Protein 4KYT (pdb70)

CATH classification: 2.70.150.10 (+3 more: 1.20.1110.10, 3.40.50.1000, 3.40.1110.10)

Solvent-accessible surface area: 47771 Å² total; per-residue (Å²): 22,166,33,1,10,21,80,32,21,120,84,1,20,74,126,17,47,12,54,63,132,57,2,0,51,83,78,27,21,149,132,15,57,158,154,73,31,63,19,76,83,98,107,173,228,75,122,185,117,55,17,94,94,86,30,123,46,129,66,17,131,52,2,40,115,6,1,66,75,23,35,76,107,42,165,165,121,109,53,105,30,16,20,98,3,4,83,18,1,13,54,2,44,6,50,4,30,20,45,7,44,65,73,4,98,96,32,24,104,32,11,140,138,83,64,53,102,62,5,50,0,50,25,42,86,153,202,70,57,31,163,26,99,4,102,47,0,0,3,0,0,0,2,22,4,20,76,0,33,47,1,11,0,5,1,0,0,10,32,47,125,36,137,63,1,90,0,41,5,34,110,24,29,65,56,94,119,30,32,114,12,68,41,122,52,22,106,74,99,220,13,95,33,109,70,26,98,0,14,4,2,15,14,0,24,0,32,36,18,87,1,16,2,1,0,2,18,10,9,64,50,6,40,10,3,110,92,106,92,162,116,100,139,200,49,25,67,36,96,105,61,36,93,110,35,23,99,116,16,15,121,86,5,42,135,50,8,84,28,3,92,97,97,21,131,55,39,41,136,79,166,178,196,19,12,52,72,37,81,23,14,7,12,0,0,9,30,6,0,18,39,130,52,80,31,15,9,16,21,18,0,31,7,31,0,1,54,53,1,6,119,95,52,1,9,8,115,36,65,79,2,8,30,33,1,1,4,0,22,0,0,0,0,35,18,53,28,1,1,2,45,47,98,22,3,5,27,70,0,0,6,3,62,98,38,87,59,126,104,13,28,23,14,72,5,33,8,51,37,65,95,18,15,10,103,35,89,5,25,51,132,124,148,89,62,147,2,18,134,40,75,3,0,28,30,0,0,16,0,0,4,4,0,12,104,16,34,5,67,33,36,135,143,156,47,77,18,62,92,89,24,122,6,26,19,0,1,0,2,4,2,2,1,26,9,23,8,90,80,43,124,30,201,140,58,64,106,79,109,30,1,36,15,5,3,27,48,2,105,124,86,30,127,78,39,26,45,2,95,114,16,139,101,7,69,0,15,1,2,8,2,20,44,24,196,74,70,240,75,86,92,47,57,62,1,14,0,15,5,2,4,65,28,0,2,97,27,6,78,63,0,27,32,27,104,88,102,44,88,31,56,42,40,0,67,122,77,0,67,59,11,9,150,108,10,3,72,32,217,65,14,4,86,11,4,0,0,0,2,36,16,105,19,21,153,120,166,88,18,62,78,131,60,44,86,129,0,75,118,14,0,38,54,0,0,1,2,0,0,0,0,4,36,22,48,31,42,189,75,0,126,48,10,6,94,64,1,122,67,0,42,10,46,10,0,0,9,8,60,9,41,65,41,4,0,26,10,5,0,64,76,2,30,6,3,35,122,148,61,134,9,86,68,60,1,26,21,1,153,66,1,51,108,43,79,132,62,82,11,87,78,0,0,152,75,0,6,2,1,0,53,37,69,64,58,2,17,24,81,1,0,90,35,0,58,52,47,112,39,22,0,1,1,1,0,63,20,39,102,26,7,72,3,0,143,67,6,47,0,0,0,0,9,19,99,25,37,28,15,0,25,62,10,4,37,0,0,0,53,58,18,9,0,18,8,1,2,30,2,1,66,13,2,2,9,2,15,15,8,31,23,2,5,10,9,4,19,8,2,6,5,13,0,3,10,41,1,13,76,49,10,11,43,97,16,21,10,46,3,3,37,4,10,0,1,4,2,1,11,0,4,4,43,0,0,0,3,3,0,0,2,34,7,45,83,13,72,74,9,13,93,82,95,33,12,49,59,148,71,78,9,23,48,59,92,12,92,114,1,0,67,34,4,0,24,73,5,0,44,9,0,12,29,0,6,17,52,4,11,26,152,7,179,68,44,69,28,54,87,201,113,39,6,20,104,50,55,103,8,109,174,57,84,125,122,151,35,74,62,84,31,115,62,35,122,9,45,63,4,10,2,1,0,2,0,0,0,4,11,1,6,10,15,10,0,26,1,1,3,1,15,52,30,2,29,169,152,12,28,39,168,51,2,104,52,0,54,31,0,26,88,54,1,46,60,1,4,91,55,1,8,98,62,123,57,2,8,133,28,5,34,92,92,3,85,109,125,92,15,32,103,36,0,75,131,24,0,94,59,1,28,36,59,1,31,106,18,1,101,90,3,75,110,155,168,141,135,63,54,135,101,0,101,88,10,6,90,12,0,32,0,8,0,32,31,4,2,32,61,4,17,69,63,115,92,77,116,49,33,124,108,30,97,140,24,42,148,109,124

Nearest PDB structures (foldseek):
  4kyt-assembly2_C  TM=1.071E+00  e=8.313E-01  Canis lupus familiaris
  4kyt-assembly3_C  TM=1.071E+00  e=8.313E-01  Canis lupus familiaris
  4kyt-assembly3_A  TM=1.001E+00  e=0.000E+00  Oryctolagus cuniculus
  5zmw-assembly1_A  TM=8.829E-01  e=0.000E+00  Oryctolagus cuniculus
  5ncq-assembly1_A  TM=8.204E-01  e=0.000E+00  Oryctolagus cuniculus

Foldseek 3Di:
DQQLLFDALVVLCVVLVADQQAWAEPVSLVVQCVVAPWQAADDDDDLVVQLCVQVVDPLLVLLLVLLVVQCVCVVVVLSPCVSVLSVVLSSLLSNLQSVLQVVLVVLLVCLCVLPAAWFWFRHNVDNDIDIGGLRSDGAFTKGKDFFQAFDSAKWQFADFPFPWWWKQPCVQVVDRGTDTADHDHPNDSVDDPVSSRRIDFGGIGTNGGMTMTGHHHGHCSTSVNVVVVVDDDDDALVRVLVVVVLVVQLVVLLVLLVVLLPLCPPVCDVCVRNSSVSNSQSSLLSVQQRDDDDGSLLSLLLSVLQVVLVVLQKRFPASSVLQLLLQFFAEEDECQVAQFVQQKAFFKKWWWADDDPLDTDIFIWGWDDRHLQLDTAIDGPNHGDAQLVFLLSVVVLLLLLLVAPWFWAQDVVVRDIDIDDHSVSSNSQSVQLRNLNVPDDQVPDDSRCSRRVRSVVSVQQWDFPAWLDDDLVQFKIKTKIAGPPADDPRAGIKMKMKGALVRLLVQEQWADHRNDIGGDDPSNSVVQVVVCLCLCQDPQNWGKMWMWMQRDFDDDVVDDRVDSVCRSVRSHHIYTRMMTTMGTGGDPCQLVLVVLSVLQNHQAAYEYQGDQSSQVNVCCVSVNDPPPDDCVLQEEEQVRLVPDDPVSNLVSLVRHRYYYHHDLCVLLSSLVSCVVVVRQYEYEDAGLSCLNNQQSHNAYEYELPGRVSSVVSGRIYRVSSYNSSSSVSSQSSLQSLQLSLLLVLLSLLLSLLSSLQQSVCSVLQAQGLARSSLSSVLSSLLSNFLSSLSSVFDGADPSSNYYRDRSPDNSADPLSVVSSNVLSNLSSCLLNVQLQCCQAVNDPPHHHVVDDSSVLVADPVNPPPPHVDDNCCSVAQASNVSSSLLSLVLSLLSSLLSSGPQDACVVVPSCSSVSSVVSSVVSVVVVCCLAPVPPRCVSHGHDDDPPPSVVSSCVSRNCSSVVSNVSSCCVVVVD/DPPVVVVCVVVVVVVCVVVVVVVVVVVVD/DVVVVVCVVVCVVVD

GO terms:
  GO:0033017 sarcoplasmic reticulum membrane (C, IDA)
  GO:0005388 P-type calcium transporter activity (F, IDA)
  GO:0016020 membrane (C, IDA)
  GO:0033017 sarcoplasmic reticulum membrane (C, EXP)
  GO:0005388 P-type calcium transporter activity (F, EXP)
  GO:0005789 endoplasmic reticulum membrane (C, EXP)
  GO:1990036 calcium ion import into sarcoplasmic reticulum (P, IMP)
  GO:0016529 sarcoplasmic reticulum (C, IDA)
  GO:1990036 calcium ion import into sarcoplasmic reticulum (P, IDA)
  GO:0033017 sarcoplasmic reticulum membrane (C, TAS)
  GO:0005515 protein binding (F, IPI)
  GO:0005509 calcium ion binding (F, IDA)
  GO:0005524 ATP binding (F, IDA)
  GO:0006816 calcium ion transport (P, IDA)
  GO:0048471 perinuclear region of cytoplasm (C, IDA)
  GO:0005783 endoplasmic reticulum (C, IDA)
  GO:0005793 endoplasmic reticulum-Golgi intermediate compartment (C, IDA)
  GO:0016020 membrane (C, TAS)

Sequence (1019 aa):
MEAAHSKSTEECLAYFGVSETTGLTPDQVKRHLEKYGHNELPAEESLWELVIEQFEDLLVRILLLAACISFVLAWFETAFVEPFVILLILIANAIVGVWQERNAENAIEALKEYEPEMGKVYRADRKSVQRIKARDIVPGDIVEVAVGDKVPADIRILSIKSTTLRVDQSILTGESVSVIKHTEPVPDPRAVNQDKKNMLFSGTNIAAGKALGIVATTGVSTEIGKIRDQMAADKTPLQQKLDEFGEQLSKVISLICVAVWLINIGHFNDPIRGAIYYFKIAVALAVAAIPEGLPAVITTCLALGTRRMAKKNAIVRSLPSVETLGCTSVICSDKTGTLTTNQMSVCKMFIIDKVDGDFCSLNEFSITGSTYAPEGEVLKNDKPIRSGQFDGLVELATICALCNDSSLDFNETKGVYEKVGEATETALTTLVEKMNVFNTEVRNLSKVERANACNSVIRQLMKKEFTLEFSRDRKSMSVYCSPAKSSRAAVGNKMFVKGAPEGVIDRCNYVRVGTTRVPMTGPVKEKILSVIKEWGTGRDTLRCLALATRDTPPKREEMVLDDSSRFMEYETDLTFVGVVGMLDPPRKEVMGSIQLCRDAGIRVIMITGDNKGTAIAICRRIGIFGENEEVADRAYTGREFDDLPLAEQREACRRACCFARVEPSHKSKIVEYLQSYDEITAMTGDGVNDAPALKKAEIGIAMGSGTAVAKTASEMVLADDNFSTIVAAVEEGRAIYNNMKQFIRYLISSNVGEVVCIFLTAALGLPEALIPVQLLWVNLVTDGLPATALGFNPPDLDIMDRPPRSPKEPLISGWLFFRYMAIGGYVGAATVGAAAWWFMYAEDGPGVTYHQLTHFMQCTEDHPHFEGLDCEIFEAPEPMTMALSVLVTIEMCNALNSLSENQSLMRMPPWVNIWLLGSICLSMSLHFLILYVDPLPMIFKLKALDLTQWLMVLKISLPVIGLDEILKFIARNYLPQQARQALQCLFINFCAILICLLLICIIGQALQCLFINFCAILI

Organism: Oryctolagus cuniculus (NCBI:txid9986)

InterPro domains:
  IPR001757 P-type ATPase [PR00120] (673-689)
  IPR001757 P-type ATPase [PR00120] (701-717)
  IPR001757 P-type ATPase [PR00120] (732-757)
  IPR001757 P-type ATPase [TIGR01494] (93-371)
  IPR001757 P-type ATPase [TIGR01494] (670-786)
  IPR004014 Cation-transporting P-type ATPase, N-terminal [PF00690] (5-72)
  IPR004014 Cation-transporting P-type ATPase, N-terminal [SM00831] (3-77)
  IPR005782 P-type ATPase, subfamily IIA, SERCA-type [TIGR01116] (53-857)
  IPR006068 Cation-transporting P-type ATPase, C-terminal [PF00689] (784-987)
  IPR008250 P-type ATPase, A domain superfamily [SSF81653] (132-237)
  IPR018303 P-type ATPase, phosphorylation site [PS00154] (351-357)
  IPR023214 HAD superfamily [G3DSA:3.40.50.1000] (346-745)
  IPR023298 P-type ATPase, transmembrane domain superfamily [SSF81665] (2-992)
  IPR023299 P-type ATPase, cytoplasmic domain N [G3DSA:3.40.1110.10] (359-602)
  IPR023299 P-type ATPase, cytoplasmic domain N [SSF81660] (356-599)
  IPR036412 HAD-like superfamily [SSF56784] (587-749)
  IPR044492 P-type ATPase, haloacid dehalogenase domain [SFLDF00027] (330-753)
  IPR059000 P-type ATPase, A domain [PF00122] (123-239)

Radius of gyration: 38.11 Å; Cα contacts (8 Å, |Δi|>4): 1838; chains: 3; bounding box: 64×79×130 Å

B-factor: mean 92.34, std 36.58, range [41.21, 215.79]

Secondary structure (DSSP, 8-state):
-TTGGGS-HHHHHHHHT--TTT---HHHHHHHHHHH--SSPPPP--TTHHHHGGGG-HHHHHHHHHHHHHHHHHHT--TTTHHHHHHHHHHHHHHHHHHHHHHHHHHHHGGGGSS--EEEEE-TT-SS-EEEEGGG--TT-EEEEETTPBP-SEEEEEEE-SS--EEE-HHHHS--S-EE---S----TT--GGG-TTEE-TT-EEEE-EEEEEEEE-GGGSHHHHHHHH------HHHHHHHHHHHHHHHHHHHHHHHHHHHS-GGGS----THHHHHHHHHHHHHHHS--S--HHHHHHHHHHHHHHHHTTEEES-THHHHHHTT--EEEEESTTTTB----EEEEEEEEEEEETTEEEEEEEEE---SSSS---EEETTEEE-GGGSHHHHHHHHHHHHS-S--EEEETTTTEEEESS-HHHHHHHHHHHHH-TT----TTS-HHHHTTHHHHHHHTSEEEEEEEEEETTTTEEEEEEEESS--SS-PPPEEEEEE-HHHHHHTEEEEEETTEEEE--HHHHHHHHHHHHHHHHSTT-PEEEEEEEESSPPPGGG--SS-GGGHHHHT-SEEEEEEEEEE-PBPTTHHHHHHHHHHTT-EEEEEESS-HHHHHHHHHHHTSS-SS---TTTEEEHHHHHHS-HHHHHHHHHH--EEES--TTHHHHHHHHHHTTT--EEEEE-STTSHHHHHHSSEEEEETTS-HHHHHT-SEEETT--HHHHHHHHHHHHHHHHHHHHHHHHHHHHHHHHHHHHHHHHHHT---SS-HHHHHHHHHHHHHTHHHHGGGPPPPTTTTTS-PPPTTS-SS-HHHHHHHHHHHHHHHHHHHHHHHHHHHS-SSS---SSS-GGGTTS-SS--TTTT-S-SSTTS-SSHHHHHHHHHHHHHHHHHHTTS-SS--TTTS-TTSSHHHHHHHHHHHHHHTTTTTSTTHHHHS-PPPPTTHHHHHHHHHHTHHHHHHHHHHHHHHTT-/--STHHHHHHHHHHHHHHHHHHHHHHH--/-TTHHHHHHHTTTT-

Structure (mmCIF, N/CA/C/O backbone):
data_4KYT
#
_entry.id   4KYT
#
_cell.length_a   61.591
_cell.length_b   93.094
_cell.length_c   316.375
_cell.angle_alpha   90.00
_cell.angle_beta   90.00
_cell.angle_gamma   90.00
#
_symmetry.space_group_name_H-M   'P 21 21 21'
#
loop_
_entity.id
_entity.type
_entity.pdbx_description
1 polymer SERCA1a
2 polymer 'Cardiac phospholamban'
3 branched alpha-D-glucopyranose-(1-4)-alpha-D-glucopyranose
4 non-polymer 'POTASSIUM ION'
#
loop_
_atom_site.group_PDB
_atom_site.id
_atom_site.type_symbol
_atom_site.label_atom_id
_atom_site.label_alt_id
_atom_site.label_comp_id
_atom_site.label_asym_id
_atom_site.label_entity_id
_atom_site.label_seq_id
_atom_site.pdbx_PDB_ins_code
_atom_site.Cartn_x
_atom_site.Cartn_y
_atom_site.Cartn_z
_atom_site.occupancy
_atom_site.B_iso_or_equiv
_atom_site.auth_seq_id
_atom_site.auth_comp_id
_atom_site.auth_asym_id
_atom_site.auth_atom_id
_atom_site.pdbx_PDB_model_num
ATOM 1 N N . MET A 1 1 ? -30.799 -50.196 -109.689 1.00 74.05 1 MET A N 1
ATOM 2 C CA . MET A 1 1 ? -30.929 -51.525 -109.005 1.00 74.24 1 MET A CA 1
ATOM 3 C C . MET A 1 1 ? -32.296 -52.160 -109.225 1.00 74.44 1 MET A C 1
ATOM 4 O O . MET A 1 1 ? -33.269 -51.793 -108.566 1.00 73.50 1 MET A O 1
ATOM 9 N N . GLU A 1 2 ? -32.348 -53.140 -110.123 1.00 76.10 2 GLU A N 1
ATOM 10 C CA . GLU A 1 2 ? -33.619 -53.635 -110.661 1.00 77.06 2 GLU A CA 1
ATOM 11 C C . GLU A 1 2 ? -34.622 -54.258 -109.659 1.00 75.20 2 GLU A C 1
ATOM 12 O O . GLU A 1 2 ? -35.804 -53.904 -109.690 1.00 75.21 2 GLU A O 1
ATOM 18 N N . ALA A 1 3 ? -34.180 -55.169 -108.789 1.00 73.36 3 ALA A N 1
ATOM 19 C CA . ALA A 1 3 ? -35.141 -55.860 -107.902 1.00 71.28 3 ALA A CA 1
ATOM 20 C C . ALA A 1 3 ? -34.990 -55.551 -106.404 1.00 68.83 3 ALA A C 1
ATOM 21 O O . ALA A 1 3 ? -34.907 -56.448 -105.569 1.00 68.66 3 ALA A O 1
ATOM 23 N N . ALA A 1 4 ? -34.990 -54.269 -106.067 1.00 66.72 4 ALA A N 1
ATOM 24 C CA . ALA A 1 4 ? -34.750 -53.840 -104.697 1.00 64.29 4 ALA A CA 1
ATOM 25 C C . ALA A 1 4 ? -35.828 -54.276 -103.703 1.00 62.98 4 ALA A C 1
ATOM 26 O O . ALA A 1 4 ? -35.543 -54.414 -102.515 1.00 62.52 4 ALA A O 1
ATOM 28 N N . HIS A 1 5 ? -37.048 -54.511 -104.180 1.00 62.28 5 HIS A N 1
ATOM 29 C CA . HIS A 1 5 ? -38.143 -54.925 -103.301 1.00 61.21 5 HIS A CA 1
ATOM 30 C C . HIS A 1 5 ? -37.926 -56.316 -102.696 1.00 61.21 5 HIS A C 1
ATOM 31 O O . HIS A 1 5 ? -38.545 -56.671 -101.686 1.00 60.32 5 HIS A O 1
ATOM 38 N N . SER A 1 6 ? -37.049 -57.093 -103.326 1.00 61.78 6 SER A N 1
ATOM 39 C CA . SER A 1 6 ? -36.849 -58.483 -102.960 1.00 62.45 6 SER A CA 1
ATOM 40 C C . SER A 1 6 ? -35.613 -58.671 -102.105 1.00 61.93 6 SER A C 1
ATOM 41 O O . SER A 1 6 ? -35.333 -59.775 -101.646 1.00 62.54 6 SER A O 1
ATOM 44 N N . LYS A 1 7 ? -34.880 -57.591 -101.880 1.00 61.12 7 LYS A N 1
ATOM 45 C CA . LYS A 1 7 ? -33.629 -57.676 -101.124 1.00 61.02 7 LYS A CA 1
ATOM 46 C C . LYS A 1 7 ? -33.732 -56.941 -99.797 1.00 59.44 7 LYS A C 1
ATOM 47 O O . LYS A 1 7 ? -34.682 -56.182 -99.565 1.00 59.04 7 LYS A O 1
ATOM 53 N N . SER A 1 8 ? -32.778 -57.208 -98.914 1.00 58.53 8 SER A N 1
ATOM 54 C CA . SER A 1 8 ? -32.729 -56.550 -97.629 1.00 57.52 8 SER A CA 1
ATOM 55 C C . SER A 1 8 ? -32.323 -55.087 -97.803 1.00 57.09 8 SER A C 1
ATOM 56 O O . SER A 1 8 ? -31.709 -54.709 -98.809 1.00 57.03 8 SER A O 1
ATOM 59 N N . THR A 1 9 ? -32.677 -54.270 -96.818 1.00 56.44 9 THR A N 1
ATOM 60 C CA . THR A 1 9 ? -32.190 -52.901 -96.748 1.00 56.04 9 THR A CA 1
ATOM 61 C C . THR A 1 9 ? -30.659 -52.927 -96.865 1.00 56.09 9 THR A C 1
ATOM 62 O O . THR A 1 9 ? -30.049 -52.172 -97.642 1.00 55.96 9 THR A O 1
ATOM 66 N N . GLU A 1 10 ? -30.069 -53.834 -96.095 1.00 56.11 10 GLU A N 1
ATOM 67 C CA . GLU A 1 10 ? -28.633 -54.079 -96.056 1.00 56.43 10 GLU A CA 1
ATOM 68 C C . GLU A 1 10 ? -28.029 -54.474 -97.415 1.00 56.73 10 GLU A C 1
ATOM 69 O O . GLU A 1 10 ? -26.872 -54.160 -97.677 1.00 56.24 10 GLU A O 1
ATOM 75 N N . GLU A 1 11 ? -28.809 -55.151 -98.272 1.00 56.95 11 GLU A N 1
ATOM 76 C CA . GLU A 1 11 ? -28.355 -55.465 -99.640 1.00 57.75 11 GLU A CA 1
ATOM 77 C C . GLU A 1 11 ? -28.408 -54.248 -100.556 1.00 57.44 11 GLU A C 1
ATOM 78 O O . GLU A 1 11 ? -27.534 -54.069 -101.396 1.00 58.13 11 GLU A O 1
ATOM 84 N N . CYS A 1 12 ? -29.415 -53.401 -100.368 1.00 56.51 12 CYS A N 1
ATOM 85 C CA . CYS A 1 12 ? -29.545 -52.172 -101.151 1.00 56.60 12 CYS A CA 1
ATOM 86 C C . CYS A 1 12 ? -28.469 -51.134 -100.808 1.00 55.80 12 CYS A C 1
ATOM 87 O O . CYS A 1 12 ? -27.895 -50.519 -101.716 1.00 56.31 12 CYS A O 1
ATOM 90 N N . LEU A 1 13 ? -28.201 -50.942 -99.510 1.00 54.15 13 LEU A N 1
ATOM 91 C CA . LEU A 1 13 ? -27.093 -50.077 -99.062 1.00 52.98 13 LEU A CA 1
ATOM 92 C C . LEU A 1 13 ? -25.759 -50.621 -99.575 1.00 53.96 13 LEU A C 1
ATOM 93 O O . LEU A 1 13 ? -24.903 -49.843 -100.049 1.00 54.07 13 LEU A O 1
ATOM 98 N N . ALA A 1 14 ? -25.610 -51.952 -99.511 1.00 54.28 14 ALA A N 1
ATOM 99 C CA . ALA A 1 14 ? -24.404 -52.656 -100.004 1.00 55.71 14 ALA A CA 1
ATOM 100 C C . ALA A 1 14 ? -24.188 -52.424 -101.485 1.00 57.08 14 ALA A C 1
ATOM 101 O O . ALA A 1 14 ? -23.080 -52.093 -101.907 1.00 57.80 14 ALA A O 1
ATOM 103 N N . TYR A 1 15 ? -25.267 -52.582 -102.252 1.00 57.64 15 TYR A N 1
ATOM 104 C CA . TYR A 1 15 ? -25.235 -52.502 -103.708 1.00 59.41 15 TYR A CA 1
ATOM 105 C C . TYR A 1 15 ? -24.672 -51.175 -104.228 1.00 60.13 15 TYR A C 1
ATOM 106 O O . TYR A 1 15 ? -23.860 -51.160 -105.146 1.00 61.57 15 TYR A O 1
ATOM 115 N N . PHE A 1 16 ? -25.099 -50.063 -103.639 1.00 59.73 16 PHE A N 1
ATOM 116 C CA . PHE A 1 16 ? -24.619 -48.752 -104.066 1.00 60.20 16 PHE A CA 1
ATOM 117 C C . PHE A 1 16 ? -23.402 -48.291 -103.278 1.00 60.78 16 PHE A C 1
ATOM 118 O O . PHE A 1 16 ? -22.722 -47.337 -103.677 1.00 62.04 16 PHE A O 1
ATOM 126 N N . GLY A 1 17 ? -23.118 -48.975 -102.170 1.00 60.28 17 GLY A N 1
ATOM 127 C CA . GLY A 1 17 ? -21.958 -48.654 -101.345 1.00 60.07 17 GLY A CA 1
ATOM 128 C C . GLY A 1 17 ? -22.182 -47.325 -100.671 1.00 59.53 17 GLY A C 1
ATOM 129 O O . GLY A 1 17 ? -21.381 -46.414 -100.817 1.00 60.00 17 GLY A O 1
ATOM 130 N N . VAL A 1 18 ? -23.289 -47.221 -99.938 1.00 58.77 18 VAL A N 1
ATOM 131 C CA . VAL A 1 18 ? -23.683 -45.972 -99.300 1.00 58.64 18 VAL A CA 1
ATOM 132 C C . VAL A 1 18 ? -24.002 -46.165 -97.824 1.00 58.28 18 VAL A C 1
ATOM 133 O O . VAL A 1 18 ? -24.659 -47.130 -97.436 1.00 57.87 18 VAL A O 1
ATOM 137 N N . SER A 1 19 ? -23.502 -45.241 -97.009 1.00 59.09 19 SER A N 1
ATOM 138 C CA . SER A 1 19 ? -23.830 -45.185 -95.604 1.00 59.26 19 SER A CA 1
ATOM 139 C C . SER A 1 19 ? -25.232 -44.617 -95.435 1.00 59.23 19 SER A C 1
ATOM 140 O O . SER A 1 19 ? -25.609 -43.642 -96.099 1.00 59.93 19 SER A O 1
ATOM 143 N N . GLU A 1 20 ? -25.999 -45.223 -94.540 1.00 59.25 20 GLU A N 1
ATOM 144 C CA . GLU A 1 20 ? -27.395 -44.852 -94.354 1.00 59.46 20 GLU A CA 1
ATOM 145 C C . GLU A 1 20 ? -27.523 -43.602 -93.493 1.00 59.66 20 GLU A C 1
ATOM 146 O O . GLU A 1 20 ? -28.523 -42.878 -93.575 1.00 60.08 20 GLU A O 1
ATOM 152 N N . THR A 1 21 ? -26.517 -43.354 -92.658 1.00 59.88 21 THR A N 1
ATOM 153 C CA . THR A 1 21 ? -26.551 -42.191 -91.765 1.00 59.77 21 THR A CA 1
ATOM 154 C C . THR A 1 21 ? -25.942 -40.993 -92.471 1.00 59.83 21 THR A C 1
ATOM 155 O O . THR A 1 21 ? -26.266 -39.857 -92.158 1.00 60.27 21 THR A O 1
ATOM 159 N N . THR A 1 22 ? -25.095 -41.270 -93.454 1.00 59.57 22 THR A N 1
ATOM 160 C CA . THR A 1 22 ? -24.340 -40.239 -94.156 1.00 59.62 22 THR A CA 1
ATOM 161 C C . THR A 1 22 ? -24.959 -39.805 -95.497 1.00 59.58 22 THR A C 1
ATOM 162 O O . THR A 1 22 ? -25.108 -38.597 -95.753 1.00 59.78 22 THR A O 1
ATOM 166 N N . GLY A 1 23 ? -25.307 -40.796 -96.328 1.00 58.59 23 GLY A N 1
ATOM 167 C CA . GLY A 1 23 ? -25.743 -40.580 -97.701 1.00 58.04 23 GLY A CA 1
ATOM 168 C C . GLY A 1 23 ? -24.568 -40.463 -98.647 1.00 58.75 23 GLY A C 1
ATOM 169 O O . GLY A 1 23 ? -23.423 -40.436 -98.219 1.00 59.97 23 GLY A O 1
ATOM 170 N N . LEU A 1 24 ? -24.840 -40.381 -99.939 1.00 58.66 24 LEU A N 1
ATOM 171 C CA . LEU A 1 24 ? -23.779 -40.338 -100.935 1.00 59.22 24 LEU A CA 1
ATOM 172 C C . LEU A 1 24 ? -22.839 -39.167 -100.743 1.00 60.11 24 LEU A C 1
ATOM 173 O O . LEU A 1 24 ? -23.239 -38.119 -100.253 1.00 60.06 24 LEU A O 1
ATOM 178 N N . THR A 1 25 ? -21.585 -39.370 -101.134 1.00 61.33 25 THR A N 1
ATOM 179 C CA . THR A 1 25 ? -20.553 -38.333 -101.135 1.00 62.70 25 THR A CA 1
ATOM 180 C C . THR A 1 25 ? -20.665 -37.520 -102.432 1.00 64.42 25 THR A C 1
ATOM 181 O O . THR A 1 25 ? -21.270 -37.993 -103.403 1.00 64.31 25 THR A O 1
ATOM 185 N N . PRO A 1 26 ? -20.079 -36.298 -102.469 1.00 65.96 26 PRO A N 1
ATOM 186 C CA . PRO A 1 26 ? -20.096 -35.511 -103.704 1.00 67.47 26 PRO A CA 1
ATOM 187 C C . PRO A 1 26 ? -19.458 -36.263 -104.874 1.00 69.02 26 PRO A C 1
ATOM 188 O O . PRO A 1 26 ? -19.888 -36.113 -106.024 1.00 69.76 26 PRO A O 1
ATOM 192 N N . ASP A 1 27 ? -18.462 -37.088 -104.568 1.00 69.52 27 ASP A N 1
ATOM 193 C CA . ASP A 1 27 ? -17.820 -37.923 -105.574 1.00 71.14 27 ASP A CA 1
ATOM 194 C C . ASP A 1 27 ? -18.773 -38.997 -106.095 1.00 69.74 27 ASP A C 1
ATOM 195 O O . ASP A 1 27 ? -18.871 -39.209 -107.300 1.00 70.90 27 ASP A O 1
ATOM 200 N N . GLN A 1 28 ? -19.480 -39.665 -105.189 1.00 67.55 28 GLN A N 1
ATOM 201 C CA . GLN A 1 28 ? -20.448 -40.687 -105.584 1.00 66.32 28 GLN A CA 1
ATOM 202 C C . GLN A 1 28 ? -21.593 -40.095 -106.417 1.00 67.09 28 GLN A C 1
ATOM 203 O O . GLN A 1 28 ? -21.855 -40.558 -107.530 1.00 68.24 28 GLN A O 1
ATOM 209 N N . VAL A 1 29 ? -22.246 -39.058 -105.891 1.00 66.71 29 VAL A N 1
ATOM 210 C CA . VAL A 1 29 ? -23.243 -38.294 -106.641 1.00 67.19 29 VAL A CA 1
ATOM 211 C C . VAL A 1 29 ? -22.738 -38.030 -108.067 1.00 69.81 29 VAL A C 1
ATOM 212 O O . VAL A 1 29 ? -23.419 -38.332 -109.043 1.00 70.30 29 VAL A O 1
ATOM 216 N N . LYS A 1 30 ? -21.524 -37.503 -108.176 1.00 71.82 30 LYS A N 1
ATOM 217 C CA . LYS A 1 30 ? -20.928 -37.211 -109.473 1.00 74.69 30 LYS A CA 1
ATOM 218 C C . LYS A 1 30 ? -20.852 -38.438 -110.391 1.00 75.46 30 LYS A C 1
ATOM 219 O O . LYS A 1 30 ? -21.211 -38.352 -111.567 1.00 76.84 30 LYS A O 1
ATOM 225 N N . ARG A 1 31 ? -20.403 -39.573 -109.859 1.00 74.98 31 ARG A N 1
ATOM 226 C CA . ARG A 1 31 ? -20.231 -40.780 -110.682 1.00 76.23 31 ARG A CA 1
ATOM 227 C C . ARG A 1 31 ? -21.574 -41.402 -111.038 1.00 74.89 31 ARG A C 1
ATOM 228 O O . ARG A 1 31 ? -21.779 -41.853 -112.162 1.00 75.83 31 ARG A O 1
ATOM 236 N N . HIS A 1 32 ? -22.486 -41.400 -110.073 1.00 73.03 32 HIS A N 1
ATOM 237 C CA . HIS A 1 32 ? -23.846 -41.909 -110.262 1.00 72.16 32 HIS A CA 1
ATOM 238 C C . HIS A 1 32 ? -24.635 -41.059 -111.268 1.00 73.40 32 HIS A C 1
ATOM 239 O O . HIS A 1 32 ? -25.378 -41.590 -112.106 1.00 73.64 32 HIS A O 1
ATOM 246 N N . LEU A 1 33 ? -24.443 -39.744 -111.195 1.00 74.39 33 LEU A N 1
ATOM 247 C CA . LEU A 1 33 ? -25.053 -38.804 -112.134 1.00 76.00 33 LEU A CA 1
ATOM 248 C C . LEU A 1 33 ? -24.651 -39.106 -113.570 1.00 78.33 33 LEU A C 1
ATOM 249 O O . LEU A 1 33 ? -25.453 -38.956 -114.485 1.00 79.19 33 LEU A O 1
ATOM 254 N N . GLU A 1 34 ? -23.405 -39.526 -113.760 1.00 79.96 34 GLU A N 1
ATOM 255 C CA . GLU A 1 34 ? -22.907 -39.913 -115.078 1.00 82.61 34 GLU A CA 1
ATOM 256 C C . GLU A 1 34 ? -23.496 -41.264 -115.521 1.00 81.82 34 GLU A C 1
ATOM 257 O O . GLU A 1 34 ? -23.987 -41.384 -116.638 1.00 83.16 34 GLU A O 1
ATOM 263 N N . LYS A 1 35 ? -23.460 -42.257 -114.629 1.00 79.75 35 LYS A N 1
ATOM 264 C CA . LYS A 1 35 ? -23.899 -43.635 -114.910 1.00 78.84 35 LYS A CA 1
ATOM 265 C C . LYS A 1 35 ? -25.396 -43.759 -115.196 1.00 77.67 35 LYS A C 1
ATOM 266 O O . LYS A 1 35 ? -25.805 -44.506 -116.086 1.00 78.54 35 LYS A O 1
ATOM 272 N N . TYR A 1 36 ? -26.205 -43.030 -114.435 1.00 75.69 36 TYR A N 1
ATOM 273 C CA . TYR A 1 36 ? -27.652 -43.244 -114.433 1.00 74.16 36 TYR A CA 1
ATOM 274 C C . TYR A 1 36 ? -28.473 -42.102 -115.038 1.00 74.35 36 TYR A C 1
ATOM 275 O O . TYR A 1 36 ? -29.677 -42.245 -115.209 1.00 73.76 36 TYR A O 1
ATOM 284 N N . GLY A 1 37 ? -27.825 -40.983 -115.353 1.00 75.17 37 GLY A N 1
ATOM 285 C CA . GLY A 1 37 ? -28.506 -39.803 -115.890 1.00 75.48 37 GLY A CA 1
ATOM 286 C C . GLY A 1 37 ? -29.289 -39.035 -114.841 1.00 73.57 37 GLY A C 1
ATOM 287 O O . GLY A 1 37 ? -29.201 -39.341 -113.657 1.00 72.16 37 GLY A O 1
ATOM 288 N N . HIS A 1 38 ? -30.054 -38.035 -115.278 1.00 73.94 38 HIS A N 1
ATOM 289 C CA . HIS A 1 38 ? -30.915 -37.241 -114.386 1.00 72.25 38 HIS A CA 1
ATOM 290 C C . HIS A 1 38 ? -32.244 -37.928 -114.069 1.00 70.72 38 HIS A C 1
ATOM 291 O O . HIS A 1 38 ? -32.718 -38.777 -114.822 1.00 70.76 38 HIS A O 1
ATOM 298 N N . ASN A 1 39 ? -32.835 -37.557 -112.939 1.00 69.27 39 ASN A N 1
ATOM 299 C CA . ASN A 1 39 ? -34.087 -38.142 -112.496 1.00 68.31 39 ASN A CA 1
ATOM 300 C C . ASN A 1 39 ? -35.256 -37.540 -113.264 1.00 70.26 39 ASN A C 1
ATOM 301 O O . ASN A 1 39 ? -36.070 -36.794 -112.711 1.00 70.04 39 ASN A O 1
ATOM 306 N N . GLU A 1 40 ? -35.338 -37.870 -114.547 1.00 72.84 40 GLU A N 1
ATOM 307 C CA . GLU A 1 40 ? -36.312 -37.244 -115.430 1.00 74.97 40 GLU A CA 1
ATOM 308 C C . GLU A 1 40 ? -36.505 -38.031 -116.723 1.00 77.32 40 GLU A C 1
ATOM 309 O O . GLU A 1 40 ? -35.625 -38.799 -117.135 1.00 77.40 40 GLU A O 1
ATOM 315 N N . LEU A 1 41 ? -37.670 -37.823 -117.345 1.00 79.42 41 LEU A N 1
ATOM 316 C CA . LEU A 1 41 ? -37.920 -38.241 -118.723 1.00 82.66 41 LEU A CA 1
ATOM 317 C C . LEU A 1 41 ? -37.003 -37.448 -119.650 1.00 85.29 41 LEU A C 1
ATOM 318 O O . LEU A 1 41 ? -36.800 -36.250 -119.431 1.00 85.57 41 LEU A O 1
ATOM 323 N N . PRO A 1 42 ? -36.426 -38.115 -120.671 1.00 87.76 42 PRO A N 1
ATOM 324 C CA . PRO A 1 42 ? -35.540 -37.437 -121.625 1.00 90.71 42 PRO A CA 1
ATOM 325 C C . PRO A 1 42 ? -36.266 -36.331 -122.389 1.00 93.09 42 PRO A C 1
ATOM 326 O O . PRO A 1 42 ? -37.405 -36.527 -122.839 1.00 93.27 42 PRO A O 1
ATOM 330 N N . ALA A 1 43 ? -35.609 -35.178 -122.513 1.00 95.28 43 ALA A N 1
ATOM 331 C CA . ALA A 1 43 ? -36.137 -34.044 -123.272 1.00 97.79 43 ALA A CA 1
ATOM 332 C C . ALA A 1 43 ? -36.295 -34.413 -124.742 1.00 100.65 43 ALA A C 1
ATOM 333 O O . ALA A 1 43 ? -35.345 -34.885 -125.373 1.00 102.15 43 ALA A O 1
ATOM 335 N N . GLU A 1 44 ? -37.499 -34.219 -125.276 1.00 101.88 44 GLU A N 1
ATOM 336 C CA . GLU A 1 44 ? -37.754 -34.462 -126.701 1.00 105.01 44 GLU A CA 1
ATOM 337 C C . GLU A 1 44 ? -37.407 -33.241 -127.558 1.00 107.55 44 GLU A C 1
ATOM 338 O O . GLU A 1 44 ? -37.965 -32.155 -127.370 1.00 107.56 44 GLU A O 1
ATOM 344 N N . GLU A 1 45 ? -36.480 -33.443 -128.494 1.00 110.00 45 GLU A N 1
ATOM 345 C CA . GLU A 1 45 ? -35.966 -32.382 -129.364 1.00 112.78 45 GLU A CA 1
ATOM 346 C C . GLU A 1 45 ? -37.027 -31.879 -130.341 1.00 114.26 45 GLU A C 1
ATOM 347 O O . GLU A 1 45 ? -37.363 -30.694 -130.341 1.00 114.95 45 GLU A O 1
ATOM 353 N N . SER A 1 48 ? -38.801 -27.204 -135.109 1.00 125.95 48 SER A N 1
ATOM 354 C CA . SER A 1 48 ? -37.579 -26.410 -135.259 1.00 128.07 48 SER A CA 1
ATOM 355 C C . SER A 1 48 ? -37.623 -25.339 -136.384 1.00 131.52 48 SER A C 1
ATOM 356 O O . SER A 1 48 ? -38.424 -25.421 -137.323 1.00 132.66 48 SER A O 1
ATOM 359 N N . LEU A 1 49 ? -36.721 -24.362 -136.263 1.00 132.95 49 LEU A N 1
ATOM 360 C CA . LEU A 1 49 ? -36.706 -23.098 -137.023 1.00 136.29 49 LEU A CA 1
ATOM 361 C C . LEU A 1 49 ? -37.110 -23.186 -138.506 1.00 139.51 49 LEU A C 1
ATOM 362 O O . LEU A 1 49 ? -37.909 -22.380 -138.991 1.00 140.84 49 LEU A O 1
ATOM 367 N N . TRP A 1 50 ? -36.548 -24.169 -139.207 1.00 140.72 50 TRP A N 1
ATOM 368 C CA . TRP A 1 50 ? -36.824 -24.417 -140.621 1.00 143.68 50 TRP A CA 1
ATOM 369 C C . TRP A 1 50 ? -37.978 -25.405 -140.793 1.00 142.15 50 TRP A C 1
ATOM 370 O O . TRP A 1 50 ? -38.843 -25.211 -141.644 1.00 143.74 50 TRP A O 1
ATOM 381 N N . GLU A 1 51 ? -37.986 -26.453 -139.970 1.00 139.21 51 GLU A N 1
ATOM 382 C CA . GLU A 1 51 ? -38.996 -27.515 -140.043 1.00 137.78 51 GLU A CA 1
ATOM 383 C C . GLU A 1 51 ? -40.426 -26.994 -139.927 1.00 136.90 51 GLU A C 1
ATOM 384 O O . GLU A 1 51 ? -41.335 -27.512 -140.575 1.00 137.43 51 GLU A O 1
ATOM 390 N N . LEU A 1 52 ? -40.615 -25.964 -139.108 1.00 135.74 52 LEU A N 1
ATOM 391 C CA . LEU A 1 52 ? -41.946 -25.424 -138.846 1.00 134.87 52 LEU A CA 1
ATOM 392 C C . LEU A 1 52 ? -42.479 -24.485 -139.925 1.00 138.15 52 LEU A C 1
ATOM 393 O O . LEU A 1 52 ? -43.669 -24.160 -139.922 1.00 137.91 52 LEU A O 1
ATOM 398 N N . VAL A 1 53 ? -41.607 -24.053 -140.838 1.00 141.43 53 VAL A N 1
ATOM 399 C CA . VAL A 1 53 ? -42.008 -23.187 -141.955 1.00 144.79 53 VAL A CA 1
ATOM 400 C C . VAL A 1 53 ? -42.722 -23.993 -143.045 1.00 146.36 53 VAL A C 1
ATOM 401 O O . VAL A 1 53 ? -43.714 -23.532 -143.611 1.00 147.67 53 VAL A O 1
ATOM 405 N N . ILE A 1 54 ? -42.217 -25.197 -143.316 1.00 146.36 54 ILE A N 1
ATOM 406 C CA . ILE A 1 54 ? -42.796 -26.111 -144.312 1.00 147.98 54 ILE A CA 1
ATOM 407 C C . ILE A 1 54 ? -44.231 -26.527 -143.959 1.00 145.99 54 ILE A C 1
ATOM 408 O O . ILE A 1 54 ? -45.024 -26.861 -144.845 1.00 147.54 54 ILE A O 1
ATOM 413 N N . GLU A 1 55 ? -44.551 -26.490 -142.666 1.00 142.79 55 GLU A N 1
ATOM 414 C CA . GLU A 1 55 ? -45.883 -26.825 -142.152 1.00 140.85 55 GLU A CA 1
ATOM 415 C C . GLU A 1 55 ? -47.019 -26.078 -142.861 1.00 142.88 55 GLU A C 1
ATOM 416 O O . GLU A 1 55 ? -48.044 -26.675 -143.202 1.00 142.79 55 GLU A O 1
ATOM 422 N N . GLN A 1 56 ? -46.828 -24.777 -143.079 1.00 144.85 56 GLN A N 1
ATOM 423 C CA . GLN A 1 56 ? -47.844 -23.925 -143.706 1.00 146.94 56 GLN A CA 1
ATOM 424 C C . GLN A 1 56 ? -48.044 -24.264 -145.177 1.00 150.52 56 GLN A C 1
ATOM 425 O O . GLN A 1 56 ? -49.137 -24.078 -145.718 1.00 151.71 56 GLN A O 1
ATOM 431 N N . PHE A 1 57 ? -46.986 -24.765 -145.813 1.00 152.46 57 PHE A N 1
ATOM 432 C CA . PHE A 1 57 ? -47.025 -25.125 -147.231 1.00 156.23 57 PHE A CA 1
ATOM 433 C C . PHE A 1 57 ? -47.663 -26.491 -147.495 1.00 155.75 57 PHE A C 1
ATOM 434 O O . PHE A 1 57 ? -47.779 -26.913 -148.650 1.00 158.68 57 PHE A O 1
ATOM 442 N N . GLU A 1 58 ? -48.077 -27.176 -146.431 1.00 152.41 58 GLU A N 1
ATOM 443 C CA . GLU A 1 58 ? -48.786 -28.447 -146.560 1.00 151.83 58 GLU A CA 1
ATOM 444 C C . GLU A 1 58 ? -50.256 -28.216 -146.929 1.00 152.70 58 GLU A C 1
ATOM 445 O O . GLU A 1 58 ? -50.903 -29.104 -147.488 1.00 153.46 58 GLU A O 1
ATOM 451 N N . ASP A 1 59 ? -50.765 -27.017 -146.636 1.00 152.93 59 ASP A N 1
ATOM 452 C CA . ASP A 1 59 ? -52.166 -26.661 -146.899 1.00 153.91 59 ASP A CA 1
ATOM 453 C C . ASP A 1 59 ? -52.536 -26.756 -148.385 1.00 157.81 59 ASP A C 1
ATOM 454 O O . ASP A 1 59 ? -51.850 -26.209 -149.255 1.00 160.75 59 ASP A O 1
ATOM 459 N N . LEU A 1 60 ? -53.633 -27.465 -148.644 1.00 157.92 60 LEU A N 1
ATOM 460 C CA . LEU A 1 60 ? -54.179 -27.664 -149.983 1.00 161.51 60 LEU A CA 1
ATOM 461 C C . LEU A 1 60 ? -54.441 -26.341 -150.714 1.00 164.54 60 LEU A C 1
ATOM 462 O O . LEU A 1 60 ? -54.037 -26.171 -151.866 1.00 168.00 60 LEU A O 1
ATOM 467 N N . LEU A 1 61 ? -55.100 -25.410 -150.029 1.00 163.43 61 LEU A N 1
ATOM 468 C CA . LEU A 1 61 ? -55.496 -24.124 -150.607 1.00 166.13 61 LEU A CA 1
ATOM 469 C C . LEU A 1 61 ? -54.314 -23.185 -150.824 1.00 167.88 61 LEU A C 1
ATOM 470 O O . LEU A 1 61 ? -54.387 -22.282 -151.654 1.00 171.09 61 LEU A O 1
ATOM 475 N N . VAL A 1 62 ? -53.233 -23.391 -150.074 1.00 124.09 62 VAL A N 1
ATOM 476 C CA . VAL A 1 62 ? -52.003 -22.623 -150.275 1.00 123.77 62 VAL A CA 1
ATOM 477 C C . VAL A 1 62 ? -51.292 -23.090 -151.545 1.00 125.36 62 VAL A C 1
ATOM 478 O O . VAL A 1 62 ? -50.896 -22.269 -152.378 1.00 126.56 62 VAL A O 1
ATOM 482 N N . ARG A 1 63 ? -51.151 -24.405 -151.699 1.00 125.63 63 ARG A N 1
ATOM 483 C CA . ARG A 1 63 ? -50.512 -24.973 -152.887 1.00 127.25 63 ARG A CA 1
ATOM 484 C C . ARG A 1 63 ? -51.335 -24.790 -154.173 1.00 129.54 63 ARG A C 1
ATOM 485 O O . ARG A 1 63 ? -50.762 -24.630 -155.254 1.00 130.91 63 ARG A O 1
ATOM 493 N N . ILE A 1 64 ? -52.665 -24.799 -154.051 1.00 129.98 64 ILE A N 1
ATOM 494 C CA . ILE A 1 64 ? -53.554 -24.508 -155.185 1.00 132.19 64 ILE A CA 1
ATOM 495 C C . ILE A 1 64 ? -53.195 -23.160 -155.820 1.00 132.82 64 ILE A C 1
ATOM 496 O O . ILE A 1 64 ? -53.236 -23.017 -157.042 1.00 134.80 64 ILE A O 1
ATOM 501 N N . LEU A 1 65 ? -52.829 -22.187 -154.983 1.00 131.23 65 LEU A N 1
ATOM 502 C CA . LEU A 1 65 ? -52.354 -20.882 -155.453 1.00 131.54 65 LEU A CA 1
ATOM 503 C C . LEU A 1 65 ? -51.027 -20.995 -156.207 1.00 132.00 65 LEU A C 1
ATOM 504 O O . LEU A 1 65 ? -50.898 -20.465 -157.313 1.00 133.71 65 LEU A O 1
ATOM 509 N N . LEU A 1 66 ? -50.056 -21.689 -155.608 1.00 130.54 66 LEU A N 1
ATOM 510 C CA . LEU A 1 66 ? -48.730 -21.872 -156.212 1.00 130.89 66 LEU A CA 1
ATOM 511 C C . LEU A 1 66 ? -48.800 -22.529 -157.599 1.00 133.34 66 LEU A C 1
ATOM 512 O O . LEU A 1 66 ? -48.266 -21.978 -158.575 1.00 134.86 66 LEU A O 1
ATOM 517 N N . LEU A 1 67 ? -49.468 -23.686 -157.681 1.00 133.71 67 LEU A N 1
ATOM 518 C CA . LEU A 1 67 ? -49.694 -24.399 -158.956 1.00 135.80 67 LEU A CA 1
ATOM 519 C C . LEU A 1 67 ? -50.370 -23.521 -160.031 1.00 137.52 67 LEU A C 1
ATOM 520 O O . LEU A 1 67 ? -50.037 -23.619 -161.212 1.00 139.49 67 LEU A O 1
ATOM 525 N N . ALA A 1 68 ? -51.303 -22.666 -159.610 1.00 136.76 68 ALA A N 1
ATOM 526 C CA . ALA A 1 68 ? -51.956 -21.708 -160.503 1.00 138.26 68 ALA A CA 1
ATOM 527 C C . ALA A 1 68 ? -51.001 -20.610 -160.983 1.00 138.39 68 ALA A C 1
ATOM 528 O O . ALA A 1 68 ? -51.154 -20.097 -162.091 1.00 140.38 68 ALA A O 1
ATOM 530 N N . ALA A 1 69 ? -50.026 -20.254 -160.148 1.00 136.27 69 ALA A N 1
ATOM 531 C CA . ALA A 1 69 ? -48.995 -19.286 -160.528 1.00 136.36 69 ALA A CA 1
ATOM 532 C C . ALA A 1 69 ? -47.845 -19.940 -161.304 1.00 137.28 69 ALA A C 1
ATOM 533 O O . ALA A 1 69 ? -47.051 -19.246 -161.944 1.00 138.26 69 ALA A O 1
ATOM 535 N N . CYS A 1 70 ? -47.759 -21.269 -161.237 1.00 136.97 70 CYS A N 1
ATOM 536 C CA . CYS A 1 70 ? -46.821 -22.038 -162.061 1.00 138.08 70 CYS A CA 1
ATOM 537 C C . CYS A 1 70 ? -47.365 -22.267 -163.465 1.00 140.50 70 CYS A C 1
ATOM 538 O O . CYS A 1 70 ? -46.643 -22.102 -164.446 1.00 142.23 70 CYS A O 1
ATOM 541 N N . ILE A 1 71 ? -48.637 -22.654 -163.549 1.00 140.65 71 ILE A N 1
ATOM 542 C CA . ILE A 1 71 ? -49.330 -22.802 -164.826 1.00 143.00 71 ILE A CA 1
ATOM 543 C C . ILE A 1 71 ? -49.382 -21.456 -165.558 1.00 143.97 71 ILE A C 1
ATOM 544 O O . ILE A 1 71 ? -49.258 -21.397 -166.785 1.00 146.24 71 ILE A O 1
ATOM 549 N N . SER A 1 72 ? -49.542 -20.382 -164.791 1.00 142.09 72 SER A N 1
ATOM 550 C CA . SER A 1 72 ? -49.547 -19.033 -165.341 1.00 142.74 72 SER A CA 1
ATOM 551 C C . SER A 1 72 ? -48.151 -18.583 -165.789 1.00 142.95 72 SER A C 1
ATOM 552 O O . SER A 1 72 ? -48.030 -17.742 -166.679 1.00 144.62 72 SER A O 1
ATOM 555 N N . PHE A 1 73 ? -47.110 -19.139 -165.170 1.00 141.27 73 PHE A N 1
ATOM 556 C CA . PHE A 1 73 ? -45.721 -18.826 -165.529 1.00 141.44 73 PHE A CA 1
ATOM 557 C C . PHE A 1 73 ? -45.263 -19.614 -166.747 1.00 143.32 73 PHE A C 1
ATOM 558 O O . PHE A 1 73 ? -44.554 -19.077 -167.598 1.00 145.05 73 PHE A O 1
ATOM 566 N N . VAL A 1 74 ? -45.650 -20.887 -166.814 1.00 143.00 74 VAL A N 1
ATOM 567 C CA . VAL A 1 74 ? -45.279 -21.760 -167.935 1.00 144.79 74 VAL A CA 1
ATOM 568 C C . VAL A 1 74 ? -45.944 -21.296 -169.243 1.00 146.98 74 VAL A C 1
ATOM 569 O O . VAL A 1 74 ? -45.313 -21.313 -170.301 1.00 149.05 74 VAL A O 1
ATOM 573 N N . LEU A 1 75 ? -47.200 -20.855 -169.155 1.00 146.33 75 LEU A N 1
ATOM 574 C CA . LEU A 1 75 ? -47.921 -20.311 -170.311 1.00 148.21 75 LEU A CA 1
ATOM 575 C C . LEU A 1 75 ? -47.329 -18.993 -170.827 1.00 148.66 75 LEU A C 1
ATOM 576 O O . LEU A 1 75 ? -47.491 -18.650 -172.005 1.00 150.99 75 LEU A O 1
ATOM 581 N N . ALA A 1 76 ? -46.649 -18.263 -169.944 1.00 146.18 76 ALA A N 1
ATOM 582 C CA . ALA A 1 76 ? -45.948 -17.038 -170.327 1.00 146.43 76 ALA A CA 1
ATOM 583 C C . ALA A 1 76 ? -44.648 -17.352 -171.069 1.00 147.62 76 ALA A C 1
ATOM 584 O O . ALA A 1 76 ? -44.343 -16.733 -172.092 1.00 149.69 76 ALA A O 1
ATOM 586 N N . TRP A 1 77 ? -43.905 -18.333 -170.557 1.00 146.08 77 TRP A N 1
ATOM 587 C CA . TRP A 1 77 ? -42.579 -18.680 -171.075 1.00 146.81 77 TRP A CA 1
ATOM 588 C C . TRP A 1 77 ? -42.604 -19.358 -172.455 1.00 149.55 77 TRP A C 1
ATOM 589 O O . TRP A 1 77 ? -41.570 -19.463 -173.119 1.00 151.12 77 TRP A O 1
ATOM 600 N N . PHE A 1 78 ? -43.782 -19.812 -172.876 1.00 150.04 78 PHE A N 1
ATOM 601 C CA . PHE A 1 78 ? -43.949 -20.430 -174.189 1.00 152.76 78 PHE A CA 1
ATOM 602 C C . PHE A 1 78 ? -44.964 -19.672 -175.060 1.00 154.48 78 PHE A C 1
ATOM 603 O O . PHE A 1 78 ? -45.484 -20.216 -176.034 1.00 156.68 78 PHE A O 1
ATOM 611 N N . GLU A 1 79 ? -45.231 -18.415 -174.710 1.00 153.59 79 GLU A N 1
ATOM 612 C CA . GLU A 1 79 ? -46.218 -17.601 -175.422 1.00 155.01 79 GLU A CA 1
ATOM 613 C C . GLU A 1 79 ? -45.661 -17.060 -176.731 1.00 157.89 79 GLU A C 1
ATOM 614 O O . GLU A 1 79 ? -44.562 -16.510 -176.767 1.00 158.13 79 GLU A O 1
ATOM 616 N N . THR A 1 86 ? -44.174 -8.406 -164.653 1.00 153.94 86 THR A N 1
ATOM 617 C CA . THR A 1 86 ? -45.413 -8.571 -163.896 1.00 152.46 86 THR A CA 1
ATOM 618 C C . THR A 1 86 ? -45.834 -10.039 -163.798 1.00 151.52 86 THR A C 1
ATOM 619 O O . THR A 1 86 ? -45.826 -10.617 -162.708 1.00 149.56 86 THR A O 1
ATOM 623 N N . ALA A 1 87 ? -46.182 -10.643 -164.934 1.00 153.03 87 ALA A N 1
ATOM 624 C CA . ALA A 1 87 ? -46.619 -12.042 -164.967 1.00 152.43 87 ALA A CA 1
ATOM 625 C C . ALA A 1 87 ? -45.457 -13.032 -164.831 1.00 151.72 87 ALA A C 1
ATOM 626 O O . ALA A 1 87 ? -45.668 -14.215 -164.547 1.00 150.85 87 ALA A O 1
ATOM 628 N N . PHE A 1 88 ? -44.238 -12.536 -165.029 1.00 152.13 88 PHE A N 1
ATOM 629 C CA . PHE A 1 88 ? -43.040 -13.371 -164.996 1.00 151.78 88 PHE A CA 1
ATOM 630 C C . PHE A 1 88 ? -42.592 -13.674 -163.566 1.00 148.79 88 PHE A C 1
ATOM 631 O O . PHE A 1 88 ? -42.286 -14.823 -163.240 1.00 147.90 88 PHE A O 1
ATOM 639 N N . VAL A 1 89 ? -42.549 -12.643 -162.725 1.00 147.27 89 VAL A N 1
ATOM 640 C CA . VAL A 1 89 ? -42.086 -12.793 -161.340 1.00 144.52 89 VAL A CA 1
ATOM 641 C C . VAL A 1 89 ? -43.184 -13.204 -160.360 1.00 142.28 89 VAL A C 1
ATOM 642 O O . VAL A 1 89 ? -42.887 -13.554 -159.224 1.00 140.32 89 VAL A O 1
ATOM 646 N N . GLU A 1 90 ? -44.440 -13.173 -160.802 1.00 142.61 90 GLU A N 1
ATOM 647 C CA . GLU A 1 90 ? -45.588 -13.489 -159.939 1.00 140.73 90 GLU A CA 1
ATOM 648 C C . GLU A 1 90 ? -45.427 -14.764 -159.088 1.00 138.64 90 GLU A C 1
ATOM 649 O O . GLU A 1 90 ? -45.657 -14.719 -157.879 1.00 136.65 90 GLU A O 1
ATOM 655 N N . PRO A 1 91 ? -45.029 -15.900 -159.705 1.00 139.08 91 PRO A N 1
ATOM 656 C CA . PRO A 1 91 ? -44.791 -17.086 -158.873 1.00 137.14 91 PRO A CA 1
ATOM 657 C C . PRO A 1 91 ? -43.623 -16.924 -157.899 1.00 135.31 91 PRO A C 1
ATOM 658 O O . PRO A 1 91 ? -43.668 -17.479 -156.806 1.00 133.53 91 PRO A O 1
ATOM 662 N N . PHE A 1 92 ? -42.593 -16.177 -158.296 1.00 136.00 92 PHE A N 1
ATOM 663 C CA . PHE A 1 92 ? -41.436 -15.907 -157.433 1.00 134.58 92 PHE A CA 1
ATOM 664 C C . PHE A 1 92 ? -41.799 -14.996 -156.260 1.00 132.66 92 PHE A C 1
ATOM 665 O O . PHE A 1 92 ? -41.283 -15.172 -155.156 1.00 130.93 92 PHE A O 1
ATOM 673 N N . VAL A 1 93 ? -42.680 -14.026 -156.507 1.00 132.96 93 VAL A N 1
ATOM 674 C CA . VAL A 1 93 ? -43.063 -13.041 -155.493 1.00 131.46 93 VAL A CA 1
ATOM 675 C C . VAL A 1 93 ? -43.966 -13.671 -154.440 1.00 129.34 93 VAL A C 1
ATOM 676 O O . VAL A 1 93 ? -43.679 -13.589 -153.244 1.00 127.71 93 VAL A O 1
ATOM 680 N N . ILE A 1 94 ? -45.047 -14.304 -154.891 1.00 129.42 94 ILE A N 1
ATOM 681 C CA . ILE A 1 94 ? -45.967 -15.000 -153.996 1.00 127.64 94 ILE A CA 1
ATOM 682 C C . ILE A 1 94 ? -45.216 -15.939 -153.045 1.00 125.73 94 ILE A C 1
ATOM 683 O O . ILE A 1 94 ? -45.416 -15.873 -151.828 1.00 123.99 94 ILE A O 1
ATOM 688 N N . LEU A 1 95 ? -44.339 -16.781 -153.594 1.00 126.01 95 LEU A N 1
ATOM 689 C CA . LEU A 1 95 ? -43.533 -17.691 -152.777 1.00 124.35 95 LEU A CA 1
ATOM 690 C C . LEU A 1 95 ? -42.774 -16.945 -151.687 1.00 122.88 95 LEU A C 1
ATOM 691 O O . LEU A 1 95 ? -42.765 -17.377 -150.537 1.00 121.16 95 LEU A O 1
ATOM 696 N N . LEU A 1 96 ? -42.157 -15.821 -152.047 1.00 123.78 96 LEU A N 1
ATOM 697 C CA . LEU A 1 96 ? -41.404 -15.015 -151.082 1.00 122.86 96 LEU A CA 1
ATOM 698 C C . LEU A 1 96 ? -42.289 -14.406 -149.991 1.00 121.53 96 LEU A C 1
ATOM 699 O O . LEU A 1 96 ? -41.895 -14.360 -148.823 1.00 120.01 96 LEU A O 1
ATOM 704 N N . ILE A 1 97 ? -43.480 -13.954 -150.372 1.00 122.22 97 ILE A N 1
ATOM 705 C CA . ILE A 1 97 ? -44.438 -13.392 -149.419 1.00 121.30 97 ILE A CA 1
ATOM 706 C C . ILE A 1 97 ? -44.981 -14.469 -148.476 1.00 119.59 97 ILE A C 1
ATOM 707 O O . ILE A 1 97 ? -45.096 -14.246 -147.275 1.00 118.10 97 ILE A O 1
ATOM 712 N N . LEU A 1 98 ? -45.292 -15.639 -149.025 1.00 120.02 98 LEU A N 1
ATOM 713 C CA . LEU A 1 98 ? -45.866 -16.725 -148.235 1.00 118.80 98 LEU A CA 1
ATOM 714 C C . LEU A 1 98 ? -44.872 -17.402 -147.293 1.00 117.47 98 LEU A C 1
ATOM 715 O O . LEU A 1 98 ? -45.277 -17.914 -146.249 1.00 116.02 98 LEU A O 1
ATOM 720 N N . ILE A 1 99 ? -43.585 -17.413 -147.647 1.00 118.22 99 ILE A N 1
ATOM 721 C CA . ILE A 1 99 ? -42.567 -17.844 -146.683 1.00 117.22 99 ILE A CA 1
ATOM 722 C C . ILE A 1 99 ? -42.445 -16.806 -145.570 1.00 116.32 99 ILE A C 1
ATOM 723 O O . ILE A 1 99 ? -42.174 -17.155 -144.432 1.00 114.99 99 ILE A O 1
ATOM 728 N N . ALA A 1 100 ? -42.660 -15.536 -145.904 1.00 117.58 100 ALA A N 1
ATOM 729 C CA . ALA A 1 100 ? -42.546 -14.454 -144.929 1.00 117.21 100 ALA A CA 1
ATOM 730 C C . ALA A 1 100 ? -43.746 -14.411 -143.988 1.00 116.37 100 ALA A C 1
ATOM 731 O O . ALA A 1 100 ? -43.596 -14.114 -142.804 1.00 115.09 100 ALA A O 1
ATOM 733 N N . ASN A 1 101 ? -44.929 -14.708 -144.525 1.00 117.34 101 ASN A N 1
ATOM 734 C CA . ASN A 1 101 ? -46.159 -14.796 -143.735 1.00 117.03 101 ASN A CA 1
ATOM 735 C C . ASN A 1 101 ? -46.117 -16.012 -142.811 1.00 115.72 101 ASN A C 1
ATOM 736 O O . ASN A 1 101 ? -46.651 -15.981 -141.695 1.00 114.77 101 ASN A O 1
ATOM 741 N N . ALA A 1 102 ? -45.472 -17.076 -143.286 1.00 115.91 102 ALA A N 1
ATOM 742 C CA . ALA A 1 102 ? -45.243 -18.270 -142.484 1.00 114.64 102 ALA A CA 1
ATOM 743 C C . ALA A 1 102 ? -44.248 -17.993 -141.356 1.00 113.44 102 ALA A C 1
ATOM 744 O O . ALA A 1 102 ? -44.546 -18.264 -140.199 1.00 112.21 102 ALA A O 1
ATOM 746 N N . ILE A 1 103 ? -43.082 -17.443 -141.696 1.00 114.21 103 ILE A N 1
ATOM 747 C CA . ILE A 1 103 ? -42.035 -17.130 -140.713 1.00 113.45 103 ILE A CA 1
ATOM 748 C C . ILE A 1 103 ? -42.559 -16.257 -139.568 1.00 112.85 103 ILE A C 1
ATOM 749 O O . ILE A 1 103 ? -42.330 -16.565 -138.404 1.00 111.42 103 ILE A O 1
ATOM 754 N N . VAL A 1 104 ? -43.276 -15.189 -139.912 1.00 114.24 104 VAL A N 1
ATOM 755 C CA . VAL A 1 104 ? -43.828 -14.252 -138.932 1.00 114.18 104 VAL A CA 1
ATOM 756 C C . VAL A 1 104 ? -44.827 -14.901 -137.971 1.00 113.25 104 VAL A C 1
ATOM 757 O O . VAL A 1 104 ? -44.803 -14.618 -136.775 1.00 112.44 104 VAL A O 1
ATOM 761 N N . GLY A 1 105 ? -45.688 -15.772 -138.494 1.00 113.69 105 GLY A N 1
ATOM 762 C CA . GLY A 1 105 ? -46.727 -16.427 -137.694 1.00 113.21 105 GLY A CA 1
ATOM 763 C C . GLY A 1 105 ? -46.271 -17.668 -136.944 1.00 112.00 105 GLY A C 1
ATOM 764 O O . GLY A 1 105 ? -46.805 -17.992 -135.881 1.00 111.03 105 GLY A O 1
ATOM 765 N N . VAL A 1 106 ? -45.288 -18.368 -137.505 1.00 112.26 106 VAL A N 1
ATOM 766 C CA . VAL A 1 106 ? -44.725 -19.571 -136.892 1.00 111.24 106 VAL A CA 1
ATOM 767 C C . VAL A 1 106 ? -43.703 -19.239 -135.796 1.00 110.45 106 VAL A C 1
ATOM 768 O O . VAL A 1 106 ? -43.538 -20.000 -134.837 1.00 109.18 106 VAL A O 1
ATOM 772 N N . TRP A 1 107 ? -43.037 -18.095 -135.936 1.00 111.49 107 TRP A N 1
ATOM 773 C CA . TRP A 1 107 ? -42.066 -17.638 -134.948 1.00 111.14 107 TRP A CA 1
ATOM 774 C C . TRP A 1 107 ? -42.726 -17.173 -133.639 1.00 109.99 107 TRP A C 1
ATOM 775 O O . TRP A 1 107 ? -42.146 -17.336 -132.564 1.00 108.90 107 TRP A O 1
ATOM 786 N N . GLN A 1 108 ? -43.921 -16.587 -133.739 1.00 110.34 108 GLN A N 1
ATOM 787 C CA . GLN A 1 108 ? -44.691 -16.155 -132.566 1.00 109.42 108 GLN A CA 1
ATOM 788 C C . GLN A 1 108 ? -45.192 -17.371 -131.795 1.00 107.82 108 GLN A C 1
ATOM 789 O O . GLN A 1 108 ? -45.082 -17.422 -130.572 1.00 106.82 108 GLN A O 1
ATOM 795 N N . GLU A 1 109 ? -45.745 -18.338 -132.525 1.00 107.66 109 GLU A N 1
ATOM 796 C CA . GLU A 1 109 ? -46.345 -19.536 -131.941 1.00 106.38 109 GLU A CA 1
ATOM 797 C C . GLU A 1 109 ? -45.348 -20.290 -131.076 1.00 104.61 109 GLU A C 1
ATOM 798 O O . GLU A 1 109 ? -45.683 -20.704 -129.970 1.00 103.68 109 GLU A O 1
ATOM 804 N N . ARG A 1 110 ? -44.126 -20.449 -131.577 1.00 104.21 110 ARG A N 1
ATOM 805 C CA . ARG A 1 110 ? -43.095 -21.202 -130.872 1.00 102.63 110 ARG A CA 1
ATOM 806 C C . ARG A 1 110 ? -42.614 -20.503 -129.605 1.00 101.44 110 ARG A C 1
ATOM 807 O O . ARG A 1 110 ? -42.388 -21.157 -128.592 1.00 100.27 110 ARG A O 1
ATOM 815 N N . ASN A 1 111 ? -42.456 -19.183 -129.662 1.00 101.90 111 ASN A N 1
ATOM 816 C CA . ASN A 1 111 ? -42.042 -18.410 -128.484 1.00 101.24 111 ASN A CA 1
ATOM 817 C C . ASN A 1 111 ? -43.088 -18.356 -127.364 1.00 100.23 111 ASN A C 1
ATOM 818 O O . ASN A 1 111 ? -42.742 -18.363 -126.181 1.00 99.20 111 ASN A O 1
ATOM 823 N N . ALA A 1 112 ? -44.358 -18.299 -127.753 1.00 100.29 112 ALA A N 1
ATOM 824 C CA . ALA A 1 112 ? -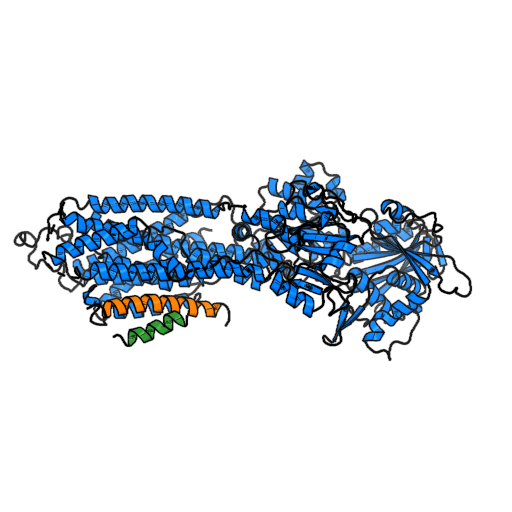45.461 -18.379 -126.817 1.00 99.44 112 ALA A CA 1
ATOM 825 C C . ALA A 1 112 ? -45.440 -19.741 -126.131 1.00 97.98 112 ALA A C 1
ATOM 826 O O . ALA A 1 112 ? -45.508 -19.828 -124.903 1.00 97.31 112 ALA A O 1
ATOM 828 N N . GLU A 1 113 ? -45.321 -20.798 -126.933 1.00 97.56 113 GLU A N 1
ATOM 829 C CA . GLU A 1 113 ? -45.278 -22.165 -126.428 1.00 96.04 113 GLU A CA 1
ATOM 830 C C . GLU A 1 113 ? -44.077 -22.415 -125.520 1.00 94.57 113 GLU A C 1
ATOM 831 O O . GLU A 1 113 ? -44.169 -23.202 -124.582 1.00 93.6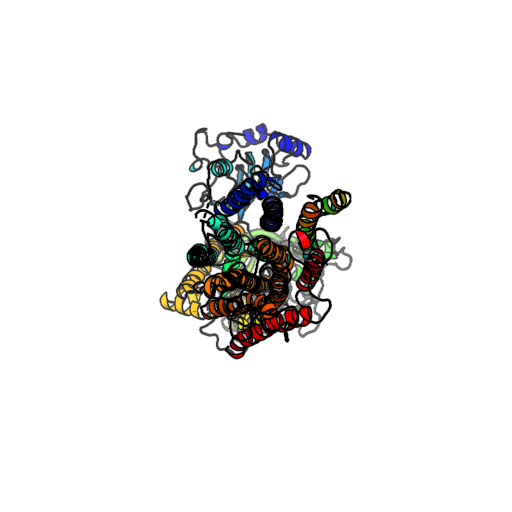6 113 GLU A O 1
ATOM 837 N N . ASN A 1 114 ? -42.961 -21.743 -125.796 1.00 94.44 114 ASN A N 1
ATOM 838 C CA . ASN A 1 114 ? -41.758 -21.878 -124.977 1.00 93.36 114 ASN A CA 1
ATOM 839 C C . ASN A 1 114 ? -41.880 -21.148 -123.648 1.00 92.65 114 ASN A C 1
ATOM 840 O O . ASN A 1 114 ? -41.515 -21.684 -122.602 1.00 91.51 114 ASN A O 1
ATOM 845 N N . ALA A 1 115 ? -42.393 -19.920 -123.704 1.00 93.24 115 ALA A N 1
ATOM 846 C CA . ALA A 1 115 ? -42.634 -19.112 -122.513 1.00 92.62 115 ALA A CA 1
ATOM 847 C C . ALA A 1 115 ? -43.625 -19.786 -121.561 1.00 91.56 115 ALA A C 1
ATOM 848 O O . ALA A 1 115 ? -43.426 -19.769 -120.343 1.00 90.92 115 ALA A O 1
ATOM 850 N N . ILE A 1 116 ? -44.680 -20.380 -122.123 1.00 91.36 116 ILE A N 1
ATOM 851 C CA . ILE A 1 116 ? -45.707 -21.067 -121.335 1.00 90.45 116 ILE A CA 1
ATOM 852 C C . ILE A 1 116 ? -45.165 -22.345 -120.698 1.00 89.02 116 ILE A C 1
ATOM 853 O O . ILE A 1 116 ? -45.459 -22.636 -119.540 1.00 88.23 116 ILE A O 1
ATOM 858 N N . GLU A 1 117 ? -44.376 -23.094 -121.462 1.00 88.76 117 GLU A N 1
ATOM 859 C CA . GLU A 1 117 ? -43.640 -24.249 -120.947 1.00 87.81 117 GLU A CA 1
ATOM 860 C C . GLU A 1 117 ? -42.697 -23.845 -119.798 1.00 86.61 117 GLU A C 1
ATOM 861 O O . GLU A 1 117 ? -42.530 -24.588 -118.829 1.00 85.54 117 GLU A O 1
ATOM 867 N N . ALA A 1 118 ? -42.105 -22.658 -119.908 1.00 86.82 118 ALA A N 1
ATOM 868 C CA . ALA A 1 118 ? -41.127 -22.171 -118.933 1.00 85.93 118 ALA A CA 1
ATOM 869 C C . ALA A 1 118 ? -41.763 -21.713 -117.618 1.00 85.31 118 ALA A C 1
ATOM 870 O O . ALA A 1 118 ? -41.062 -21.269 -116.704 1.00 84.79 118 ALA A O 1
ATOM 872 N N . LEU A 1 119 ? -43.087 -21.823 -117.526 1.00 85.24 119 LEU A N 1
ATOM 873 C CA . LEU A 1 119 ? -43.788 -21.563 -116.268 1.00 84.98 119 LEU A CA 1
ATOM 874 C C . LEU A 1 119 ? -43.450 -22.625 -115.235 1.00 83.69 119 LEU A C 1
ATOM 875 O O . LEU A 1 119 ? -43.482 -22.361 -114.035 1.00 83.48 119 LEU A O 1
ATOM 880 N N . LYS A 1 120 ? -43.104 -23.817 -115.717 1.00 83.17 120 LYS A N 1
ATOM 881 C CA . LYS A 1 120 ? -42.729 -24.948 -114.867 1.00 82.09 120 LYS A CA 1
ATOM 882 C C . LYS A 1 120 ? -41.486 -24.716 -114.003 1.00 81.42 120 LYS A C 1
ATOM 883 O O . LYS A 1 120 ? -41.242 -25.461 -113.056 1.00 80.76 120 LYS A O 1
ATOM 889 N N . GLU A 1 121 ? -40.717 -23.679 -114.318 1.00 81.94 121 GLU A N 1
ATOM 890 C CA . GLU A 1 121 ? -39.532 -23.339 -113.533 1.00 81.58 121 GLU A CA 1
ATOM 891 C C . GLU A 1 121 ? -39.862 -22.627 -112.222 1.00 81.11 121 GLU A C 1
ATOM 892 O O . GLU A 1 121 ? -39.033 -22.604 -111.311 1.00 81.03 121 GLU A O 1
ATOM 898 N N . TYR A 1 122 ? -41.067 -22.063 -112.120 1.00 80.86 122 TYR A N 1
ATOM 899 C CA . TYR A 1 122 ? -41.498 -21.393 -110.894 1.00 80.08 122 TYR A CA 1
ATOM 900 C C . TYR A 1 122 ? -41.780 -22.361 -109.751 1.00 78.68 122 TYR A C 1
ATOM 901 O O . TYR A 1 122 ? -41.589 -22.021 -108.585 1.00 78.84 122 TYR A O 1
ATOM 910 N N . GLU A 1 123 ? -42.242 -23.563 -110.075 1.00 77.27 123 GLU A N 1
ATOM 911 C CA . GLU A 1 123 ? -42.483 -24.564 -109.038 1.00 75.78 123 GLU A CA 1
ATOM 912 C C . GLU A 1 123 ? -41.939 -25.934 -109.482 1.00 74.05 123 GLU A C 1
ATOM 913 O O . GLU A 1 123 ? -42.709 -26.818 -109.855 1.00 73.73 123 GLU A O 1
ATOM 919 N N . PRO A 1 124 ? -40.601 -26.110 -109.429 1.00 72.87 124 PRO A N 1
ATOM 920 C CA . PRO A 1 124 ? -39.968 -27.331 -109.921 1.00 71.64 124 PRO A CA 1
ATOM 921 C C . PRO A 1 124 ? -40.062 -28.464 -108.921 1.00 70.33 124 PRO A C 1
ATOM 922 O O . PRO A 1 124 ? -40.042 -28.223 -107.712 1.00 70.20 124 PRO A O 1
ATOM 926 N N . GLU A 1 125 ? -40.174 -29.686 -109.434 1.00 69.41 125 GLU A N 1
ATOM 927 C CA . GLU A 1 125 ? -40.238 -30.893 -108.616 1.00 68.21 125 GLU A CA 1
ATOM 928 C C . GLU A 1 125 ? -39.046 -30.939 -107.660 1.00 66.76 125 GLU A C 1
ATOM 929 O O . GLU A 1 125 ? -37.901 -30.878 -108.102 1.00 66.78 125 GLU A O 1
ATOM 935 N N . MET A 1 126 ? -39.328 -31.040 -106.359 1.00 65.47 126 MET A N 1
ATOM 936 C CA . MET A 1 126 ? -38.302 -31.051 -105.309 1.00 63.88 126 MET A CA 1
ATOM 937 C C . MET A 1 126 ? -38.207 -32.398 -104.575 1.00 61.94 126 MET A C 1
ATOM 938 O O . MET A 1 126 ? -39.169 -33.164 -104.543 1.00 61.84 126 MET A O 1
ATOM 943 N N . GLY A 1 127 ? -37.034 -32.669 -103.995 1.00 60.17 127 GLY A N 1
ATOM 944 C CA . GLY A 1 127 ? -36.753 -33.898 -103.227 1.00 57.26 127 GLY A CA 1
ATOM 945 C C . GLY A 1 127 ? -35.969 -33.595 -101.961 1.00 55.65 127 GLY A C 1
ATOM 946 O O . GLY A 1 127 ? -35.376 -32.524 -101.846 1.00 55.84 127 GLY A O 1
ATOM 947 N N . LYS A 1 128 ? -35.979 -34.519 -101.001 1.00 53.93 128 LYS A N 1
ATOM 948 C CA . LYS A 1 128 ? -35.145 -34.375 -99.789 1.00 52.88 128 LYS A CA 1
ATOM 949 C C . LYS A 1 128 ? -34.077 -35.472 -99.620 1.00 51.76 128 LYS A C 1
ATOM 950 O O . LYS A 1 128 ? -34.385 -36.667 -99.567 1.00 50.77 128 LYS A O 1
ATOM 956 N N . VAL A 1 129 ? -32.817 -35.058 -99.559 1.00 51.50 129 VAL A N 1
ATOM 957 C CA . VAL A 1 129 ? -31.720 -36.023 -99.383 1.00 51.23 129 VAL A CA 1
ATOM 958 C C . VAL A 1 129 ? -30.819 -35.748 -98.166 1.00 51.04 129 VAL A C 1
ATOM 959 O O . VAL A 1 129 ? -30.649 -34.597 -97.748 1.00 51.11 129 VAL A O 1
ATOM 963 N N . TYR A 1 130 ? -30.272 -36.820 -97.596 1.00 50.80 130 TYR A N 1
ATOM 964 C CA . TYR A 1 130 ? -29.064 -36.730 -96.753 1.00 50.98 130 TYR A CA 1
ATOM 965 C C . TYR A 1 130 ? -27.900 -37.091 -97.628 1.00 51.52 130 TYR A C 1
ATOM 966 O O . TYR A 1 130 ? -27.885 -38.151 -98.251 1.00 51.67 130 TYR A O 1
ATOM 975 N N . ARG A 1 131 ? -26.939 -36.185 -97.705 1.00 52.63 131 ARG A N 1
ATOM 976 C CA . ARG A 1 131 ? -25.710 -36.457 -98.421 1.00 53.51 131 ARG A CA 1
ATOM 977 C C . ARG A 1 131 ? -24.510 -36.226 -97.506 1.00 54.29 131 ARG A C 1
ATOM 978 O O . ARG A 1 131 ? -24.649 -35.668 -96.418 1.00 54.41 131 ARG A O 1
ATOM 986 N N . ALA A 1 132 ? -23.335 -36.666 -97.925 1.00 55.36 132 ALA A N 1
ATOM 987 C CA . ALA A 1 132 ? -22.203 -36.670 -97.003 1.00 56.67 132 ALA A CA 1
ATOM 988 C C . ALA A 1 132 ? -21.732 -35.264 -96.656 1.00 57.81 132 ALA A C 1
ATOM 989 O O . ALA A 1 132 ? -21.144 -35.058 -95.599 1.00 58.57 132 ALA A O 1
ATOM 991 N N . ASP A 1 133 ? -22.023 -34.301 -97.528 1.00 58.46 133 ASP A N 1
ATOM 992 C CA . ASP A 1 133 ? -21.485 -32.942 -97.394 1.00 59.74 133 ASP A CA 1
ATOM 993 C C . ASP A 1 133 ? -22.156 -32.086 -96.311 1.00 59.18 133 ASP A C 1
ATOM 994 O O . ASP A 1 133 ? -21.619 -31.057 -95.918 1.00 60.02 133 ASP A O 1
ATOM 999 N N . ARG A 1 134 ? -23.317 -32.514 -95.825 1.00 57.84 134 ARG A N 1
ATOM 1000 C CA . ARG A 1 134 ? -23.999 -31.821 -94.735 1.00 57.93 134 ARG A CA 1
ATOM 1001 C C . ARG A 1 134 ? -24.618 -32.838 -93.784 1.00 57.95 134 ARG A C 1
ATOM 1002 O O . ARG A 1 134 ? -24.846 -33.993 -94.150 1.00 57.23 134 ARG A O 1
ATOM 1010 N N . LYS A 1 135 ? -24.877 -32.412 -92.555 1.00 59.43 135 LYS A N 1
ATOM 1011 C CA . LYS A 1 135 ? -25.505 -33.288 -91.577 1.00 60.01 135 LYS A CA 1
ATOM 1012 C C . LYS A 1 135 ? -27.021 -33.127 -91.675 1.00 59.16 135 LYS A C 1
ATOM 1013 O O . LYS A 1 135 ? -27.785 -34.086 -91.491 1.00 58.09 135 LYS A O 1
ATOM 1019 N N . SER A 1 136 ? -27.426 -31.897 -91.977 1.00 59.77 136 SER A N 1
ATOM 1020 C CA . SER A 1 136 ? -28.820 -31.510 -92.091 1.00 59.54 136 SER A CA 1
ATOM 1021 C C . SER A 1 136 ? -29.394 -32.059 -93.391 1.00 58.90 136 SER A C 1
ATOM 1022 O O . SER A 1 136 ? -28.640 -32.387 -94.310 1.00 59.39 136 SER A O 1
ATOM 1025 N N . VAL A 1 137 ? -30.719 -32.168 -93.462 1.00 58.14 137 VAL A N 1
ATOM 1026 C CA . VAL A 1 137 ? -31.394 -32.605 -94.677 1.00 57.35 137 VAL A CA 1
ATOM 1027 C C . VAL A 1 137 ? -31.251 -31.518 -95.730 1.00 58.41 137 VAL A C 1
ATOM 1028 O O . VAL A 1 137 ? -31.209 -30.325 -95.398 1.00 59.56 137 VAL A O 1
ATOM 1032 N N . GLN A 1 138 ? -31.146 -31.939 -96.986 1.00 58.27 138 GLN A N 1
ATOM 1033 C CA . GLN A 1 138 ? -30.985 -31.030 -98.100 1.00 59.11 138 GLN A CA 1
ATOM 1034 C C . GLN A 1 138 ? -32.167 -31.154 -99.051 1.00 59.85 138 GLN A C 1
ATOM 1035 O O . GLN A 1 138 ? -32.483 -32.257 -99.547 1.00 59.74 138 GLN A O 1
ATOM 1041 N N . ARG A 1 139 ? -32.815 -30.022 -99.311 1.00 60.89 139 ARG A N 1
ATOM 1042 C CA . ARG A 1 139 ? -33.892 -29.955 -100.279 1.00 61.12 139 ARG A CA 1
ATOM 1043 C C . ARG A 1 139 ? -33.268 -29.659 -101.637 1.00 61.55 139 ARG A C 1
ATOM 1044 O O . ARG A 1 139 ? -32.564 -28.671 -101.786 1.00 62.52 139 ARG A O 1
ATOM 1052 N N . ILE A 1 140 ? -33.473 -30.549 -102.608 1.00 61.39 140 ILE A N 1
ATOM 1053 C CA . ILE A 1 140 ? -32.877 -30.400 -103.949 1.00 61.79 140 ILE A CA 1
ATOM 1054 C C . ILE A 1 140 ? -33.911 -30.702 -105.037 1.00 62.15 140 ILE A C 1
ATOM 1055 O O . ILE A 1 140 ? -34.974 -31.262 -104.760 1.00 61.94 140 ILE A O 1
ATOM 1060 N N . LYS A 1 141 ? -33.609 -30.324 -106.272 1.00 62.77 141 LYS A N 1
ATOM 1061 C CA . LYS A 1 141 ? -34.504 -30.629 -107.381 1.00 62.89 141 LYS A CA 1
ATOM 1062 C C . LYS A 1 141 ? -34.522 -32.135 -107.578 1.00 62.05 141 LYS A C 1
ATOM 1063 O O . LYS A 1 141 ? -33.474 -32.753 -107.693 1.00 62.50 141 LYS A O 1
ATOM 1069 N N . ALA A 1 142 ? -35.711 -32.725 -107.611 1.00 61.56 142 ALA A N 1
ATOM 1070 C CA . ALA A 1 142 ? -35.872 -34.154 -107.873 1.00 60.59 142 ALA A CA 1
ATOM 1071 C C . ALA A 1 142 ? -35.015 -34.601 -109.055 1.00 60.91 142 ALA A C 1
ATOM 1072 O O . ALA A 1 142 ? -34.488 -35.695 -109.071 1.00 61.19 142 ALA A O 1
ATOM 1074 N N . ARG A 1 143 ? -34.875 -33.724 -110.031 1.00 61.63 143 ARG A N 1
ATOM 1075 C CA . ARG A 1 143 ? -34.051 -33.931 -111.210 1.00 62.54 143 ARG A CA 1
ATOM 1076 C C . ARG A 1 143 ? -32.629 -34.399 -110.852 1.00 62.85 143 ARG A C 1
ATOM 1077 O O . ARG A 1 143 ? -32.020 -35.218 -111.557 1.00 63.40 143 ARG A O 1
ATOM 1085 N N . ASP A 1 144 ? -32.104 -33.867 -109.755 1.00 62.35 144 ASP A N 1
ATOM 1086 C CA . ASP A 1 144 ? -30.735 -34.129 -109.354 1.00 62.41 144 ASP A CA 1
ATOM 1087 C C . ASP A 1 144 ? -30.608 -35.312 -108.400 1.00 61.06 144 ASP A C 1
ATOM 1088 O O . ASP A 1 144 ? -29.520 -35.613 -107.912 1.00 61.08 144 ASP A O 1
ATOM 1093 N N . ILE A 1 145 ? -31.721 -35.982 -108.135 1.00 59.81 145 ILE A N 1
ATOM 1094 C CA . ILE A 1 145 ? -31.689 -37.165 -107.295 1.00 58.61 145 ILE A CA 1
ATOM 1095 C C . ILE A 1 145 ? -31.103 -38.294 -108.128 1.00 58.95 145 ILE A C 1
ATOM 1096 O O . ILE A 1 145 ? -31.287 -38.326 -109.333 1.00 59.92 145 ILE A O 1
ATOM 1101 N N . VAL A 1 146 ? -30.379 -39.201 -107.481 1.00 58.41 146 VAL A N 1
ATOM 1102 C CA . VAL A 1 146 ? -29.667 -40.262 -108.187 1.00 58.44 146 VAL A CA 1
ATOM 1103 C C . VAL A 1 146 ? -29.918 -41.629 -107.539 1.00 57.45 146 VAL A C 1
ATOM 1104 O O . VAL A 1 146 ? -30.189 -41.694 -106.350 1.00 56.52 146 VAL A O 1
ATOM 1108 N N . PRO A 1 147 ? -29.851 -42.728 -108.315 1.00 57.77 147 PRO A N 1
ATOM 1109 C CA . PRO A 1 147 ? -29.976 -44.026 -107.659 1.00 57.43 147 PRO A CA 1
ATOM 1110 C C . PRO A 1 147 ? -28.891 -44.230 -106.613 1.00 57.13 147 PRO A C 1
ATOM 1111 O O . PRO A 1 147 ? -27.704 -44.033 -106.896 1.00 57.38 147 PRO A O 1
ATOM 1115 N N . GLY A 1 148 ? -29.318 -44.592 -105.404 1.00 56.38 148 GLY A N 1
ATOM 1116 C CA . GLY A 1 148 ? -28.415 -44.768 -104.277 1.00 55.92 148 GLY A CA 1
ATOM 1117 C C . GLY A 1 148 ? -28.473 -43.699 -103.197 1.00 55.35 148 GLY A C 1
ATOM 1118 O O . GLY A 1 148 ? -27.869 -43.881 -102.147 1.00 54.75 148 GLY A O 1
ATOM 1119 N N . ASP A 1 149 ? -29.171 -42.580 -103.397 1.00 55.10 149 ASP A N 1
ATOM 1120 C CA . ASP A 1 149 ? -29.174 -41.667 -102.262 1.00 55.41 149 ASP A CA 1
ATOM 1121 C C . ASP A 1 149 ? -30.305 -41.834 -101.289 1.00 54.23 149 ASP A C 1
ATOM 1122 O O . ASP A 1 149 ? -31.243 -42.585 -101.538 1.00 54.56 149 ASP A O 1
ATOM 1127 N N . ILE A 1 150 ? -30.121 -41.215 -100.129 1.00 53.27 150 ILE A N 1
ATOM 1128 C CA . ILE A 1 150 ? -30.921 -41.471 -98.961 1.00 51.85 150 ILE A CA 1
ATOM 1129 C C . ILE A 1 150 ? -31.952 -40.377 -98.962 1.00 51.33 150 ILE A C 1
ATOM 1130 O O . ILE A 1 150 ? -31.609 -39.199 -99.003 1.00 51.21 150 ILE A O 1
ATOM 1135 N N . VAL A 1 151 ? -33.214 -40.774 -98.928 1.00 51.09 151 VAL A N 1
ATOM 1136 C CA . VAL A 1 151 ? -34.317 -39.849 -99.170 1.00 51.50 151 VAL A CA 1
ATOM 1137 C C . VAL A 1 151 ? -35.247 -39.784 -97.961 1.00 51.92 151 VAL A C 1
ATOM 1138 O O . VAL A 1 151 ? -35.523 -40.809 -97.320 1.00 51.81 151 VAL A O 1
ATOM 1142 N N . GLU A 1 152 ? -35.704 -38.575 -97.648 1.00 52.49 152 GLU A N 1
ATOM 1143 C CA . GLU A 1 152 ? -36.662 -38.376 -96.577 1.00 53.53 152 GLU A CA 1
ATOM 1144 C C . GLU A 1 152 ? -37.980 -37.889 -97.178 1.00 54.11 152 GLU A C 1
ATOM 1145 O O . GLU A 1 152 ? -38.016 -36.881 -97.897 1.00 54.76 152 GLU A O 1
ATOM 1151 N N . VAL A 1 153 ? -39.056 -38.615 -96.898 1.00 54.20 153 VAL A N 1
ATOM 1152 C CA . VAL A 1 153 ? -40.407 -38.183 -97.289 1.00 54.78 153 VAL A CA 1
ATOM 1153 C C . VAL A 1 153 ? -41.311 -38.141 -96.065 1.00 55.30 153 VAL A C 1
ATOM 1154 O O . VAL A 1 153 ? -41.194 -38.990 -95.176 1.00 55.24 153 VAL A O 1
ATOM 1158 N N . ALA A 1 154 ? -42.220 -37.170 -96.035 1.00 55.93 154 ALA A N 1
ATOM 1159 C CA . ALA A 1 154 ? -43.188 -37.057 -94.951 1.00 56.47 154 ALA A CA 1
ATOM 1160 C C . ALA A 1 154 ? -44.532 -36.522 -95.453 1.00 57.46 154 ALA A C 1
ATOM 1161 O O . ALA A 1 154 ? -44.657 -36.163 -96.629 1.00 57.89 154 ALA A O 1
ATOM 1163 N N . VAL A 1 155 ? -45.531 -36.466 -94.569 1.00 57.81 155 VAL A N 1
ATOM 1164 C CA . VAL A 1 155 ? -46.901 -36.091 -94.964 1.00 58.82 155 VAL A CA 1
ATOM 1165 C C . VAL A 1 155 ? -46.975 -34.898 -95.931 1.00 58.82 155 VAL A C 1
ATOM 1166 O O . VAL A 1 155 ? -46.419 -33.836 -95.671 1.00 58.91 155 VAL A O 1
ATOM 1170 N N . GLY A 1 156 ? -47.651 -35.100 -97.054 1.00 59.04 156 GLY A N 1
ATOM 1171 C CA . GLY A 1 156 ? -47.833 -34.051 -98.055 1.00 59.11 156 GLY A CA 1
ATOM 1172 C C . GLY A 1 156 ? -46.856 -34.088 -99.218 1.00 58.27 156 GLY A C 1
ATOM 1173 O O . GLY A 1 156 ? -47.099 -33.451 -100.243 1.00 58.55 156 GLY A O 1
ATOM 1174 N N . ASP A 1 157 ? -45.762 -34.839 -99.064 1.00 56.97 157 ASP A N 1
ATOM 1175 C CA . ASP A 1 157 ? -44.705 -34.882 -100.066 1.00 56.39 157 ASP A CA 1
ATOM 1176 C C . ASP A 1 157 ? -45.061 -35.773 -101.225 1.00 55.95 157 ASP A C 1
ATOM 1177 O O . ASP A 1 157 ? -45.733 -36.781 -101.046 1.00 56.57 157 ASP A O 1
ATOM 1182 N N . LYS A 1 158 ? -44.585 -35.400 -102.409 1.00 55.45 158 LYS A N 1
ATOM 1183 C CA . LYS A 1 158 ? -44.620 -36.264 -103.580 1.00 55.01 158 LYS A CA 1
ATOM 1184 C C . LYS A 1 158 ? -43.358 -37.124 -103.598 1.00 53.41 158 LYS A C 1
ATOM 1185 O O . LYS A 1 158 ? -42.254 -36.606 -103.501 1.00 52.85 158 LYS A O 1
ATOM 1191 N N . VAL A 1 159 ? -43.523 -38.438 -103.724 1.00 52.52 159 VAL A N 1
ATOM 1192 C CA . VAL A 1 159 ? -42.371 -39.314 -103.829 1.00 51.10 159 VAL A CA 1
ATOM 1193 C C . VAL A 1 159 ? -41.563 -38.940 -105.073 1.00 50.61 159 VAL A C 1
ATOM 1194 O O . VAL A 1 159 ? -42.107 -38.881 -106.184 1.00 51.50 159 VAL A O 1
ATOM 1198 N N . PRO A 1 160 ? -40.262 -38.650 -104.885 1.00 49.13 160 PRO A N 1
ATOM 1199 C CA . PRO A 1 160 ? -39.472 -38.138 -106.003 1.00 48.56 160 PRO A CA 1
ATOM 1200 C C . PRO A 1 160 ? -38.891 -39.204 -106.920 1.00 48.44 160 PRO A C 1
ATOM 1201 O O . PRO A 1 160 ? -38.536 -38.880 -108.044 1.00 49.30 160 PRO A O 1
ATOM 1205 N N . ALA A 1 161 ? -38.780 -40.449 -106.451 1.00 47.88 161 ALA A N 1
ATOM 1206 C CA . ALA A 1 161 ? -38.177 -41.543 -107.236 1.00 48.19 161 ALA A CA 1
ATOM 1207 C C . ALA A 1 161 ? -38.622 -42.890 -106.705 1.00 48.47 161 ALA A C 1
ATOM 1208 O O . ALA A 1 161 ? -39.339 -42.955 -105.699 1.00 47.88 161 ALA A O 1
ATOM 1210 N N . ASP A 1 162 ? -38.213 -43.974 -107.362 1.00 49.44 162 ASP A N 1
ATOM 1211 C CA . ASP A 1 162 ? -38.544 -45.296 -106.817 1.00 50.19 162 ASP A CA 1
ATOM 1212 C C . ASP A 1 162 ? -37.576 -45.655 -105.682 1.00 49.64 162 ASP A C 1
ATOM 1213 O O . ASP A 1 162 ? -36.352 -45.737 -105.874 1.00 49.25 162 ASP A O 1
ATOM 1218 N N . ILE A 1 163 ? -38.141 -45.829 -104.490 1.00 49.05 163 ILE A N 1
ATOM 1219 C CA . ILE A 1 163 ? -37.346 -45.906 -103.276 1.00 48.14 163 ILE A CA 1
ATOM 1220 C C . ILE A 1 163 ? -37.614 -47.167 -102.469 1.00 48.22 163 ILE A C 1
ATOM 1221 O O . ILE A 1 163 ? -38.762 -47.514 -102.216 1.00 48.74 163 ILE A O 1
ATOM 1226 N N . ARG A 1 164 ? -36.550 -47.862 -102.083 1.00 48.27 164 ARG A N 1
ATOM 1227 C CA . ARG A 1 164 ? -36.663 -48.937 -101.102 1.00 48.45 164 ARG A CA 1
ATOM 1228 C C . ARG A 1 164 ? -36.653 -48.319 -99.692 1.00 48.08 164 ARG A C 1
ATOM 1229 O O . ARG A 1 164 ? -35.706 -47.616 -99.330 1.00 47.48 164 ARG A O 1
ATOM 1237 N N . ILE A 1 165 ? -37.718 -48.576 -98.928 1.00 48.52 165 ILE A N 1
ATOM 1238 C CA . ILE A 1 165 ? -37.876 -48.033 -97.586 1.00 48.83 165 ILE A CA 1
ATOM 1239 C C . ILE A 1 165 ? -36.838 -48.621 -96.616 1.00 49.84 165 ILE A C 1
ATOM 1240 O O . ILE A 1 165 ? -36.684 -49.846 -96.483 1.00 50.23 165 ILE A O 1
ATOM 1245 N N . LEU A 1 166 ? -36.111 -47.727 -95.960 1.00 50.66 166 LEU A N 1
ATOM 1246 C CA . LEU A 1 166 ? -35.098 -48.121 -95.010 1.00 51.58 166 LEU A CA 1
ATOM 1247 C C . LEU A 1 166 ? -35.694 -48.201 -93.605 1.00 52.63 166 LEU A C 1
ATOM 1248 O O . LEU A 1 166 ? -35.622 -49.254 -92.949 1.00 52.99 166 LEU A O 1
ATOM 1253 N N . SER A 1 167 ? -36.290 -47.100 -93.150 1.00 53.52 167 SER A N 1
ATOM 1254 C CA . SER A 1 167 ? -36.929 -47.092 -91.851 1.00 54.42 167 SER A CA 1
ATOM 1255 C C . SER A 1 167 ? -38.097 -46.112 -91.793 1.00 55.45 167 SER A C 1
ATOM 1256 O O . SER A 1 167 ? -38.012 -45.007 -92.323 1.00 55.46 167 SER A O 1
ATOM 1259 N N . ILE A 1 168 ? -39.186 -46.554 -91.165 1.00 56.93 168 ILE A N 1
ATOM 1260 C CA . ILE A 1 168 ? -40.389 -45.754 -90.975 1.00 58.58 168 ILE A CA 1
ATOM 1261 C C . ILE A 1 168 ? -40.316 -45.051 -89.622 1.00 59.87 168 ILE A C 1
ATOM 1262 O O . ILE A 1 168 ? -40.374 -45.697 -88.576 1.00 59.79 168 ILE A O 1
ATOM 1267 N N . LYS A 1 169 ? -40.186 -43.724 -89.656 1.00 61.80 169 LYS A N 1
ATOM 1268 C CA . LYS A 1 169 ? -39.949 -42.922 -88.443 1.00 63.46 169 LYS A CA 1
ATOM 1269 C C . LYS A 1 169 ? -41.231 -42.688 -87.659 1.00 65.22 169 LYS A C 1
ATOM 1270 O O . LYS A 1 169 ? -41.238 -42.701 -86.431 1.00 65.42 169 LYS A O 1
ATOM 1276 N N . SER A 1 170 ? -42.326 -42.480 -88.372 1.00 67.32 170 SER A N 1
ATOM 1277 C CA . SER A 1 170 ? -43.599 -42.359 -87.709 1.00 69.66 170 SER A CA 1
ATOM 1278 C C . SER A 1 170 ? -44.044 -43.746 -87.245 1.00 71.03 170 SER A C 1
ATOM 1279 O O . SER A 1 170 ? -43.438 -44.774 -87.580 1.00 70.86 170 SER A O 1
ATOM 1282 N N . THR A 1 171 ? -45.093 -43.764 -86.443 1.00 73.03 171 THR A N 1
ATOM 1283 C CA . THR A 1 171 ? -45.664 -45.006 -85.983 1.00 74.25 171 THR A CA 1
ATOM 1284 C C . THR A 1 171 ? -46.235 -45.793 -87.177 1.00 74.84 171 THR A C 1
ATOM 1285 O O . THR A 1 171 ? -46.123 -47.023 -87.224 1.00 75.24 171 THR A O 1
ATOM 1289 N N . THR A 1 172 ? -46.797 -45.077 -88.150 1.00 75.01 172 THR A N 1
ATOM 1290 C CA . THR A 1 172 ? -47.268 -45.703 -89.386 1.00 75.17 172 THR A CA 1
ATOM 1291 C C . THR A 1 172 ? -47.137 -44.809 -90.640 1.00 74.34 172 THR A C 1
ATOM 1292 O O . THR A 1 172 ? -47.398 -43.608 -90.594 1.00 74.91 172 THR A O 1
ATOM 1296 N N . LEU A 1 173 ? -46.732 -45.408 -91.754 1.00 72.94 173 LEU A N 1
ATOM 1297 C CA . LEU A 1 173 ? -46.608 -44.678 -93.001 1.00 71.72 173 LEU A CA 1
ATOM 1298 C C . LEU A 1 173 ? -47.780 -45.027 -93.922 1.00 72.51 173 LEU A C 1
ATOM 1299 O O . LEU A 1 173 ? -47.971 -46.197 -94.269 1.00 72.82 173 LEU A O 1
ATOM 1304 N N . ARG A 1 174 ? -48.560 -44.008 -94.292 1.00 72.51 174 ARG A N 1
ATOM 1305 C CA . ARG A 1 174 ? -49.710 -44.162 -95.193 1.00 73.19 174 ARG A CA 1
ATOM 1306 C C . ARG A 1 174 ? -49.437 -43.491 -96.537 1.00 71.87 174 ARG A C 1
ATOM 1307 O O . ARG A 1 174 ? -49.038 -42.328 -96.581 1.00 71.03 174 ARG A O 1
ATOM 1315 N N . VAL A 1 175 ? -49.678 -44.229 -97.621 1.00 71.26 175 VAL A N 1
ATOM 1316 C CA . VAL A 1 175 ? -49.292 -43.816 -98.965 1.00 70.30 175 VAL A CA 1
ATOM 1317 C C . VAL A 1 175 ? -50.469 -43.875 -99.941 1.00 71.66 175 VAL A C 1
ATOM 1318 O O . VAL A 1 175 ? -51.170 -44.883 -100.011 1.00 72.60 175 VAL A O 1
ATOM 1322 N N . ASP A 1 176 ? -50.666 -42.797 -100.700 1.00 71.57 176 ASP A N 1
ATOM 1323 C CA . ASP A 1 176 ? -51.657 -42.758 -101.773 1.00 72.65 176 ASP A CA 1
ATOM 1324 C C . ASP A 1 176 ? -50.979 -43.071 -103.109 1.00 72.47 176 ASP A C 1
ATOM 1325 O O . ASP A 1 176 ? -50.189 -42.267 -103.616 1.00 71.31 176 ASP A O 1
ATOM 1330 N N . GLN A 1 177 ? -51.305 -44.240 -103.669 1.00 73.46 177 GLN A N 1
ATOM 1331 C CA . GLN A 1 177 ? -50.649 -44.751 -104.883 1.00 73.69 177 GLN A CA 1
ATOM 1332 C C . GLN A 1 177 ? -51.593 -44.830 -106.072 1.00 75.66 177 GLN A C 1
ATOM 1333 O O . GLN A 1 177 ? -51.206 -45.274 -107.162 1.00 75.55 177 GLN A O 1
ATOM 1339 N N . SER A 1 178 ? -52.827 -44.383 -105.851 1.00 77.73 178 SER A N 1
ATOM 1340 C CA . SER A 1 178 ? -53.902 -44.411 -106.847 1.00 80.33 178 SER A CA 1
ATOM 1341 C C . SER A 1 178 ? -53.461 -44.105 -108.271 1.00 80.97 178 SER A C 1
ATOM 1342 O O . SER A 1 178 ? -53.878 -44.783 -109.209 1.00 82.57 178 SER A O 1
ATOM 1345 N N . ILE A 1 179 ? -52.615 -43.088 -108.418 1.00 80.63 179 ILE A N 1
ATOM 1346 C CA . ILE A 1 179 ? -52.127 -42.614 -109.714 1.00 81.46 179 ILE A CA 1
ATOM 1347 C C . ILE A 1 179 ? -51.414 -43.715 -110.509 1.00 82.02 179 ILE A C 1
ATOM 1348 O O . ILE A 1 179 ? -51.265 -43.628 -111.726 1.00 82.27 179 ILE A O 1
ATOM 1353 N N . LEU A 1 180 ? -50.980 -44.750 -109.798 1.00 82.60 180 LEU A N 1
ATOM 1354 C CA . LEU A 1 180 ? -50.261 -45.864 -110.398 1.00 83.51 180 LEU A CA 1
ATOM 1355 C C . LEU A 1 180 ? -51.084 -47.152 -110.354 1.00 85.65 180 LEU A C 1
ATOM 1356 O O . LEU A 1 180 ? -50.982 -47.976 -111.257 1.00 86.69 180 LEU A O 1
ATOM 1361 N N . THR A 1 181 ? -51.906 -47.310 -109.315 1.00 87.02 181 THR A N 1
ATOM 1362 C CA . THR A 1 181 ? -52.565 -48.590 -109.035 1.00 89.20 181 THR A CA 1
ATOM 1363 C C . THR A 1 181 ? -54.099 -48.572 -108.961 1.00 91.65 181 THR A C 1
ATOM 1364 O O . THR A 1 181 ? -54.718 -49.629 -108.808 1.00 93.21 181 THR A O 1
ATOM 1368 N N . GLY A 1 182 ? -54.710 -47.393 -109.052 1.00 92.54 182 GLY A N 1
ATOM 1369 C CA . GLY A 1 182 ? -56.183 -47.287 -109.061 1.00 95.31 182 GLY A CA 1
ATOM 1370 C C . GLY A 1 182 ? -56.870 -47.325 -107.695 1.00 96.07 182 GLY A C 1
ATOM 1371 O O . GLY A 1 182 ? -57.967 -46.779 -107.527 1.00 97.34 182 GLY A O 1
ATOM 1372 N N . GLU A 1 183 ? -56.223 -47.972 -106.727 1.00 95.36 183 GLU A N 1
ATOM 1373 C CA . GLU A 1 183 ? -56.685 -48.016 -105.334 1.00 95.74 183 GLU A CA 1
ATOM 1374 C C . GLU A 1 183 ? -56.568 -46.634 -104.674 1.00 94.55 183 GLU A C 1
ATOM 1375 O O . GLU A 1 183 ? -55.466 -46.097 -104.538 1.00 92.89 183 GLU A O 1
ATOM 1381 N N . SER A 1 184 ? -57.693 -46.058 -104.265 1.00 95.57 184 SER A N 1
ATOM 1382 C CA . SER A 1 184 ? -57.644 -44.744 -103.621 1.00 94.65 184 SER A CA 1
ATOM 1383 C C . SER A 1 184 ? -57.868 -44.803 -102.110 1.00 93.79 184 SER A C 1
ATOM 1384 O O . SER A 1 184 ? -58.301 -43.828 -101.491 1.00 94.29 184 SER A O 1
ATOM 1387 N N . VAL A 1 185 ? -57.580 -45.957 -101.523 1.00 92.37 185 VAL A N 1
ATOM 1388 C CA . VAL A 1 185 ? -57.499 -46.064 -100.077 1.00 90.84 185 VAL A CA 1
ATOM 1389 C C . VAL A 1 185 ? -56.004 -46.118 -99.764 1.00 87.92 185 VAL A C 1
ATOM 1390 O O . VAL A 1 185 ? -55.291 -46.988 -100.268 1.00 87.57 185 VAL A O 1
ATOM 1394 N N . SER A 1 186 ? -55.517 -45.169 -98.970 1.00 85.71 186 SER A N 1
ATOM 1395 C CA . SER A 1 186 ? -54.087 -45.100 -98.691 1.00 82.55 186 SER A CA 1
ATOM 1396 C C . SER A 1 186 ? -53.592 -46.410 -98.082 1.00 81.54 186 SER A C 1
ATOM 1397 O O . SER A 1 186 ? -54.331 -47.112 -97.386 1.00 82.47 186 SER A O 1
ATOM 1400 N N . VAL A 1 187 ? -52.334 -46.728 -98.364 1.00 79.40 187 VAL A N 1
ATOM 1401 C CA . VAL A 1 187 ? -51.793 -48.057 -98.123 1.00 78.34 187 VAL A CA 1
ATOM 1402 C C . VAL A 1 187 ? -50.672 -48.069 -97.071 1.00 76.05 187 VAL A C 1
ATOM 1403 O O . VAL A 1 187 ? -49.892 -47.120 -96.967 1.00 74.55 187 VAL A O 1
ATOM 1407 N N . ILE A 1 188 ? -50.643 -49.138 -96.273 1.00 75.42 188 ILE A N 1
ATOM 1408 C CA . ILE A 1 188 ? -49.631 -49.351 -95.233 1.00 73.53 188 ILE A CA 1
ATOM 1409 C C . ILE A 1 188 ? -48.332 -49.858 -95.856 1.00 71.77 188 ILE A C 1
ATOM 1410 O O . ILE A 1 188 ? -48.351 -50.536 -96.885 1.00 72.00 188 ILE A O 1
ATOM 1415 N N . LYS A 1 189 ? -47.207 -49.522 -95.230 1.00 69.83 189 LYS A N 1
ATOM 1416 C CA . LYS A 1 189 ? -45.897 -49.946 -95.718 1.00 68.36 189 LYS A CA 1
ATOM 1417 C C . LYS A 1 189 ? -45.070 -50.595 -94.624 1.00 67.54 189 LYS A C 1
ATOM 1418 O O . LYS A 1 189 ? -45.270 -50.323 -93.438 1.00 67.28 189 LYS A O 1
ATOM 1424 N N . HIS A 1 190 ? -44.135 -51.447 -95.032 1.00 67.20 190 HIS A N 1
ATOM 1425 C CA . HIS A 1 190 ? -43.163 -52.031 -94.104 1.00 66.50 190 HIS A CA 1
ATOM 1426 C C . HIS A 1 190 ? -41.752 -51.981 -94.686 1.00 65.79 190 HIS A C 1
ATOM 1427 O O . HIS A 1 190 ? -41.492 -51.249 -95.648 1.00 65.83 190 HIS A O 1
ATOM 1434 N N . THR A 1 191 ? -40.856 -52.777 -94.106 1.00 65.24 191 THR A N 1
ATOM 1435 C CA . THR A 1 191 ? -39.431 -52.667 -94.361 1.00 64.05 191 THR A CA 1
ATOM 1436 C C . THR A 1 191 ? -38.754 -53.985 -94.740 1.00 64.50 191 THR A C 1
ATOM 1437 O O . THR A 1 191 ? -37.664 -53.984 -95.306 1.00 64.28 191 THR A O 1
ATOM 1441 N N . GLU A 1 192 ? -39.403 -55.102 -94.435 1.00 65.40 192 GLU A N 1
ATOM 1442 C CA . GLU A 1 192 ? -38.847 -56.416 -94.739 1.00 66.37 192 GLU A CA 1
ATOM 1443 C C . GLU A 1 192 ? -38.822 -56.698 -96.252 1.00 67.12 192 GLU A C 1
ATOM 1444 O O . GLU A 1 192 ? -39.576 -56.086 -97.014 1.00 67.42 192 GLU A O 1
ATOM 1450 N N . PRO A 1 193 ? -37.920 -57.591 -96.701 1.00 67.50 193 PRO A N 1
ATOM 1451 C CA . PRO A 1 193 ? -37.951 -57.987 -98.109 1.00 68.36 193 PRO A CA 1
ATOM 1452 C C . PRO A 1 193 ? -39.266 -58.652 -98.521 1.00 69.68 193 PRO A C 1
ATOM 1453 O O . PRO A 1 193 ? -39.907 -59.319 -97.708 1.00 70.07 193 PRO A O 1
ATOM 1457 N N . VAL A 1 194 ? -39.651 -58.440 -99.779 1.00 70.70 194 VAL A N 1
ATOM 1458 C CA . VAL A 1 194 ? -40.781 -59.115 -100.421 1.00 72.07 194 VAL A CA 1
ATOM 1459 C C . VAL A 1 194 ? -40.161 -60.081 -101.433 1.00 73.70 194 VAL A C 1
ATOM 1460 O O . VAL A 1 194 ? -39.865 -59.694 -102.559 1.00 73.61 194 VAL A O 1
ATOM 1464 N N . PRO A 1 195 ? -39.936 -61.341 -101.012 1.00 75.32 195 PRO A N 1
ATOM 1465 C CA . PRO A 1 195 ? -39.150 -62.366 -101.715 1.00 77.04 195 PRO A CA 1
ATOM 1466 C C . PRO A 1 195 ? -39.425 -62.593 -103.201 1.00 78.99 195 PRO A C 1
ATOM 1467 O O . PRO A 1 195 ? -38.471 -62.762 -103.961 1.00 79.67 195 PRO A O 1
ATOM 1471 N N . ASP A 1 196 ? -40.692 -62.599 -103.610 1.00 80.58 196 ASP A N 1
ATOM 1472 C CA . ASP A 1 196 ? -41.070 -62.827 -105.021 1.00 82.73 196 ASP A CA 1
ATOM 1473 C C . ASP A 1 196 ? -40.511 -61.736 -105.964 1.00 82.31 196 ASP A C 1
ATOM 1474 O O . ASP A 1 196 ? -40.948 -60.588 -105.905 1.00 81.38 196 ASP A O 1
ATOM 1479 N N . PRO A 1 197 ? -39.540 -62.093 -106.839 1.00 83.27 197 PRO A N 1
ATOM 1480 C CA . PRO A 1 197 ? -38.937 -61.086 -107.735 1.00 82.63 197 PRO A CA 1
ATOM 1481 C C . PRO A 1 197 ? -39.854 -60.699 -108.894 1.00 83.38 197 PRO A C 1
ATOM 1482 O O . PRO A 1 197 ? -39.625 -59.679 -109.541 1.00 82.94 197 PRO A O 1
ATOM 1486 N N . ARG A 1 198 ? -40.873 -61.524 -109.139 1.00 84.74 198 ARG A N 1
ATOM 1487 C CA . ARG A 1 198 ? -41.890 -61.303 -110.174 1.00 85.67 198 ARG A CA 1
ATOM 1488 C C . ARG A 1 198 ? -43.061 -60.447 -109.675 1.00 84.29 198 ARG A C 1
ATOM 1489 O O . ARG A 1 198 ? -43.959 -60.114 -110.449 1.00 85.24 198 ARG A O 1
ATOM 1497 N N . ALA A 1 199 ? -43.040 -60.098 -108.388 1.00 81.96 199 ALA A N 1
ATOM 1498 C CA . ALA A 1 199 ? -44.174 -59.473 -107.695 1.00 80.51 199 ALA A CA 1
ATOM 1499 C C . ALA A 1 199 ? -44.734 -58.236 -108.389 1.00 79.57 199 ALA A C 1
ATOM 1500 O O . ALA A 1 199 ? -43.976 -57.441 -108.955 1.00 78.88 199 ALA A O 1
ATOM 1502 N N . VAL A 1 200 ? -46.060 -58.088 -108.325 1.00 79.37 200 VAL A N 1
ATOM 1503 C CA . VAL A 1 200 ? -46.766 -56.899 -108.830 1.00 78.17 200 VAL A CA 1
ATOM 1504 C C . VAL A 1 200 ? -46.629 -55.715 -107.872 1.00 75.75 200 VAL A C 1
ATOM 1505 O O . VAL A 1 200 ? -46.390 -55.902 -106.685 1.00 74.38 200 VAL A O 1
ATOM 1509 N N . ASN A 1 201 ? -46.803 -54.505 -108.401 1.00 75.01 201 ASN A N 1
ATOM 1510 C CA . ASN A 1 201 ? -46.675 -53.266 -107.624 1.00 73.18 201 ASN A CA 1
ATOM 1511 C C . ASN A 1 201 ? -47.469 -53.246 -106.317 1.00 73.01 201 ASN A C 1
ATOM 1512 O O . ASN A 1 201 ? -46.945 -52.839 -105.278 1.00 71.97 201 ASN A O 1
ATOM 1517 N N . GLN A 1 202 ? -48.719 -53.704 -106.375 1.00 74.50 202 GLN A N 1
ATOM 1518 C CA . GLN A 1 202 ? -49.601 -53.798 -105.203 1.00 74.61 202 GLN A CA 1
ATOM 1519 C C . GLN A 1 202 ? -48.958 -54.541 -104.012 1.00 73.19 202 GLN A C 1
ATOM 1520 O O . GLN A 1 202 ? -49.306 -54.264 -102.860 1.00 72.82 202 GLN A O 1
ATOM 1526 N N . ASP A 1 203 ? -48.027 -55.465 -104.301 1.00 72.20 203 ASP A N 1
ATOM 1527 C CA . ASP A 1 203 ? -47.433 -56.381 -103.304 1.00 70.75 203 ASP A CA 1
ATOM 1528 C C . ASP A 1 203 ? -46.097 -55.876 -102.753 1.00 68.13 203 ASP A C 1
ATOM 1529 O O . ASP A 1 203 ? -45.601 -56.361 -101.722 1.00 67.47 203 ASP A O 1
ATOM 1534 N N . LYS A 1 204 ? -45.527 -54.890 -103.443 1.00 66.42 204 LYS A N 1
ATOM 1535 C CA . LYS A 1 204 ? -44.230 -54.304 -103.098 1.00 63.46 204 LYS A CA 1
ATOM 1536 C C . LYS A 1 204 ? -44.377 -53.340 -101.920 1.00 62.20 204 LYS A C 1
ATOM 1537 O O . LYS A 1 204 ? -44.094 -52.143 -102.036 1.00 61.25 204 LYS A O 1
ATOM 1543 N N . LYS A 1 205 ? -44.813 -53.881 -100.785 1.00 61.78 205 LYS A N 1
ATOM 1544 C CA . LYS A 1 205 ? -45.222 -53.082 -99.635 1.00 61.00 205 LYS A CA 1
ATOM 1545 C C . LYS A 1 205 ? -44.083 -52.367 -98.903 1.00 59.14 205 LYS A C 1
ATOM 1546 O O . LYS A 1 205 ? -44.312 -51.689 -97.888 1.00 58.67 205 LYS A O 1
ATOM 1552 N N . ASN A 1 206 ? -42.864 -52.523 -99.418 1.00 58.02 206 ASN A N 1
ATOM 1553 C CA . ASN A 1 206 ? -41.672 -51.933 -98.823 1.00 55.88 206 ASN A CA 1
ATOM 1554 C C . ASN A 1 206 ? -41.060 -50.885 -99.748 1.00 54.92 206 ASN A C 1
ATOM 1555 O O . ASN A 1 206 ? -39.910 -50.493 -99.598 1.00 54.23 206 ASN A O 1
ATOM 1560 N N . MET A 1 207 ? -41.853 -50.433 -100.705 1.00 55.30 207 MET A N 1
ATOM 1561 C CA . MET A 1 207 ? -41.356 -49.670 -101.835 1.00 55.01 207 MET A CA 1
ATOM 1562 C C . MET A 1 207 ? -42.136 -48.360 -101.929 1.00 54.45 207 MET A C 1
ATOM 1563 O O . MET A 1 207 ? -43.289 -48.296 -101.527 1.00 54.89 207 MET A O 1
ATOM 1568 N N . LEU A 1 208 ? -41.501 -47.304 -102.413 1.00 53.50 208 LEU A N 1
ATOM 1569 C CA . LEU A 1 208 ? -42.201 -46.055 -102.634 1.00 53.61 208 LEU A CA 1
ATOM 1570 C C . LEU A 1 208 ? -41.979 -45.659 -104.076 1.00 54.61 208 LEU A C 1
ATOM 1571 O O . LEU A 1 208 ? -40.833 -45.501 -104.524 1.00 54.99 208 LEU A O 1
ATOM 1576 N N . PHE A 1 209 ? -43.079 -45.501 -104.802 1.00 55.61 209 PHE A N 1
ATOM 1577 C CA . PHE A 1 209 ? -43.025 -45.212 -106.207 1.00 56.45 209 PHE A CA 1
ATOM 1578 C C . PHE A 1 209 ? -43.108 -43.728 -106.466 1.00 56.41 209 PHE A C 1
ATOM 1579 O O . PHE A 1 209 ? -43.984 -43.047 -105.950 1.00 56.08 209 PHE A O 1
ATOM 1587 N N . SER A 1 210 ? -42.176 -43.253 -107.288 1.00 56.69 210 SER A N 1
ATOM 1588 C CA . SER A 1 210 ? -42.200 -41.926 -107.861 1.00 57.14 210 SER A CA 1
ATOM 1589 C C . SER A 1 210 ? -43.609 -41.515 -108.324 1.00 58.51 210 SER A C 1
ATOM 1590 O O . SER A 1 210 ? -44.356 -42.329 -108.867 1.00 59.47 210 SER A O 1
ATOM 1593 N N . GLY A 1 211 ? -43.966 -40.252 -108.105 1.00 58.93 211 GLY A N 1
ATOM 1594 C CA . GLY A 1 211 ? -45.280 -39.744 -108.487 1.00 60.41 211 GLY A CA 1
ATOM 1595 C C . GLY A 1 211 ? -46.385 -39.962 -107.461 1.00 61.35 211 GLY A C 1
ATOM 1596 O O . GLY A 1 211 ? -47.484 -39.403 -107.597 1.00 62.23 211 GLY A O 1
ATOM 1597 N N . THR A 1 212 ? -46.116 -40.761 -106.431 1.00 61.09 212 THR A N 1
ATOM 1598 C CA . THR A 1 212 ? -47.129 -41.003 -105.403 1.00 62.19 212 THR A CA 1
ATOM 1599 C C . THR A 1 212 ? -47.064 -40.015 -104.211 1.00 62.34 212 THR A C 1
ATOM 1600 O O . THR A 1 212 ? -46.312 -39.036 -104.246 1.00 62.10 212 THR A O 1
ATOM 1604 N N . ASN A 1 213 ? -47.859 -40.275 -103.172 1.00 63.09 213 ASN A N 1
ATOM 1605 C CA . ASN A 1 213 ? -48.066 -39.333 -102.068 1.00 63.41 213 ASN A CA 1
ATOM 1606 C C . ASN A 1 213 ? -47.905 -39.910 -100.685 1.00 62.76 213 ASN A C 1
ATOM 1607 O O . ASN A 1 213 ? -48.304 -41.040 -100.417 1.00 63.18 213 ASN A O 1
ATOM 1612 N N . ILE A 1 214 ? -47.387 -39.103 -99.777 1.00 62.02 214 ILE A N 1
ATOM 1613 C CA . ILE A 1 214 ? -47.429 -39.495 -98.386 1.00 61.57 214 ILE A CA 1
ATOM 1614 C C . ILE A 1 214 ? -48.685 -38.881 -97.789 1.00 62.74 214 ILE A C 1
ATOM 1615 O O . ILE A 1 214 ? -48.798 -37.660 -97.672 1.00 63.14 214 ILE A O 1
ATOM 1620 N N . ALA A 1 215 ? -49.642 -39.750 -97.470 1.00 63.53 215 ALA A N 1
ATOM 1621 C CA . ALA A 1 215 ? -50.930 -39.361 -96.882 1.00 64.41 215 ALA A CA 1
ATOM 1622 C C . ALA A 1 215 ? -50.837 -39.263 -95.362 1.00 64.32 215 ALA A C 1
ATOM 1623 O O . ALA A 1 215 ? -51.712 -38.684 -94.716 1.00 66.15 215 ALA A O 1
ATOM 1625 N N . ALA A 1 216 ? -49.776 -39.839 -94.800 1.00 62.91 216 ALA A N 1
ATOM 1626 C CA . ALA A 1 216 ? -49.420 -39.683 -93.388 1.00 62.16 216 ALA A CA 1
ATOM 1627 C C . ALA A 1 216 ? -48.051 -40.310 -93.100 1.00 60.74 216 ALA A C 1
ATOM 1628 O O . ALA A 1 216 ? -47.651 -41.300 -93.727 1.00 60.25 216 ALA A O 1
ATOM 1630 N N . GLY A 1 217 ? -47.343 -39.730 -92.142 1.00 59.95 217 GLY A N 1
ATOM 1631 C CA . GLY A 1 217 ? -46.138 -40.340 -91.620 1.00 58.58 217 GLY A CA 1
ATOM 1632 C C . GLY A 1 217 ? -44.861 -39.685 -92.102 1.00 58.01 217 GLY A C 1
ATOM 1633 O O . GLY A 1 217 ? -44.864 -38.528 -92.551 1.00 58.18 217 GLY A O 1
ATOM 1634 N N . LYS A 1 218 ? -43.775 -40.455 -92.014 1.00 56.72 218 LYS A N 1
ATOM 1635 C CA . LYS A 1 218 ? -42.434 -40.003 -92.302 1.00 55.86 218 LYS A CA 1
ATOM 1636 C C . LYS A 1 218 ? -41.589 -41.251 -92.470 1.00 55.13 218 LYS A C 1
ATOM 1637 O O . LYS A 1 218 ? -41.766 -42.234 -91.729 1.00 55.63 218 LYS A O 1
ATOM 1643 N N . ALA A 1 219 ? -40.673 -41.228 -93.436 1.00 53.64 219 ALA A N 1
ATOM 1644 C CA . ALA A 1 219 ? -39.862 -42.400 -93.705 1.00 52.27 219 ALA A CA 1
ATOM 1645 C C . ALA A 1 219 ? -38.560 -42.007 -94.359 1.00 51.51 219 ALA A C 1
ATOM 1646 O O . ALA A 1 219 ? -38.460 -40.959 -94.996 1.00 52.17 219 ALA A O 1
ATOM 1648 N N . LEU A 1 220 ? -37.564 -42.859 -94.169 1.00 50.21 220 LEU A N 1
ATOM 1649 C CA . LEU A 1 220 ? -36.295 -42.730 -94.805 1.00 49.57 220 LEU A CA 1
ATOM 1650 C C . LEU A 1 220 ? -36.148 -43.947 -95.701 1.00 49.40 220 LEU A C 1
ATOM 1651 O O . LEU A 1 220 ? -36.645 -45.035 -95.359 1.00 49.28 220 LEU A O 1
ATOM 1656 N N . GLY A 1 221 ? -35.483 -43.765 -96.844 1.00 48.85 221 GLY A N 1
ATOM 1657 C CA . GLY A 1 221 ? -35.338 -44.828 -97.833 1.00 48.62 221 GLY A CA 1
ATOM 1658 C C . GLY A 1 221 ? -34.136 -44.627 -98.729 1.00 49.05 221 GLY A C 1
ATOM 1659 O O . GLY A 1 221 ? -33.464 -43.589 -98.669 1.00 49.92 221 GLY A O 1
ATOM 1660 N N . ILE A 1 222 ? -33.835 -45.625 -99.550 1.00 49.01 222 ILE A N 1
ATOM 1661 C CA . ILE A 1 222 ? -32.738 -45.514 -100.520 1.00 48.78 222 ILE A CA 1
ATOM 1662 C C . ILE A 1 222 ? -33.311 -45.566 -101.942 1.00 49.30 222 ILE A C 1
ATOM 1663 O O . ILE A 1 222 ? -34.168 -46.411 -102.246 1.00 49.58 222 ILE A O 1
ATOM 1668 N N . VAL A 1 223 ? -32.827 -44.679 -102.808 1.00 48.81 223 VAL A N 1
ATOM 1669 C CA . VAL A 1 223 ? -33.295 -44.619 -104.192 1.00 48.75 223 VAL A CA 1
ATOM 1670 C C . VAL A 1 223 ? -32.781 -45.806 -105.011 1.00 49.87 223 VAL A C 1
ATOM 1671 O O . VAL A 1 223 ? -31.588 -46.006 -105.099 1.00 50.36 223 VAL A O 1
ATOM 1675 N N . ALA A 1 224 ? -33.696 -46.571 -105.608 1.00 51.07 224 ALA A N 1
ATOM 1676 C CA . ALA A 1 224 ? -33.371 -47.752 -106.419 1.00 52.84 224 ALA A CA 1
ATOM 1677 C C . ALA A 1 224 ? -33.320 -47.501 -107.933 1.00 54.64 224 ALA A C 1
ATOM 1678 O O . ALA A 1 224 ? -32.459 -48.041 -108.637 1.00 56.13 224 ALA A O 1
ATOM 1680 N N . THR A 1 225 ? -34.265 -46.722 -108.444 1.00 55.46 225 THR A N 1
ATOM 1681 C CA . THR A 1 225 ? -34.340 -46.430 -109.875 1.00 56.88 225 THR A CA 1
ATOM 1682 C C . THR A 1 225 ? -34.820 -45.002 -110.033 1.00 56.89 225 THR A C 1
ATOM 1683 O O . THR A 1 225 ? -35.523 -44.497 -109.166 1.00 56.59 225 THR A O 1
ATOM 1687 N N . THR A 1 226 ? -34.404 -44.344 -111.110 1.00 58.16 226 THR A N 1
ATOM 1688 C CA . THR A 1 226 ? -34.851 -42.983 -111.421 1.00 58.57 226 THR A CA 1
ATOM 1689 C C . THR A 1 226 ? -35.117 -42.833 -112.912 1.00 60.17 226 THR A C 1
ATOM 1690 O O . THR A 1 226 ? -34.900 -43.768 -113.697 1.00 61.09 226 THR A O 1
ATOM 1694 N N . GLY A 1 227 ? -35.575 -41.639 -113.285 1.00 60.59 227 GLY A N 1
ATOM 1695 C CA . GLY A 1 227 ? -35.951 -41.320 -114.642 1.00 61.91 227 GLY A CA 1
ATOM 1696 C C . GLY A 1 227 ? -36.880 -42.352 -115.228 1.00 63.20 227 GLY A C 1
ATOM 1697 O O . GLY A 1 227 ? -37.954 -42.619 -114.694 1.00 62.57 227 GLY A O 1
ATOM 1698 N N . VAL A 1 228 ? -36.435 -42.935 -116.332 1.00 65.34 228 VAL A N 1
ATOM 1699 C CA . VAL A 1 228 ? -37.232 -43.857 -117.134 1.00 67.26 228 VAL A CA 1
ATOM 1700 C C . VAL A 1 228 ? -37.434 -45.202 -116.456 1.00 67.73 228 VAL A C 1
ATOM 1701 O O . VAL A 1 228 ? -38.505 -45.778 -116.542 1.00 68.45 228 VAL A O 1
ATOM 1705 N N . SER A 1 229 ? -36.409 -45.695 -115.769 1.00 68.20 229 SER A N 1
ATOM 1706 C CA . SER A 1 229 ? -36.473 -47.019 -115.150 1.00 68.86 229 SER A CA 1
ATOM 1707 C C . SER A 1 229 ? -37.571 -47.149 -114.093 1.00 68.42 229 SER A C 1
ATOM 1708 O O . SER A 1 229 ? -37.856 -48.250 -113.624 1.00 68.89 229 SER A O 1
ATOM 1711 N N . THR A 1 230 ? -38.191 -46.029 -113.736 1.00 67.93 230 THR A N 1
ATOM 1712 C CA . THR A 1 230 ? -39.167 -46.011 -112.655 1.00 67.77 230 THR A CA 1
ATOM 1713 C C . THR A 1 230 ? -40.530 -46.525 -113.112 1.00 68.65 230 THR A C 1
ATOM 1714 O O . THR A 1 230 ? -40.822 -46.512 -114.302 1.00 69.80 230 THR A O 1
ATOM 1718 N N . GLU A 1 231 ? -41.348 -47.009 -112.181 1.00 68.63 231 GLU A N 1
ATOM 1719 C CA . GLU A 1 231 ? -42.640 -47.616 -112.546 1.00 70.11 231 GLU A CA 1
ATOM 1720 C C . GLU A 1 231 ? -43.541 -46.691 -113.370 1.00 70.89 231 GLU A C 1
ATOM 1721 O O . GLU A 1 231 ? -44.058 -47.089 -114.415 1.00 72.09 231 GLU A O 1
ATOM 1727 N N . ILE A 1 232 ? -43.709 -45.462 -112.890 1.00 70.30 232 ILE A N 1
ATOM 1728 C CA . ILE A 1 232 ? -44.463 -44.442 -113.595 1.00 70.90 232 ILE A CA 1
ATOM 1729 C C . ILE A 1 232 ? -43.721 -43.941 -114.828 1.00 71.44 232 ILE A C 1
ATOM 1730 O O . ILE A 1 232 ? -44.340 -43.386 -115.722 1.00 72.90 232 ILE A O 1
ATOM 1735 N N . GLY A 1 233 ? -42.409 -44.140 -114.880 1.00 102.53 233 GLY A N 1
ATOM 1736 C CA . GLY A 1 233 ? -41.605 -43.712 -116.024 1.00 103.15 233 GLY A CA 1
ATOM 1737 C C . GLY A 1 233 ? -41.722 -44.661 -117.196 1.00 105.38 233 GLY A C 1
ATOM 1738 O O . GLY A 1 233 ? -41.574 -44.251 -118.343 1.00 105.75 233 GLY A O 1
ATOM 1739 N N . LYS A 1 234 ? -41.974 -45.936 -116.899 1.00 107.08 234 LYS A N 1
ATOM 1740 C CA . LYS A 1 234 ? -42.242 -46.953 -117.918 1.00 109.74 234 LYS A CA 1
ATOM 1741 C C . LYS A 1 234 ? -43.626 -46.740 -118.532 1.00 110.25 234 LYS A C 1
ATOM 1742 O O . LYS A 1 234 ? -43.807 -46.846 -119.745 1.00 111.23 234 LYS A O 1
ATOM 1748 N N . ILE A 1 235 ? -44.592 -46.447 -117.666 1.00 109.86 235 ILE A N 1
ATOM 1749 C CA . ILE A 1 235 ? -45.960 -46.138 -118.062 1.00 110.50 235 ILE A CA 1
ATOM 1750 C C . ILE A 1 235 ? -46.034 -44.877 -118.928 1.00 110.36 235 ILE A C 1
ATOM 1751 O O . ILE A 1 235 ? -46.737 -44.868 -119.935 1.00 111.24 235 ILE A O 1
ATOM 1756 N N . ARG A 1 236 ? -45.290 -43.837 -118.554 1.00 109.82 236 ARG A N 1
ATOM 1757 C CA . ARG A 1 236 ? -45.291 -42.576 -119.304 1.00 110.09 236 ARG A CA 1
ATOM 1758 C C . ARG A 1 236 ? -44.672 -42.685 -120.698 1.00 112.21 236 ARG A C 1
ATOM 1759 O O . ARG A 1 236 ? -44.884 -41.805 -121.530 1.00 112.07 236 ARG A O 1
ATOM 1767 N N . ASP A 1 237 ? -43.905 -43.748 -120.940 1.00 114.93 237 ASP A N 1
ATOM 1768 C CA . ASP A 1 237 ? -43.393 -44.061 -122.285 1.00 117.72 237 ASP A CA 1
ATOM 1769 C C . ASP A 1 237 ? -44.506 -44.605 -123.188 1.00 119.82 237 ASP A C 1
ATOM 1770 O O . ASP A 1 237 ? -44.761 -44.054 -124.265 1.00 120.32 237 ASP A O 1
ATOM 1775 N N . GLN A 1 238 ? -45.162 -45.675 -122.727 1.00 121.64 238 GLN A N 1
ATOM 1776 C CA . GLN A 1 238 ? -46.278 -46.329 -123.434 1.00 123.98 238 GLN A CA 1
ATOM 1777 C C . GLN A 1 238 ? -47.540 -45.455 -123.531 1.00 123.23 238 GLN A C 1
ATOM 1778 O O . GLN A 1 238 ? -48.332 -45.599 -124.468 1.00 124.21 238 GLN A O 1
ATOM 1784 N N . MET A 1 239 ? -47.716 -44.571 -122.548 1.00 121.79 239 MET A N 1
ATOM 1785 C CA . MET A 1 239 ? -48.800 -43.586 -122.521 1.00 121.25 239 MET A CA 1
ATOM 1786 C C . MET A 1 239 ? -48.831 -42.752 -123.806 1.00 121.66 239 MET A C 1
ATOM 1787 O O . MET A 1 239 ? -47.791 -42.280 -124.281 1.00 121.60 239 MET A O 1
ATOM 1792 N N . ALA A 1 240 ? -50.030 -42.599 -124.365 1.00 122.31 240 ALA A N 1
ATOM 1793 C CA . ALA A 1 240 ? -50.255 -41.763 -125.535 1.00 122.51 240 ALA A CA 1
ATOM 1794 C C . ALA A 1 240 ? -51.327 -40.721 -125.221 1.00 121.33 240 ALA A C 1
ATOM 1795 O O . ALA A 1 240 ? -52.403 -41.058 -124.713 1.00 121.42 240 ALA A O 1
ATOM 1797 N N . ALA A 1 241 ? -51.019 -39.456 -125.509 1.00 120.31 241 ALA A N 1
ATOM 1798 C CA . ALA A 1 241 ? -51.929 -38.341 -125.241 1.00 119.11 241 ALA A CA 1
ATOM 1799 C C . ALA A 1 241 ? -51.846 -37.288 -126.340 1.00 118.96 241 ALA A C 1
ATOM 1800 O O . ALA A 1 241 ? -52.721 -37.210 -127.200 1.00 119.67 241 ALA A O 1
ATOM 1802 N N . ASP A 1 245 ? -58.094 -32.515 -124.577 1.00 103.86 245 ASP A N 1
ATOM 1803 C CA . ASP A 1 245 ? -59.499 -32.174 -124.359 1.00 104.17 245 ASP A CA 1
ATOM 1804 C C . ASP A 1 245 ? -59.728 -30.656 -124.443 1.00 103.12 245 ASP A C 1
ATOM 1805 O O . ASP A 1 245 ? -59.110 -29.885 -123.698 1.00 102.02 245 ASP A O 1
ATOM 1810 N N . LYS A 1 246 ? -60.629 -30.244 -125.341 1.00 103.37 246 LYS A N 1
ATOM 1811 C CA . LYS A 1 246 ? -60.851 -28.824 -125.662 1.00 102.33 246 LYS A CA 1
ATOM 1812 C C . LYS A 1 246 ? -61.704 -28.070 -124.637 1.00 101.54 246 LYS A C 1
ATOM 1813 O O . LYS A 1 246 ? -62.736 -28.566 -124.174 1.00 102.09 246 LYS A O 1
ATOM 1815 N N . THR A 1 247 ? -61.253 -26.866 -124.293 1.00 100.15 247 THR A N 1
ATOM 1816 C CA . THR A 1 247 ? -61.968 -25.986 -123.375 1.00 99.51 247 THR A CA 1
ATOM 1817 C C . THR A 1 247 ? -63.203 -25.378 -124.075 1.00 100.21 247 THR A C 1
ATOM 1818 O O . THR A 1 247 ? -63.230 -25.292 -125.307 1.00 100.69 247 THR A O 1
ATOM 1822 N N . PRO A 1 248 ? -64.242 -24.992 -123.301 1.00 100.21 248 PRO A N 1
ATOM 1823 C CA . PRO A 1 248 ? -65.442 -24.345 -123.854 1.00 100.90 248 PRO A CA 1
ATOM 1824 C C . PRO A 1 248 ? -65.182 -23.163 -124.803 1.00 100.61 248 PRO A C 1
ATOM 1825 O O . PRO A 1 248 ? -65.938 -22.957 -125.745 1.00 101.48 248 PRO A O 1
ATOM 1829 N N . LEU A 1 249 ? -64.134 -22.389 -124.548 1.00 99.60 249 LEU A N 1
ATOM 1830 C CA . LEU A 1 249 ? -63.802 -21.258 -125.400 1.00 99.26 249 LEU A CA 1
ATOM 1831 C C . LEU A 1 249 ? -63.014 -21.707 -126.621 1.00 99.02 249 LEU A C 1
ATOM 1832 O O . LEU A 1 249 ? -62.993 -21.012 -127.623 1.00 99.43 249 LEU A O 1
ATOM 1837 N N . GLN A 1 250 ? -62.359 -22.861 -126.532 1.00 98.64 250 GLN A N 1
ATOM 1838 C CA . GLN A 1 250 ? -61.707 -23.458 -127.694 1.00 98.90 250 GLN A CA 1
ATOM 1839 C C . GLN A 1 250 ? -62.725 -24.068 -128.651 1.00 100.14 250 GLN A C 1
ATOM 1840 O O . GLN A 1 250 ? -62.564 -23.973 -129.864 1.00 100.88 250 GLN A O 1
ATOM 1846 N N . GLN A 1 251 ? -63.767 -24.688 -128.099 1.00 100.69 251 GLN A N 1
ATOM 1847 C CA . GLN A 1 251 ? -64.875 -25.227 -128.890 1.00 101.96 251 GLN A CA 1
ATOM 1848 C C . GLN A 1 251 ? -65.626 -24.115 -129.612 1.00 102.26 251 GLN A C 1
ATOM 1849 O O . GLN A 1 251 ? -65.921 -24.234 -130.797 1.00 103.07 251 GLN A O 1
ATOM 1855 N N . LYS A 1 252 ? -65.912 -23.030 -128.899 1.00 101.77 252 LYS A N 1
ATOM 1856 C CA . LYS A 1 252 ? -66.652 -21.905 -129.468 1.00 102.47 252 LYS A CA 1
ATOM 1857 C C . LYS A 1 252 ? -65.844 -21.104 -130.495 1.00 102.58 252 LYS A C 1
ATOM 1858 O O . LYS A 1 252 ? -66.421 -20.413 -131.339 1.00 103.13 252 LYS A O 1
ATOM 1864 N N . LEU A 1 253 ? -64.516 -21.204 -130.415 1.00 102.16 253 LEU A N 1
ATOM 1865 C CA . LEU A 1 253 ? -63.629 -20.577 -131.394 1.00 102.34 253 LEU A CA 1
ATOM 1866 C C . LEU A 1 253 ? -63.408 -21.462 -132.622 1.00 103.51 253 LEU A C 1
ATOM 1867 O O . LEU A 1 253 ? -63.321 -20.953 -133.737 1.00 104.06 253 LEU A O 1
ATOM 1872 N N . ASP A 1 254 ? -63.305 -22.775 -132.416 1.00 104.22 254 ASP A N 1
ATOM 1873 C CA . ASP A 1 254 ? -63.188 -23.723 -133.530 1.00 105.81 254 ASP A CA 1
ATOM 1874 C C . ASP A 1 254 ? -64.469 -23.766 -134.364 1.00 107.35 254 ASP A C 1
ATOM 1875 O O . ASP A 1 254 ? -64.420 -23.719 -135.595 1.00 108.12 254 ASP A O 1
ATOM 1880 N N . GLU A 1 255 ? -65.603 -23.844 -133.671 1.00 107.96 255 GLU A N 1
ATOM 1881 C CA . GLU A 1 255 ? -66.929 -23.846 -134.278 1.00 109.62 255 GLU A CA 1
ATOM 1882 C C . GLU A 1 255 ? -67.177 -22.577 -135.091 1.00 110.03 255 GLU A C 1
ATOM 1883 O O . GLU A 1 255 ? -67.683 -22.643 -136.219 1.00 111.15 255 GLU A O 1
ATOM 1889 N N . PHE A 1 256 ? -66.819 -21.428 -134.518 1.00 109.31 256 PHE A N 1
ATOM 1890 C CA . PHE A 1 256 ? -66.923 -20.153 -135.229 1.00 109.68 256 PHE A CA 1
ATOM 1891 C C . PHE A 1 256 ? -65.916 -20.089 -136.374 1.00 110.09 256 PHE A C 1
ATOM 1892 O O . PHE A 1 256 ? -66.201 -19.511 -137.418 1.00 110.80 256 PHE A O 1
ATOM 1900 N N . GLY A 1 257 ? -64.745 -20.687 -136.169 1.00 109.98 257 GLY A N 1
ATOM 1901 C CA . GLY A 1 257 ? -63.730 -20.805 -137.217 1.00 110.91 257 GLY A CA 1
ATOM 1902 C C . GLY A 1 257 ? -64.246 -21.511 -138.460 1.00 112.80 257 GLY A C 1
ATOM 1903 O O . GLY A 1 257 ? -63.851 -21.180 -139.573 1.00 113.34 257 GLY A O 1
ATOM 1904 N N . GLU A 1 258 ? -65.138 -22.478 -138.262 1.00 114.01 258 GLU A N 1
ATOM 1905 C CA . GLU A 1 258 ? -65.745 -23.231 -139.356 1.00 116.09 258 GLU A CA 1
ATOM 1906 C C . GLU A 1 258 ? -66.945 -22.506 -139.965 1.00 116.97 258 GLU A C 1
ATOM 1907 O O . GLU A 1 258 ? -67.204 -22.642 -141.156 1.00 118.18 258 GLU A O 1
ATOM 1913 N N . GLN A 1 259 ? -67.674 -21.750 -139.147 1.00 116.69 259 GLN A N 1
ATOM 1914 C CA . GLN A 1 259 ? -68.788 -20.927 -139.627 1.00 117.67 259 GLN A CA 1
ATOM 1915 C C . GLN A 1 259 ? -68.273 -19.817 -140.548 1.00 117.69 259 GLN A C 1
ATOM 1916 O O . GLN A 1 259 ? -68.893 -19.503 -141.567 1.00 118.84 259 GLN A O 1
ATOM 1922 N N . LEU A 1 260 ? -67.133 -19.236 -140.179 1.00 116.59 260 LEU A N 1
ATOM 1923 C CA . LEU A 1 260 ? -66.482 -18.191 -140.966 1.00 116.47 260 LEU A CA 1
ATOM 1924 C C . LEU A 1 260 ? -65.788 -18.774 -142.191 1.00 117.19 260 LEU A C 1
ATOM 1925 O O . LEU A 1 260 ? -65.839 -18.189 -143.270 1.00 117.98 260 LEU A O 1
ATOM 1930 N N . SER A 1 261 ? -65.149 -19.928 -142.008 1.00 117.10 261 SER A N 1
ATOM 1931 C CA . SER A 1 261 ? -64.403 -20.615 -143.066 1.00 117.91 261 SER A CA 1
ATOM 1932 C C . SER A 1 261 ? -65.269 -20.994 -144.269 1.00 119.45 261 SER A C 1
ATOM 1933 O O . SER A 1 261 ? -64.853 -20.826 -145.414 1.00 120.23 261 SER A O 1
ATOM 1936 N N . LYS A 1 262 ? -66.471 -21.498 -144.004 1.00 119.96 262 LYS A N 1
ATOM 1937 C CA . LYS A 1 262 ? -67.320 -22.032 -145.067 1.00 121.60 262 LYS A CA 1
ATOM 1938 C C . LYS A 1 262 ? -68.095 -20.945 -145.813 1.00 121.99 262 LYS A C 1
ATOM 1939 O O . LYS A 1 262 ? -68.361 -21.084 -147.006 1.00 123.42 262 LYS A O 1
ATOM 1945 N N . VAL A 1 263 ? -68.451 -19.869 -145.114 1.00 120.90 263 VAL A N 1
ATOM 1946 C CA . VAL A 1 263 ? -69.090 -18.713 -145.748 1.00 121.06 263 VAL A CA 1
ATOM 1947 C C . VAL A 1 263 ? -68.121 -18.059 -146.737 1.00 121.10 263 VAL A C 1
ATOM 1948 O O . VAL A 1 263 ? -68.491 -17.771 -147.877 1.00 122.32 263 VAL A O 1
ATOM 1952 N N . ILE A 1 264 ? -66.878 -17.857 -146.305 1.00 119.83 264 ILE A N 1
ATOM 1953 C CA . ILE A 1 264 ? -65.851 -17.259 -147.158 1.00 119.89 264 ILE A CA 1
ATOM 1954 C C . ILE A 1 264 ? -65.464 -18.163 -148.334 1.00 121.18 264 ILE A C 1
ATOM 1955 O O . ILE A 1 264 ? -65.166 -17.672 -149.425 1.00 122.09 264 ILE A O 1
ATOM 1960 N N . SER A 1 265 ? -65.489 -19.476 -148.118 1.00 121.46 265 SER A N 1
ATOM 1961 C CA . SER A 1 265 ? -65.194 -20.428 -149.190 1.00 122.88 265 SER A CA 1
ATOM 1962 C C . SER A 1 265 ? -66.272 -20.428 -150.282 1.00 124.28 265 SER A C 1
ATOM 1963 O O . SER A 1 265 ? -65.954 -20.595 -151.458 1.00 125.41 265 SER A O 1
ATOM 1966 N N . LEU A 1 266 ? -67.532 -20.237 -149.886 1.00 124.20 266 LEU A N 1
ATOM 1967 C CA . LEU A 1 266 ? -68.643 -20.123 -150.836 1.00 125.62 266 LEU A CA 1
ATOM 1968 C C . LEU A 1 266 ? -68.578 -18.828 -151.631 1.00 125.76 266 LEU A C 1
ATOM 1969 O O . LEU A 1 266 ? -68.855 -18.816 -152.828 1.00 127.23 266 LEU A O 1
ATOM 1974 N N . ILE A 1 267 ? -68.220 -17.742 -150.954 1.00 124.42 267 ILE A N 1
ATOM 1975 C CA . ILE A 1 267 ? -68.118 -16.431 -151.587 1.00 124.49 267 ILE A CA 1
ATOM 1976 C C . ILE A 1 267 ? -66.919 -16.377 -152.542 1.00 125.06 267 ILE A C 1
ATOM 1977 O O . ILE A 1 267 ? -66.961 -15.678 -153.557 1.00 125.86 267 ILE A O 1
ATOM 1982 N N . CYS A 1 268 ? -65.869 -17.136 -152.227 1.00 124.69 268 CYS A N 1
ATOM 1983 C CA . CYS A 1 268 ? -64.697 -17.256 -153.108 1.00 125.42 268 CYS A CA 1
ATOM 1984 C C . CYS A 1 268 ? -65.015 -17.948 -154.435 1.00 127.23 268 CYS A C 1
ATOM 1985 O O . CYS A 1 268 ? -64.569 -17.504 -155.494 1.00 128.14 268 CYS A O 1
ATOM 1988 N N . VAL A 1 269 ? -65.777 -19.037 -154.366 1.00 127.85 269 VAL A N 1
ATOM 1989 C CA . VAL A 1 269 ? -66.226 -19.751 -155.557 1.00 129.78 269 VAL A CA 1
ATOM 1990 C C . VAL A 1 269 ? -67.269 -18.912 -156.304 1.00 130.59 269 VAL A C 1
ATOM 1991 O O . VAL A 1 269 ? -67.354 -18.975 -157.531 1.00 132.22 269 VAL A O 1
ATOM 1995 N N . ALA A 1 270 ? -68.031 -18.109 -155.562 1.00 129.54 270 ALA A N 1
ATOM 1996 C CA . ALA A 1 270 ? -68.991 -17.171 -156.152 1.00 130.26 270 ALA A CA 1
ATOM 1997 C C . ALA A 1 270 ? -68.316 -16.032 -156.932 1.00 130.50 270 ALA A C 1
ATOM 1998 O O . ALA A 1 270 ? -68.959 -15.362 -157.741 1.00 131.49 270 ALA A O 1
ATOM 2000 N N . VAL A 1 271 ? -67.026 -15.818 -156.683 1.00 129.77 271 VAL A N 1
ATOM 2001 C CA . VAL A 1 271 ? -66.222 -14.870 -157.457 1.00 130.15 271 VAL A CA 1
ATOM 2002 C C . VAL A 1 271 ? -65.771 -15.519 -158.778 1.00 132.00 271 VAL A C 1
ATOM 2003 O O . VAL A 1 271 ? -65.617 -14.837 -159.796 1.00 133.01 271 VAL A O 1
ATOM 2007 N N . TRP A 1 272 ? -65.587 -16.838 -158.756 1.00 132.57 272 TRP A N 1
ATOM 2008 C CA . TRP A 1 272 ? -65.212 -17.596 -159.951 1.00 134.57 272 TRP A CA 1
ATOM 2009 C C . TRP A 1 272 ? -66.407 -17.847 -160.879 1.00 136.23 272 TRP A C 1
ATOM 2010 O O . TRP A 1 272 ? -66.233 -18.244 -162.032 1.00 137.90 272 TRP A O 1
ATOM 2021 N N . LEU A 1 273 ? -67.614 -17.610 -160.369 1.00 135.80 273 LEU A N 1
ATOM 2022 C CA . LEU A 1 273 ? -68.832 -17.851 -161.133 1.00 137.40 273 LEU A CA 1
ATOM 2023 C C . LEU A 1 273 ? -69.361 -16.591 -161.813 1.00 137.92 273 LEU A C 1
ATOM 2024 O O . LEU A 1 273 ? -69.532 -16.582 -163.029 1.00 139.61 273 LEU A O 1
ATOM 2029 N N . ILE A 1 274 ? -69.603 -15.532 -161.037 1.00 136.61 274 ILE A N 1
ATOM 2030 C CA . ILE A 1 274 ? -70.203 -14.294 -161.572 1.00 137.07 274 ILE A CA 1
ATOM 2031 C C . ILE A 1 274 ? -69.389 -13.713 -162.740 1.00 138.06 274 ILE A C 1
ATOM 2032 O O . ILE A 1 274 ? -69.951 -13.102 -163.657 1.00 139.23 274 ILE A O 1
ATOM 2037 N N . ASN A 1 275 ? -68.073 -13.922 -162.710 1.00 137.68 275 ASN A N 1
ATOM 2038 C CA . ASN A 1 275 ? -67.232 -13.656 -163.877 1.00 138.84 275 ASN A CA 1
ATOM 2039 C C . ASN A 1 275 ? -67.289 -14.817 -164.871 1.00 140.78 275 ASN A C 1
ATOM 2040 O O . ASN A 1 275 ? -66.278 -15.458 -165.179 1.00 141.24 275 ASN A O 1
ATOM 2045 N N . ILE A 1 276 ? -68.505 -15.072 -165.353 1.00 141.95 276 ILE A N 1
ATOM 2046 C CA . ILE A 1 276 ? -68.795 -16.120 -166.330 1.00 144.02 276 ILE A CA 1
ATOM 2047 C C . ILE A 1 276 ? -68.125 -15.856 -167.683 1.00 145.62 276 ILE A C 1
ATOM 2048 O O . ILE A 1 276 ? -67.120 -16.488 -168.014 1.00 146.26 276 ILE A O 1
ATOM 2053 N N . GLY A 1 277 ? -68.674 -14.906 -168.441 1.00 146.23 277 GLY A N 1
ATOM 2054 C CA . GLY A 1 277 ? -68.257 -14.653 -169.819 1.00 148.00 277 GLY A CA 1
ATOM 2055 C C . GLY A 1 277 ? -66.845 -14.127 -170.002 1.00 147.64 277 GLY A C 1
ATOM 2056 O O . GLY A 1 277 ? -66.254 -14.287 -171.076 1.00 149.49 277 GLY A O 1
ATOM 2057 N N . HIS A 1 278 ? -66.300 -13.518 -168.951 1.00 145.38 278 HIS A N 1
ATOM 2058 C CA . HIS A 1 278 ? -65.010 -12.830 -169.013 1.00 144.88 278 HIS A CA 1
ATOM 2059 C C . HIS A 1 278 ? -63.786 -13.744 -169.205 1.00 145.33 278 HIS A C 1
ATOM 2060 O O . HIS A 1 278 ? -62.648 -13.282 -169.116 1.00 144.95 278 HIS A O 1
ATOM 2067 N N . PHE A 1 279 ? -64.016 -15.024 -169.485 1.00 146.24 279 PHE A N 1
ATOM 2068 C CA . PHE A 1 279 ? -62.921 -15.965 -169.748 1.00 147.17 279 PHE A CA 1
ATOM 2069 C C . PHE A 1 279 ? -62.282 -15.809 -171.152 1.00 149.48 279 PHE A C 1
ATOM 2070 O O . PHE A 1 279 ? -61.513 -16.677 -171.582 1.00 150.86 279 PHE A O 1
ATOM 2078 N N . ASN A 1 280 ? -62.588 -14.714 -171.856 1.00 149.93 280 ASN A N 1
ATOM 2079 C CA . ASN A 1 280 ? -62.150 -14.533 -173.251 1.00 152.16 280 ASN A CA 1
ATOM 2080 C C . ASN A 1 280 ? -61.299 -13.294 -173.566 1.00 152.12 280 ASN A C 1
ATOM 2081 O O . ASN A 1 280 ? -60.527 -13.296 -174.532 1.00 153.86 280 ASN A O 1
ATOM 2086 N N . ASP A 1 281 ? -61.452 -12.243 -172.762 1.00 150.21 281 ASP A N 1
ATOM 2087 C CA . ASP A 1 281 ? -60.723 -10.984 -172.956 1.00 150.14 281 ASP A CA 1
ATOM 2088 C C . ASP A 1 281 ? -59.217 -11.129 -172.702 1.00 150.23 281 ASP A C 1
ATOM 2089 O O . ASP A 1 281 ? -58.807 -11.951 -171.873 1.00 149.25 281 ASP A O 1
ATOM 2094 N N . PRO A 1 282 ? -58.392 -10.322 -173.407 1.00 151.37 282 PRO A N 1
ATOM 2095 C CA . PRO A 1 282 ? -56.927 -10.332 -173.267 1.00 151.63 282 PRO A CA 1
ATOM 2096 C C . PRO A 1 282 ? -56.431 -10.233 -171.818 1.00 149.18 282 PRO A C 1
ATOM 2097 O O . PRO A 1 282 ? -56.988 -9.481 -171.019 1.00 147.21 282 PRO A O 1
ATOM 2101 N N . ILE A 1 289 ? -62.659 -21.365 -170.271 1.00 148.33 289 ILE A N 1
ATOM 2102 C CA . ILE A 1 289 ? -61.685 -22.455 -170.216 1.00 149.23 289 ILE A CA 1
ATOM 2103 C C . ILE A 1 289 ? -60.251 -21.916 -170.131 1.00 148.65 289 ILE A C 1
ATOM 2104 O O . ILE A 1 289 ? -59.352 -22.587 -169.611 1.00 148.48 289 ILE A O 1
ATOM 2109 N N . ARG A 1 290 ? -60.055 -20.699 -170.635 1.00 148.32 290 ARG A N 1
ATOM 2110 C CA . ARG A 1 290 ? -58.722 -20.135 -170.856 1.00 148.24 290 ARG A CA 1
ATOM 2111 C C . ARG A 1 290 ? -58.382 -19.020 -169.866 1.00 145.54 290 ARG A C 1
ATOM 2112 O O . ARG A 1 290 ? -57.313 -19.033 -169.256 1.00 144.83 290 ARG A O 1
ATOM 2120 N N . GLY A 1 291 ? -59.296 -18.064 -169.711 1.00 144.12 291 GLY A N 1
ATOM 2121 C CA . GLY A 1 291 ? -59.116 -16.952 -168.779 1.00 141.52 291 GLY A CA 1
ATOM 2122 C C . GLY A 1 291 ? -59.502 -17.297 -167.351 1.00 139.12 291 GLY A C 1
ATOM 2123 O O . GLY A 1 291 ? -59.324 -16.486 -166.441 1.00 137.17 291 GLY A O 1
ATOM 2124 N N . ALA A 1 292 ? -60.028 -18.505 -167.154 1.00 139.31 292 ALA A N 1
ATOM 2125 C CA . ALA A 1 292 ? -60.449 -18.978 -165.832 1.00 137.21 292 ALA A CA 1
ATOM 2126 C C . ALA A 1 292 ? -59.275 -19.160 -164.873 1.00 135.80 292 ALA A C 1
ATOM 2127 O O . ALA A 1 292 ? -59.457 -19.140 -163.662 1.00 133.91 292 ALA A O 1
ATOM 2129 N N . ILE A 1 293 ? -58.079 -19.331 -165.430 1.00 136.86 293 ILE A N 1
ATOM 2130 C CA . ILE A 1 293 ? -56.840 -19.426 -164.654 1.00 135.66 293 ILE A CA 1
ATOM 2131 C C . ILE A 1 293 ? -56.493 -18.066 -164.032 1.00 133.65 293 ILE A C 1
ATOM 2132 O O . ILE A 1 293 ? -55.737 -18.000 -163.064 1.00 132.32 293 ILE A O 1
ATOM 2137 N N . TYR A 1 294 ? -57.045 -16.988 -164.589 1.00 133.48 294 TYR A N 1
ATOM 2138 C CA . TYR A 1 294 ? -56.861 -15.648 -164.019 1.00 131.65 294 TYR A CA 1
ATOM 2139 C C . TYR A 1 294 ? -57.808 -15.402 -162.843 1.00 129.80 294 TYR A C 1
ATOM 2140 O O . TYR A 1 294 ? -57.387 -14.903 -161.797 1.00 128.01 294 TYR A O 1
ATOM 2149 N N . TYR A 1 295 ? -59.083 -15.746 -163.029 1.00 130.33 295 TYR A N 1
ATOM 2150 C CA . TYR A 1 295 ? -60.108 -15.548 -162.000 1.00 128.96 295 TYR A CA 1
ATOM 2151 C C . TYR A 1 295 ? -60.098 -16.650 -160.935 1.00 128.24 295 TYR A C 1
ATOM 2152 O O . TYR A 1 295 ? -60.701 -16.495 -159.869 1.00 126.68 295 TYR A O 1
ATOM 2161 N N . PHE A 1 296 ? -59.420 -17.759 -161.231 1.00 129.58 296 PHE A N 1
ATOM 2162 C CA . PHE A 1 296 ? -59.229 -18.826 -160.252 1.00 129.12 296 PHE A CA 1
ATOM 2163 C C . PHE A 1 296 ? -58.078 -18.474 -159.318 1.00 127.91 296 PHE A C 1
ATOM 2164 O O . PHE A 1 296 ? -58.184 -18.666 -158.104 1.00 126.36 296 PHE A O 1
ATOM 2172 N N . LYS A 1 297 ? -56.994 -17.941 -159.885 1.00 128.76 297 LYS A N 1
ATOM 2173 C CA . LYS A 1 297 ? -55.836 -17.528 -159.090 1.00 127.83 297 LYS A CA 1
ATOM 2174 C C . LYS A 1 297 ? -56.091 -16.236 -158.307 1.00 126.16 297 LYS A C 1
ATOM 2175 O O . LYS A 1 297 ? -55.304 -15.879 -157.429 1.00 125.18 297 LYS A O 1
ATOM 2181 N N . ILE A 1 298 ? -57.187 -15.544 -158.616 1.00 126.13 298 ILE A N 1
ATOM 2182 C CA . ILE A 1 298 ? -57.598 -14.390 -157.814 1.00 124.65 298 ILE A CA 1
ATOM 2183 C C . ILE A 1 298 ? -58.520 -14.809 -156.665 1.00 122.97 298 ILE A C 1
ATOM 2184 O O . ILE A 1 298 ? -58.478 -14.217 -155.588 1.00 121.42 298 ILE A O 1
ATOM 2189 N N . ALA A 1 299 ? -59.332 -15.838 -156.902 1.00 123.39 299 ALA A N 1
ATOM 2190 C CA . ALA A 1 299 ? -60.265 -16.351 -155.904 1.00 122.08 299 ALA A CA 1
ATOM 2191 C C . ALA A 1 299 ? -59.542 -17.106 -154.794 1.00 120.90 299 ALA A C 1
ATOM 2192 O O . ALA A 1 299 ? -59.923 -17.012 -153.627 1.00 119.44 299 ALA A O 1
ATOM 2194 N N . VAL A 1 300 ? -58.498 -17.844 -155.166 1.00 121.55 300 VAL A N 1
ATOM 2195 C CA . VAL A 1 300 ? -57.730 -18.662 -154.222 1.00 120.59 300 VAL A CA 1
ATOM 2196 C C . VAL A 1 300 ? -56.900 -17.813 -153.254 1.00 118.99 300 VAL A C 1
ATOM 2197 O O . VAL A 1 300 ? -56.755 -18.169 -152.081 1.00 117.91 300 VAL A O 1
ATOM 2201 N N . ALA A 1 301 ? -56.374 -16.691 -153.741 1.00 119.02 301 ALA A N 1
ATOM 2202 C CA . ALA A 1 301 ? -55.597 -15.762 -152.907 1.00 117.53 301 ALA A CA 1
ATOM 2203 C C . ALA A 1 301 ? -56.422 -15.178 -151.762 1.00 115.67 301 ALA A C 1
ATOM 2204 O O . ALA A 1 301 ? -55.926 -15.057 -150.640 1.00 114.40 301 ALA A O 1
ATOM 2206 N N . LEU A 1 302 ? -57.676 -14.825 -152.055 1.00 115.57 302 LEU A N 1
ATOM 2207 C CA . LEU A 1 302 ? -58.618 -14.349 -151.042 1.00 114.02 302 LEU A CA 1
ATOM 2208 C C . LEU A 1 302 ? -58.860 -15.423 -149.993 1.00 113.19 302 LEU A C 1
ATOM 2209 O O . LEU A 1 302 ? -58.975 -15.123 -148.805 1.00 111.97 302 LEU A O 1
ATOM 2214 N N . ALA A 1 303 ? -58.932 -16.672 -150.441 1.00 114.02 303 ALA A N 1
ATOM 2215 C CA . ALA A 1 303 ? -59.079 -17.803 -149.538 1.00 113.39 303 ALA A CA 1
ATOM 2216 C C . ALA A 1 303 ? -57.890 -17.906 -148.575 1.00 112.34 303 ALA A C 1
ATOM 2217 O O . ALA A 1 303 ? -58.079 -18.130 -147.383 1.00 111.04 303 ALA A O 1
ATOM 2219 N N . VAL A 1 304 ? -56.677 -17.715 -149.092 1.00 113.00 304 VAL A N 1
ATOM 2220 C CA . VAL A 1 304 ? -55.454 -17.785 -148.281 1.00 112.35 304 VAL A CA 1
ATOM 2221 C C . VAL A 1 304 ? -55.296 -16.594 -147.324 1.00 111.35 304 VAL A C 1
ATOM 2222 O O . VAL A 1 304 ? -54.667 -16.716 -146.271 1.00 110.45 304 VAL A O 1
ATOM 2226 N N . ALA A 1 305 ? -55.888 -15.459 -147.681 1.00 111.91 305 ALA A N 1
ATOM 2227 C CA . ALA A 1 305 ? -55.777 -14.238 -146.880 1.00 111.32 305 ALA A CA 1
ATOM 2228 C C . ALA A 1 305 ? -56.914 -14.067 -145.871 1.00 110.63 305 ALA A C 1
ATOM 2229 O O . ALA A 1 305 ? -56.687 -13.644 -144.731 1.00 109.58 305 ALA A O 1
ATOM 2231 N N . ALA A 1 306 ? -58.133 -14.393 -146.296 1.00 111.55 306 ALA A N 1
ATOM 2232 C CA . ALA A 1 306 ? -59.327 -14.119 -145.501 1.00 111.27 306 ALA A CA 1
ATOM 2233 C C . ALA A 1 306 ? -59.692 -15.237 -144.535 1.00 110.90 306 ALA A C 1
ATOM 2234 O O . ALA A 1 306 ? -60.189 -14.965 -143.444 1.00 110.25 306 ALA A O 1
ATOM 2236 N N . ILE A 1 307 ? -59.459 -16.486 -144.933 1.00 111.84 307 ILE A N 1
ATOM 2237 C CA . ILE A 1 307 ? -59.730 -17.625 -144.054 1.00 111.69 307 ILE A CA 1
ATOM 2238 C C . ILE A 1 307 ? -58.555 -17.848 -143.111 1.00 111.06 307 ILE A C 1
ATOM 2239 O O . ILE A 1 307 ? -57.430 -18.081 -143.568 1.00 111.47 307 ILE A O 1
ATOM 2244 N N . PRO A 1 308 ? -58.814 -17.770 -141.790 1.00 110.23 308 PRO A N 1
ATOM 2245 C CA . PRO A 1 308 ? -57.804 -18.085 -140.788 1.00 109.52 308 PRO A CA 1
ATOM 2246 C C . PRO A 1 308 ? -57.814 -19.576 -140.472 1.00 109.93 308 PRO A C 1
ATOM 2247 O O . PRO A 1 308 ? -58.632 -20.035 -139.670 1.00 109.44 308 PRO A O 1
ATOM 2251 N N . GLU A 1 309 ? -56.932 -20.329 -141.120 1.00 111.02 309 GLU A N 1
ATOM 2252 C CA . GLU A 1 309 ? -56.840 -21.760 -140.862 1.00 111.90 309 GLU A CA 1
ATOM 2253 C C . GLU A 1 309 ? -55.680 -22.000 -139.899 1.00 111.21 309 GLU A C 1
ATOM 2254 O O . GLU A 1 309 ? -54.555 -21.561 -140.149 1.00 111.38 309 GLU A O 1
ATOM 2260 N N . GLY A 1 310 ? -55.966 -22.671 -138.787 1.00 110.60 310 GLY A N 1
ATOM 2261 C CA . GLY A 1 310 ? -54.991 -22.824 -137.710 1.00 109.87 310 GLY A CA 1
ATOM 2262 C C . GLY A 1 310 ? -55.033 -21.635 -136.767 1.00 108.62 310 GLY A C 1
ATOM 2263 O O . GLY A 1 310 ? -55.235 -20.498 -137.203 1.00 108.55 310 GLY A O 1
ATOM 2264 N N . LEU A 1 311 ? -54.833 -21.903 -135.476 1.00 107.72 311 LEU A N 1
ATOM 2265 C CA . LEU A 1 311 ? -54.961 -20.889 -134.422 1.00 106.66 311 LEU A CA 1
ATOM 2266 C C . LEU A 1 311 ? -54.037 -19.702 -134.654 1.00 106.43 311 LEU A C 1
ATOM 2267 O O . LEU A 1 311 ? -52.817 -19.874 -134.705 1.00 106.66 311 LEU A O 1
ATOM 2272 N N . PRO A 1 312 ? -54.617 -18.492 -134.797 1.00 106.23 312 PRO A N 1
ATOM 2273 C CA . PRO A 1 312 ? -53.801 -17.283 -134.936 1.00 105.95 312 PRO A CA 1
ATOM 2274 C C . PRO A 1 312 ? -52.818 -17.161 -133.762 1.00 105.05 312 PRO A C 1
ATOM 2275 O O . PRO A 1 312 ? -53.201 -17.361 -132.601 1.00 104.23 312 PRO A O 1
ATOM 2279 N N . ALA A 1 313 ? -51.563 -16.855 -134.081 1.00 105.17 313 ALA A N 1
ATOM 2280 C CA . ALA A 1 313 ? -50.461 -16.904 -133.116 1.00 104.35 313 ALA A CA 1
ATOM 2281 C C . ALA A 1 313 ? -50.547 -15.863 -132.002 1.00 103.40 313 ALA A C 1
ATOM 2282 O O . ALA A 1 313 ? -50.157 -16.140 -130.866 1.00 102.73 313 ALA A O 1
ATOM 2284 N N . VAL A 1 314 ? -51.053 -14.674 -132.333 1.00 103.38 314 VAL A N 1
ATOM 2285 C CA . VAL A 1 314 ? -51.229 -13.581 -131.363 1.00 102.50 314 VAL A CA 1
ATOM 2286 C C . VAL A 1 314 ? -52.098 -13.995 -130.164 1.00 101.54 314 VAL A C 1
ATOM 2287 O O . VAL A 1 314 ? -51.844 -13.573 -129.038 1.00 100.82 314 VAL A O 1
ATOM 2291 N N . ILE A 1 315 ? -53.103 -14.835 -130.414 1.00 101.49 315 ILE A N 1
ATOM 2292 C CA . ILE A 1 315 ? -53.926 -15.429 -129.353 1.00 100.56 315 ILE A CA 1
ATOM 2293 C C . ILE A 1 315 ? -53.050 -16.074 -128.284 1.00 99.66 315 ILE A C 1
ATOM 2294 O O . ILE A 1 315 ? -53.055 -15.642 -127.127 1.00 99.17 315 ILE A O 1
ATOM 2299 N N . THR A 1 316 ? -52.279 -17.085 -128.681 1.00 99.51 316 THR A N 1
ATOM 2300 C CA . THR A 1 316 ? -51.397 -17.789 -127.749 1.00 98.74 316 THR A CA 1
ATOM 2301 C C . THR A 1 316 ? -50.335 -16.892 -127.138 1.00 98.06 316 THR A C 1
ATOM 2302 O O . THR A 1 316 ? -49.776 -17.226 -126.100 1.00 97.79 316 THR A O 1
ATOM 2306 N N . THR A 1 317 ? -50.078 -15.748 -127.768 1.00 97.96 317 THR A N 1
ATOM 2307 C CA . THR A 1 317 ? -49.100 -14.787 -127.255 1.00 97.40 317 THR A CA 1
ATOM 2308 C C . THR A 1 317 ? -49.595 -14.007 -126.024 1.00 96.55 317 THR A C 1
ATOM 2309 O O . THR A 1 317 ? -48.818 -13.785 -125.095 1.00 96.06 317 THR A O 1
ATOM 2313 N N . CYS A 1 318 ? -50.864 -13.591 -126.007 1.00 96.14 318 CYS A N 1
ATOM 2314 C CA . CYS A 1 318 ? -51.371 -12.835 -124.852 1.00 95.68 318 CYS A CA 1
ATOM 2315 C C . CYS A 1 318 ? -51.794 -13.699 -123.666 1.00 94.55 318 CYS A C 1
ATOM 2316 O O . CYS A 1 318 ? -51.914 -13.204 -122.537 1.00 94.16 318 CYS A O 1
ATOM 2319 N N . LEU A 1 319 ? -52.002 -14.989 -123.935 1.00 93.74 319 LEU A N 1
ATOM 2320 C CA . LEU A 1 319 ? -52.062 -16.003 -122.886 1.00 92.25 319 LEU A CA 1
ATOM 2321 C C . LEU A 1 319 ? -50.675 -16.182 -122.277 1.00 91.37 319 LEU A C 1
ATOM 2322 O O . LEU A 1 319 ? -50.532 -16.284 -121.059 1.00 90.99 319 LEU A O 1
ATOM 2327 N N . ALA A 1 320 ? -49.662 -16.228 -123.137 1.00 91.04 320 ALA A N 1
ATOM 2328 C CA . ALA A 1 320 ? -48.274 -16.396 -122.711 1.00 90.39 320 ALA A CA 1
ATOM 2329 C C . ALA A 1 320 ? -47.774 -15.174 -121.963 1.00 89.84 320 ALA A C 1
ATOM 2330 O O . ALA A 1 320 ? -47.082 -15.300 -120.955 1.00 89.39 320 ALA A O 1
ATOM 2332 N N . LEU A 1 321 ? -48.129 -13.997 -122.470 1.00 89.74 321 LEU A N 1
ATOM 2333 C CA . LEU A 1 321 ? -47.777 -12.732 -121.836 1.00 89.38 321 LEU A CA 1
ATOM 2334 C C . LEU A 1 321 ? -48.532 -12.526 -120.538 1.00 88.57 321 LEU A C 1
ATOM 2335 O O . LEU A 1 321 ? -48.027 -11.883 -119.622 1.00 88.43 321 LEU A O 1
ATOM 2340 N N . GLY A 1 322 ? -49.741 -13.078 -120.472 1.00 87.99 322 GLY A N 1
ATOM 2341 C CA . GLY A 1 322 ? -50.594 -12.951 -119.303 1.00 87.25 322 GLY A CA 1
ATOM 2342 C C . GLY A 1 322 ? -50.177 -13.799 -118.124 1.00 86.57 322 GLY A C 1
ATOM 2343 O O . GLY A 1 322 ? -50.159 -13.318 -116.990 1.00 86.69 322 GLY A O 1
ATOM 2344 N N . THR A 1 323 ? -49.846 -15.062 -118.375 1.00 85.87 323 THR A N 1
ATOM 2345 C CA . THR A 1 323 ? -49.449 -15.950 -117.288 1.00 85.16 323 THR A CA 1
ATOM 2346 C C . THR A 1 323 ? -48.029 -15.657 -116.818 1.00 84.94 323 THR A C 1
ATOM 2347 O O . THR A 1 323 ? -47.674 -15.970 -115.683 1.00 84.70 323 THR A O 1
ATOM 2351 N N . ARG A 1 324 ? -47.227 -15.056 -117.697 1.00 85.17 324 ARG A N 1
ATOM 2352 C CA . ARG A 1 324 ? -45.912 -14.523 -117.332 1.00 85.09 324 ARG A CA 1
ATOM 2353 C C . ARG A 1 324 ? -46.109 -13.348 -116.370 1.00 84.60 324 ARG A C 1
ATOM 2354 O O . ARG A 1 324 ? -45.442 -13.265 -115.336 1.00 84.33 324 ARG A O 1
ATOM 2362 N N . ARG A 1 325 ? -47.055 -12.469 -116.696 1.00 79.11 325 ARG A N 1
ATOM 2363 C CA . ARG A 1 325 ? -47.416 -11.351 -115.822 1.00 78.35 325 ARG A CA 1
ATOM 2364 C C . ARG A 1 325 ? -47.876 -11.845 -114.454 1.00 75.83 325 ARG A C 1
ATOM 2365 O O . ARG A 1 325 ? -47.416 -11.342 -113.430 1.00 75.26 325 ARG A O 1
ATOM 2373 N N . MET A 1 326 ? -48.774 -12.838 -114.468 1.00 74.33 326 MET A N 1
ATOM 2374 C CA . MET A 1 326 ? -49.327 -13.492 -113.281 1.00 71.78 326 MET A CA 1
ATOM 2375 C C . MET A 1 326 ? -48.272 -14.086 -112.363 1.00 71.06 326 MET A C 1
ATOM 2376 O O . MET A 1 326 ? -48.273 -13.831 -111.163 1.00 69.73 326 MET A O 1
ATOM 2381 N N . ALA A 1 327 ? -47.383 -14.895 -112.931 1.00 72.00 327 ALA A N 1
ATOM 2382 C CA . ALA A 1 327 ? -46.247 -15.440 -112.198 1.00 71.82 327 ALA A CA 1
ATOM 2383 C C . ALA A 1 327 ? -45.402 -14.349 -111.535 1.00 72.68 327 ALA A C 1
ATOM 2384 O O . ALA A 1 327 ? -44.875 -14.547 -110.445 1.00 71.91 327 ALA A O 1
ATOM 2386 N N . LYS A 1 328 ? -45.266 -13.196 -112.187 1.00 74.74 328 LYS A N 1
ATOM 2387 C CA . LYS A 1 328 ? -44.522 -12.085 -111.590 1.00 75.79 328 LYS A CA 1
ATOM 2388 C C . LYS A 1 328 ? -45.321 -11.414 -110.477 1.00 74.06 328 LYS A C 1
ATOM 2389 O O . LYS A 1 328 ? -44.744 -10.748 -109.608 1.00 74.22 328 LYS A O 1
ATOM 2395 N N . LYS A 1 329 ? -46.642 -11.599 -110.508 1.00 72.29 329 LYS A N 1
ATOM 2396 C CA . LYS A 1 329 ? -47.525 -11.138 -109.440 1.00 70.29 329 LYS A CA 1
ATOM 2397 C C . LYS A 1 329 ? -47.844 -12.271 -108.459 1.00 68.11 329 LYS A C 1
ATOM 2398 O O . LYS A 1 329 ? -48.774 -12.157 -107.658 1.00 66.80 329 LYS A O 1
ATOM 2404 N N . ASN A 1 330 ? -47.085 -13.366 -108.558 1.00 67.75 330 ASN A N 1
ATOM 2405 C CA . ASN A 1 330 ? -47.093 -14.487 -107.598 1.00 65.80 330 ASN A CA 1
ATOM 2406 C C . ASN A 1 330 ? -48.163 -15.548 -107.771 1.00 64.73 330 ASN A C 1
ATOM 2407 O O . ASN A 1 330 ? -48.296 -16.442 -106.943 1.00 63.91 330 ASN A O 1
ATOM 2412 N N . ALA A 1 331 ? -48.921 -15.469 -108.848 1.00 65.36 331 ALA A N 1
ATOM 2413 C CA . ALA A 1 331 ? -49.911 -16.482 -109.132 1.00 64.20 331 ALA A CA 1
ATOM 2414 C C . ALA A 1 331 ? -49.315 -17.409 -110.157 1.00 65.28 331 ALA A C 1
ATOM 2415 O O . ALA A 1 331 ? -49.124 -17.025 -111.309 1.00 67.17 331 ALA A O 1
ATOM 2417 N N . ILE A 1 332 ? -49.005 -18.627 -109.732 1.00 64.88 332 ILE A N 1
ATOM 2418 C CA . ILE A 1 332 ? -48.394 -19.613 -110.611 1.00 66.24 332 ILE A CA 1
ATOM 2419 C C . ILE A 1 332 ? -49.471 -20.493 -111.217 1.00 65.99 332 ILE A C 1
ATOM 2420 O O . ILE A 1 332 ? -50.098 -21.275 -110.517 1.00 65.70 332 ILE A O 1
ATOM 2425 N N . VAL A 1 333 ? -49.693 -20.356 -112.517 1.00 67.23 333 VAL A N 1
ATOM 2426 C CA . VAL A 1 333 ? -50.707 -21.157 -113.203 1.00 67.15 333 VAL A CA 1
ATOM 2427 C C . VAL A 1 333 ? -50.151 -22.544 -113.516 1.00 67.59 333 VAL A C 1
ATOM 2428 O O . VAL A 1 333 ? -49.096 -22.665 -114.138 1.00 68.74 333 VAL A O 1
ATOM 2432 N N . ARG A 1 334 ? -50.863 -23.577 -113.064 1.00 66.69 334 ARG A N 1
ATOM 2433 C CA . ARG A 1 334 ? -50.471 -24.970 -113.287 1.00 67.60 334 ARG A CA 1
ATOM 2434 C C . ARG A 1 334 ? -51.307 -25.593 -114.399 1.00 68.35 334 ARG A C 1
ATOM 2435 O O . ARG A 1 334 ? -50.823 -26.417 -115.173 1.00 69.40 334 ARG A O 1
ATOM 2443 N N . SER A 1 335 ? -52.575 -25.198 -114.450 1.00 68.20 335 SER A N 1
ATOM 2444 C CA . SER A 1 335 ? -53.522 -25.668 -115.448 1.00 68.85 335 SER A CA 1
ATOM 2445 C C . SER A 1 335 ? -53.962 -24.482 -116.295 1.00 69.47 335 SER A C 1
ATOM 2446 O O . SER A 1 335 ? -54.670 -23.597 -115.820 1.00 68.72 335 SER A O 1
ATOM 2449 N N . LEU A 1 336 ? -53.540 -24.471 -117.551 1.00 71.06 336 LEU A N 1
ATOM 2450 C CA . LEU A 1 336 ? -53.870 -23.381 -118.459 1.00 72.13 336 LEU A CA 1
ATOM 2451 C C . LEU A 1 336 ? -55.375 -23.187 -118.699 1.00 71.44 336 LEU A C 1
ATOM 2452 O O . LEU A 1 336 ? -55.844 -22.049 -118.750 1.00 71.59 336 LEU A O 1
ATOM 2457 N N . PRO A 1 337 ? -56.144 -24.284 -118.827 1.00 70.92 337 PRO A N 1
ATOM 2458 C CA . PRO A 1 337 ? -57.591 -24.073 -118.912 1.00 70.56 337 PRO A CA 1
ATOM 2459 C C . PRO A 1 337 ? -58.179 -23.238 -117.757 1.00 69.56 337 PRO A C 1
ATOM 2460 O O . PRO A 1 337 ? -59.276 -22.702 -117.887 1.00 69.41 337 PRO A O 1
ATOM 2464 N N . SER A 1 338 ? -57.457 -23.112 -116.648 1.00 68.99 338 SER A N 1
ATOM 2465 C CA . SER A 1 338 ? -57.956 -22.321 -115.525 1.00 68.36 338 SER A CA 1
ATOM 2466 C C . SER A 1 338 ? -57.843 -20.813 -115.755 1.00 69.33 338 SER A C 1
ATOM 2467 O O . SER A 1 338 ? -58.460 -20.024 -115.029 1.00 68.81 338 SER A O 1
ATOM 2470 N N . VAL A 1 339 ? -57.048 -20.409 -116.743 1.00 70.93 339 VAL A N 1
ATOM 2471 C CA . VAL A 1 339 ? -57.003 -19.000 -117.131 1.00 72.11 339 VAL A CA 1
ATOM 2472 C C . VAL A 1 339 ? -58.344 -18.584 -117.740 1.00 72.89 339 VAL A C 1
ATOM 2473 O O . VAL A 1 339 ? -58.788 -17.451 -117.558 1.00 73.06 339 VAL A O 1
ATOM 2477 N N . GLU A 1 340 ? -58.992 -19.512 -118.442 1.00 73.60 340 GLU A N 1
ATOM 2478 C CA . GLU A 1 340 ? -60.347 -19.276 -118.946 1.00 74.30 340 GLU A CA 1
ATOM 2479 C C . GLU A 1 340 ? -61.342 -19.186 -117.793 1.00 72.76 340 GLU A C 1
ATOM 2480 O O . GLU A 1 340 ? -62.196 -18.300 -117.778 1.00 73.36 340 GLU A O 1
ATOM 2486 N N . THR A 1 341 ? -61.230 -20.096 -116.829 1.00 71.24 341 THR A N 1
ATOM 2487 C CA . THR A 1 341 ? -62.183 -20.138 -115.717 1.00 70.02 341 THR A CA 1
ATOM 2488 C C . THR A 1 341 ? -62.011 -18.926 -114.818 1.00 69.27 341 THR A C 1
ATOM 2489 O O . THR A 1 341 ? -62.957 -18.479 -114.176 1.00 68.92 341 THR A O 1
ATOM 2493 N N . LEU A 1 342 ? -60.794 -18.394 -114.795 1.00 69.30 342 LEU A N 1
ATOM 2494 C CA . LEU A 1 342 ? -60.403 -17.365 -113.839 1.00 68.33 342 LEU A CA 1
ATOM 2495 C C . LEU A 1 342 ? -61.258 -16.113 -113.896 1.00 68.46 342 LEU A C 1
ATOM 2496 O O . LEU A 1 342 ? -61.509 -15.496 -112.866 1.00 68.23 342 LEU A O 1
ATOM 2501 N N . GLY A 1 343 ? -61.703 -15.739 -115.089 1.00 69.18 343 GLY A N 1
ATOM 2502 C CA . GLY A 1 343 ? -62.535 -14.557 -115.252 1.00 69.48 343 GLY A CA 1
ATOM 2503 C C . GLY A 1 343 ? -64.008 -14.872 -115.132 1.00 69.02 343 GLY A C 1
ATOM 2504 O O . GLY A 1 343 ? -64.853 -14.022 -115.368 1.00 70.12 343 GLY A O 1
ATOM 2505 N N . CYS A 1 344 ? -64.324 -16.108 -114.776 1.00 68.09 344 CYS A N 1
ATOM 2506 C CA . CYS A 1 344 ? -65.710 -16.505 -114.533 1.00 67.60 344 CYS A CA 1
ATOM 2507 C C . CYS A 1 344 ? -65.975 -16.733 -113.065 1.00 65.79 344 CYS A C 1
ATOM 2508 O O . CYS A 1 344 ? -67.127 -16.939 -112.680 1.00 66.04 344 CYS A O 1
ATOM 2511 N N . THR A 1 345 ? -64.921 -16.707 -112.249 1.00 63.93 345 THR A N 1
ATOM 2512 C CA . THR A 1 345 ? -65.086 -16.999 -110.836 1.00 61.80 345 THR A CA 1
ATOM 2513 C C . THR A 1 345 ? -66.057 -16.007 -110.217 1.00 61.03 345 THR A C 1
ATOM 2514 O O . THR A 1 345 ? -65.964 -14.798 -110.455 1.00 61.33 345 THR A O 1
ATOM 2518 N N . SER A 1 346 ? -67.007 -16.539 -109.455 1.00 59.53 346 SER A N 1
ATOM 2519 C CA . SER A 1 346 ? -67.982 -15.718 -108.749 1.00 58.84 346 SER A CA 1
ATOM 2520 C C . SER A 1 346 ? -67.848 -15.847 -107.233 1.00 57.21 346 SER A C 1
ATOM 2521 O O . SER A 1 346 ? -68.321 -14.991 -106.491 1.00 57.56 346 SER A O 1
ATOM 2524 N N . VAL A 1 347 ? -67.200 -16.913 -106.774 1.00 55.80 347 VAL A N 1
ATOM 2525 C CA . VAL A 1 347 ? -66.953 -17.102 -105.327 1.00 54.15 347 VAL A CA 1
ATOM 2526 C C . VAL A 1 347 ? -65.476 -17.390 -105.007 1.00 53.18 347 VAL A C 1
ATOM 2527 O O . VAL A 1 347 ? -64.825 -18.200 -105.670 1.00 52.71 347 VAL A O 1
ATOM 2531 N N . ILE A 1 348 ? -64.949 -16.708 -103.998 1.00 52.92 348 ILE A N 1
ATOM 2532 C CA . ILE A 1 348 ? -63.647 -17.089 -103.432 1.00 52.55 348 ILE A CA 1
ATOM 2533 C C . ILE A 1 348 ? -63.790 -17.563 -101.992 1.00 52.33 348 ILE A C 1
ATOM 2534 O O . ILE A 1 348 ? -64.272 -16.808 -101.141 1.00 51.90 348 ILE A O 1
ATOM 2539 N N . CYS A 1 349 ? -63.384 -18.804 -101.726 1.00 52.65 349 CYS A N 1
ATOM 2540 C CA . CYS A 1 349 ? -63.220 -19.257 -100.337 1.00 54.10 349 CYS A CA 1
ATOM 2541 C C . CYS A 1 349 ? -61.773 -19.216 -99.903 1.00 53.44 349 CYS A C 1
ATOM 2542 O O . CYS A 1 349 ? -60.918 -19.934 -100.450 1.00 53.27 349 CYS A O 1
ATOM 2545 N N . SER A 1 350 ? -61.493 -18.378 -98.914 1.00 53.72 350 SER A N 1
ATOM 2546 C CA . SER A 1 350 ? -60.126 -18.276 -98.422 1.00 54.14 350 SER A CA 1
ATOM 2547 C C . SER A 1 350 ? -59.947 -18.578 -96.939 1.00 53.51 350 SER A C 1
ATOM 2548 O O . SER A 1 350 ? -60.687 -18.064 -96.094 1.00 53.83 350 SER A O 1
ATOM 2551 N N . ASP A 1 351 ? -58.952 -19.404 -96.635 1.00 53.31 351 ASP A N 1
ATOM 2552 C CA . ASP A 1 351 ? -58.462 -19.564 -95.261 1.00 53.29 351 ASP A CA 1
ATOM 2553 C C . ASP A 1 351 ? -57.953 -18.227 -94.722 1.00 53.37 351 ASP A C 1
ATOM 2554 O O . ASP A 1 351 ? -57.493 -17.382 -95.485 1.00 54.23 351 ASP A O 1
ATOM 2559 N N . LYS A 1 352 ? -58.054 -18.020 -93.419 1.00 53.03 352 LYS A N 1
ATOM 2560 C CA . LYS A 1 352 ? -57.632 -16.765 -92.851 1.00 53.37 352 LYS A CA 1
ATOM 2561 C C . LYS A 1 352 ? -56.108 -16.670 -92.608 1.00 53.95 352 LYS A C 1
ATOM 2562 O O . LYS A 1 352 ? -55.448 -15.807 -93.207 1.00 54.59 352 LYS A O 1
ATOM 2568 N N . THR A 1 353 ? -55.554 -17.555 -91.769 1.00 53.79 353 THR A N 1
ATOM 2569 C CA . THR A 1 353 ? -54.221 -17.344 -91.186 1.00 54.14 353 THR A CA 1
ATOM 2570 C C . THR A 1 353 ? -53.070 -17.062 -92.158 1.00 55.32 353 THR A C 1
ATOM 2571 O O . THR A 1 353 ? -52.465 -15.965 -92.127 1.00 56.44 353 THR A O 1
ATOM 2575 N N . GLY A 1 354 ? -52.714 -17.997 -93.018 1.00 55.41 354 GLY A N 1
ATOM 2576 C CA . GLY A 1 354 ? -51.586 -17.642 -93.902 1.00 56.08 354 GLY A CA 1
ATOM 2577 C C . GLY A 1 354 ? -51.905 -16.472 -94.837 1.00 56.03 354 GLY A C 1
ATOM 2578 O O . GLY A 1 354 ? -51.023 -15.746 -95.258 1.00 56.38 354 GLY A O 1
ATOM 2579 N N . THR A 1 355 ? -53.197 -16.278 -95.110 1.00 55.70 355 THR A N 1
ATOM 2580 C CA . THR A 1 355 ? -53.660 -15.707 -96.367 1.00 55.38 355 THR A CA 1
ATOM 2581 C C . THR A 1 355 ? -54.323 -14.339 -96.237 1.00 54.96 355 THR A C 1
ATOM 2582 O O . THR A 1 355 ? -53.943 -13.401 -96.936 1.00 55.49 355 THR A O 1
ATOM 2586 N N . LEU A 1 356 ? -55.304 -14.225 -95.351 1.00 53.61 356 LEU A N 1
ATOM 2587 C CA . LEU A 1 356 ? -55.927 -12.933 -95.074 1.00 53.43 356 LEU A CA 1
ATOM 2588 C C . LEU A 1 356 ? -55.101 -12.119 -94.068 1.00 52.86 356 LEU A C 1
ATOM 2589 O O . LEU A 1 356 ? -55.155 -10.905 -94.048 1.00 52.78 356 LEU A O 1
ATOM 2594 N N . THR A 1 357 ? -54.335 -12.818 -93.243 1.00 52.19 357 THR A N 1
ATOM 2595 C CA . THR A 1 357 ? -53.572 -12.213 -92.163 1.00 52.04 357 THR A CA 1
ATOM 2596 C C . THR A 1 357 ? -52.118 -12.547 -92.419 1.00 52.73 357 THR A C 1
ATOM 2597 O O . THR A 1 357 ? -51.837 -13.420 -93.234 1.00 53.47 357 THR A O 1
ATOM 2601 N N . THR A 1 358 ? -51.191 -11.865 -91.753 1.00 53.17 358 THR A N 1
ATOM 2602 C CA . THR A 1 358 ? -49.770 -12.060 -92.064 1.00 53.87 358 THR A CA 1
ATOM 2603 C C . THR A 1 358 ? -49.196 -13.343 -91.472 1.00 53.78 358 THR A C 1
ATOM 2604 O O . THR A 1 358 ? -48.219 -13.882 -91.989 1.00 54.35 358 THR A O 1
ATOM 2608 N N . ASN A 1 359 ? -49.832 -13.841 -90.412 1.00 53.68 359 ASN A N 1
ATOM 2609 C CA . ASN A 1 359 ? -49.335 -14.979 -89.632 1.00 53.63 359 ASN A CA 1
ATOM 2610 C C . ASN A 1 359 ? -48.144 -14.608 -88.741 1.00 54.39 359 ASN A C 1
ATOM 2611 O O . ASN A 1 359 ? -47.472 -15.487 -88.213 1.00 54.97 359 ASN A O 1
ATOM 2616 N N . GLN A 1 360 ? -47.885 -13.306 -88.584 1.00 55.29 360 GLN A N 1
ATOM 2617 C CA . GLN A 1 360 ? -46.899 -12.802 -87.615 1.00 55.75 360 GLN A CA 1
ATOM 2618 C C . GLN A 1 360 ? -47.567 -12.685 -86.237 1.00 55.16 360 GLN A C 1
ATOM 2619 O O . GLN A 1 360 ? -48.158 -11.641 -85.925 1.00 55.50 360 GLN A O 1
ATOM 2625 N N . MET A 1 361 ? -47.487 -13.741 -85.418 1.00 54.22 361 MET A N 1
ATOM 2626 C CA . MET A 1 361 ? -48.147 -13.760 -84.101 1.00 53.76 361 MET A CA 1
ATOM 2627 C C . MET A 1 361 ? -47.419 -12.963 -82.996 1.00 52.96 361 MET A C 1
ATOM 2628 O O . MET A 1 361 ? -46.202 -13.025 -82.875 1.00 53.96 361 MET A O 1
ATOM 2633 N N . SER A 1 362 ? -48.163 -12.229 -82.186 1.00 51.51 362 SER A N 1
ATOM 2634 C CA . SER A 1 362 ? -47.614 -11.617 -80.972 1.00 51.29 362 SER A CA 1
ATOM 2635 C C . SER A 1 362 ? -48.668 -11.522 -79.874 1.00 50.44 362 SER A C 1
ATOM 2636 O O . SER A 1 362 ? -49.806 -11.125 -80.137 1.00 50.64 362 SER A O 1
ATOM 2639 N N . VAL A 1 363 ? -48.296 -11.926 -78.662 1.00 49.37 363 VAL A N 1
ATOM 2640 C CA . VAL A 1 363 ? -49.182 -11.858 -77.528 1.00 48.85 363 VAL A CA 1
ATOM 2641 C C . VAL A 1 363 ? -49.195 -10.406 -77.109 1.00 50.24 363 VAL A C 1
ATOM 2642 O O . VAL A 1 363 ? -48.179 -9.887 -76.685 1.00 51.53 363 VAL A O 1
ATOM 2646 N N . CYS A 1 364 ? -50.323 -9.719 -77.242 1.00 50.86 364 CYS A N 1
ATOM 2647 C CA . CYS A 1 364 ? -50.341 -8.349 -76.774 1.00 52.04 364 CYS A CA 1
ATOM 2648 C C . CYS A 1 364 ? -51.174 -8.185 -75.507 1.00 52.31 364 CYS A C 1
ATOM 2649 O O . CYS A 1 364 ? -51.111 -7.141 -74.853 1.00 52.98 364 CYS A O 1
ATOM 2652 N N . LYS A 1 365 ? -51.923 -9.220 -75.135 1.00 51.79 365 LYS A N 1
ATOM 2653 C CA . LYS A 1 365 ? -52.699 -9.148 -73.896 1.00 52.56 365 LYS A CA 1
ATOM 2654 C C . LYS A 1 365 ? -52.706 -10.450 -73.157 1.00 52.17 365 LYS A C 1
ATOM 2655 O O . LYS A 1 365 ? -52.516 -11.502 -73.752 1.00 52.13 365 LYS A O 1
ATOM 2661 N N . MET A 1 366 ? -52.920 -10.366 -71.851 1.00 52.51 366 MET A N 1
ATOM 2662 C CA . MET A 1 366 ? -52.970 -11.537 -70.996 1.00 52.77 366 MET A CA 1
ATOM 2663 C C . MET A 1 366 ? -53.570 -11.161 -69.659 1.00 53.47 366 MET A C 1
ATOM 2664 O O . MET A 1 366 ? -53.566 -9.994 -69.282 1.00 54.05 366 MET A O 1
ATOM 2669 N N . PHE A 1 367 ? -54.095 -12.149 -68.948 1.00 53.69 367 PHE A N 1
ATOM 2670 C CA . PHE A 1 367 ? -54.593 -11.910 -67.602 1.00 54.84 367 PHE A CA 1
ATOM 2671 C C . PHE A 1 367 ? -54.514 -13.135 -66.700 1.00 55.40 367 PHE A C 1
ATOM 2672 O O . PHE A 1 367 ? -54.485 -14.269 -67.173 1.00 54.95 367 PHE A O 1
ATOM 2680 N N . ILE A 1 368 ? -54.463 -12.896 -65.398 1.00 56.51 368 ILE A N 1
ATOM 2681 C CA . ILE A 1 368 ? -54.649 -13.965 -64.440 1.00 58.14 368 ILE A CA 1
ATOM 2682 C C . ILE A 1 368 ? -55.719 -13.553 -63.435 1.00 59.98 368 ILE A C 1
ATOM 2683 O O . ILE A 1 368 ? -56.219 -12.429 -63.489 1.00 60.29 368 ILE A O 1
ATOM 2688 N N . ILE A 1 369 ? -56.087 -14.459 -62.533 1.00 61.72 369 ILE A N 1
ATOM 2689 C CA . ILE A 1 369 ? -57.088 -14.142 -61.521 1.00 63.87 369 ILE A CA 1
ATOM 2690 C C . ILE A 1 369 ? -56.471 -13.316 -60.405 1.00 64.93 369 ILE A C 1
ATOM 2691 O O . ILE A 1 369 ? -55.357 -13.577 -59.969 1.00 65.00 369 ILE A O 1
ATOM 2696 N N . ASP A 1 370 ? -57.215 -12.320 -59.947 1.00 66.71 370 ASP A N 1
ATOM 2697 C CA . ASP A 1 370 ? -56.770 -11.431 -58.884 1.00 68.30 370 ASP A CA 1
ATOM 2698 C C . ASP A 1 370 ? -57.438 -11.735 -57.550 1.00 70.43 370 ASP A C 1
ATOM 2699 O O . ASP A 1 370 ? -56.780 -12.151 -56.598 1.00 71.04 370 ASP A O 1
ATOM 2704 N N . LYS A 1 371 ? -58.746 -11.525 -57.485 1.00 72.24 371 LYS A N 1
ATOM 2705 C CA . LYS A 1 371 ? -59.486 -11.671 -56.235 1.00 74.95 371 LYS A CA 1
ATOM 2706 C C . LYS A 1 371 ? -60.779 -12.431 -56.488 1.00 75.75 371 LYS A C 1
ATOM 2707 O O . LYS A 1 371 ? -61.425 -12.216 -57.514 1.00 75.36 371 LYS A O 1
ATOM 2713 N N . VAL A 1 372 ? -61.128 -13.340 -55.574 1.00 77.67 372 VAL A N 1
ATOM 2714 C CA . VAL A 1 372 ? -62.388 -14.100 -55.641 1.00 79.21 372 VAL A CA 1
ATOM 2715 C C . VAL A 1 372 ? -63.140 -14.030 -54.311 1.00 82.25 372 VAL A C 1
ATOM 2716 O O . VAL A 1 372 ? -62.603 -14.420 -53.271 1.00 83.57 372 VAL A O 1
ATOM 2720 N N . ASP A 1 373 ? -64.377 -13.536 -54.344 1.00 83.99 373 ASP A N 1
ATOM 2721 C CA . ASP A 1 373 ? -65.205 -13.421 -53.133 1.00 87.19 373 ASP A CA 1
ATOM 2722 C C . ASP A 1 373 ? -66.685 -13.694 -53.427 1.00 88.84 373 ASP A C 1
ATOM 2723 O O . ASP A 1 373 ? -67.419 -12.787 -53.836 1.00 89.16 373 ASP A O 1
ATOM 2728 N N . GLY A 1 374 ? -67.119 -14.935 -53.197 1.00 90.22 374 GLY A N 1
ATOM 2729 C CA . GLY A 1 374 ? -68.483 -15.360 -53.530 1.00 91.57 374 GLY A CA 1
ATOM 2730 C C . GLY A 1 374 ? -68.730 -15.148 -55.012 1.00 90.04 374 GLY A C 1
ATOM 2731 O O . GLY A 1 374 ? -67.921 -15.578 -55.849 1.00 88.02 374 GLY A O 1
ATOM 2732 N N . ASP A 1 375 ? -69.830 -14.462 -55.331 1.00 90.95 375 ASP A N 1
ATOM 2733 C CA . ASP A 1 375 ? -70.145 -14.051 -56.710 1.00 89.42 375 ASP A CA 1
ATOM 2734 C C . ASP A 1 375 ? -69.109 -13.102 -57.345 1.00 86.93 375 ASP A C 1
ATOM 2735 O O . ASP A 1 375 ? -69.090 -12.944 -58.567 1.00 85.75 375 ASP A O 1
ATOM 2740 N N . PHE A 1 376 ? -68.257 -12.487 -56.525 1.00 86.05 376 PHE A N 1
ATOM 2741 C CA . PHE A 1 376 ? -67.335 -11.454 -56.994 1.00 83.86 376 PHE A CA 1
ATOM 2742 C C . PHE A 1 376 ? -65.996 -11.995 -57.547 1.00 81.67 376 PHE A C 1
ATOM 2743 O O . PHE A 1 376 ? -65.265 -12.718 -56.856 1.00 81.94 376 PHE A O 1
ATOM 2751 N N . CYS A 1 377 ? -65.661 -11.602 -58.775 1.00 79.18 377 CYS A N 1
ATOM 2752 C CA . CYS A 1 377 ? -64.395 -12.004 -59.384 1.00 76.68 377 CYS A CA 1
ATOM 2753 C C . CYS A 1 377 ? -63.708 -10.833 -60.096 1.00 74.74 377 CYS A C 1
ATOM 2754 O O . CYS A 1 377 ? -64.282 -10.240 -61.011 1.00 74.55 377 CYS A O 1
ATOM 2757 N N . SER A 1 378 ? -62.491 -10.494 -59.679 1.00 73.18 378 SER A N 1
ATOM 2758 C CA . SER A 1 378 ? -61.714 -9.482 -60.403 1.00 71.49 378 SER A CA 1
ATOM 2759 C C . SER A 1 378 ? -60.429 -10.054 -61.040 1.00 69.34 378 SER A C 1
ATOM 2760 O O . SER A 1 378 ? -59.894 -11.073 -60.586 1.00 69.40 378 SER A O 1
ATOM 2763 N N . LEU A 1 379 ? -59.940 -9.396 -62.089 1.00 66.97 379 LEU A N 1
ATOM 2764 C CA . LEU A 1 379 ? -58.780 -9.900 -62.805 1.00 64.35 379 LEU A CA 1
ATOM 2765 C C . LEU A 1 379 ? -57.609 -8.936 -62.796 1.00 63.65 379 LEU A C 1
ATOM 2766 O O . LEU A 1 379 ? -57.778 -7.719 -62.701 1.00 63.79 379 LEU A O 1
ATOM 2771 N N . ASN A 1 380 ? -56.412 -9.504 -62.889 1.00 62.64 380 ASN A N 1
ATOM 2772 C CA . ASN A 1 380 ? -55.223 -8.746 -63.242 1.00 61.71 380 ASN A CA 1
ATOM 2773 C C . ASN A 1 380 ? -54.990 -8.867 -64.735 1.00 60.08 380 ASN A C 1
ATOM 2774 O O . ASN A 1 380 ? -54.508 -9.890 -65.209 1.00 59.42 380 ASN A O 1
ATOM 2779 N N . GLU A 1 381 ? -55.363 -7.831 -65.474 1.00 59.53 381 GLU A N 1
ATOM 2780 C CA . GLU A 1 381 ? -55.076 -7.768 -66.898 1.00 58.26 381 GLU A CA 1
ATOM 2781 C C . GLU A 1 381 ? -53.750 -7.068 -67.143 1.00 57.05 381 GLU A C 1
ATOM 2782 O O . GLU A 1 381 ? -53.345 -6.196 -66.371 1.00 58.27 381 GLU A O 1
ATOM 2788 N N . PHE A 1 382 ? -53.085 -7.462 -68.222 1.00 54.73 382 PHE A N 1
ATOM 2789 C CA . PHE A 1 382 ? -51.827 -6.882 -68.623 1.00 53.14 382 PHE A CA 1
ATOM 2790 C C . PHE A 1 382 ? -51.772 -6.747 -70.123 1.00 51.96 382 PHE A C 1
ATOM 2791 O O . PHE A 1 382 ? -52.375 -7.537 -70.834 1.00 51.21 382 PHE A O 1
ATOM 2799 N N . SER A 1 383 ? -51.012 -5.774 -70.609 1.00 51.70 383 SER A N 1
ATOM 2800 C CA . SER A 1 383 ? -50.719 -5.705 -72.036 1.00 51.11 383 SER A CA 1
ATOM 2801 C C . SER A 1 383 ? -49.214 -5.755 -72.318 1.00 50.71 383 SER A C 1
ATOM 2802 O O . SER A 1 383 ? -48.396 -5.428 -71.448 1.00 51.42 383 SER A O 1
ATOM 2805 N N . ILE A 1 384 ? -48.848 -6.186 -73.528 1.00 49.64 384 ILE A N 1
ATOM 2806 C CA . ILE A 1 384 ? -47.434 -6.430 -73.856 1.00 48.88 384 ILE A CA 1
ATOM 2807 C C . ILE A 1 384 ? -47.039 -5.735 -75.153 1.00 49.11 384 ILE A C 1
ATOM 2808 O O . ILE A 1 384 ? -47.689 -5.905 -76.174 1.00 49.24 384 ILE A O 1
ATOM 2813 N N . THR A 1 385 ? -45.977 -4.943 -75.105 1.00 49.33 385 THR A N 1
ATOM 2814 C CA . THR A 1 385 ? -45.551 -4.221 -76.275 1.00 49.45 385 THR A CA 1
ATOM 2815 C C . THR A 1 385 ? -44.590 -5.059 -77.101 1.00 48.97 385 THR A C 1
ATOM 2816 O O . THR A 1 385 ? -44.034 -6.056 -76.631 1.00 48.04 385 THR A O 1
ATOM 2820 N N . GLY A 1 386 ? -44.391 -4.623 -78.338 1.00 49.38 386 GLY A N 1
ATOM 2821 C CA . GLY A 1 386 ? -43.500 -5.282 -79.261 1.00 49.37 386 GLY A CA 1
ATOM 2822 C C . GLY A 1 386 ? -44.275 -6.362 -79.957 1.00 48.51 386 GLY A C 1
ATOM 2823 O O . GLY A 1 386 ? -44.826 -7.236 -79.306 1.00 48.15 386 GLY A O 1
ATOM 2824 N N . SER A 1 387 ? -44.320 -6.323 -81.280 1.00 48.73 387 SER A N 1
ATOM 2825 C CA . SER A 1 387 ? -45.113 -7.318 -81.992 1.00 48.07 387 SER A CA 1
ATOM 2826 C C . SER A 1 387 ? -44.360 -8.282 -82.940 1.00 48.04 387 SER A C 1
ATOM 2827 O O . SER A 1 387 ? -44.968 -9.180 -83.518 1.00 48.29 387 SER A O 1
ATOM 2830 N N . THR A 1 388 ? -43.051 -8.115 -83.098 1.00 48.71 388 THR A N 1
ATOM 2831 C CA . THR A 1 388 ? -42.242 -9.109 -83.828 1.00 48.32 388 THR A CA 1
ATOM 2832 C C . THR A 1 388 ? -41.903 -10.308 -82.913 1.00 48.00 388 THR A C 1
ATOM 2833 O O . THR A 1 388 ? -42.533 -10.499 -81.883 1.00 48.58 388 THR A O 1
ATOM 2837 N N . TYR A 1 389 ? -40.922 -11.125 -83.249 1.00 48.14 389 TYR A N 1
ATOM 2838 C CA . TYR A 1 389 ? -40.624 -12.246 -82.353 1.00 47.76 389 TYR A CA 1
ATOM 2839 C C . TYR A 1 389 ? -39.493 -11.919 -81.375 1.00 49.02 389 TYR A C 1
ATOM 2840 O O . TYR A 1 389 ? -39.154 -12.720 -80.510 1.00 48.95 389 TYR A O 1
ATOM 2849 N N . ALA A 1 390 ? -38.925 -10.725 -81.523 1.00 50.27 390 ALA A N 1
ATOM 2850 C CA . ALA A 1 390 ? -37.862 -10.243 -80.661 1.00 51.46 390 ALA A CA 1
ATOM 2851 C C . ALA A 1 390 ? -38.239 -10.279 -79.171 1.00 51.69 390 ALA A C 1
ATOM 2852 O O . ALA A 1 390 ? -39.328 -9.867 -78.792 1.00 51.13 390 ALA A O 1
ATOM 2854 N N . PRO A 1 391 ? -37.317 -10.743 -78.312 1.00 53.29 391 PRO A N 1
ATOM 2855 C CA . PRO A 1 391 ? -37.531 -10.637 -76.869 1.00 53.79 391 PRO A CA 1
ATOM 2856 C C . PRO A 1 391 ? -37.406 -9.183 -76.368 1.00 55.06 391 PRO A C 1
ATOM 2857 O O . PRO A 1 391 ? -36.700 -8.931 -75.402 1.00 55.47 391 PRO A O 1
ATOM 2861 N N . GLU A 1 392 ? -38.101 -8.249 -77.020 1.00 55.84 392 GLU A N 1
ATOM 2862 C CA . GLU A 1 392 ? -37.961 -6.816 -76.734 1.00 57.16 392 GLU A CA 1
ATOM 2863 C C . GLU A 1 392 ? -39.321 -6.113 -76.627 1.00 56.22 392 GLU A C 1
ATOM 2864 O O . GLU A 1 392 ? -40.056 -5.966 -77.615 1.00 55.63 392 GLU A O 1
ATOM 2870 N N . GLY A 1 393 ? -39.642 -5.699 -75.407 1.00 56.01 393 GLY A N 1
ATOM 2871 C CA . GLY A 1 393 ? -40.864 -4.971 -75.107 1.00 55.64 393 GLY A CA 1
ATOM 2872 C C . GLY A 1 393 ? -41.140 -5.051 -73.623 1.00 55.82 393 GLY A C 1
ATOM 2873 O O . GLY A 1 393 ? -40.468 -5.785 -72.903 1.00 55.24 393 GLY A O 1
ATOM 2874 N N . GLU A 1 394 ? -42.140 -4.304 -73.167 1.00 56.45 394 GLU A N 1
ATOM 2875 C CA . GLU A 1 394 ? -42.468 -4.253 -71.749 1.00 57.05 394 GLU A CA 1
ATOM 2876 C C . GLU A 1 394 ? -43.818 -4.910 -71.457 1.00 56.45 394 GLU A C 1
ATOM 2877 O O . GLU A 1 394 ? -44.696 -4.973 -72.328 1.00 56.08 394 GLU A O 1
ATOM 2883 N N . VAL A 1 395 ? -43.977 -5.367 -70.215 1.00 56.36 395 VAL A N 1
ATOM 2884 C CA . VAL A 1 395 ? -45.265 -5.800 -69.682 1.00 55.93 395 VAL A CA 1
ATOM 2885 C C . VAL A 1 395 ? -45.916 -4.637 -68.916 1.00 57.58 395 VAL A C 1
ATOM 2886 O O . VAL A 1 395 ? -45.377 -4.170 -67.911 1.00 58.57 395 VAL A O 1
ATOM 2890 N N . LEU A 1 396 ? -47.070 -4.169 -69.394 1.00 58.18 396 LEU A N 1
ATOM 2891 C CA . LEU A 1 396 ? -47.758 -3.021 -68.782 1.00 59.60 396 LEU A CA 1
ATOM 2892 C C . LEU A 1 396 ? -49.019 -3.418 -68.031 1.00 60.10 396 LEU A C 1
ATOM 2893 O O . LEU A 1 396 ? -49.729 -4.334 -68.452 1.00 59.84 396 LEU A O 1
ATOM 2898 N N . LYS A 1 397 ? -49.301 -2.718 -66.931 1.00 61.40 397 LYS A N 1
ATOM 2899 C CA . LYS A 1 397 ? -50.600 -2.797 -66.262 1.00 62.28 397 LYS A CA 1
ATOM 2900 C C . LYS A 1 397 ? -51.110 -1.384 -66.002 1.00 64.43 397 LYS A C 1
ATOM 2901 O O . LYS A 1 397 ? -50.371 -0.533 -65.490 1.00 65.15 397 LYS A O 1
ATOM 2907 N N . ASN A 1 398 ? -52.371 -1.141 -66.370 1.00 65.43 398 ASN A N 1
ATOM 2908 C CA . ASN A 1 398 ? -52.938 0.203 -66.374 1.00 67.43 398 ASN A CA 1
ATOM 2909 C C . ASN A 1 398 ? -52.002 1.213 -67.067 1.00 68.18 398 ASN A C 1
ATOM 2910 O O . ASN A 1 398 ? -51.830 2.353 -66.612 1.00 69.52 398 ASN A O 1
ATOM 2915 N N . ASP A 1 399 ? -51.418 0.769 -68.181 1.00 67.49 399 ASP A N 1
ATOM 2916 C CA . ASP A 1 399 ? -50.415 1.530 -68.956 1.00 68.42 399 ASP A CA 1
ATOM 2917 C C . ASP A 1 399 ? -49.080 1.812 -68.245 1.00 68.35 399 ASP A C 1
ATOM 2918 O O . ASP A 1 399 ? -48.250 2.553 -68.775 1.00 69.03 399 ASP A O 1
ATOM 2923 N N . LYS A 1 400 ? -48.858 1.226 -67.073 1.00 67.51 400 LYS A N 1
ATOM 2924 C CA . LYS A 1 400 ? -47.585 1.439 -66.375 1.00 67.49 400 LYS A CA 1
ATOM 2925 C C . LYS A 1 400 ? -46.685 0.199 -66.420 1.00 65.41 400 LYS A C 1
ATOM 2926 O O . LYS A 1 400 ? -47.150 -0.898 -66.113 1.00 64.60 400 LYS A O 1
ATOM 2932 N N . PRO A 1 401 ? -45.400 0.375 -66.817 1.00 64.57 401 PRO A N 1
ATOM 2933 C CA . PRO A 1 401 ? -44.418 -0.717 -66.867 1.00 63.26 401 PRO A CA 1
ATOM 2934 C C . PRO A 1 401 ? -44.318 -1.442 -65.536 1.00 62.70 401 PRO A C 1
ATOM 2935 O O . PRO A 1 401 ? -44.252 -0.806 -64.474 1.00 63.52 401 PRO A O 1
ATOM 2939 N N . ILE A 1 402 ? -44.315 -2.766 -65.602 1.00 61.10 402 ILE A N 1
ATOM 2940 C CA . ILE A 1 402 ? -44.411 -3.591 -64.413 1.00 60.67 402 ILE A CA 1
ATOM 2941 C C . ILE A 1 402 ? -43.532 -4.824 -64.573 1.00 59.40 402 ILE A C 1
ATOM 2942 O O . ILE A 1 402 ? -43.236 -5.242 -65.688 1.00 58.53 402 ILE A O 1
ATOM 2947 N N . ARG A 1 403 ? -43.115 -5.390 -63.446 1.00 59.39 403 ARG A N 1
ATOM 2948 C CA . ARG A 1 403 ? -42.171 -6.509 -63.404 1.00 58.23 403 ARG A CA 1
AT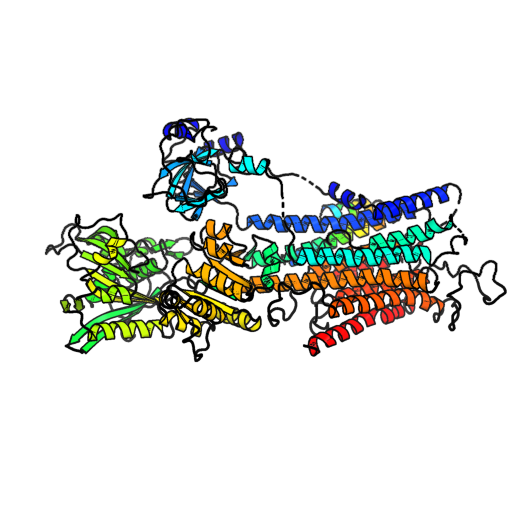OM 2949 C C . ARG A 1 403 ? -42.955 -7.797 -63.087 1.00 57.84 403 ARG A C 1
ATOM 2950 O O . ARG A 1 403 ? -43.544 -7.931 -62.011 1.00 58.11 403 ARG A O 1
ATOM 2958 N N . SER A 1 404 ? -42.995 -8.725 -64.043 1.00 57.24 404 SER A N 1
ATOM 2959 C CA . SER A 1 404 ? -43.966 -9.835 -64.000 1.00 57.09 404 SER A CA 1
ATOM 2960 C C . SER A 1 404 ? -43.850 -10.732 -62.792 1.00 58.48 404 SER A C 1
ATOM 2961 O O . SER A 1 404 ? -44.872 -11.201 -62.281 1.00 59.36 404 SER A O 1
ATOM 2964 N N . GLY A 1 405 ? -42.618 -10.975 -62.340 1.00 59.28 405 GLY A N 1
ATOM 2965 C CA . GLY A 1 405 ? -42.363 -11.793 -61.156 1.00 60.40 405 GLY A CA 1
ATOM 2966 C C . GLY A 1 405 ? -43.061 -11.385 -59.861 1.00 61.82 405 GLY A C 1
ATOM 2967 O O . GLY A 1 405 ? -43.230 -12.220 -58.970 1.00 62.59 405 GLY A O 1
ATOM 2968 N N . GLN A 1 406 ? -43.478 -10.122 -59.738 1.00 62.29 406 GLN A N 1
ATOM 2969 C CA . GLN A 1 406 ? -44.181 -9.671 -58.523 1.00 64.08 406 GLN A CA 1
ATOM 2970 C C . GLN A 1 406 ? -45.559 -10.339 -58.426 1.00 64.30 406 GLN A C 1
ATOM 2971 O O . GLN A 1 406 ? -46.234 -10.258 -57.395 1.00 65.48 406 GLN A O 1
ATOM 2977 N N . PHE A 1 407 ? -45.971 -10.983 -59.516 1.00 63.22 407 PHE A N 1
ATOM 2978 C CA . PHE A 1 407 ? -47.241 -11.659 -59.583 1.00 62.86 407 PHE A CA 1
ATOM 2979 C C . PHE A 1 407 ? -46.999 -13.140 -59.743 1.00 62.71 407 PHE A C 1
ATOM 2980 O O . PHE A 1 407 ? -46.593 -13.596 -60.814 1.00 61.49 407 PHE A O 1
ATOM 2988 N N . ASP A 1 408 ? -47.259 -13.878 -58.665 1.00 63.94 408 ASP A N 1
ATOM 2989 C CA . ASP A 1 408 ? -47.122 -15.333 -58.625 1.00 64.54 408 ASP A CA 1
ATOM 2990 C C . ASP A 1 408 ? -47.908 -16.094 -59.711 1.00 63.37 408 ASP A C 1
ATOM 2991 O O . ASP A 1 408 ? -47.459 -17.137 -60.202 1.00 63.38 408 ASP A O 1
ATOM 2996 N N . GLY A 1 409 ? -49.057 -15.561 -60.105 1.00 62.39 409 GLY A N 1
ATOM 2997 C CA . GLY A 1 409 ? -49.828 -16.162 -61.187 1.00 60.87 409 GLY A CA 1
ATOM 2998 C C . GLY A 1 409 ? -49.153 -16.052 -62.543 1.00 59.15 409 GLY A C 1
ATOM 2999 O O . GLY A 1 409 ? -49.207 -16.989 -63.335 1.00 58.86 409 GLY A O 1
ATOM 3000 N N . LEU A 1 410 ? -48.524 -14.909 -62.820 1.00 58.28 410 LEU A N 1
ATOM 3001 C CA . LEU A 1 410 ? -47.734 -14.741 -64.051 1.00 56.80 410 LEU A CA 1
ATOM 3002 C C . LEU A 1 410 ? -46.508 -15.680 -64.096 1.00 56.87 410 LEU A C 1
ATOM 3003 O O . LEU A 1 410 ? -46.153 -16.204 -65.154 1.00 56.44 410 LEU A O 1
ATOM 3008 N N . VAL A 1 411 ? -45.878 -15.911 -62.951 1.00 57.26 411 VAL A N 1
ATOM 3009 C CA . VAL A 1 411 ? -44.816 -16.903 -62.891 1.00 57.40 411 VAL A CA 1
ATOM 3010 C C . VAL A 1 411 ? -45.348 -18.243 -63.408 1.00 57.48 411 VAL A C 1
ATOM 3011 O O . VAL A 1 411 ? -44.672 -18.943 -64.153 1.00 57.08 411 VAL A O 1
ATOM 3015 N N . GLU A 1 412 ? -46.571 -18.584 -63.018 1.00 58.11 412 GLU A N 1
ATOM 3016 C CA . GLU A 1 412 ? -47.162 -19.860 -63.394 1.00 58.59 412 GLU A CA 1
ATOM 3017 C C . GLU A 1 412 ? -47.621 -19.848 -64.842 1.00 57.43 412 GLU A C 1
ATOM 3018 O O . GLU A 1 412 ? -47.496 -20.849 -65.555 1.00 57.67 412 GLU A O 1
ATOM 3024 N N . LEU A 1 413 ? -48.162 -18.718 -65.271 1.00 56.41 413 LEU A N 1
ATOM 3025 C CA . LEU A 1 413 ? -48.576 -18.567 -66.649 1.00 55.51 413 LEU A CA 1
ATOM 3026 C C . LEU A 1 413 ? -47.378 -18.752 -67.584 1.00 55.43 413 LEU A C 1
ATOM 3027 O O . LEU A 1 413 ? -47.470 -19.473 -68.579 1.00 55.24 413 LEU A O 1
ATOM 3032 N N . ALA A 1 414 ? -46.256 -18.119 -67.246 1.00 55.85 414 ALA A N 1
ATOM 3033 C CA . ALA A 1 414 ? -45.030 -18.244 -68.031 1.00 55.95 414 ALA A CA 1
ATOM 3034 C C . ALA A 1 414 ? -44.508 -19.682 -68.055 1.00 57.01 414 ALA A C 1
ATOM 3035 O O . ALA A 1 414 ? -44.052 -20.157 -69.099 1.00 57.37 414 ALA A O 1
ATOM 3037 N N . THR A 1 415 ? -44.580 -20.372 -66.918 1.00 58.14 415 THR A N 1
ATOM 3038 C CA . THR A 1 415 ? -44.179 -21.771 -66.843 1.00 59.43 415 THR A CA 1
ATOM 3039 C C . THR A 1 415 ? -44.963 -22.604 -67.853 1.00 59.58 415 THR A C 1
ATOM 3040 O O . THR A 1 415 ? -44.396 -23.460 -68.531 1.00 60.11 415 THR A O 1
ATOM 3044 N N . ILE A 1 416 ? -46.262 -22.338 -67.966 1.00 59.41 416 ILE A N 1
ATOM 3045 C CA . ILE A 1 416 ? -47.097 -23.047 -68.925 1.00 59.36 416 ILE A CA 1
ATOM 3046 C C . ILE A 1 416 ? -46.673 -22.738 -70.366 1.00 58.65 416 ILE A C 1
ATOM 3047 O O . ILE A 1 416 ? -46.423 -23.653 -71.138 1.00 59.02 416 ILE A O 1
ATOM 3052 N N . CYS A 1 417 ? -46.564 -21.460 -70.718 1.00 58.31 417 CYS A N 1
ATOM 3053 C CA . CYS A 1 417 ? -46.182 -21.066 -72.080 1.00 58.17 417 CYS A CA 1
ATOM 3054 C C . CYS A 1 417 ? -44.843 -21.629 -72.513 1.00 58.91 417 CYS A C 1
ATOM 3055 O O . CYS A 1 417 ? -44.655 -21.967 -73.671 1.00 58.48 417 CYS A O 1
ATOM 3058 N N . ALA A 1 418 ? -43.908 -21.721 -71.576 1.00 60.52 418 ALA A N 1
ATOM 3059 C CA . ALA A 1 418 ? -42.593 -22.254 -71.875 1.00 61.65 418 ALA A CA 1
ATOM 3060 C C . ALA A 1 418 ? -42.608 -23.776 -72.029 1.00 62.77 418 ALA A C 1
ATOM 3061 O O . ALA A 1 418 ? -41.803 -24.333 -72.765 1.00 63.16 418 ALA A O 1
ATOM 3063 N N . LEU A 1 419 ? -43.522 -24.445 -71.341 1.00 63.66 419 LEU A N 1
ATOM 3064 C CA . LEU A 1 419 ? -43.532 -25.900 -71.363 1.00 65.38 419 LEU A CA 1
ATOM 3065 C C . LEU A 1 419 ? -44.484 -26.500 -72.391 1.00 65.03 419 LEU A C 1
ATOM 3066 O O . LEU A 1 419 ? -44.235 -27.582 -72.914 1.00 65.72 419 LEU A O 1
ATOM 3071 N N . CYS A 1 420 ? -45.557 -25.779 -72.688 1.00 64.22 420 CYS A N 1
ATOM 3072 C CA . CYS A 1 420 ? -46.500 -26.170 -73.721 1.00 63.89 420 CYS A CA 1
ATOM 3073 C C . CYS A 1 420 ? -46.083 -25.634 -75.066 1.00 62.80 420 CYS A C 1
ATOM 3074 O O . CYS A 1 420 ? -46.768 -24.767 -75.631 1.00 62.26 420 CYS A O 1
ATOM 3077 N N . ASN A 1 421 ? -44.982 -26.158 -75.593 1.00 62.80 421 ASN A N 1
ATOM 3078 C CA . ASN A 1 421 ? -44.300 -25.473 -76.667 1.00 62.29 421 ASN A CA 1
ATOM 3079 C C . ASN A 1 421 ? -43.226 -26.322 -77.328 1.00 63.30 421 ASN A C 1
ATOM 3080 O O . ASN A 1 421 ? -42.301 -26.769 -76.656 1.00 64.27 421 ASN A O 1
ATOM 3085 N N . ASP A 1 422 ? -43.335 -26.522 -78.642 1.00 63.28 422 ASP A N 1
ATOM 3086 C CA . ASP A 1 422 ? -42.284 -27.219 -79.392 1.00 64.68 422 ASP A CA 1
ATOM 3087 C C . ASP A 1 422 ? -41.441 -26.243 -80.245 1.00 64.15 422 ASP A C 1
ATOM 3088 O O . ASP A 1 422 ? -40.771 -26.645 -81.205 1.00 64.35 422 ASP A O 1
ATOM 3093 N N . SER A 1 423 ? -41.470 -24.963 -79.882 1.00 63.17 423 SER A N 1
ATOM 3094 C CA . SER A 1 423 ? -40.776 -23.939 -80.656 1.00 63.00 423 SER A CA 1
ATOM 3095 C C . SER A 1 423 ? -39.704 -23.235 -79.855 1.00 63.1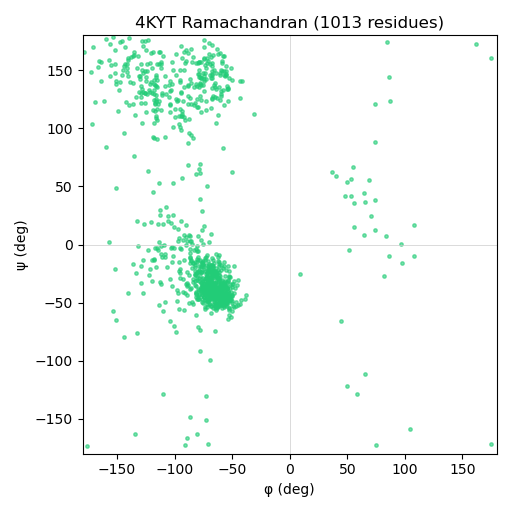2 423 SER A C 1
ATOM 3096 O O . SER A 1 423 ? -39.651 -23.330 -78.627 1.00 63.53 423 SER A O 1
ATOM 3099 N N . SER A 1 424 ? -38.853 -22.519 -80.573 1.00 62.92 424 SER A N 1
ATOM 3100 C CA . SER A 1 424 ? -37.844 -21.680 -79.979 1.00 63.33 424 SER A CA 1
ATOM 3101 C C . SER A 1 424 ? -37.606 -20.468 -80.875 1.00 62.86 424 SER A C 1
ATOM 3102 O O . SER A 1 424 ? -38.169 -20.368 -81.962 1.00 62.27 424 SER A O 1
ATOM 3105 N N . LEU A 1 425 ? -36.790 -19.532 -80.401 1.00 63.38 425 LEU A N 1
ATOM 3106 C CA . LEU A 1 425 ? -36.377 -18.396 -81.210 1.00 63.35 425 LEU A CA 1
ATOM 3107 C C . LEU A 1 425 ? -34.968 -18.649 -81.705 1.00 65.08 425 LEU A C 1
ATOM 3108 O O . LEU A 1 425 ? -34.218 -19.433 -81.117 1.00 65.70 425 LEU A O 1
ATOM 3113 N N . ASP A 1 426 ? -34.608 -17.985 -82.793 1.00 66.01 426 ASP A N 1
ATOM 3114 C CA . ASP A 1 426 ? -33.249 -18.052 -83.302 1.00 67.91 426 ASP A CA 1
ATOM 3115 C C . ASP A 1 426 ? -32.793 -16.706 -83.852 1.00 68.28 426 ASP A C 1
ATOM 3116 O O . ASP A 1 426 ? -33.426 -16.147 -84.746 1.00 67.89 426 ASP A O 1
ATOM 3121 N N . PHE A 1 427 ? -31.696 -16.186 -83.326 1.00 69.38 427 PHE A N 1
ATOM 3122 C CA . PHE A 1 427 ? -31.140 -14.973 -83.903 1.00 70.73 427 PHE A CA 1
ATOM 3123 C C . PHE A 1 427 ? -30.391 -15.275 -85.200 1.00 72.44 427 PHE A C 1
ATOM 3124 O O . PHE A 1 427 ? -29.490 -16.115 -85.232 1.00 73.63 427 PHE A O 1
ATOM 3132 N N . ASN A 1 428 ? -30.807 -14.590 -86.262 1.00 73.04 428 ASN A N 1
ATOM 3133 C CA . ASN A 1 428 ? -30.221 -14.695 -87.588 1.00 74.94 428 ASN A CA 1
ATOM 3134 C C . ASN A 1 428 ? -29.214 -13.561 -87.763 1.00 77.31 428 ASN A C 1
ATOM 3135 O O . ASN A 1 428 ? -29.587 -12.410 -87.978 1.00 77.36 428 ASN A O 1
ATOM 3140 N N . GLU A 1 429 ? -27.934 -13.894 -87.672 1.00 79.85 429 GLU A N 1
ATOM 3141 C CA . GLU A 1 429 ? -26.894 -12.874 -87.576 1.00 82.72 429 GLU A CA 1
ATOM 3142 C C . GLU A 1 429 ? -26.688 -12.004 -88.829 1.00 84.56 429 GLU A C 1
ATOM 3143 O O . GLU A 1 429 ? -26.360 -10.818 -88.703 1.00 85.57 429 GLU A O 1
ATOM 3149 N N . THR A 1 430 ? -26.894 -12.572 -90.020 1.00 85.39 430 THR A N 1
ATOM 3150 C CA . THR A 1 430 ? -26.806 -11.784 -91.260 1.00 87.14 430 THR A CA 1
ATOM 3151 C C . THR A 1 430 ? -27.996 -10.835 -91.410 1.00 86.08 430 THR A C 1
ATOM 3152 O O . THR A 1 430 ? -27.817 -9.622 -91.568 1.00 87.38 430 THR A O 1
ATOM 3156 N N . LYS A 1 431 ? -29.203 -11.385 -91.332 1.00 84.17 431 LYS A N 1
ATOM 3157 C CA . LYS A 1 431 ? -30.428 -10.582 -91.433 1.00 83.11 431 LYS A CA 1
ATOM 3158 C C . LYS A 1 431 ? -30.634 -9.606 -90.261 1.00 82.33 431 LYS A C 1
ATOM 3159 O O . LYS A 1 431 ? -31.399 -8.648 -90.385 1.00 82.18 431 LYS A O 1
ATOM 3165 N N . GLY A 1 432 ? -29.947 -9.851 -89.142 1.00 82.03 432 GLY A N 1
ATOM 3166 C CA . GLY A 1 432 ? -30.066 -9.030 -87.927 1.00 80.80 432 GLY A CA 1
ATOM 3167 C C . GLY A 1 432 ? -31.442 -9.092 -87.281 1.00 78.26 432 GLY A C 1
ATOM 3168 O O . GLY A 1 432 ? -31.934 -8.099 -86.754 1.00 78.13 432 GLY A O 1
ATOM 3169 N N . VAL A 1 433 ? -32.065 -10.263 -87.311 1.00 76.35 433 VAL A N 1
ATOM 3170 C CA . VAL A 1 433 ? -33.460 -10.391 -86.904 1.00 73.78 433 VAL A CA 1
ATOM 3171 C C . VAL A 1 433 ? -33.673 -11.675 -86.116 1.00 72.50 433 VAL A C 1
ATOM 3172 O O . VAL A 1 433 ? -33.022 -12.697 -86.374 1.00 72.84 433 VAL A O 1
ATOM 3176 N N . TYR A 1 434 ? -34.574 -11.601 -85.138 1.00 70.80 434 TYR A N 1
ATOM 3177 C CA . TYR A 1 434 ? -35.001 -12.767 -84.389 1.00 69.19 434 TYR A CA 1
ATOM 3178 C C . TYR A 1 434 ? -36.039 -13.503 -85.219 1.00 68.34 434 TYR A C 1
ATOM 3179 O O . TYR A 1 434 ? -37.093 -12.953 -85.547 1.00 67.37 434 TYR A O 1
ATOM 3188 N N . GLU A 1 435 ? -35.727 -14.744 -85.570 1.00 68.51 435 GLU A N 1
ATOM 3189 C CA . GLU A 1 435 ? -36.629 -15.560 -86.373 1.00 67.75 435 GLU A CA 1
ATOM 3190 C C . GLU A 1 435 ? -37.240 -16.704 -85.581 1.00 66.43 435 GLU A C 1
ATOM 3191 O O . GLU A 1 435 ? -36.737 -17.105 -84.539 1.00 66.56 435 GLU A O 1
ATOM 3197 N N . LYS A 1 436 ? -38.315 -17.238 -86.139 1.00 65.49 436 LYS A N 1
ATOM 3198 C CA . LYS A 1 436 ? -39.122 -18.292 -85.554 1.00 64.51 436 LYS A CA 1
ATOM 3199 C C . LYS A 1 436 ? -38.559 -19.674 -85.899 1.00 64.79 436 LYS A C 1
ATOM 3200 O O . LYS A 1 436 ? -38.075 -19.881 -87.003 1.00 65.62 436 LYS A O 1
ATOM 3206 N N . VAL A 1 437 ? -38.608 -20.616 -84.965 1.00 64.39 437 VAL A N 1
ATOM 3207 C CA . VAL A 1 437 ? -38.238 -21.977 -85.326 1.00 64.90 437 VAL A CA 1
ATOM 3208 C C . VAL A 1 437 ? -39.487 -22.818 -85.554 1.00 64.10 437 VAL A C 1
ATOM 3209 O O . VAL A 1 437 ? -39.777 -23.160 -86.703 1.00 65.03 437 VAL A O 1
ATOM 3213 N N . GLY A 1 438 ? -40.246 -23.138 -84.516 1.00 62.78 438 GLY A N 1
ATOM 3214 C CA . GLY A 1 438 ? -41.481 -23.923 -84.748 1.00 62.28 438 GLY A CA 1
ATOM 3215 C C . GLY A 1 438 ? -42.665 -23.202 -85.405 1.00 61.15 438 GLY A C 1
ATOM 3216 O O . GLY A 1 438 ? -42.515 -22.539 -86.437 1.00 60.60 438 GLY A O 1
ATOM 3217 N N . GLU A 1 439 ? -43.847 -23.337 -84.799 1.00 60.61 439 GLU A N 1
ATOM 3218 C CA . GLU A 1 439 ? -45.082 -22.691 -85.286 1.00 60.13 439 GLU A CA 1
ATOM 3219 C C . GLU A 1 439 ? -45.244 -21.255 -84.758 1.00 59.14 439 GLU A C 1
ATOM 3220 O O . GLU A 1 439 ? -44.990 -20.986 -83.585 1.00 59.38 439 GLU A O 1
ATOM 3226 N N . ALA A 1 440 ? -45.700 -20.347 -85.618 1.00 58.13 440 ALA A N 1
ATOM 3227 C CA . ALA A 1 440 ? -45.984 -18.958 -85.236 1.00 57.27 440 ALA A CA 1
ATOM 3228 C C . ALA A 1 440 ? -46.690 -18.816 -83.884 1.00 56.75 440 ALA A C 1
ATOM 3229 O O . ALA A 1 440 ? -46.304 -18.016 -83.044 1.00 56.93 440 ALA A O 1
ATOM 3231 N N . THR A 1 441 ? -47.734 -19.598 -83.678 1.00 56.41 441 THR A N 1
ATOM 3232 C CA . THR A 1 441 ? -48.491 -19.522 -82.441 1.00 55.77 441 THR A CA 1
ATOM 3233 C C . THR A 1 441 ? -47.634 -19.819 -81.220 1.00 55.41 441 THR A C 1
ATOM 3234 O O . THR A 1 441 ? -47.712 -19.108 -80.215 1.00 55.43 441 THR A O 1
ATOM 3238 N N . GLU A 1 442 ? -46.810 -20.861 -81.318 1.00 55.00 442 GLU A N 1
ATOM 3239 C CA . GLU A 1 442 ? -45.994 -21.303 -80.191 1.00 54.44 442 GLU A CA 1
ATOM 3240 C C . GLU A 1 442 ? -44.861 -20.335 -79.931 1.00 53.24 442 GLU A C 1
ATOM 3241 O O . GLU A 1 442 ? -44.532 -20.062 -78.786 1.00 53.69 442 GLU A O 1
ATOM 3247 N N . THR A 1 443 ? -44.272 -19.820 -81.004 1.00 51.57 443 THR A N 1
ATOM 3248 C CA . THR A 1 443 ? -43.137 -18.930 -80.912 1.00 50.54 443 THR A CA 1
ATOM 3249 C C . THR A 1 443 ? -43.542 -17.602 -80.296 1.00 49.55 443 THR A C 1
ATOM 3250 O O . THR A 1 443 ? -42.727 -16.930 -79.662 1.00 50.10 443 THR A O 1
ATOM 3254 N N . ALA A 1 444 ? -44.814 -17.245 -80.449 1.00 47.74 444 ALA A N 1
ATOM 3255 C CA . ALA A 1 444 ? -45.339 -16.030 -79.873 1.00 46.46 444 ALA A CA 1
ATOM 3256 C C . ALA A 1 444 ? -45.301 -16.148 -78.365 1.00 46.46 444 ALA A C 1
ATOM 3257 O O . ALA A 1 444 ? -45.125 -15.155 -77.658 1.00 47.28 444 ALA A O 1
ATOM 3259 N N . LEU A 1 445 ? -45.487 -17.370 -77.883 1.00 45.96 445 LEU A N 1
ATOM 3260 C CA . LEU A 1 445 ? -45.385 -17.683 -76.471 1.00 45.63 445 LEU A CA 1
ATOM 3261 C C . LEU A 1 445 ? -43.920 -17.647 -75.986 1.00 45.85 445 LEU A C 1
ATOM 3262 O O . LEU A 1 445 ? -43.630 -17.091 -74.930 1.00 45.87 445 LEU A O 1
ATOM 3267 N N . THR A 1 446 ? -42.999 -18.226 -76.751 1.00 45.58 446 THR A N 1
ATOM 3268 C CA . THR A 1 446 ? -41.581 -18.100 -76.434 1.00 46.44 446 THR A CA 1
ATOM 3269 C C . THR A 1 446 ? -41.184 -16.613 -76.261 1.00 45.87 446 THR A C 1
ATOM 3270 O O . THR A 1 446 ? -40.662 -16.196 -75.221 1.00 46.13 446 THR A O 1
ATOM 3274 N N . THR A 1 447 ? -41.481 -15.814 -77.274 1.00 44.77 447 THR A N 1
ATOM 3275 C CA . THR A 1 447 ? -41.240 -14.391 -77.215 1.00 43.83 447 THR A CA 1
ATOM 3276 C C . THR A 1 447 ? -41.797 -13.784 -75.935 1.00 44.41 447 THR A C 1
ATOM 3277 O O . THR A 1 447 ? -41.050 -13.141 -75.193 1.00 45.78 447 THR A O 1
ATOM 3281 N N . LEU A 1 448 ? -43.078 -14.021 -75.652 1.00 43.77 448 LEU A N 1
ATOM 3282 C CA . LEU A 1 448 ? -43.688 -13.541 -74.412 1.00 44.08 448 LEU A CA 1
ATOM 3283 C C . LEU A 1 448 ? -42.839 -13.876 -73.186 1.00 45.46 448 LEU A C 1
ATOM 3284 O O . LEU A 1 448 ? -42.477 -12.991 -72.416 1.00 45.93 448 LEU A O 1
ATOM 3289 N N . VAL A 1 449 ? -42.500 -15.155 -73.033 1.00 46.48 449 VAL A N 1
ATOM 3290 C CA . VAL A 1 449 ? -41.774 -15.627 -71.865 1.00 47.47 449 VAL A CA 1
ATOM 3291 C C . VAL A 1 449 ? -40.496 -14.809 -71.685 1.00 49.09 449 VAL A C 1
ATOM 3292 O O . VAL A 1 449 ? -40.214 -14.332 -70.575 1.00 49.69 449 VAL A O 1
ATOM 3296 N N . GLU A 1 450 ? -39.763 -14.610 -72.782 1.00 49.80 450 GLU A N 1
ATOM 3297 C CA . GLU A 1 450 ? -38.519 -13.834 -72.750 1.00 50.99 450 GLU A CA 1
ATOM 3298 C C . GLU A 1 450 ? -38.736 -12.394 -72.281 1.00 51.26 450 GLU A C 1
ATOM 3299 O O . GLU A 1 450 ? -37.871 -11.838 -71.601 1.00 52.30 450 GLU A O 1
ATOM 3305 N N . LYS A 1 451 ? -39.879 -11.800 -72.624 1.00 50.48 451 LYS A N 1
ATOM 3306 C CA . LYS A 1 451 ? -40.214 -10.449 -72.139 1.00 50.64 451 LYS A CA 1
ATOM 3307 C C . LYS A 1 451 ? -40.603 -10.427 -70.660 1.00 50.94 451 LYS A C 1
ATOM 3308 O O . LYS A 1 451 ? -40.380 -9.429 -69.986 1.00 51.96 451 LYS A O 1
ATOM 3314 N N . MET A 1 452 ? -41.201 -11.503 -70.153 1.00 50.40 452 MET A N 1
ATOM 3315 C CA . MET A 1 452 ? -41.696 -11.490 -68.778 1.00 50.45 452 MET A CA 1
ATOM 3316 C C . MET A 1 452 ? -40.543 -11.664 -67.816 1.00 51.32 452 MET A C 1
ATOM 3317 O O . MET A 1 452 ? -40.534 -11.067 -66.743 1.00 51.72 452 MET A O 1
ATOM 3322 N N . ASN A 1 453 ? -39.567 -12.488 -68.220 1.00 51.79 453 ASN A N 1
ATOM 3323 C CA . ASN A 1 453 ? -38.404 -12.825 -67.399 1.00 51.79 453 ASN A CA 1
ATOM 3324 C C . ASN A 1 453 ? -38.835 -12.932 -65.940 1.00 52.03 453 ASN A C 1
ATOM 3325 O O . ASN A 1 453 ? -38.386 -12.162 -65.105 1.00 52.86 453 ASN A O 1
ATOM 3330 N N . VAL A 1 454 ? -39.727 -13.882 -65.650 1.00 51.59 454 VAL A N 1
ATOM 3331 C CA . VAL A 1 454 ? -40.375 -13.985 -64.332 1.00 51.92 454 VAL A CA 1
ATOM 3332 C C . VAL A 1 454 ? -39.431 -14.264 -63.168 1.00 53.13 454 VAL A C 1
ATOM 3333 O O . VAL A 1 454 ? -39.738 -13.925 -62.035 1.00 53.75 454 VAL A O 1
ATOM 3337 N N . PHE A 1 455 ? -38.273 -14.854 -63.422 1.00 54.01 455 PHE A N 1
ATOM 3338 C CA . PHE A 1 455 ? -37.328 -15.069 -62.308 1.00 55.60 455 PHE A CA 1
ATOM 3339 C C . PHE A 1 455 ? -36.170 -14.069 -62.197 1.00 56.00 455 PHE A C 1
ATOM 3340 O O . PHE A 1 455 ? -35.211 -14.325 -61.488 1.00 56.61 455 PHE A O 1
ATOM 3348 N N . ASN A 1 456 ? -36.279 -12.938 -62.898 1.00 55.62 456 ASN A N 1
ATOM 3349 C CA . ASN A 1 456 ? -35.271 -11.871 -62.869 1.00 56.55 456 ASN A CA 1
ATOM 3350 C C . ASN A 1 456 ? -33.828 -12.318 -63.174 1.00 57.57 456 ASN A C 1
ATOM 3351 O O . ASN A 1 456 ? -32.873 -11.883 -62.533 1.00 58.62 456 ASN A O 1
ATOM 3356 N N . THR A 1 457 ? -33.700 -13.190 -64.168 1.00 57.33 457 THR A N 1
ATOM 3357 C CA . THR A 1 457 ? -32.431 -13.657 -64.673 1.00 58.32 457 THR A CA 1
ATOM 3358 C C . THR A 1 457 ? -31.700 -12.508 -65.349 1.00 59.19 457 THR A C 1
ATOM 3359 O O . THR A 1 457 ? -32.345 -11.626 -65.942 1.00 58.39 457 THR A O 1
ATOM 3363 N N . GLU A 1 458 ? -30.361 -12.510 -65.230 1.00 60.85 458 GLU A N 1
ATOM 3364 C CA . GLU A 1 458 ? -29.510 -11.557 -65.937 1.00 61.72 458 GLU A CA 1
ATOM 3365 C C . GLU A 1 458 ? -29.564 -11.814 -67.422 1.00 61.12 458 GLU A C 1
ATOM 3366 O O . GLU A 1 458 ? -29.308 -12.928 -67.880 1.00 61.59 458 GLU A O 1
ATOM 3372 N N . VAL A 1 459 ? -29.903 -10.776 -68.172 1.00 60.50 459 VAL A N 1
ATOM 3373 C CA . VAL A 1 459 ? -30.043 -10.900 -69.615 1.00 59.58 459 VAL A CA 1
ATOM 3374 C C . VAL A 1 459 ? -29.333 -9.769 -70.363 1.00 60.06 459 VAL A C 1
ATOM 3375 O O . VAL A 1 459 ? -28.938 -9.928 -71.522 1.00 59.93 459 VAL A O 1
ATOM 3379 N N . ARG A 1 460 ? -29.161 -8.642 -69.679 1.00 60.63 460 ARG A N 1
ATOM 3380 C CA . ARG A 1 460 ? -28.631 -7.417 -70.289 1.00 61.76 460 ARG A CA 1
ATOM 3381 C C . ARG A 1 460 ? -27.252 -7.557 -70.955 1.00 63.19 460 ARG A C 1
ATOM 3382 O O . ARG A 1 460 ? -27.014 -6.917 -71.982 1.00 64.02 460 ARG A O 1
ATOM 3390 N N . ASN A 1 461 ? -26.368 -8.386 -70.389 1.00 63.62 461 ASN A N 1
ATOM 3391 C CA . ASN A 1 461 ? -25.054 -8.656 -71.005 1.00 65.10 461 ASN A CA 1
ATOM 3392 C C . ASN A 1 461 ? -24.981 -9.820 -71.991 1.00 64.63 461 ASN A C 1
ATOM 3393 O O . ASN A 1 461 ? -23.913 -10.128 -72.469 1.00 66.35 461 ASN A O 1
ATOM 3398 N N . LEU A 1 462 ? -26.091 -10.480 -72.290 1.00 63.01 462 LEU A N 1
ATOM 3399 C CA . LEU A 1 462 ? -26.049 -11.606 -73.208 1.00 62.93 462 LEU A CA 1
ATOM 3400 C C . LEU A 1 462 ? -25.993 -11.166 -74.668 1.00 63.92 462 LEU A C 1
ATOM 3401 O O . LEU A 1 462 ? -26.593 -10.159 -75.045 1.00 63.69 462 LEU A O 1
ATOM 3406 N N . SER A 1 463 ? -25.250 -11.918 -75.483 1.00 65.50 463 SER A N 1
ATOM 3407 C CA . SER A 1 463 ? -25.276 -11.745 -76.933 1.00 66.12 463 SER A CA 1
ATOM 3408 C C . SER A 1 463 ? -26.711 -11.971 -77.380 1.00 64.80 463 SER A C 1
ATOM 3409 O O . SER A 1 463 ? -27.481 -12.625 -76.679 1.00 63.82 463 SER A O 1
ATOM 3412 N N . LYS A 1 464 ? -27.076 -11.440 -78.540 1.00 65.19 464 LYS A N 1
ATOM 3413 C CA . LYS A 1 464 ? -28.436 -11.613 -79.023 1.00 64.01 464 LYS A CA 1
ATOM 3414 C C . LYS A 1 464 ? -28.721 -13.086 -79.283 1.00 63.84 464 LYS A C 1
ATOM 3415 O O . LYS A 1 464 ? -29.848 -13.539 -79.091 1.00 63.16 464 LYS A O 1
ATOM 3421 N N . VAL A 1 465 ? -27.701 -13.829 -79.710 1.00 65.37 465 VAL A N 1
ATOM 3422 C CA . VAL A 1 465 ? -27.831 -15.266 -79.950 1.00 65.37 465 VAL A CA 1
ATOM 3423 C C . VAL A 1 465 ? -28.276 -15.968 -78.655 1.00 65.15 465 VAL A C 1
ATOM 3424 O O . VAL A 1 465 ? -29.278 -16.683 -78.637 1.00 64.04 465 VAL A O 1
ATOM 3428 N N . GLU A 1 466 ? -27.551 -15.699 -77.573 1.00 66.27 466 GLU A N 1
ATOM 3429 C CA . GLU A 1 466 ? -27.798 -16.312 -76.273 1.00 66.41 466 GLU A CA 1
ATOM 3430 C C . GLU A 1 466 ? -29.089 -15.833 -75.605 1.00 64.55 466 GLU A C 1
ATOM 3431 O O . GLU A 1 466 ? -29.630 -16.520 -74.740 1.00 64.68 466 GLU A O 1
ATOM 3437 N N . ARG A 1 467 ? -29.570 -14.654 -76.001 1.00 63.26 467 ARG A N 1
ATOM 3438 C CA . ARG A 1 467 ? -30.706 -13.999 -75.362 1.00 60.97 467 ARG A CA 1
ATOM 3439 C C . ARG A 1 467 ? -32.012 -14.656 -75.794 1.00 59.60 467 ARG A C 1
ATOM 3440 O O . ARG A 1 467 ? -32.973 -14.733 -75.022 1.00 58.66 467 ARG A O 1
ATOM 3448 N N . ALA A 1 468 ? -32.028 -15.138 -77.034 1.00 59.20 468 ALA A N 1
ATOM 3449 C CA . ALA A 1 468 ? -33.236 -15.631 -77.684 1.00 57.54 468 ALA A CA 1
ATOM 3450 C C . ALA A 1 468 ? -34.066 -16.597 -76.837 1.00 56.74 468 ALA A C 1
ATOM 3451 O O . ALA A 1 468 ? -35.296 -16.565 -76.879 1.00 55.50 468 ALA A O 1
ATOM 3453 N N . ASN A 1 469 ? -33.395 -17.450 -76.069 1.00 57.33 469 ASN A N 1
ATOM 3454 C CA . ASN A 1 469 ? -34.081 -18.502 -75.329 1.00 56.94 469 ASN A CA 1
ATOM 3455 C C . ASN A 1 469 ? -33.625 -18.570 -73.882 1.00 57.91 469 ASN A C 1
ATOM 3456 O O . ASN A 1 469 ? -33.795 -19.601 -73.221 1.00 57.99 469 ASN A O 1
ATOM 3461 N N . ALA A 1 470 ? -33.045 -17.472 -73.398 1.00 58.65 470 ALA A N 1
ATOM 3462 C CA . ALA A 1 470 ? -32.428 -17.453 -72.073 1.00 60.10 470 ALA A CA 1
ATOM 3463 C C . ALA A 1 470 ? -33.456 -17.709 -70.976 1.00 60.29 470 ALA A C 1
ATOM 3464 O O . ALA A 1 470 ? -33.274 -18.612 -70.157 1.00 61.19 470 ALA A O 1
ATOM 3466 N N . CYS A 1 471 ? -34.549 -16.946 -70.984 1.00 59.93 471 CYS A N 1
ATOM 3467 C CA . CYS A 1 471 ? -35.585 -17.092 -69.967 1.00 60.26 471 CYS A CA 1
ATOM 3468 C C . CYS A 1 471 ? -36.390 -18.355 -70.125 1.00 59.46 471 CYS A C 1
ATOM 3469 O O . CYS A 1 471 ? -36.822 -18.932 -69.131 1.00 60.17 471 CYS A O 1
ATOM 3472 N N . ASN A 1 472 ? -36.610 -18.781 -71.363 1.00 58.49 472 ASN A N 1
ATOM 3473 C CA . ASN A 1 472 ? -37.327 -20.025 -71.585 1.00 58.22 472 ASN A CA 1
ATOM 3474 C C . ASN A 1 472 ? -36.581 -21.196 -70.934 1.00 59.74 472 ASN A C 1
ATOM 3475 O O . ASN A 1 472 ? -37.202 -22.057 -70.304 1.00 60.39 472 ASN A O 1
ATOM 3480 N N . SER A 1 473 ? -35.255 -21.195 -71.030 1.00 60.71 473 SER A N 1
ATOM 3481 C CA . SER A 1 473 ? -34.465 -22.286 -70.483 1.00 62.48 473 SER A CA 1
ATOM 3482 C C . SER A 1 473 ? -34.330 -22.248 -68.971 1.00 63.35 473 SER A C 1
ATOM 3483 O O . SER A 1 473 ? -34.198 -23.300 -68.344 1.00 64.63 473 SER A O 1
ATOM 3486 N N . VAL A 1 474 ? -34.362 -21.057 -68.375 1.00 63.06 474 VAL A N 1
ATOM 3487 C CA . VAL A 1 474 ? -34.390 -20.972 -66.907 1.00 63.59 474 VAL A CA 1
ATOM 3488 C C . VAL A 1 474 ? -35.558 -21.813 -66.396 1.00 63.57 474 VAL A C 1
ATOM 3489 O O . VAL A 1 474 ? -35.373 -22.671 -65.544 1.00 64.47 474 VAL A O 1
ATOM 3493 N N . ILE A 1 475 ? -36.747 -21.581 -66.952 1.00 63.25 475 ILE A N 1
ATOM 3494 C CA . ILE A 1 475 ? -37.937 -22.407 -66.661 1.00 63.88 475 ILE A CA 1
ATOM 3495 C C . ILE A 1 475 ? -37.707 -23.886 -66.997 1.00 65.36 475 ILE A C 1
ATOM 3496 O O . ILE A 1 475 ? -38.016 -24.760 -66.193 1.00 65.88 475 ILE A O 1
ATOM 3501 N N . ARG A 1 476 ? -37.144 -24.141 -68.174 1.00 66.38 476 ARG A N 1
ATOM 3502 C CA . ARG A 1 476 ? -36.956 -25.493 -68.681 1.00 68.79 476 ARG A CA 1
ATOM 3503 C C . ARG A 1 476 ? -36.002 -26.352 -67.842 1.00 71.32 476 ARG A C 1
ATOM 3504 O O . ARG A 1 476 ? -35.890 -27.553 -68.081 1.00 72.93 476 ARG A O 1
ATOM 3512 N N . GLN A 1 477 ? -35.329 -25.738 -66.868 1.00 72.52 477 GLN A N 1
ATOM 3513 C CA . GLN A 1 477 ? -34.360 -26.424 -66.012 1.00 74.89 477 GLN A CA 1
ATOM 3514 C C . GLN A 1 477 ? -34.893 -26.737 -64.617 1.00 75.73 477 GLN A C 1
ATOM 3515 O O . GLN A 1 477 ? -34.213 -27.363 -63.806 1.00 77.29 477 GLN A O 1
ATOM 3521 N N . LEU A 1 478 ? -36.112 -26.293 -64.347 1.00 75.29 478 LEU A N 1
ATOM 3522 C CA . LEU A 1 478 ? -36.789 -26.585 -63.096 1.00 76.61 478 LEU A CA 1
ATOM 3523 C C . LEU A 1 478 ? -37.524 -27.915 -63.153 1.00 77.87 478 LEU A C 1
ATOM 3524 O O . LEU A 1 478 ? -37.929 -28.438 -62.117 1.00 79.32 478 LEU A O 1
ATOM 3529 N N . MET A 1 479 ? -37.695 -28.466 -64.355 1.00 77.94 479 MET A N 1
ATOM 3530 C CA . MET A 1 479 ? -38.401 -29.742 -64.514 1.00 79.24 479 MET A CA 1
ATOM 3531 C C . MET A 1 479 ? -37.955 -30.562 -65.725 1.00 79.30 479 MET A C 1
ATOM 3532 O O . MET A 1 479 ? -37.255 -30.059 -66.605 1.00 78.92 479 MET A O 1
ATOM 3537 N N . LYS A 1 480 ? -38.378 -31.825 -65.758 1.00 80.05 480 LYS A N 1
ATOM 3538 C CA . LYS A 1 480 ? -38.211 -32.672 -66.933 1.00 79.88 480 LYS A CA 1
ATOM 3539 C C . LYS A 1 480 ? -39.543 -32.801 -67.680 1.00 78.51 480 LYS A C 1
ATOM 3540 O O . LYS A 1 480 ? -40.587 -33.052 -67.078 1.00 78.94 480 LYS A O 1
ATOM 3546 N N . LYS A 1 481 ? -39.490 -32.617 -68.994 1.00 76.87 481 LYS A N 1
ATOM 3547 C CA . LYS A 1 481 ? -40.653 -32.745 -69.855 1.00 75.24 481 LYS A CA 1
ATOM 3548 C C . LYS A 1 481 ? -40.746 -34.204 -70.279 1.00 76.77 481 LYS A C 1
ATOM 3549 O O . LYS A 1 481 ? -40.204 -34.601 -71.313 1.00 77.12 481 LYS A O 1
ATOM 3555 N N . GLU A 1 482 ? -41.425 -34.997 -69.452 1.00 77.94 482 GLU A N 1
ATOM 3556 C CA . GLU A 1 482 ? -41.584 -36.443 -69.645 1.00 79.41 482 GLU A CA 1
ATOM 3557 C C . GLU A 1 482 ? -42.169 -36.832 -71.004 1.00 78.51 482 GLU A C 1
ATOM 3558 O O . GLU A 1 482 ? -41.693 -37.776 -71.639 1.00 79.83 482 GLU A O 1
ATOM 3564 N N . PHE A 1 483 ? -43.201 -36.113 -71.440 1.00 76.31 483 PHE A N 1
ATOM 3565 C CA . PHE A 1 483 ? -43.877 -36.417 -72.705 1.00 75.10 483 PHE A CA 1
ATOM 3566 C C . PHE A 1 483 ? -45.000 -35.419 -72.991 1.00 73.11 483 PHE A C 1
ATOM 3567 O O . PHE A 1 483 ? -45.425 -34.682 -72.094 1.00 72.50 483 PHE A O 1
ATOM 3575 N N . THR A 1 484 ? -45.481 -35.421 -74.234 1.00 71.90 484 THR A N 1
ATOM 3576 C CA . THR A 1 484 ? -46.491 -34.472 -74.686 1.00 70.15 484 THR A CA 1
ATOM 3577 C C . THR A 1 484 ? -47.757 -35.184 -75.152 1.00 70.80 484 THR A C 1
ATOM 3578 O O . THR A 1 484 ? -47.684 -36.122 -75.940 1.00 71.76 484 THR A O 1
ATOM 3582 N N . LEU A 1 485 ? -48.912 -34.737 -74.659 1.00 70.60 485 LEU A N 1
ATOM 3583 C CA . LEU A 1 485 ? -50.187 -35.125 -75.243 1.00 70.83 485 LEU A CA 1
ATOM 3584 C C . LEU A 1 485 ? -50.498 -34.173 -76.391 1.00 69.53 485 LEU A C 1
ATOM 3585 O O . LEU A 1 485 ? -51.075 -33.106 -76.184 1.00 68.58 485 LEU A O 1
ATOM 3590 N N . GLU A 1 486 ? -50.122 -34.573 -77.602 1.00 70.05 486 GLU A N 1
ATOM 3591 C CA . GLU A 1 486 ? -50.285 -33.743 -78.791 1.00 69.42 486 GLU A CA 1
ATOM 3592 C C . GLU A 1 486 ? -51.722 -33.265 -79.024 1.00 69.18 486 GLU A C 1
ATOM 3593 O O . GLU A 1 486 ? -52.680 -33.905 -78.584 1.00 70.28 486 GLU A O 1
ATOM 3599 N N . PHE A 1 487 ? -51.848 -32.132 -79.712 1.00 68.48 487 PHE A N 1
ATOM 3600 C CA . PHE A 1 487 ? -53.136 -31.527 -80.072 1.00 68.41 487 PHE A CA 1
ATOM 3601 C C . PHE A 1 487 ? -54.053 -32.489 -80.850 1.00 69.60 487 PHE A C 1
ATOM 3602 O O . PHE A 1 487 ? -53.578 -33.365 -81.569 1.00 70.27 487 PHE A O 1
ATOM 3610 N N . SER A 1 488 ? -55.364 -32.324 -80.684 1.00 70.44 488 SER A N 1
ATOM 3611 C CA . SER A 1 488 ? -56.370 -33.068 -81.453 1.00 71.87 488 SER A CA 1
ATOM 3612 C C . SER A 1 488 ? -57.650 -32.236 -81.571 1.00 72.12 488 SER A C 1
ATOM 3613 O O . SER A 1 488 ? -57.988 -31.476 -80.652 1.00 72.18 488 SER A O 1
ATOM 3616 N N . ARG A 1 489 ? -58.364 -32.397 -82.690 1.00 72.57 489 ARG A N 1
ATOM 3617 C CA . ARG A 1 489 ? -59.462 -31.490 -83.057 1.00 72.06 489 ARG A CA 1
ATOM 3618 C C . ARG A 1 489 ? -60.697 -31.608 -82.167 1.00 72.39 489 ARG A C 1
ATOM 3619 O O . ARG A 1 489 ? -61.492 -30.666 -82.082 1.00 71.69 489 ARG A O 1
ATOM 3627 N N . ASP A 1 490 ? -60.865 -32.748 -81.504 1.00 73.36 490 ASP A N 1
ATOM 3628 C CA . ASP A 1 490 ? -62.055 -32.923 -80.665 1.00 74.36 490 ASP A CA 1
ATOM 3629 C C . ASP A 1 490 ? -61.979 -32.101 -79.380 1.00 73.70 490 ASP A C 1
ATOM 3630 O O . ASP A 1 490 ? -62.981 -31.531 -78.951 1.00 73.69 490 ASP A O 1
ATOM 3635 N N . ARG A 1 491 ? -60.783 -32.022 -78.791 1.00 72.92 491 ARG A N 1
ATOM 3636 C CA . ARG A 1 491 ? -60.586 -31.267 -77.550 1.00 72.08 491 ARG A CA 1
ATOM 3637 C C . ARG A 1 491 ? -60.068 -29.841 -77.743 1.00 70.07 491 ARG A C 1
ATOM 3638 O O . ARG A 1 491 ? -60.285 -28.987 -76.886 1.00 70.10 491 ARG A O 1
ATOM 3646 N N . LYS A 1 492 ? -59.418 -29.570 -78.872 1.00 68.55 492 LYS A N 1
ATOM 3647 C CA . LYS A 1 492 ? -58.807 -28.246 -79.120 1.00 67.12 492 LYS A CA 1
ATOM 3648 C C . LYS A 1 492 ? -57.918 -27.757 -77.951 1.00 66.29 492 LYS A C 1
ATOM 3649 O O . LYS A 1 492 ? -58.094 -26.665 -77.411 1.00 65.75 492 LYS A O 1
ATOM 3655 N N . SER A 1 493 ? -56.978 -28.607 -77.569 1.00 65.90 493 SER A N 1
ATOM 3656 C CA . SER A 1 493 ? -56.074 -28.342 -76.481 1.00 65.71 493 SER A CA 1
ATOM 3657 C C . SER A 1 493 ? -54.948 -29.360 -76.549 1.00 66.08 493 SER A C 1
ATOM 3658 O O . SER A 1 493 ? -55.128 -30.457 -77.076 1.00 66.57 493 SER A O 1
ATOM 3661 N N . MET A 1 494 ? -53.783 -28.974 -76.045 1.00 65.68 494 MET A N 1
ATOM 3662 C CA . MET A 1 494 ? -52.667 -29.892 -75.868 1.00 66.55 494 MET A CA 1
ATOM 3663 C C . MET A 1 494 ? -52.176 -29.787 -74.428 1.00 66.86 494 MET A C 1
ATOM 3664 O O . MET A 1 494 ? -52.611 -28.903 -73.682 1.00 66.55 494 MET A O 1
ATOM 3669 N N . SER A 1 495 ? -51.283 -30.693 -74.039 1.00 67.28 495 SER A N 1
ATOM 3670 C CA . SER A 1 495 ? -50.691 -30.657 -72.718 1.00 67.73 495 SER A CA 1
ATOM 3671 C C . SER A 1 495 ? -49.355 -31.377 -72.691 1.00 68.53 495 SER A C 1
ATOM 3672 O O . SER A 1 495 ? -49.066 -32.204 -73.558 1.00 68.60 495 SER A O 1
ATOM 3675 N N . VAL A 1 496 ? -48.537 -31.041 -71.698 1.00 68.94 496 VAL A N 1
ATOM 3676 C CA . VAL A 1 496 ? -47.299 -31.763 -71.453 1.00 70.35 496 VAL A CA 1
ATOM 3677 C C . VAL A 1 496 ? -47.299 -32.273 -70.014 1.00 72.44 496 VAL A C 1
ATOM 3678 O O . VAL A 1 496 ? -47.991 -31.723 -69.162 1.00 72.62 496 VAL A O 1
ATOM 3682 N N . TYR A 1 497 ? -46.539 -33.331 -69.753 1.00 74.59 497 TYR A N 1
ATOM 3683 C CA . TYR A 1 497 ? -46.462 -33.909 -68.422 1.00 77.13 497 TYR A CA 1
ATOM 3684 C C . TYR A 1 497 ? -45.036 -33.784 -67.878 1.00 78.63 497 TYR A C 1
ATOM 3685 O O . TYR A 1 497 ? -44.081 -34.250 -68.498 1.00 78.90 497 TYR A O 1
ATOM 3694 N N . CYS A 1 498 ? -44.906 -33.153 -66.713 1.00 80.07 498 CYS A N 1
ATOM 3695 C CA . CYS A 1 498 ? -43.601 -32.855 -66.135 1.00 81.79 498 CYS A CA 1
ATOM 3696 C C . CYS A 1 498 ? -43.463 -33.331 -64.709 1.00 84.35 498 CYS A C 1
ATOM 3697 O O . CYS A 1 498 ? -44.426 -33.334 -63.942 1.00 84.55 498 CYS A O 1
ATOM 3700 N N . SER A 1 499 ? -42.235 -33.715 -64.376 1.00 86.90 499 SER A N 1
ATOM 3701 C CA . SER A 1 499 ? -41.798 -33.980 -63.010 1.00 89.74 499 SER A CA 1
ATOM 3702 C C . SER A 1 499 ? -40.791 -32.891 -62.634 1.00 89.99 499 SER A C 1
ATOM 3703 O O . SER A 1 499 ? -40.129 -32.356 -63.517 1.00 88.63 499 SER A O 1
ATOM 3706 N N . PRO A 1 500 ? -40.674 -32.553 -61.333 1.00 92.11 500 PRO A N 1
ATOM 3707 C CA . PRO A 1 500 ? -39.648 -31.590 -60.908 1.00 92.95 500 PRO A CA 1
ATOM 3708 C C . PRO A 1 500 ? -38.226 -32.133 -61.079 1.00 95.36 500 PRO A C 1
ATOM 3709 O O . PRO A 1 500 ? -37.952 -33.281 -60.722 1.00 97.11 500 PRO A O 1
ATOM 3713 N N . ALA A 1 501 ? -37.342 -31.307 -61.635 1.00 96.08 501 ALA A N 1
ATOM 3714 C CA . ALA A 1 501 ? -35.976 -31.720 -61.967 1.00 98.92 501 ALA A CA 1
ATOM 3715 C C . ALA A 1 501 ? -35.078 -31.761 -60.739 1.00 101.91 501 ALA A C 1
ATOM 3716 O O . ALA A 1 501 ? -35.218 -30.930 -59.838 1.00 101.91 501 ALA A O 1
ATOM 3718 N N . LYS A 1 502 ? -34.162 -32.733 -60.710 1.00 105.38 502 LYS A N 1
ATOM 3719 C CA . LYS A 1 502 ? -33.140 -32.850 -59.651 1.00 108.83 502 LYS A CA 1
ATOM 3720 C C . LYS A 1 502 ? -33.702 -32.802 -58.217 1.00 110.50 502 LYS A C 1
ATOM 3721 O O . LYS A 1 502 ? -32.956 -32.979 -57.248 1.00 112.22 502 LYS A O 1
ATOM 3727 N N . SER A 1 503 ? -35.014 -32.567 -58.104 1.00 110.48 503 SER A N 1
ATOM 3728 C CA . SER A 1 503 ? -35.717 -32.379 -56.827 1.00 112.05 503 SER A CA 1
ATOM 3729 C C . SER A 1 503 ? -35.428 -31.004 -56.207 1.00 111.66 503 SER A C 1
ATOM 3730 O O . SER A 1 503 ? -34.267 -30.660 -55.939 1.00 112.39 503 SER A O 1
ATOM 3733 N N . SER A 1 504 ? -36.494 -30.227 -55.990 1.00 110.80 504 SER A N 1
ATOM 3734 C CA . SER A 1 504 ? -36.413 -28.935 -55.298 1.00 110.44 504 SER A CA 1
ATOM 3735 C C . SER A 1 504 ? -36.185 -29.122 -53.789 1.00 112.62 504 SER A C 1
ATOM 3736 O O . SER A 1 504 ? -35.570 -30.108 -53.353 1.00 114.50 504 SER A O 1
ATOM 3739 N N . ARG A 1 505 ? -36.676 -28.167 -52.996 1.00 112.36 505 ARG A N 1
ATOM 3740 C CA . ARG A 1 505 ? -36.603 -28.263 -51.535 1.00 114.24 505 ARG A CA 1
ATOM 3741 C C . ARG A 1 505 ? -37.715 -29.188 -51.012 1.00 115.14 505 ARG A C 1
ATOM 3742 O O . ARG A 1 505 ? -37.440 -30.311 -50.572 1.00 117.18 505 ARG A O 1
ATOM 3750 N N . ALA A 1 506 ? -38.961 -28.713 -51.077 1.00 113.53 506 ALA A N 1
ATOM 3751 C CA . ALA A 1 506 ? -40.132 -29.517 -50.713 1.00 113.87 506 ALA A CA 1
ATOM 3752 C C . ALA A 1 506 ? -40.657 -30.233 -51.957 1.00 112.29 506 ALA A C 1
ATOM 3753 O O . ALA A 1 506 ? -41.240 -29.599 -52.851 1.00 110.16 506 ALA A O 1
ATOM 3755 N N . ALA A 1 507 ? -40.429 -31.550 -52.008 1.00 112.86 507 ALA A N 1
ATOM 3756 C CA . ALA A 1 507 ? -40.709 -32.370 -53.196 1.00 111.21 507 ALA A CA 1
ATOM 3757 C C . ALA A 1 507 ? -42.175 -32.307 -53.640 1.00 109.35 507 ALA A C 1
ATOM 3758 O O . ALA A 1 507 ? -42.979 -33.183 -53.293 1.00 111.09 507 ALA A O 1
ATOM 3760 N N . VAL A 1 508 ? -42.516 -31.262 -54.397 1.00 105.39 508 VAL A N 1
ATOM 3761 C CA . VAL A 1 508 ? -43.874 -31.105 -54.927 1.00 102.70 508 VAL A CA 1
ATOM 3762 C C . VAL A 1 508 ? -44.116 -32.082 -56.081 1.00 101.25 508 VAL A C 1
ATOM 3763 O O . VAL A 1 508 ? -43.228 -32.323 -56.897 1.00 100.79 508 VAL A O 1
ATOM 3767 N N . GLY A 1 509 ? -45.320 -32.640 -56.133 1.00 100.18 509 GLY A N 1
ATOM 3768 C CA . GLY A 1 509 ? -45.652 -33.692 -57.088 1.00 98.18 509 GLY A CA 1
ATOM 3769 C C . GLY A 1 509 ? -45.583 -33.301 -58.552 1.00 94.36 509 GLY A C 1
ATOM 3770 O O . GLY A 1 509 ? -45.478 -32.118 -58.900 1.00 92.14 509 GLY A O 1
ATOM 3771 N N . ASN A 1 510 ? -45.645 -34.318 -59.407 1.00 93.07 510 ASN A N 1
ATOM 3772 C CA . ASN A 1 510 ? -45.668 -34.134 -60.848 1.00 89.31 510 ASN A CA 1
ATOM 3773 C C . ASN A 1 510 ? -46.855 -33.286 -61.276 1.00 86.46 510 ASN A C 1
ATOM 3774 O O . ASN A 1 510 ? -47.849 -33.184 -60.561 1.00 86.93 510 ASN A O 1
ATOM 3779 N N . LYS A 1 511 ? -46.731 -32.660 -62.438 1.00 83.02 511 LYS A N 1
ATOM 3780 C CA . LYS A 1 511 ? -47.718 -31.705 -62.898 1.00 79.90 511 LYS A CA 1
ATOM 3781 C C . LYS A 1 511 ? -48.025 -31.937 -64.359 1.00 78.02 511 LYS A C 1
ATOM 3782 O O . LYS A 1 511 ? -47.265 -32.606 -65.065 1.00 78.05 511 LYS A O 1
ATOM 3788 N N . MET A 1 512 ? -49.156 -31.395 -64.796 1.00 75.96 512 MET A N 1
ATOM 3789 C CA . MET A 1 512 ? -49.481 -31.298 -66.212 1.00 73.73 512 MET A CA 1
ATOM 3790 C C . MET A 1 512 ? -49.768 -29.846 -66.532 1.00 71.27 512 MET A C 1
ATOM 3791 O O . MET A 1 512 ? -50.385 -29.148 -65.729 1.00 71.37 512 MET A O 1
ATOM 3796 N N . PHE A 1 513 ? -49.320 -29.392 -67.695 1.00 68.84 513 PHE A N 1
ATOM 3797 C CA . PHE A 1 513 ? -49.647 -28.052 -68.150 1.00 66.52 513 PHE A CA 1
ATOM 3798 C C . PHE A 1 513 ? -50.433 -28.137 -69.436 1.00 65.38 513 PHE A C 1
ATOM 3799 O O . PHE A 1 513 ? -50.068 -28.888 -70.345 1.00 65.66 513 PHE A O 1
ATOM 3807 N N . VAL A 1 514 ? -51.523 -27.380 -69.493 1.00 63.91 514 VAL A N 1
ATOM 3808 C CA . VAL A 1 514 ? -52.504 -27.492 -70.550 1.00 62.62 514 VAL A CA 1
ATOM 3809 C C . VAL A 1 514 ? -52.706 -26.135 -71.185 1.00 60.93 514 VAL A C 1
ATOM 3810 O O . VAL A 1 514 ? -52.918 -25.148 -70.484 1.00 60.89 514 VAL A O 1
ATOM 3814 N N . LYS A 1 515 ? -52.638 -26.084 -72.512 1.00 59.64 515 LYS A N 1
ATOM 3815 C CA . LYS A 1 515 ? -53.068 -24.905 -73.249 1.00 58.09 515 LYS A CA 1
ATOM 3816 C C . LYS A 1 515 ? -54.006 -25.299 -74.386 1.00 57.66 515 LYS A C 1
ATOM 3817 O O . LYS A 1 515 ? -53.859 -26.363 -74.978 1.00 57.91 515 LYS A O 1
ATOM 3823 N N . GLY A 1 516 ? -54.984 -24.448 -74.669 1.00 57.19 516 GLY A N 1
ATOM 3824 C CA . GLY A 1 516 ? -55.970 -24.729 -75.702 1.00 57.09 516 GLY A CA 1
ATOM 3825 C C . GLY A 1 516 ? -57.059 -23.686 -75.776 1.00 57.04 516 GLY A C 1
ATOM 3826 O O . GLY A 1 516 ? -56.970 -22.652 -75.120 1.00 57.03 516 GLY A O 1
ATOM 3827 N N . ALA A 1 517 ? -58.090 -23.960 -76.576 1.00 57.49 517 ALA A N 1
ATOM 3828 C CA . ALA A 1 517 ? -59.202 -23.028 -76.773 1.00 57.74 517 ALA A CA 1
ATOM 3829 C C . ALA A 1 517 ? -59.957 -22.838 -75.469 1.00 59.32 517 ALA A C 1
ATOM 3830 O O . ALA A 1 517 ? -60.188 -23.811 -74.751 1.00 60.77 517 ALA A O 1
ATOM 3832 N N . PRO A 1 518 ? -60.303 -21.579 -75.135 1.00 59.89 518 PRO A N 1
ATOM 3833 C CA . PRO A 1 518 ? -60.884 -21.230 -73.836 1.00 61.33 518 PRO A CA 1
ATOM 3834 C C . PRO A 1 518 ? -62.100 -22.051 -73.432 1.00 63.45 518 PRO A C 1
ATOM 3835 O O . PRO A 1 518 ? -62.077 -22.681 -72.375 1.00 64.53 518 PRO A O 1
ATOM 3839 N N . GLU A 1 519 ? -63.130 -22.055 -74.277 1.00 64.78 519 GLU A N 1
ATOM 3840 C CA . GLU A 1 519 ? -64.406 -22.761 -74.029 1.00 67.22 519 GLU A CA 1
ATOM 3841 C C . GLU A 1 519 ? -64.206 -24.204 -73.530 1.00 68.36 519 GLU A C 1
ATOM 3842 O O . GLU A 1 519 ? -64.739 -24.589 -72.481 1.00 70.12 519 GLU A O 1
ATOM 3848 N N . GLY A 1 520 ? -63.415 -24.987 -74.260 1.00 67.78 520 GLY A N 1
ATOM 3849 C CA . GLY A 1 520 ? -63.163 -26.382 -73.895 1.00 69.01 520 GLY A CA 1
ATOM 3850 C C . GLY A 1 520 ? -62.335 -26.636 -72.637 1.00 69.99 520 GLY A C 1
ATOM 3851 O O . GLY A 1 520 ? -62.637 -27.561 -71.872 1.00 71.20 520 GLY A O 1
ATOM 3852 N N . VAL A 1 521 ? -61.276 -25.848 -72.418 1.00 69.19 521 VAL A N 1
ATOM 3853 C CA . VAL A 1 521 ? -60.414 -26.088 -71.246 1.00 69.79 521 VAL A CA 1
ATOM 3854 C C . VAL A 1 521 ? -61.031 -25.596 -69.936 1.00 70.76 521 VAL A C 1
ATOM 3855 O O . VAL A 1 521 ? -60.904 -26.248 -68.902 1.00 71.73 521 VAL A O 1
ATOM 3859 N N . ILE A 1 522 ? -61.705 -24.452 -69.996 1.00 70.47 522 ILE A N 1
ATOM 3860 C CA . ILE A 1 522 ? -62.398 -23.893 -68.836 1.00 71.83 522 ILE A CA 1
ATOM 3861 C C . ILE A 1 522 ? -63.489 -24.819 -68.298 1.00 73.74 522 ILE A C 1
ATOM 3862 O O . ILE A 1 522 ? -63.661 -24.923 -67.082 1.00 75.56 522 ILE A O 1
ATOM 3867 N N . ASP A 1 523 ? -64.194 -25.520 -69.186 1.00 73.70 523 ASP A N 1
ATOM 3868 C CA . ASP A 1 523 ? -65.180 -26.519 -68.749 1.00 75.26 523 ASP A CA 1
ATOM 3869 C C . ASP A 1 523 ? -64.532 -27.637 -67.951 1.00 75.61 523 ASP A C 1
ATOM 3870 O O . ASP A 1 523 ? -65.157 -28.191 -67.047 1.00 77.81 523 ASP A O 1
ATOM 3875 N N . ARG A 1 524 ? -63.281 -27.957 -68.275 1.00 73.48 524 ARG A N 1
ATOM 3876 C CA . ARG A 1 524 ? -62.560 -29.018 -67.575 1.00 73.50 524 ARG A CA 1
ATOM 3877 C C . ARG A 1 524 ? -61.778 -28.538 -66.361 1.00 73.40 524 ARG A C 1
ATOM 3878 O O . ARG A 1 524 ? -60.908 -29.255 -65.882 1.00 74.16 524 ARG A O 1
ATOM 3886 N N . CYS A 1 525 ? -62.091 -27.343 -65.859 1.00 72.66 525 CYS A N 1
ATOM 3887 C CA . CYS A 1 525 ? -61.441 -26.813 -64.655 1.00 73.01 525 CYS A CA 1
ATOM 3888 C C . CYS A 1 525 ? -62.357 -26.894 -63.439 1.00 74.87 525 CYS A C 1
ATOM 3889 O O . CYS A 1 525 ? -63.493 -26.410 -63.477 1.00 75.68 525 CYS A O 1
ATOM 3892 N N . ASN A 1 526 ? -61.859 -27.492 -62.361 1.00 75.75 526 ASN A N 1
ATOM 3893 C CA . ASN A 1 526 ? -62.574 -27.531 -61.078 1.00 77.23 526 ASN A CA 1
ATOM 3894 C C . ASN A 1 526 ? -62.042 -26.520 -60.071 1.00 76.65 526 ASN A C 1
ATOM 3895 O O . ASN A 1 526 ? -62.636 -26.303 -59.015 1.00 78.29 526 ASN A O 1
ATOM 3900 N N . TYR A 1 527 ? -60.909 -25.912 -60.403 1.00 74.23 527 TYR A N 1
ATOM 3901 C CA . TYR A 1 527 ? -60.250 -24.971 -59.513 1.00 73.37 527 TYR A CA 1
ATOM 3902 C C . TYR A 1 527 ? -59.805 -23.759 -60.296 1.00 70.51 527 TYR A C 1
ATOM 3903 O O . TYR A 1 527 ? -59.774 -23.786 -61.525 1.00 68.94 527 TYR A O 1
ATOM 3912 N N . VAL A 1 528 ? -59.505 -22.684 -59.580 1.00 69.66 528 VAL A N 1
ATOM 3913 C CA . VAL A 1 528 ? -58.793 -21.558 -60.160 1.00 67.30 528 VAL A CA 1
ATOM 3914 C C . VAL A 1 528 ? -57.624 -21.212 -59.252 1.00 66.84 528 VAL A C 1
ATOM 3915 O O . VAL A 1 528 ? -57.731 -21.306 -58.029 1.00 68.43 528 VAL A O 1
ATOM 3919 N N . ARG A 1 529 ? -56.507 -20.831 -59.860 1.00 64.52 529 ARG A N 1
ATOM 3920 C CA . ARG A 1 529 ? -55.370 -20.339 -59.116 1.00 64.05 529 ARG A CA 1
ATOM 3921 C C . ARG A 1 529 ? -55.590 -18.865 -58.813 1.00 63.39 529 ARG A C 1
ATOM 3922 O O . ARG A 1 529 ? -56.040 -18.109 -59.677 1.00 62.15 529 ARG A O 1
ATOM 3930 N N . VAL A 1 530 ? -55.297 -18.490 -57.567 1.00 64.11 530 VAL A N 1
ATOM 3931 C CA . VAL A 1 530 ? -55.231 -17.098 -57.127 1.00 63.79 530 VAL A CA 1
ATOM 3932 C C . VAL A 1 530 ? -53.882 -16.907 -56.433 1.00 64.14 530 VAL A C 1
ATOM 3933 O O . VAL A 1 530 ? -53.699 -17.357 -55.301 1.00 65.52 530 VAL A O 1
ATOM 3937 N N . GLY A 1 531 ? -52.947 -16.244 -57.112 1.00 62.96 531 GLY A N 1
ATOM 3938 C CA . GLY A 1 531 ? -51.572 -16.148 -56.642 1.00 63.43 531 GLY A CA 1
ATOM 3939 C C . GLY A 1 531 ? -50.921 -17.525 -56.640 1.00 64.32 531 GLY A C 1
ATOM 3940 O O . GLY A 1 531 ? -50.683 -18.103 -57.701 1.00 63.45 531 GLY A O 1
ATOM 3941 N N . THR A 1 532 ? -50.638 -18.056 -55.450 1.00 66.38 532 THR A N 1
ATOM 3942 C CA . THR A 1 532 ? -50.159 -19.437 -55.318 1.00 67.61 532 THR A CA 1
ATOM 3943 C C . THR A 1 532 ? -51.206 -20.314 -54.638 1.00 69.47 532 THR A C 1
ATOM 3944 O O . THR A 1 532 ? -51.004 -21.514 -54.461 1.00 70.37 532 THR A O 1
ATOM 3948 N N . THR A 1 533 ? -52.321 -19.701 -54.264 1.00 70.33 533 THR A N 1
ATOM 3949 C CA . THR A 1 533 ? -53.394 -20.394 -53.583 1.00 72.74 533 THR A CA 1
ATOM 3950 C C . THR A 1 533 ? -54.368 -20.962 -54.612 1.00 72.86 533 THR A C 1
ATOM 3951 O O . THR A 1 533 ? -54.283 -20.624 -55.801 1.00 71.59 533 THR A O 1
ATOM 3955 N N . ARG A 1 534 ? -55.270 -21.837 -54.164 1.00 74.81 534 ARG A N 1
ATOM 3956 C CA . ARG A 1 534 ? -56.259 -22.458 -55.037 1.00 75.24 534 ARG A CA 1
ATOM 3957 C C . ARG A 1 534 ? -57.669 -22.303 -54.468 1.00 77.37 534 ARG A C 1
ATOM 3958 O O . ARG A 1 534 ? -57.857 -22.259 -53.249 1.00 79.55 534 ARG A O 1
ATOM 3966 N N . VAL A 1 535 ? -58.657 -22.241 -55.358 1.00 77.34 535 VAL A N 1
ATOM 3967 C CA . VAL A 1 535 ? -60.039 -21.912 -55.008 1.00 78.91 535 VAL A CA 1
ATOM 3968 C C . VAL A 1 535 ? -60.991 -22.596 -55.996 1.00 79.27 535 VAL A C 1
ATOM 3969 O O . VAL A 1 535 ? -60.686 -22.671 -57.186 1.00 77.69 535 VAL A O 1
ATOM 3973 N N . PRO A 1 536 ? -62.134 -23.117 -55.508 1.00 81.69 536 PRO A N 1
ATOM 3974 C CA . PRO A 1 536 ? -63.078 -23.813 -56.389 1.00 82.35 536 PRO A CA 1
ATOM 3975 C C . PRO A 1 536 ? -63.601 -22.964 -57.556 1.00 81.31 536 PRO A C 1
ATOM 3976 O O . PRO A 1 536 ? -63.990 -21.805 -57.361 1.00 81.50 536 PRO A O 1
ATOM 3980 N N . MET A 1 537 ? -63.587 -23.547 -58.755 1.00 80.62 537 MET A N 1
ATOM 3981 C CA . MET A 1 537 ? -64.216 -22.955 -59.944 1.00 79.70 537 MET A CA 1
ATOM 3982 C C . MET A 1 537 ? -65.741 -22.881 -59.766 1.00 81.36 537 MET A C 1
ATOM 3983 O O . MET A 1 537 ? -66.391 -23.882 -59.441 1.00 83.04 537 MET A O 1
ATOM 3988 N N . THR A 1 538 ? -66.296 -21.687 -59.970 1.00 80.91 538 THR A N 1
ATOM 3989 C CA . THR A 1 538 ? -67.729 -21.440 -59.797 1.00 82.26 538 THR A CA 1
ATOM 3990 C C . THR A 1 538 ? -68.304 -20.882 -61.086 1.00 80.88 538 THR A C 1
ATOM 3991 O O . THR A 1 538 ? -67.566 -20.640 -62.032 1.00 79.21 538 THR A O 1
ATOM 3995 N N . GLY A 1 539 ? -69.619 -20.683 -61.124 1.00 82.03 539 GLY A N 1
ATOM 3996 C CA . GLY A 1 539 ? -70.278 -20.048 -62.268 1.00 80.81 539 GLY A CA 1
ATOM 3997 C C . GLY A 1 539 ? -69.882 -18.586 -62.463 1.00 79.41 539 GLY A C 1
ATOM 3998 O O . GLY A 1 539 ? -69.602 -18.165 -63.595 1.00 77.34 539 GLY A O 1
ATOM 3999 N N . PRO A 1 540 ? -69.873 -17.797 -61.363 1.00 80.19 540 PRO A N 1
ATOM 4000 C CA . PRO A 1 540 ? -69.477 -16.387 -61.405 1.00 79.04 540 PRO A CA 1
ATOM 4001 C C . PRO A 1 540 ? -68.071 -16.140 -61.946 1.00 76.51 540 PRO A C 1
ATOM 4002 O O . PRO A 1 540 ? -67.870 -15.202 -62.719 1.00 75.59 540 PRO A O 1
ATOM 4006 N N . VAL A 1 541 ? -67.116 -16.972 -61.539 1.00 75.60 541 VAL A N 1
ATOM 4007 C CA . VAL A 1 541 ? -65.729 -16.858 -61.983 1.00 72.96 541 VAL A CA 1
ATOM 4008 C C . VAL A 1 541 ? -65.643 -17.173 -63.477 1.00 71.19 541 VAL A C 1
ATOM 4009 O O . VAL A 1 541 ? -65.021 -16.435 -64.256 1.00 69.55 541 VAL A O 1
ATOM 4013 N N . LYS A 1 542 ? -66.296 -18.265 -63.864 1.00 71.34 542 LYS A N 1
ATOM 4014 C CA . LYS A 1 542 ? -66.374 -18.700 -65.251 1.00 69.79 542 LYS A CA 1
ATOM 4015 C C . LYS A 1 542 ? -66.921 -17.593 -66.157 1.00 68.83 542 LYS A C 1
ATOM 4016 O O . LYS A 1 542 ? -66.355 -17.297 -67.200 1.00 67.21 542 LYS A O 1
ATOM 4022 N N . GLU A 1 543 ? -68.011 -16.969 -65.736 1.00 70.15 543 GLU A N 1
ATOM 4023 C CA . GLU A 1 543 ? -68.615 -15.877 -66.494 1.00 70.11 543 GLU A CA 1
ATOM 4024 C C . GLU A 1 543 ? -67.659 -14.685 -66.648 1.00 68.27 543 GLU A C 1
ATOM 4025 O O . GLU A 1 543 ? -67.564 -14.097 -67.727 1.00 67.43 543 GLU A O 1
ATOM 4031 N N . LYS A 1 544 ? -66.924 -14.352 -65.592 1.00 67.72 544 LYS A N 1
ATOM 4032 C CA . LYS A 1 544 ? -65.954 -13.260 -65.667 1.00 66.21 544 LYS A CA 1
ATOM 4033 C C . LYS A 1 544 ? -64.764 -13.576 -66.591 1.00 64.02 544 LYS A C 1
ATOM 4034 O O . LYS A 1 544 ? -64.279 -12.703 -67.316 1.00 62.97 544 LYS A O 1
ATOM 4040 N N . ILE A 1 545 ? -64.298 -14.824 -66.546 1.00 63.11 545 ILE A N 1
ATOM 4041 C CA . ILE A 1 545 ? -63.251 -15.302 -67.435 1.00 60.80 545 ILE A CA 1
ATOM 4042 C C . ILE A 1 545 ? -63.738 -15.189 -68.877 1.00 59.74 545 ILE A C 1
ATOM 4043 O O . ILE A 1 545 ? -63.030 -14.661 -69.745 1.00 58.53 545 ILE A O 1
ATOM 4048 N N . LEU A 1 546 ? -64.967 -15.641 -69.117 1.00 60.00 546 LEU A N 1
ATOM 4049 C CA . LEU A 1 546 ? -65.496 -15.706 -70.467 1.00 58.76 546 LEU A CA 1
ATOM 4050 C C . LEU A 1 546 ? -65.804 -14.347 -71.079 1.00 58.30 546 LEU A C 1
ATOM 4051 O O . LEU A 1 546 ? -65.665 -14.177 -72.289 1.00 57.21 546 LEU A O 1
ATOM 4056 N N . SER A 1 547 ? -66.207 -13.384 -70.252 1.00 59.16 547 SER A N 1
ATOM 4057 C CA . SER A 1 547 ? -66.558 -12.049 -70.754 1.00 59.49 547 SER A CA 1
ATOM 4058 C C . SER A 1 547 ? -65.355 -11.277 -71.306 1.00 58.43 547 SER A C 1
ATOM 4059 O O . SER A 1 547 ? -65.462 -10.590 -72.314 1.00 58.01 547 SER A O 1
ATOM 4062 N N . VAL A 1 548 ? -64.209 -11.390 -70.651 1.00 58.30 548 VAL A N 1
ATOM 4063 C CA . VAL A 1 548 ? -63.007 -10.763 -71.181 1.00 57.69 548 VAL A CA 1
ATOM 4064 C C . VAL A 1 548 ? -62.503 -11.485 -72.458 1.00 56.62 548 VAL A C 1
ATOM 4065 O O . VAL A 1 548 ? -62.089 -10.825 -73.424 1.00 55.55 548 VAL A O 1
ATOM 4069 N N . ILE A 1 549 ? -62.564 -12.821 -72.478 1.00 56.68 549 ILE A N 1
ATOM 4070 C CA . ILE A 1 549 ? -62.248 -13.571 -73.710 1.00 56.29 549 ILE A CA 1
ATOM 4071 C C . ILE A 1 549 ? -63.044 -13.000 -74.892 1.00 56.44 549 ILE A C 1
ATOM 4072 O O . ILE A 1 549 ? -62.526 -12.866 -76.008 1.00 56.16 549 ILE A O 1
ATOM 4077 N N . LYS A 1 550 ? -64.303 -12.665 -74.628 1.00 57.27 550 LYS A N 1
ATOM 4078 C CA . LYS A 1 550 ? -65.211 -12.200 -75.653 1.00 57.35 550 LYS A CA 1
ATOM 4079 C C . LYS A 1 550 ? -64.857 -10.781 -76.074 1.00 57.44 550 LYS A C 1
ATOM 4080 O O . LYS A 1 550 ? -64.886 -10.447 -77.253 1.00 57.19 550 LYS A O 1
ATOM 4086 N N . GLU A 1 551 ? -64.533 -9.939 -75.100 1.00 58.11 551 GLU A N 1
ATOM 4087 C CA . GLU A 1 551 ? -64.253 -8.542 -75.371 1.00 58.19 551 GLU A CA 1
ATOM 4088 C C . GLU A 1 551 ? -63.027 -8.421 -76.277 1.00 56.58 551 GLU A C 1
ATOM 4089 O O . GLU A 1 551 ? -63.041 -7.680 -77.251 1.00 56.60 551 GLU A O 1
ATOM 4095 N N . TRP A 1 552 ? -61.989 -9.191 -75.962 1.00 55.54 552 TRP A N 1
ATOM 4096 C CA . TRP A 1 552 ? -60.755 -9.228 -76.734 1.00 54.00 552 TRP A CA 1
ATOM 4097 C C . TRP A 1 552 ? -60.921 -9.931 -78.075 1.00 53.41 552 TRP A C 1
ATOM 4098 O O . TRP A 1 552 ? -60.143 -9.703 -79.003 1.00 52.69 552 TRP A O 1
ATOM 4109 N N . GLY A 1 553 ? -61.914 -10.811 -78.163 1.00 53.72 553 GLY A N 1
ATOM 4110 C CA . GLY A 1 553 ? -62.211 -11.508 -79.409 1.00 53.52 553 GLY A CA 1
ATOM 4111 C C . GLY A 1 553 ? -62.941 -10.584 -80.355 1.00 54.19 553 GLY A C 1
ATOM 4112 O O . GLY A 1 553 ? -62.742 -10.632 -81.558 1.00 53.83 553 GLY A O 1
ATOM 4113 N N . THR A 1 554 ? -63.738 -9.700 -79.774 1.00 56.06 554 THR A N 1
ATOM 4114 C CA . THR A 1 554 ? -64.660 -8.828 -80.492 1.00 57.93 554 THR A CA 1
ATOM 4115 C C . THR A 1 554 ? -64.172 -7.380 -80.640 1.00 58.77 554 THR A C 1
ATOM 4116 O O . THR A 1 554 ? -64.707 -6.636 -81.454 1.00 59.77 554 THR A O 1
ATOM 4120 N N . GLY A 1 555 ? -63.164 -6.984 -79.869 1.00 59.06 555 GLY A N 1
ATOM 4121 C CA . GLY A 1 555 ? -62.650 -5.615 -79.910 1.00 60.70 555 GLY A CA 1
ATOM 4122 C C . GLY A 1 555 ? -61.877 -5.264 -81.167 1.00 61.04 555 GLY A C 1
ATOM 4123 O O . GLY A 1 555 ? -61.846 -6.039 -82.122 1.00 60.65 555 GLY A O 1
ATOM 4124 N N . ARG A 1 556 ? -61.248 -4.093 -81.163 1.00 62.32 556 ARG A N 1
ATOM 4125 C CA . ARG A 1 556 ? -60.472 -3.616 -82.318 1.00 63.58 556 ARG A CA 1
ATOM 4126 C C . ARG A 1 556 ? -59.391 -4.572 -82.848 1.00 62.12 556 ARG A C 1
ATOM 4127 O O . ARG A 1 556 ? -59.107 -4.575 -84.045 1.00 62.10 556 ARG A O 1
ATOM 4135 N N . ASP A 1 557 ? -58.795 -5.375 -81.973 1.00 61.34 557 ASP A N 1
ATOM 4136 C CA . ASP A 1 557 ? -57.637 -6.196 -82.361 1.00 60.57 557 ASP A CA 1
ATOM 4137 C C . ASP A 1 557 ? -57.973 -7.655 -82.606 1.00 59.05 557 ASP A C 1
ATOM 4138 O O . ASP A 1 557 ? -57.104 -8.444 -82.969 1.00 58.40 557 ASP A O 1
ATOM 4143 N N . THR A 1 558 ? -59.241 -7.997 -82.396 1.00 58.61 558 THR A N 1
ATOM 4144 C CA . THR A 1 558 ? -59.779 -9.316 -82.704 1.00 57.35 558 THR A CA 1
ATOM 4145 C C . THR A 1 558 ? -58.810 -10.441 -82.346 1.00 56.29 558 THR A C 1
ATOM 4146 O O . THR A 1 558 ? -58.425 -11.240 -83.201 1.00 55.77 558 THR A O 1
ATOM 4150 N N . LEU A 1 559 ? -58.442 -10.494 -81.066 1.00 55.80 559 LEU A N 1
ATOM 4151 C CA . LEU A 1 559 ? -57.410 -11.399 -80.549 1.00 54.63 559 LEU A CA 1
ATOM 4152 C C . LEU A 1 559 ? -57.867 -12.835 -80.439 1.00 54.25 559 LEU A C 1
ATOM 4153 O O . LEU A 1 559 ? -59.029 -13.105 -80.124 1.00 54.95 559 LEU A O 1
ATOM 4158 N N . ARG A 1 560 ? -56.944 -13.754 -80.690 1.00 53.67 560 ARG A N 1
ATOM 4159 C CA . ARG A 1 560 ? -57.188 -15.171 -80.489 1.00 53.80 560 ARG A CA 1
ATOM 4160 C C . ARG A 1 560 ? -56.714 -15.525 -79.088 1.00 53.95 560 ARG A C 1
ATOM 4161 O O . ARG A 1 560 ? -55.552 -15.291 -78.736 1.00 53.85 560 ARG A O 1
ATOM 4169 N N . CYS A 1 561 ? -57.616 -16.078 -78.286 1.00 54.00 561 CYS A N 1
ATOM 4170 C CA . CYS A 1 561 ? -57.323 -16.292 -76.886 1.00 54.48 561 CYS A CA 1
ATOM 4171 C C . CYS A 1 561 ? -57.001 -17.753 -76.671 1.00 54.23 561 CYS A C 1
ATOM 4172 O O . CYS A 1 561 ? -57.636 -18.608 -77.275 1.00 54.92 561 CYS A O 1
ATOM 4175 N N . LEU A 1 562 ? -55.983 -18.028 -75.856 1.00 53.72 562 LEU A N 1
ATOM 4176 C CA . LEU A 1 562 ? -55.715 -19.366 -75.370 1.00 53.71 562 LEU A CA 1
ATOM 4177 C C . LEU A 1 562 ? -55.881 -19.391 -73.860 1.00 54.15 562 LEU A C 1
ATOM 4178 O O . LEU A 1 562 ? -55.388 -18.507 -73.158 1.00 53.77 562 LEU A O 1
ATOM 4183 N N . ALA A 1 563 ? -56.531 -20.430 -73.357 1.00 54.58 563 ALA A N 1
ATOM 4184 C CA . ALA A 1 563 ? -56.588 -20.636 -71.923 1.00 55.59 563 ALA A CA 1
ATOM 4185 C C . ALA A 1 563 ? -55.497 -21.591 -71.466 1.00 56.05 563 ALA A C 1
ATOM 4186 O O . ALA A 1 563 ? -55.172 -22.581 -72.141 1.00 55.66 563 ALA A O 1
ATOM 4188 N N . LEU A 1 564 ? -54.936 -21.282 -70.305 1.00 56.55 564 LEU A N 1
ATOM 4189 C CA . LEU A 1 564 ? -53.826 -22.040 -69.778 1.00 57.14 564 LEU A CA 1
ATOM 4190 C C . LEU A 1 564 ? -54.202 -22.598 -68.423 1.00 58.91 564 LEU A C 1
ATOM 4191 O O . LEU A 1 564 ? -54.701 -21.881 -67.557 1.00 59.63 564 LEU A O 1
ATOM 4196 N N . ALA A 1 565 ? -53.962 -23.885 -68.235 1.00 60.18 565 ALA A N 1
ATOM 4197 C CA . ALA A 1 565 ? -54.334 -24.541 -66.997 1.00 62.31 565 ALA A CA 1
ATOM 4198 C C . ALA A 1 565 ? -53.262 -25.530 -66.573 1.00 63.81 565 ALA A C 1
ATOM 4199 O O . ALA A 1 565 ? -52.423 -25.946 -67.381 1.00 63.16 565 ALA A O 1
ATOM 4201 N N . THR A 1 566 ? -53.284 -25.888 -65.291 1.00 65.99 566 THR A N 1
ATOM 4202 C CA . THR A 1 566 ? -52.454 -26.974 -64.796 1.00 67.92 566 THR A CA 1
ATOM 4203 C C . THR A 1 566 ? -53.346 -28.026 -64.171 1.00 69.79 566 THR A C 1
ATOM 4204 O O . THR A 1 566 ? -54.309 -27.689 -63.478 1.00 70.70 566 THR A O 1
ATOM 4208 N N . ARG A 1 567 ? -53.053 -29.296 -64.431 1.00 70.92 567 ARG A N 1
ATOM 4209 C CA . ARG A 1 567 ? -53.678 -30.344 -63.645 1.00 73.46 567 ARG A CA 1
ATOM 4210 C C . ARG A 1 567 ? -52.802 -30.564 -62.427 1.00 75.26 567 ARG A C 1
ATOM 4211 O O . ARG A 1 567 ? -51.693 -31.092 -62.529 1.00 75.52 567 ARG A O 1
ATOM 4219 N N . ASP A 1 568 ? -53.304 -30.129 -61.277 1.00 77.11 568 ASP A N 1
ATOM 4220 C CA . ASP A 1 568 ? -52.530 -30.159 -60.046 1.00 79.25 568 ASP A CA 1
ATOM 4221 C C . ASP A 1 568 ? -52.187 -31.563 -59.585 1.00 81.91 568 ASP A C 1
ATOM 4222 O O . ASP A 1 568 ? -51.048 -31.823 -59.221 1.00 82.59 568 ASP A O 1
ATOM 4227 N N . THR A 1 569 ? -53.155 -32.474 -59.618 1.00 84.35 569 THR A N 1
ATOM 4228 C CA . THR A 1 569 ? -52.871 -33.880 -59.325 1.00 87.27 569 THR A CA 1
ATOM 4229 C C . THR A 1 569 ? -53.172 -34.734 -60.550 1.00 87.85 569 THR A C 1
ATOM 4230 O O . THR A 1 569 ? -54.307 -35.177 -60.748 1.00 88.79 569 THR A O 1
ATOM 4234 N N . PRO A 1 570 ? -52.147 -34.952 -61.388 1.00 87.69 570 PRO A N 1
ATOM 4235 C CA . PRO A 1 570 ? -52.288 -35.733 -62.600 1.00 88.16 570 PRO A CA 1
ATOM 4236 C C . PRO A 1 570 ? -52.281 -37.228 -62.285 1.00 91.56 570 PRO A C 1
ATOM 4237 O O . PRO A 1 570 ? -51.760 -37.629 -61.243 1.00 93.31 570 PRO A O 1
ATOM 4241 N N . PRO A 1 571 ? -52.861 -38.052 -63.174 1.00 92.86 571 PRO A N 1
ATOM 4242 C CA . PRO A 1 571 ? -52.789 -39.499 -63.014 1.00 96.20 571 PRO A CA 1
ATOM 4243 C C . PRO A 1 571 ? -51.344 -39.988 -62.947 1.00 97.87 571 PRO A C 1
ATOM 4244 O O . PRO A 1 571 ? -50.425 -39.251 -63.328 1.00 96.35 571 PRO A O 1
ATOM 4248 N N . LYS A 1 572 ? -51.152 -41.209 -62.447 1.00 101.54 572 LYS A N 1
ATOM 4249 C CA . LYS A 1 572 ? -49.848 -41.864 -62.469 1.00 103.56 572 LYS A CA 1
ATOM 4250 C C . LYS A 1 572 ? -49.499 -42.190 -63.918 1.00 103.28 572 LYS A C 1
ATOM 4251 O O . LYS A 1 572 ? -50.380 -42.217 -64.781 1.00 102.57 572 LYS A O 1
ATOM 4257 N N . ARG A 1 573 ? -48.219 -42.438 -64.185 1.00 104.49 573 ARG A N 1
ATOM 4258 C CA . ARG A 1 573 ? -47.741 -42.659 -65.555 1.00 104.42 573 ARG A CA 1
ATOM 4259 C C . ARG A 1 573 ? -48.345 -43.891 -66.243 1.00 106.10 573 ARG A C 1
ATOM 4260 O O . ARG A 1 573 ? -48.890 -43.774 -67.339 1.00 105.08 573 ARG A O 1
ATOM 4268 N N . GLU A 1 574 ? -48.260 -45.057 -65.603 1.00 109.12 574 GLU A N 1
ATOM 4269 C CA . GLU A 1 574 ? -48.850 -46.283 -66.159 1.00 111.10 574 GLU A CA 1
ATOM 4270 C C . GLU A 1 574 ? -50.367 -46.352 -65.967 1.00 111.39 574 GLU A C 1
ATOM 4271 O O . GLU A 1 574 ? -50.928 -47.418 -65.671 1.00 113.95 574 GLU A O 1
ATOM 4277 N N . GLU A 1 575 ? -51.016 -45.203 -66.124 1.00 108.71 575 GLU A N 1
ATOM 4278 C CA . GLU A 1 575 ? -52.465 -45.137 -66.243 1.00 108.60 575 GLU A CA 1
ATOM 4279 C C . GLU A 1 575 ? -52.769 -44.558 -67.616 1.00 105.80 575 GLU A C 1
ATOM 4280 O O . GLU A 1 575 ? -53.907 -44.619 -68.104 1.00 105.60 575 GLU A O 1
ATOM 4286 N N . MET A 1 576 ? -51.719 -44.019 -68.237 1.00 103.58 576 MET A N 1
ATOM 4287 C CA . MET A 1 576 ? -51.828 -43.217 -69.447 1.00 100.51 576 MET A CA 1
ATOM 4288 C C . MET A 1 576 ? -51.238 -43.891 -70.686 1.00 100.35 576 MET A C 1
ATOM 4289 O O . MET A 1 576 ? -50.034 -44.139 -70.765 1.00 100.33 576 MET A O 1
ATOM 4294 N N . VAL A 1 577 ? -52.108 -44.171 -71.652 1.00 100.04 577 VAL A N 1
ATOM 4295 C CA . VAL A 1 577 ? -51.698 -44.704 -72.949 1.00 99.86 577 VAL A CA 1
ATOM 4296 C C . VAL A 1 577 ? -51.456 -43.541 -73.929 1.00 96.95 577 VAL A C 1
ATOM 4297 O O . VAL A 1 577 ? -52.244 -42.597 -73.989 1.00 95.14 577 VAL A O 1
ATOM 4301 N N . LEU A 1 578 ? -50.359 -43.609 -74.680 1.00 96.80 578 LEU A N 1
ATOM 4302 C CA . LEU A 1 578 ? -49.888 -42.453 -75.457 1.00 94.71 578 LEU A CA 1
ATOM 4303 C C . LEU A 1 578 ? -50.101 -42.524 -76.973 1.00 94.16 578 LEU A C 1
ATOM 4304 O O . LEU A 1 578 ? -50.086 -41.494 -77.653 1.00 92.17 578 LEU A O 1
ATOM 4309 N N . ASP A 1 579 ? -50.305 -43.727 -77.498 1.00 96.20 579 ASP A N 1
ATOM 4310 C CA . ASP A 1 579 ? -50.544 -43.897 -78.928 1.00 95.94 579 ASP A CA 1
ATOM 4311 C C . ASP A 1 579 ? -52.021 -43.746 -79.292 1.00 95.50 579 ASP A C 1
ATOM 4312 O O . ASP A 1 579 ? -52.399 -43.897 -80.460 1.00 95.44 579 ASP A O 1
ATOM 4317 N N . ASP A 1 580 ? -52.847 -43.426 -78.296 1.00 95.60 580 ASP A N 1
ATOM 4318 C CA . ASP A 1 580 ? -54.296 -43.303 -78.481 1.00 95.01 580 ASP A CA 1
ATOM 4319 C C . ASP A 1 580 ? -54.789 -41.890 -78.159 1.00 92.60 580 ASP A C 1
ATOM 4320 O O . ASP A 1 580 ? -55.114 -41.569 -77.014 1.00 92.83 580 ASP A O 1
ATOM 4325 N N . SER A 1 581 ? -54.853 -41.057 -79.191 1.00 90.28 581 SER A N 1
ATOM 4326 C CA . SER A 1 581 ? -55.223 -39.644 -79.059 1.00 87.88 581 SER A CA 1
ATOM 4327 C C . SER A 1 581 ? -56.589 -39.352 -78.404 1.00 87.74 581 SER A C 1
ATOM 4328 O O . SER A 1 581 ? -56.828 -38.232 -77.956 1.00 86.69 581 SER A O 1
ATOM 4331 N N . SER A 1 582 ? -57.475 -40.341 -78.349 1.00 88.83 582 SER A N 1
ATOM 4332 C CA . SER A 1 582 ? -58.848 -40.102 -77.886 1.00 88.82 582 SER A CA 1
ATOM 4333 C C . SER A 1 582 ? -59.017 -40.187 -76.364 1.00 89.67 582 SER A C 1
ATOM 4334 O O . SER A 1 582 ? -60.047 -39.775 -75.824 1.00 89.66 582 SER A O 1
ATOM 4337 N N . ARG A 1 583 ? -58.010 -40.721 -75.678 1.00 90.13 583 ARG A N 1
ATOM 4338 C CA . ARG A 1 583 ? -58.019 -40.763 -74.216 1.00 91.03 583 ARG A CA 1
ATOM 4339 C C . ARG A 1 583 ? -57.445 -39.474 -73.613 1.00 88.88 583 ARG A C 1
ATOM 4340 O O . ARG A 1 583 ? -57.520 -39.255 -72.405 1.00 89.70 583 ARG A O 1
ATOM 4348 N N . PHE A 1 584 ? -56.908 -38.611 -74.472 1.00 86.17 584 PHE A N 1
ATOM 4349 C CA . PHE A 1 584 ? -56.187 -37.408 -74.055 1.00 83.92 584 PHE A CA 1
ATOM 4350 C C . PHE A 1 584 ? -57.038 -36.379 -73.320 1.00 83.17 584 PHE A C 1
ATOM 4351 O O . PHE A 1 584 ? -56.569 -35.774 -72.357 1.00 83.21 584 PHE A O 1
ATOM 4359 N N . MET A 1 585 ? -58.278 -36.178 -73.757 1.00 82.58 585 MET A N 1
ATOM 4360 C CA . MET A 1 585 ? -59.161 -35.229 -73.074 1.00 81.83 585 MET A CA 1
ATOM 4361 C C . MET A 1 585 ? -59.390 -35.604 -71.610 1.00 83.28 585 MET A C 1
ATOM 4362 O O . MET A 1 585 ? -59.315 -34.744 -70.741 1.00 83.05 585 MET A O 1
ATOM 4367 N N . GLU A 1 586 ? -59.645 -36.885 -71.341 1.00 84.83 586 GLU A N 1
ATOM 4368 C CA . GLU A 1 586 ? -59.900 -37.359 -69.980 1.00 86.35 586 GLU A CA 1
ATOM 4369 C C . GLU A 1 586 ? -58.774 -37.045 -69.005 1.00 85.41 586 GLU A C 1
ATOM 4370 O O . GLU A 1 586 ? -59.032 -36.685 -67.854 1.00 86.18 586 GLU A O 1
ATOM 4376 N N . TYR A 1 587 ? -57.534 -37.182 -69.475 1.00 83.42 587 TYR A N 1
ATOM 4377 C CA . TYR A 1 587 ? -56.348 -36.910 -68.666 1.00 82.11 587 TYR A CA 1
ATOM 4378 C C . TYR A 1 587 ? -56.250 -35.416 -68.348 1.00 79.58 587 TYR A C 1
ATOM 4379 O O . TYR A 1 587 ? -55.606 -35.014 -67.375 1.00 79.62 587 TYR A O 1
ATOM 4388 N N . GLU A 1 588 ? -56.884 -34.603 -69.189 1.00 76.83 588 GLU A N 1
ATOM 4389 C CA . GLU A 1 588 ? -56.873 -33.157 -69.042 1.00 74.05 588 GLU A CA 1
ATOM 4390 C C . GLU A 1 588 ? -58.180 -32.675 -68.429 1.00 74.04 588 GLU A C 1
ATOM 4391 O O . GLU A 1 588 ? -58.855 -31.811 -68.988 1.00 72.89 588 GLU A O 1
ATOM 4397 N N . THR A 1 589 ? -58.542 -33.265 -67.295 1.00 75.12 589 THR A N 1
ATOM 4398 C CA . THR A 1 589 ? -59.728 -32.874 -66.544 1.00 75.52 589 THR A CA 1
ATOM 4399 C C . THR A 1 589 ? -59.296 -32.715 -65.103 1.00 76.20 589 THR A C 1
ATOM 4400 O O . THR A 1 589 ? -58.237 -33.221 -64.717 1.00 76.69 589 THR A O 1
ATOM 4404 N N . ASP A 1 590 ? -60.112 -32.028 -64.307 1.00 76.11 590 ASP A N 1
ATOM 4405 C CA . ASP A 1 590 ? -59.784 -31.751 -62.906 1.00 76.40 590 ASP A CA 1
ATOM 4406 C C . ASP A 1 590 ? -58.691 -30.670 -62.849 1.00 73.99 590 ASP A C 1
ATOM 4407 O O . ASP A 1 590 ? -57.782 -30.711 -62.006 1.00 74.60 590 ASP A O 1
ATOM 4412 N N . LEU A 1 591 ? -58.799 -29.700 -63.754 1.00 71.08 591 LEU A N 1
ATOM 4413 C CA . LEU A 1 591 ? -57.746 -28.711 -63.966 1.00 68.70 591 LEU A CA 1
ATOM 4414 C C . LEU A 1 591 ? -57.836 -27.516 -63.025 1.00 68.62 591 LEU A C 1
ATOM 4415 O O . LEU A 1 591 ? -58.839 -27.304 -62.339 1.00 70.01 591 LEU A O 1
ATOM 4420 N N . THR A 1 592 ? -56.775 -26.727 -63.011 1.00 66.80 592 THR A N 1
ATOM 4421 C CA . THR A 1 592 ? -56.770 -25.489 -62.279 1.00 66.15 592 THR A CA 1
ATOM 4422 C C . THR A 1 592 ? -56.556 -24.416 -63.328 1.00 64.04 592 THR A C 1
ATOM 4423 O O . THR A 1 592 ? -55.512 -24.396 -63.994 1.00 63.28 592 THR A O 1
ATOM 4427 N N . PHE A 1 593 ? -57.552 -23.552 -63.511 1.00 63.11 593 PHE A N 1
ATOM 4428 C CA . PHE A 1 593 ? -57.395 -22.413 -64.408 1.00 60.98 593 PHE A CA 1
ATOM 4429 C C . PHE A 1 593 ? -56.320 -21.479 -63.863 1.00 60.48 593 PHE A C 1
ATOM 4430 O O . PHE A 1 593 ? -56.308 -21.168 -62.681 1.00 61.59 593 PHE A O 1
ATOM 4438 N N . VAL A 1 594 ? -55.422 -21.048 -64.741 1.00 58.94 594 VAL A N 1
ATOM 4439 C CA . VAL A 1 594 ? -54.352 -20.139 -64.387 1.00 58.10 594 VAL A CA 1
ATOM 4440 C C . VAL A 1 594 ? -54.584 -18.767 -65.024 1.00 56.99 594 VAL A C 1
ATOM 4441 O O . VAL A 1 594 ? -54.633 -17.757 -64.318 1.00 57.86 594 VAL A O 1
ATOM 4445 N N . GLY A 1 595 ? -54.714 -18.730 -66.347 1.00 55.12 595 GLY A N 1
ATOM 4446 C CA . GLY A 1 595 ? -54.791 -17.466 -67.062 1.00 53.87 595 GLY A CA 1
ATOM 4447 C C . GLY A 1 595 ? -55.036 -17.585 -68.556 1.00 52.79 595 GLY A C 1
ATOM 4448 O O . GLY A 1 595 ? -55.260 -18.670 -69.085 1.00 52.77 595 GLY A O 1
ATOM 4449 N N . VAL A 1 596 ? -54.970 -16.454 -69.240 1.00 52.22 596 VAL A N 1
ATOM 4450 C CA . VAL A 1 596 ? -55.287 -16.379 -70.655 1.00 51.68 596 VAL A CA 1
ATOM 4451 C C . VAL A 1 596 ? -54.311 -15.481 -71.397 1.00 51.24 596 VAL A C 1
ATOM 4452 O O . VAL A 1 596 ? -53.918 -14.442 -70.887 1.00 51.74 596 VAL A O 1
ATOM 4456 N N . VAL A 1 597 ? -53.916 -15.883 -72.599 1.00 51.04 597 VAL A N 1
ATOM 4457 C CA . VAL A 1 597 ? -53.109 -15.007 -73.455 1.00 50.74 597 VAL A CA 1
ATOM 4458 C C . VAL A 1 597 ? -53.915 -14.670 -74.695 1.00 51.02 597 VAL A C 1
ATOM 4459 O O . VAL A 1 597 ? -54.654 -15.524 -75.201 1.00 50.91 597 VAL A O 1
ATOM 4463 N N . GLY A 1 598 ? -53.790 -13.424 -75.155 1.00 51.41 598 GLY A N 1
ATOM 4464 C CA . GLY A 1 598 ? -54.496 -12.940 -76.339 1.00 51.85 598 GLY A CA 1
ATOM 4465 C C . GLY A 1 598 ? -53.550 -12.586 -77.465 1.00 52.08 598 GLY A C 1
ATOM 4466 O O . GLY A 1 598 ? -52.749 -11.668 -77.338 1.00 52.31 598 GLY A O 1
ATOM 4467 N N . MET A 1 599 ? -53.658 -13.309 -78.576 1.00 52.90 599 MET A N 1
ATOM 4468 C CA . MET A 1 599 ? -52.732 -13.171 -79.716 1.00 53.84 599 MET A CA 1
ATOM 4469 C C . MET A 1 599 ? -53.207 -12.233 -80.815 1.00 53.66 599 MET A C 1
ATOM 4470 O O . MET A 1 599 ? -54.371 -12.237 -81.201 1.00 52.82 599 MET A O 1
ATOM 4475 N N . LEU A 1 600 ? -52.255 -11.460 -81.330 1.00 54.52 600 LEU A N 1
ATOM 4476 C CA . LEU A 1 600 ? -52.488 -10.579 -82.447 1.00 55.09 600 LEU A CA 1
ATOM 4477 C C . LEU A 1 600 ? -51.995 -11.275 -83.677 1.00 55.54 600 LEU A C 1
ATOM 4478 O O . LEU A 1 600 ? -51.036 -12.037 -83.630 1.00 55.58 600 LEU A O 1
ATOM 4483 N N . ASP A 1 601 ? -52.695 -11.029 -84.775 1.00 56.78 601 ASP A N 1
ATOM 4484 C CA . ASP A 1 601 ? -52.355 -11.571 -86.082 1.00 57.35 601 ASP A CA 1
ATOM 4485 C C . ASP A 1 601 ? -53.050 -10.659 -87.064 1.00 57.71 601 ASP A C 1
ATOM 4486 O O . ASP A 1 601 ? -54.152 -10.947 -87.494 1.00 58.08 601 ASP A O 1
ATOM 4491 N N . PRO A 1 602 ? -52.414 -9.530 -87.400 1.00 58.61 602 PRO A N 1
ATOM 4492 C CA . PRO A 1 602 ? -53.104 -8.486 -88.161 1.00 59.32 602 PRO A CA 1
ATOM 4493 C C . PRO A 1 602 ? -53.485 -8.923 -89.571 1.00 59.74 602 PRO A C 1
ATOM 4494 O O . PRO A 1 602 ? -52.784 -9.760 -90.172 1.00 59.70 602 PRO A O 1
ATOM 4498 N N . PRO A 1 603 ? -54.584 -8.353 -90.102 1.00 60.36 603 PRO A N 1
ATOM 4499 C CA . PRO A 1 603 ? -54.931 -8.486 -91.520 1.00 60.74 603 PRO A CA 1
ATOM 4500 C C . PRO A 1 603 ? -53.818 -7.907 -92.363 1.00 61.34 603 PRO A C 1
ATOM 4501 O O . PRO A 1 603 ? -53.182 -6.961 -91.936 1.00 62.56 603 PRO A O 1
ATOM 4505 N N . ARG A 1 604 ? -53.558 -8.485 -93.527 1.00 61.70 604 ARG A N 1
ATOM 4506 C CA . ARG A 1 604 ? -52.583 -7.920 -94.464 1.00 62.84 604 ARG A CA 1
ATOM 4507 C C . ARG A 1 604 ? -53.049 -6.557 -94.955 1.00 64.67 604 ARG A C 1
ATOM 4508 O O . ARG A 1 604 ? -54.247 -6.316 -95.074 1.00 64.78 604 ARG A O 1
ATOM 4516 N N . LYS A 1 605 ? -52.103 -5.665 -95.230 1.00 66.71 605 LYS A N 1
ATOM 4517 C CA . LYS A 1 605 ? -52.435 -4.270 -95.575 1.00 69.14 605 LYS A CA 1
ATOM 4518 C C . LYS A 1 605 ? -53.325 -4.116 -96.825 1.00 69.88 605 LYS A C 1
ATOM 4519 O O . LYS A 1 605 ? -54.237 -3.284 -96.850 1.00 70.54 605 LYS A O 1
ATOM 4525 N N . GLU A 1 606 ? -53.075 -4.957 -97.828 1.00 69.93 606 GLU A N 1
ATOM 4526 C CA . GLU A 1 606 ? -53.738 -4.881 -99.140 1.00 70.88 606 GLU A CA 1
ATOM 4527 C C . GLU A 1 606 ? -55.137 -5.528 -99.175 1.00 69.54 606 GLU A C 1
ATOM 4528 O O . GLU A 1 606 ? -55.826 -5.456 -100.197 1.00 70.35 606 GLU A O 1
ATOM 4534 N N . VAL A 1 607 ? -55.555 -6.135 -98.066 1.00 67.50 607 VAL A N 1
ATOM 4535 C CA . VAL A 1 607 ? -56.747 -6.995 -98.041 1.00 66.14 607 VAL A CA 1
ATOM 4536 C C . VAL A 1 607 ? -58.104 -6.263 -98.071 1.00 66.44 607 VAL A C 1
ATOM 4537 O O . VAL A 1 607 ? -59.001 -6.680 -98.794 1.00 66.14 607 VAL A O 1
ATOM 4541 N N . MET A 1 608 ? -58.260 -5.190 -97.300 1.00 66.99 608 MET A N 1
ATOM 4542 C CA . MET A 1 608 ? -59.487 -4.379 -97.372 1.00 68.17 608 MET A CA 1
ATOM 4543 C C . MET A 1 608 ? -59.816 -3.932 -98.811 1.00 68.60 608 MET A C 1
ATOM 4544 O O . MET A 1 608 ? -60.968 -4.061 -99.261 1.00 68.55 608 MET A O 1
ATOM 4549 N N . GLY A 1 609 ? -58.797 -3.415 -99.510 1.00 68.62 609 GLY A N 1
ATOM 4550 C CA . GLY A 1 609 ? -58.902 -2.989 -100.906 1.00 68.82 609 GLY A CA 1
ATOM 4551 C C . GLY A 1 609 ? -59.202 -4.146 -101.840 1.00 67.81 609 GLY A C 1
ATOM 4552 O O . GLY A 1 609 ? -60.046 -4.034 -102.743 1.00 68.90 609 GLY A O 1
ATOM 4553 N N . SER A 1 610 ? -58.525 -5.269 -101.618 1.00 65.48 610 SER A N 1
ATOM 4554 C CA . SER A 1 610 ? -58.794 -6.487 -102.375 1.00 63.86 610 SER A CA 1
ATOM 4555 C C . SER A 1 610 ? -60.232 -6.973 -102.259 1.00 63.14 610 SER A C 1
ATOM 4556 O O . SER A 1 610 ? -60.790 -7.483 -103.235 1.00 63.63 610 SER A O 1
ATOM 4559 N N . ILE A 1 611 ? -60.823 -6.835 -101.074 1.00 62.02 611 ILE A N 1
ATOM 4560 C CA . ILE A 1 611 ? -62.184 -7.305 -100.840 1.00 61.40 611 ILE A CA 1
ATOM 4561 C C . ILE A 1 611 ? -63.166 -6.360 -101.526 1.00 63.02 611 ILE A C 1
ATOM 4562 O O . ILE A 1 611 ? -64.178 -6.786 -102.073 1.00 62.85 611 ILE A O 1
ATOM 4567 N N . GLN A 1 612 ? -62.851 -5.070 -101.509 1.00 64.79 612 GLN A N 1
ATOM 4568 C CA . GLN A 1 612 ? -63.712 -4.079 -102.152 1.00 66.73 612 GLN A CA 1
ATOM 4569 C C . GLN A 1 612 ? -63.713 -4.248 -103.675 1.00 67.40 612 GLN A C 1
ATOM 4570 O O . GLN A 1 612 ? -64.748 -4.049 -104.318 1.00 68.51 612 GLN A O 1
ATOM 4576 N N . LEU A 1 613 ? -62.565 -4.625 -104.238 1.00 66.93 613 LEU A N 1
ATOM 4577 C CA . LEU A 1 613 ? -62.479 -4.970 -105.658 1.00 67.77 613 LEU A CA 1
ATOM 4578 C C . LEU A 1 613 ? -63.406 -6.123 -106.010 1.00 67.12 613 LEU A C 1
ATOM 4579 O O . LEU A 1 613 ? -64.038 -6.121 -107.072 1.00 68.30 613 LEU A O 1
ATOM 4584 N N . CYS A 1 614 ? -63.471 -7.113 -105.123 1.00 65.42 614 CYS A N 1
ATOM 4585 C CA . CYS A 1 614 ? -64.338 -8.267 -105.331 1.00 64.71 614 CYS A CA 1
ATOM 4586 C C . CYS A 1 614 ? -65.832 -7.876 -105.306 1.00 65.48 614 CYS A C 1
ATOM 4587 O O . CYS A 1 614 ? -66.621 -8.400 -106.085 1.00 65.47 614 CYS A O 1
ATOM 4590 N N . ARG A 1 615 ? -66.202 -6.957 -104.414 1.00 66.09 615 ARG A N 1
ATOM 4591 C CA . ARG A 1 615 ? -67.563 -6.422 -104.356 1.00 67.50 615 ARG A CA 1
ATOM 4592 C C . ARG A 1 615 ? -67.907 -5.785 -105.685 1.00 68.75 615 ARG A C 1
ATOM 4593 O O . ARG A 1 615 ? -68.978 -6.035 -106.248 1.00 69.15 615 ARG A O 1
ATOM 4601 N N . ASP A 1 616 ? -66.969 -4.971 -106.169 1.00 68.99 616 ASP A N 1
ATOM 4602 C CA . ASP A 1 616 ? -67.092 -4.245 -107.417 1.00 70.08 616 ASP A CA 1
ATOM 4603 C C . ASP A 1 616 ? -67.178 -5.165 -108.632 1.00 69.31 616 ASP A C 1
ATOM 4604 O O . ASP A 1 616 ? -67.845 -4.839 -109.616 1.00 71.14 616 ASP A O 1
ATOM 4609 N N . ALA A 1 617 ? -66.523 -6.319 -108.556 1.00 66.60 617 ALA A N 1
ATOM 4610 C CA . ALA A 1 617 ? -66.512 -7.261 -109.665 1.00 65.45 617 ALA A CA 1
ATOM 4611 C C . ALA A 1 617 ? -67.579 -8.348 -109.508 1.00 64.17 617 ALA A C 1
ATOM 4612 O O . ALA A 1 617 ? -67.646 -9.287 -110.297 1.00 63.54 617 ALA A O 1
ATOM 4614 N N . GLY A 1 618 ? -68.414 -8.209 -108.485 1.00 63.68 618 GLY A N 1
ATOM 4615 C CA . GLY A 1 618 ? -69.471 -9.173 -108.206 1.00 63.39 618 GLY A CA 1
ATOM 4616 C C . GLY A 1 618 ? -68.954 -10.546 -107.827 1.00 62.36 618 GLY A C 1
ATOM 4617 O O . GLY A 1 618 ? -69.452 -11.568 -108.322 1.00 62.84 618 GLY A O 1
ATOM 4618 N N . ILE A 1 619 ? -67.947 -10.577 -106.960 1.00 61.16 619 ILE A N 1
ATOM 4619 C CA . ILE A 1 619 ? -67.405 -11.829 -106.456 1.00 59.65 619 ILE A CA 1
ATOM 4620 C C . ILE A 1 619 ? -67.638 -11.904 -104.948 1.00 58.53 619 ILE A C 1
ATOM 4621 O O . ILE A 1 619 ? -67.258 -10.998 -104.216 1.00 58.76 619 ILE A O 1
ATOM 4626 N N . ARG A 1 620 ? -68.280 -12.975 -104.495 1.00 57.50 620 ARG A N 1
ATOM 4627 C CA . ARG A 1 620 ? -68.504 -13.186 -103.071 1.00 56.58 620 ARG A CA 1
ATOM 4628 C C . ARG A 1 620 ? -67.240 -13.771 -102.423 1.00 55.59 620 ARG A C 1
ATOM 4629 O O . ARG A 1 620 ? -66.591 -14.662 -102.985 1.00 55.71 620 ARG A O 1
ATOM 4637 N N . VAL A 1 621 ? -66.877 -13.260 -101.258 1.00 55.00 621 VAL A N 1
ATOM 4638 C CA . VAL A 1 621 ? -65.726 -13.794 -100.528 1.00 54.20 621 VAL A CA 1
ATOM 4639 C C . VAL A 1 621 ? -66.199 -14.515 -99.268 1.00 54.00 621 VAL A C 1
ATOM 4640 O O . VAL A 1 621 ? -66.976 -13.967 -98.487 1.00 54.31 621 VAL A O 1
ATOM 4644 N N . ILE A 1 622 ? -65.740 -15.747 -99.088 1.00 53.74 622 ILE A N 1
ATOM 4645 C CA . ILE A 1 622 ? -66.076 -16.502 -97.901 1.00 53.92 622 ILE A CA 1
ATOM 4646 C C . ILE A 1 622 ? -64.822 -16.814 -97.101 1.00 53.98 622 ILE A C 1
ATOM 4647 O O . ILE A 1 622 ? -63.865 -17.425 -97.607 1.00 53.61 622 ILE A O 1
ATOM 4652 N N . MET A 1 623 ? -64.820 -16.369 -95.853 1.00 54.75 623 MET A N 1
ATOM 4653 C CA . MET A 1 623 ? -63.736 -16.697 -94.956 1.00 55.25 623 MET A CA 1
ATOM 4654 C C . MET A 1 623 ? -63.963 -18.000 -94.195 1.00 54.95 623 MET A C 1
ATOM 4655 O O . MET A 1 623 ? -65.055 -18.262 -93.686 1.00 55.26 623 MET A O 1
ATOM 4660 N N . ILE A 1 624 ? -62.906 -18.798 -94.121 1.00 54.57 624 ILE A N 1
ATOM 4661 C CA . ILE A 1 624 ? -62.864 -19.979 -93.267 1.00 54.59 624 ILE A CA 1
ATOM 4662 C C . ILE A 1 624 ? -61.733 -19.796 -92.232 1.00 54.38 624 ILE A C 1
ATOM 4663 O O . ILE A 1 624 ? -60.604 -19.426 -92.599 1.00 54.09 624 ILE A O 1
ATOM 4668 N N . THR A 1 625 ? -62.051 -20.009 -90.951 1.00 54.38 625 THR A N 1
ATOM 4669 C CA . THR A 1 625 ? -61.117 -19.733 -89.840 1.00 54.58 625 THR A CA 1
ATOM 4670 C C . THR A 1 625 ? -61.226 -20.733 -88.732 1.00 54.37 625 THR A C 1
ATOM 4671 O O . THR A 1 625 ? -62.313 -21.275 -88.497 1.00 55.66 625 THR A O 1
ATOM 4675 N N . GLY A 1 626 ? -60.126 -20.906 -88.000 1.00 53.31 626 GLY A N 1
ATOM 4676 C CA . GLY A 1 626 ? -60.129 -21.666 -86.758 1.00 53.03 626 GLY A CA 1
ATOM 4677 C C . GLY A 1 626 ? -60.598 -20.873 -85.546 1.00 53.07 626 GLY A C 1
ATOM 4678 O O . GLY A 1 626 ? -60.899 -21.459 -84.498 1.00 54.23 626 GLY A O 1
ATOM 4679 N N . ASP A 1 627 ? -60.654 -19.547 -85.678 1.00 52.46 627 ASP A N 1
ATOM 4680 C CA . ASP A 1 627 ? -61.246 -18.650 -84.669 1.00 52.74 627 ASP A CA 1
ATOM 4681 C C . ASP A 1 627 ? -62.655 -19.057 -84.233 1.00 52.74 627 ASP A C 1
ATOM 4682 O O . ASP A 1 627 ? -63.390 -19.683 -84.995 1.00 53.22 627 ASP A O 1
ATOM 4687 N N . ASN A 1 628 ? -63.031 -18.715 -83.006 1.00 52.21 628 ASN A N 1
ATOM 4688 C CA . ASN A 1 628 ? -64.392 -18.961 -82.566 1.00 52.32 628 ASN A CA 1
ATOM 4689 C C . ASN A 1 628 ? -65.367 -18.071 -83.357 1.00 52.34 628 ASN A C 1
ATOM 4690 O O . ASN A 1 628 ? -64.949 -17.077 -83.982 1.00 51.55 628 ASN A O 1
ATOM 4695 N N . LYS A 1 629 ? -66.651 -18.422 -83.329 1.00 52.53 629 LYS A N 1
ATOM 4696 C CA . LYS A 1 629 ? -67.630 -17.763 -84.183 1.00 52.42 629 LYS A CA 1
ATOM 4697 C C . LYS A 1 629 ? -67.608 -16.266 -83.987 1.00 52.58 629 LYS A C 1
ATOM 4698 O O . LYS A 1 629 ? -67.506 -15.525 -84.964 1.00 52.48 629 LYS A O 1
ATOM 4704 N N . GLY A 1 630 ? -67.678 -15.834 -82.726 1.00 53.13 630 GLY A N 1
ATOM 4705 C CA . GLY A 1 630 ? -67.763 -14.419 -82.378 1.00 53.32 630 GLY A CA 1
ATOM 4706 C C . GLY A 1 630 ? -66.620 -13.641 -82.979 1.00 52.91 630 GLY A C 1
ATOM 4707 O O . GLY A 1 630 ? -66.835 -12.628 -83.641 1.00 53.69 630 GLY A O 1
ATOM 4708 N N . THR A 1 631 ? -65.401 -14.132 -82.776 1.00 51.86 631 THR A N 1
ATOM 4709 C CA . THR A 1 631 ? -64.215 -13.500 -83.345 1.00 51.13 631 THR A CA 1
ATOM 4710 C C . THR A 1 631 ? -64.236 -13.496 -84.877 1.00 51.06 631 THR A C 1
ATOM 4711 O O . THR A 1 631 ? -63.915 -12.479 -85.496 1.00 51.68 631 THR A O 1
ATOM 4715 N N . ALA A 1 632 ? -64.612 -14.632 -85.473 1.00 50.64 632 ALA A N 1
ATOM 4716 C CA . ALA A 1 632 ? -64.723 -14.771 -86.924 1.00 49.76 632 ALA A CA 1
ATOM 4717 C C . ALA A 1 632 ? -65.552 -13.626 -87.526 1.00 50.39 632 ALA A C 1
ATOM 4718 O O . ALA A 1 632 ? -65.128 -12.961 -88.476 1.00 50.72 632 ALA A O 1
ATOM 4720 N N . ILE A 1 633 ? -66.712 -13.359 -86.949 1.00 50.54 633 ILE A N 1
ATOM 4721 C CA . ILE A 1 633 ? -67.533 -12.270 -87.448 1.00 51.02 633 ILE A CA 1
ATOM 4722 C C . ILE A 1 633 ? -66.788 -10.932 -87.356 1.00 51.30 633 ILE A C 1
ATOM 4723 O O . ILE A 1 633 ? -66.741 -10.176 -88.330 1.00 51.78 633 ILE A O 1
ATOM 4728 N N . ALA A 1 634 ? -66.209 -10.648 -86.191 1.00 51.14 634 ALA A N 1
ATOM 4729 C CA . ALA A 1 634 ? -65.537 -9.381 -85.968 1.00 51.60 634 ALA A CA 1
ATOM 4730 C C . ALA A 1 634 ? -64.420 -9.161 -86.986 1.00 51.83 634 ALA A C 1
ATOM 4731 O O . ALA A 1 634 ? -64.304 -8.062 -87.544 1.00 52.73 634 ALA A O 1
ATOM 4733 N N . ILE A 1 635 ? -63.619 -10.196 -87.259 1.00 51.27 635 ILE A N 1
ATOM 4734 C CA . ILE A 1 635 ? -62.599 -10.073 -88.297 1.00 51.76 635 ILE A CA 1
ATOM 4735 C C . ILE A 1 635 ? -63.242 -9.649 -89.627 1.00 53.33 635 ILE A C 1
ATOM 4736 O O . ILE A 1 635 ? -62.743 -8.747 -90.306 1.00 53.66 635 ILE A O 1
ATOM 4741 N N . CYS A 1 636 ? -64.375 -10.272 -89.950 1.00 54.56 636 CYS A N 1
ATOM 4742 C CA . CYS A 1 636 ? -65.120 -9.986 -91.175 1.00 56.10 636 CYS A CA 1
ATOM 4743 C C . CYS A 1 636 ? -65.619 -8.557 -91.259 1.00 58.06 636 CYS A C 1
ATOM 4744 O O . CYS A 1 636 ? -65.776 -8.028 -92.366 1.00 59.30 636 CYS A O 1
ATOM 4747 N N . ARG A 1 637 ? -65.883 -7.930 -90.114 1.00 59.21 637 ARG A N 1
ATOM 4748 C CA . ARG A 1 637 ? -66.295 -6.522 -90.121 1.00 61.14 637 ARG A CA 1
ATOM 4749 C C . ARG A 1 637 ? -65.064 -5.638 -90.342 1.00 61.70 637 ARG A C 1
ATOM 4750 O O . ARG A 1 637 ? -65.131 -4.635 -91.047 1.00 63.58 637 ARG A O 1
ATOM 4758 N N . ARG A 1 638 ? -63.936 -6.018 -89.758 1.00 61.13 638 ARG A N 1
ATOM 4759 C CA . ARG A 1 638 ? -62.702 -5.248 -89.927 1.00 61.62 638 ARG A CA 1
ATOM 4760 C C . ARG A 1 638 ? -62.207 -5.229 -91.365 1.00 61.53 638 ARG A C 1
ATOM 4761 O O . ARG A 1 638 ? -61.703 -4.206 -91.822 1.00 62.86 638 ARG A O 1
ATOM 4769 N N . ILE A 1 639 ? -62.334 -6.356 -92.069 1.00 60.49 639 ILE A N 1
ATOM 4770 C CA . ILE A 1 639 ? -61.775 -6.472 -93.422 1.00 59.98 639 ILE A CA 1
ATOM 4771 C C . ILE A 1 639 ? -62.769 -6.154 -94.542 1.00 60.74 639 ILE A C 1
ATOM 4772 O O . ILE A 1 639 ? -62.407 -6.147 -95.715 1.00 60.98 639 ILE A O 1
ATOM 4777 N N . GLY A 1 640 ? -64.016 -5.895 -94.171 1.00 61.20 640 GLY A N 1
ATOM 4778 C CA . GLY A 1 640 ? -64.995 -5.401 -95.117 1.00 62.53 640 GLY A CA 1
ATOM 4779 C C . GLY A 1 640 ? -65.878 -6.461 -95.717 1.00 62.77 640 GLY A C 1
ATOM 4780 O O . GLY A 1 640 ? -66.734 -6.152 -96.537 1.00 64.19 640 GLY A O 1
ATOM 4781 N N . ILE A 1 641 ? -65.680 -7.712 -95.310 1.00 62.23 641 ILE A N 1
ATOM 4782 C CA . ILE A 1 641 ? -66.544 -8.814 -95.736 1.00 62.04 641 ILE A CA 1
ATOM 4783 C C . ILE A 1 641 ? -67.981 -8.554 -95.290 1.00 63.42 641 ILE A C 1
ATOM 4784 O O . ILE A 1 641 ? -68.905 -8.728 -96.078 1.00 64.29 641 ILE A O 1
ATOM 4789 N N . PHE A 1 642 ? -68.156 -8.134 -94.037 1.00 64.04 642 PHE A N 1
ATOM 4790 C CA . PHE A 1 642 ? -69.437 -7.628 -93.553 1.00 65.75 642 PHE A CA 1
ATOM 4791 C C . PHE A 1 642 ? -69.326 -6.138 -93.276 1.00 67.92 642 PHE A C 1
ATOM 4792 O O . PHE A 1 642 ? -68.221 -5.623 -93.013 1.00 67.96 642 PHE A O 1
ATOM 4800 N N . GLY A 1 643 ? -70.471 -5.453 -93.296 1.00 70.04 643 GLY A N 1
ATOM 4801 C CA . GLY A 1 643 ? -70.553 -4.090 -92.791 1.00 72.28 643 GLY A CA 1
ATOM 4802 C C . GLY A 1 643 ? -70.498 -4.099 -91.272 1.00 73.17 643 GLY A C 1
ATOM 4803 O O . GLY A 1 643 ? -70.989 -5.039 -90.627 1.00 72.78 643 GLY A O 1
ATOM 4804 N N . GLU A 1 644 ? -69.907 -3.055 -90.695 1.00 74.72 644 GLU A N 1
ATOM 4805 C CA . GLU A 1 644 ? -69.795 -2.922 -89.240 1.00 75.69 644 GLU A CA 1
ATOM 4806 C C . GLU A 1 644 ? -71.158 -2.959 -88.521 1.00 77.20 644 GLU A C 1
ATOM 4807 O O . GLU A 1 644 ? -71.216 -3.160 -87.315 1.00 77.46 644 GLU A O 1
ATOM 4813 N N . ASN A 1 645 ? -72.248 -2.790 -89.260 1.00 78.99 645 ASN A N 1
ATOM 4814 C CA . ASN A 1 645 ? -73.583 -2.926 -88.677 1.00 80.87 645 ASN A CA 1
ATOM 4815 C C . ASN A 1 645 ? -74.458 -4.007 -89.285 1.00 80.96 645 ASN A C 1
ATOM 4816 O O . ASN A 1 645 ? -75.493 -4.367 -88.711 1.00 81.64 645 ASN A O 1
ATOM 4821 N N . GLU A 1 646 ? -74.042 -4.520 -90.437 1.00 80.33 646 GLU A N 1
ATOM 4822 C CA . GLU A 1 646 ? -74.798 -5.549 -91.132 1.00 80.90 646 GLU A CA 1
ATOM 4823 C C . GLU A 1 646 ? -75.319 -6.621 -90.173 1.00 80.90 646 GLU A C 1
ATOM 4824 O O . GLU A 1 646 ? -74.640 -6.997 -89.224 1.00 79.86 646 GLU A O 1
ATOM 4830 N N . GLU A 1 647 ? -76.546 -7.078 -90.409 1.00 82.68 647 GLU A N 1
ATOM 4831 C CA . GLU A 1 647 ? -77.034 -8.309 -89.786 1.00 83.00 647 GLU A CA 1
ATOM 4832 C C . GLU A 1 647 ? -76.253 -9.486 -90.345 1.00 80.93 647 GLU A C 1
ATOM 4833 O O . GLU A 1 647 ? -75.923 -9.512 -91.529 1.00 80.70 647 GLU A O 1
ATOM 4839 N N . VAL A 1 648 ? -75.973 -10.464 -89.494 1.00 79.59 648 VAL A N 1
ATOM 4840 C CA . VAL A 1 648 ? -75.041 -11.520 -89.844 1.00 77.42 648 VAL A CA 1
ATOM 4841 C C . VAL A 1 648 ? -75.549 -12.906 -89.439 1.00 76.92 648 VAL A C 1
ATOM 4842 O O . VAL A 1 648 ? -75.085 -13.919 -89.952 1.00 75.94 648 VAL A O 1
ATOM 4846 N N . ALA A 1 649 ? -76.543 -12.929 -88.557 1.00 77.60 649 ALA A N 1
ATOM 4847 C CA . ALA A 1 649 ? -77.100 -14.160 -87.981 1.00 77.33 649 ALA A CA 1
ATOM 4848 C C . ALA A 1 649 ? -77.450 -15.298 -88.962 1.00 76.68 649 ALA A C 1
ATOM 4849 O O . ALA A 1 649 ? -77.611 -16.448 -88.544 1.00 77.02 649 ALA A O 1
ATOM 4851 N N . ASP A 1 650 ? -77.584 -14.994 -90.250 1.00 75.61 650 ASP A N 1
ATOM 4852 C CA . ASP A 1 650 ? -77.874 -16.042 -91.236 1.00 74.45 650 ASP A CA 1
ATOM 4853 C C . ASP A 1 650 ? -76.721 -16.232 -92.226 1.00 71.67 650 ASP A C 1
ATOM 4854 O O . ASP A 1 650 ? -76.750 -17.133 -93.064 1.00 71.05 650 ASP A O 1
ATOM 4859 N N . ARG A 1 651 ? -75.712 -15.374 -92.114 1.00 69.26 651 ARG A N 1
ATOM 4860 C CA . ARG A 1 651 ? -74.602 -15.351 -93.055 1.00 66.83 651 ARG A CA 1
ATOM 4861 C C . ARG A 1 651 ? -73.294 -15.871 -92.445 1.00 64.54 651 ARG A C 1
ATOM 4862 O O . ARG A 1 651 ? -72.271 -15.935 -93.131 1.00 63.65 651 ARG A O 1
ATOM 4870 N N . ALA A 1 652 ? -73.342 -16.248 -91.166 1.00 63.32 652 ALA A N 1
ATOM 4871 C CA . ALA A 1 652 ? -72.182 -16.760 -90.425 1.00 60.94 652 ALA A CA 1
ATOM 4872 C C . ALA A 1 652 ? -72.497 -18.076 -89.711 1.00 60.18 652 ALA A C 1
ATOM 4873 O O . ALA A 1 652 ? -73.489 -18.172 -89.003 1.00 61.32 652 ALA A O 1
ATOM 4875 N N . TYR A 1 653 ? -71.646 -19.084 -89.890 1.00 58.17 653 TYR A N 1
ATOM 4876 C CA . TYR A 1 653 ? -71.883 -20.399 -89.297 1.00 57.35 653 TYR A CA 1
ATOM 4877 C C . TYR A 1 653 ? -70.618 -21.073 -88.779 1.00 55.78 653 TYR A C 1
ATOM 4878 O O . TYR A 1 653 ? -69.537 -20.867 -89.333 1.00 54.76 653 TYR A O 1
ATOM 4887 N N . THR A 1 654 ? -70.757 -21.866 -87.714 1.00 55.07 654 THR A N 1
ATOM 4888 C CA . THR A 1 654 ? -69.685 -22.751 -87.270 1.00 53.58 654 THR A CA 1
ATOM 4889 C C . THR A 1 654 ? -69.936 -24.099 -87.910 1.00 54.27 654 THR A C 1
ATOM 4890 O O . THR A 1 654 ? -71.067 -24.376 -88.338 1.00 55.32 654 THR A O 1
ATOM 4894 N N . GLY A 1 655 ? -68.897 -24.933 -87.981 1.00 53.47 655 GLY A N 1
ATOM 4895 C CA . GLY A 1 655 ? -69.021 -26.294 -88.494 1.00 53.76 655 GLY A CA 1
ATOM 4896 C C . GLY A 1 655 ? -70.054 -27.097 -87.722 1.00 55.52 655 GLY A C 1
ATOM 4897 O O . GLY A 1 655 ? -70.753 -27.931 -88.286 1.00 56.44 655 GLY A O 1
ATOM 4898 N N . ARG A 1 656 ? -70.158 -26.835 -86.425 1.00 56.41 656 ARG A N 1
ATOM 4899 C CA . ARG A 1 656 ? -71.129 -27.518 -85.579 1.00 58.59 656 ARG A CA 1
ATOM 4900 C C . ARG A 1 656 ? -72.556 -27.120 -85.975 1.00 59.11 656 ARG A C 1
ATOM 4901 O O . ARG A 1 656 ? -73.386 -27.983 -86.258 1.00 60.30 656 ARG A O 1
ATOM 4909 N N . GLU A 1 657 ? -72.834 -25.817 -85.991 1.00 58.31 657 GLU A N 1
ATOM 4910 C CA . GLU A 1 657 ? -74.123 -25.311 -86.439 1.00 58.93 657 GLU A CA 1
ATOM 4911 C C . GLU A 1 657 ? -74.429 -25.818 -87.847 1.00 58.67 657 GLU A C 1
ATOM 4912 O O . GLU A 1 657 ? -75.557 -26.238 -88.136 1.00 59.97 657 GLU A O 1
ATOM 4918 N N . PHE A 1 658 ? -73.419 -25.792 -88.716 1.00 56.90 658 PHE A N 1
ATOM 4919 C CA . PHE A 1 658 ? -73.571 -26.320 -90.068 1.00 56.29 658 PHE A CA 1
ATOM 4920 C C . PHE A 1 658 ? -73.932 -27.801 -90.093 1.00 57.26 658 PHE A C 1
ATOM 4921 O O . PHE A 1 658 ? -74.749 -28.210 -90.895 1.00 58.38 658 PHE A O 1
ATOM 4929 N N . ASP A 1 659 ? -73.337 -28.603 -89.217 1.00 57.34 659 ASP A N 1
ATOM 4930 C CA . ASP A 1 659 ? -73.675 -30.016 -89.171 1.00 58.48 659 ASP A CA 1
ATOM 4931 C C . ASP A 1 659 ? -75.109 -30.298 -88.678 1.00 60.20 659 ASP A C 1
ATOM 4932 O O . ASP A 1 659 ? -75.713 -31.285 -89.084 1.00 61.10 659 ASP A O 1
ATOM 4937 N N . ASP A 1 660 ? -75.662 -29.410 -87.846 1.00 60.65 660 ASP A N 1
ATOM 4938 C CA . ASP A 1 660 ? -77.015 -29.583 -87.290 1.00 62.44 660 ASP A CA 1
ATOM 4939 C C . ASP A 1 660 ? -78.147 -29.194 -88.242 1.00 62.43 660 ASP A C 1
ATOM 4940 O O . ASP A 1 660 ? -79.310 -29.519 -87.999 1.00 64.21 660 ASP A O 1
ATOM 4945 N N . LEU A 1 661 ? -77.802 -28.507 -89.326 1.00 60.37 661 LEU A N 1
ATOM 4946 C CA . LEU A 1 661 ? -78.776 -28.096 -90.328 1.00 59.82 661 LEU A CA 1
ATOM 4947 C C . LEU A 1 661 ? -79.183 -29.266 -91.232 1.00 59.97 661 LEU A C 1
ATOM 4948 O O . LEU A 1 661 ? -78.346 -30.109 -91.557 1.00 59.72 661 LEU A O 1
ATOM 4953 N N . PRO A 1 662 ? -80.472 -29.329 -91.637 1.00 60.35 662 PRO A N 1
ATOM 4954 C CA . PRO A 1 662 ? -80.853 -30.292 -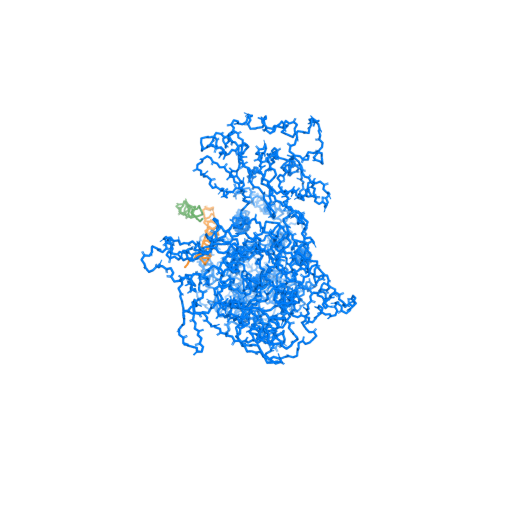92.665 1.00 59.99 662 PRO A CA 1
ATOM 4955 C C . PRO A 1 662 ? -80.114 -29.971 -93.959 1.00 57.96 662 PRO A C 1
ATOM 4956 O O . PRO A 1 662 ? -79.583 -28.868 -94.111 1.00 56.62 662 PRO A O 1
ATOM 4960 N N . LEU A 1 663 ? -80.081 -30.920 -94.885 1.00 57.85 663 LEU A N 1
ATOM 4961 C CA . LEU A 1 663 ? -79.346 -30.736 -96.136 1.00 56.19 663 LEU A CA 1
ATOM 4962 C C . LEU A 1 663 ? -79.781 -29.517 -96.962 1.00 56.08 663 LEU A C 1
ATOM 4963 O O . LEU A 1 663 ? -78.934 -28.740 -97.403 1.00 54.84 663 LEU A O 1
ATOM 4968 N N . ALA A 1 664 ? -81.090 -29.345 -97.156 1.00 57.58 664 ALA A N 1
ATOM 4969 C CA . ALA A 1 664 ? -81.621 -28.213 -97.933 1.00 57.64 664 ALA A CA 1
ATOM 4970 C C . ALA A 1 664 ? -81.284 -26.883 -97.278 1.00 57.15 664 ALA A C 1
ATOM 4971 O O . ALA A 1 664 ? -80.967 -25.905 -97.959 1.00 56.68 664 ALA A O 1
ATOM 4973 N N . GLU A 1 665 ? -81.325 -26.854 -95.952 1.00 57.55 665 GLU A N 1
ATOM 4974 C CA . GLU A 1 665 ? -80.935 -25.660 -95.229 1.00 57.23 665 GLU A CA 1
ATOM 4975 C C . GLU A 1 665 ? -79.435 -25.385 -95.335 1.00 55.82 665 GLU A C 1
ATOM 4976 O O . GLU A 1 665 ? -79.043 -24.224 -95.464 1.00 55.03 665 GLU A O 1
ATOM 4982 N N . GLN A 1 666 ? -78.614 -26.447 -95.330 1.00 55.83 666 GLN A N 1
ATOM 4983 C CA . GLN A 1 666 ? -77.148 -26.332 -95.464 1.00 54.44 666 GLN A CA 1
ATOM 4984 C C . GLN A 1 666 ? -76.844 -25.692 -96.774 1.00 54.62 666 GLN A C 1
ATOM 4985 O O . GLN A 1 666 ? -75.989 -24.818 -96.874 1.00 53.88 666 GLN A O 1
ATOM 4991 N N . ARG A 1 667 ? -77.561 -26.161 -97.787 1.00 56.62 667 ARG A N 1
ATOM 4992 C CA . ARG A 1 667 ? -77.455 -25.665 -99.144 1.00 57.10 667 ARG A CA 1
ATOM 4993 C C . ARG A 1 667 ? -77.796 -24.169 -99.182 1.00 57.92 667 ARG A C 1
ATOM 4994 O O . ARG A 1 667 ? -77.027 -23.359 -99.705 1.00 56.44 667 ARG A O 1
ATOM 5002 N N . GLU A 1 668 ? -78.944 -23.814 -98.601 1.00 60.08 668 GLU A N 1
ATOM 5003 C CA . GLU A 1 668 ? -79.381 -22.421 -98.560 1.00 61.82 668 GLU A CA 1
ATOM 5004 C C . GLU A 1 668 ? -78.393 -21.526 -97.803 1.00 61.33 668 GLU A C 1
ATOM 5005 O O . GLU A 1 668 ? -78.263 -20.339 -98.105 1.00 61.61 668 GLU A O 1
ATOM 5011 N N . ALA A 1 669 ? -77.694 -22.111 -96.835 1.00 61.23 669 ALA A N 1
ATOM 5012 C CA . ALA A 1 669 ? -76.683 -21.408 -96.052 1.00 60.59 669 ALA A CA 1
ATOM 5013 C C . ALA A 1 669 ? -75.466 -21.060 -96.891 1.00 60.22 669 ALA A C 1
ATOM 5014 O O . ALA A 1 669 ? -74.866 -20.009 -96.702 1.00 59.94 669 ALA A O 1
ATOM 5016 N N . CYS A 1 670 ? -75.101 -21.940 -97.816 1.00 60.76 670 CYS A N 1
ATOM 5017 C CA . CYS A 1 670 ? -73.985 -21.680 -98.712 1.00 60.94 670 CYS A CA 1
ATOM 5018 C C . CYS A 1 670 ? -74.353 -20.688 -99.793 1.00 61.87 670 CYS A C 1
ATOM 5019 O O . CYS A 1 670 ? -73.470 -20.130 -100.439 1.00 61.89 670 CYS A O 1
ATOM 5022 N N . ARG A 1 671 ? -75.651 -20.483 -100.010 1.00 63.50 671 ARG A N 1
ATOM 5023 C CA . ARG A 1 671 ? -76.095 -19.522 -101.008 1.00 64.57 671 ARG A CA 1
ATOM 5024 C C . ARG A 1 671 ? -75.736 -18.111 -100.577 1.00 64.22 671 ARG A C 1
ATOM 5025 O O . ARG A 1 671 ? -75.499 -17.255 -101.430 1.00 64.55 671 ARG A O 1
ATOM 5033 N N . ARG A 1 672 ? -75.673 -17.897 -99.259 1.00 63.50 672 ARG A N 1
ATOM 5034 C CA . ARG A 1 672 ? -75.590 -16.561 -98.669 1.00 63.31 672 ARG A CA 1
ATOM 5035 C C . ARG A 1 672 ? -74.445 -16.310 -97.660 1.00 62.31 672 ARG A C 1
ATOM 5036 O O . ARG A 1 672 ? -74.171 -15.152 -97.317 1.00 62.35 672 ARG A O 1
ATOM 5044 N N . ALA A 1 673 ? -73.786 -17.376 -97.199 1.00 61.25 673 ALA A N 1
ATOM 5045 C CA . ALA A 1 673 ? -72.813 -17.287 -96.099 1.00 60.29 673 ALA A CA 1
ATOM 5046 C C . ALA A 1 673 ? -71.477 -16.728 -96.517 1.00 59.60 673 ALA A C 1
ATOM 5047 O O . ALA A 1 673 ? -70.928 -17.105 -97.548 1.00 59.55 673 ALA A O 1
ATOM 5049 N N . CYS A 1 674 ? -70.926 -15.858 -95.686 1.00 59.54 674 CYS A N 1
ATOM 5050 C CA . CYS A 1 674 ? -69.623 -15.273 -95.980 1.00 59.30 674 CYS A CA 1
ATOM 5051 C C . CYS A 1 674 ? -68.561 -15.666 -94.965 1.00 58.08 674 CYS A C 1
ATOM 5052 O O . CYS A 1 674 ? -67.401 -15.287 -95.102 1.00 57.75 674 CYS A O 1
ATOM 5055 N N . CYS A 1 675 ? -68.965 -16.418 -93.946 1.00 57.80 675 CYS A N 1
ATOM 5056 C CA . CYS A 1 675 ? -68.089 -16.721 -92.831 1.00 57.19 675 CYS A CA 1
ATOM 5057 C C . CYS A 1 675 ? -68.379 -18.078 -92.211 1.00 56.71 675 CYS A C 1
ATOM 5058 O O . CYS A 1 675 ? -69.455 -18.301 -91.645 1.00 57.49 675 CYS A O 1
ATOM 5061 N N . PHE A 1 676 ? -67.406 -18.974 -92.322 1.00 55.43 676 PHE A N 1
ATOM 5062 C CA . PHE A 1 676 ? -67.461 -20.274 -91.667 1.00 54.90 676 PHE A CA 1
ATOM 5063 C C . PHE A 1 676 ? -66.324 -20.350 -90.663 1.00 54.36 676 PHE A C 1
ATOM 5064 O O . PHE A 1 676 ? -65.186 -20.082 -90.997 1.00 53.87 676 PHE A O 1
ATOM 5072 N N . ALA A 1 677 ? -66.646 -20.712 -89.430 1.00 54.81 677 ALA A N 1
ATOM 5073 C CA . ALA A 1 677 ? -65.666 -20.835 -88.364 1.00 54.44 677 ALA A CA 1
ATOM 5074 C C . ALA A 1 677 ? -65.643 -22.273 -87.888 1.00 54.72 677 ALA A C 1
ATOM 5075 O O . ALA A 1 677 ? -66.689 -22.917 -87.798 1.00 55.26 677 ALA A O 1
ATOM 5077 N N . ARG A 1 678 ? -64.447 -22.769 -87.586 1.00 54.46 678 ARG A N 1
ATOM 5078 C CA . ARG A 1 678 ? -64.273 -24.055 -86.903 1.00 55.13 678 ARG A CA 1
ATOM 5079 C C . ARG A 1 678 ? -64.964 -25.199 -87.610 1.00 55.76 678 ARG A C 1
ATOM 5080 O O . ARG A 1 678 ? -65.906 -25.783 -87.110 1.00 56.44 678 ARG A O 1
ATOM 5088 N N . VAL A 1 679 ? -64.459 -25.510 -88.790 1.00 56.28 679 VAL A N 1
ATOM 5089 C CA . VAL A 1 679 ? -65.074 -26.497 -89.651 1.00 57.69 679 VAL A CA 1
ATOM 5090 C C . VAL A 1 679 ? -64.308 -27.816 -89.625 1.00 59.00 679 VAL A C 1
ATOM 5091 O O . VAL A 1 679 ? -63.075 -27.836 -89.569 1.00 58.65 679 VAL A O 1
ATOM 5095 N N . GLU A 1 680 ? -65.059 -28.912 -89.639 1.00 61.13 680 GLU A N 1
ATOM 5096 C CA . GLU A 1 680 ? -64.510 -30.252 -89.817 1.00 62.95 680 GLU A CA 1
ATOM 5097 C C . GLU A 1 680 ? -63.740 -30.308 -91.145 1.00 62.80 680 GLU A C 1
ATOM 5098 O O . GLU A 1 680 ? -63.930 -29.444 -92.005 1.00 62.17 680 GLU A O 1
ATOM 5104 N N . PRO A 1 681 ? -62.865 -31.315 -91.325 1.00 63.89 681 PRO A N 1
ATOM 5105 C CA . PRO A 1 681 ? -62.059 -31.297 -92.564 1.00 63.43 681 PRO A CA 1
ATOM 5106 C C . PRO A 1 681 ? -62.895 -31.563 -93.837 1.00 63.30 681 PRO A C 1
ATOM 5107 O O . PRO A 1 681 ? -62.513 -31.122 -94.927 1.00 63.34 681 PRO A O 1
ATOM 5111 N N . SER A 1 682 ? -64.037 -32.237 -93.682 1.00 63.09 682 SER A N 1
ATOM 5112 C CA . SER A 1 682 ? -64.942 -32.547 -94.796 1.00 62.40 682 SER A CA 1
ATOM 5113 C C . SER A 1 682 ? -65.882 -31.409 -95.252 1.00 60.95 682 SER A C 1
ATOM 5114 O O . SER A 1 682 ? -66.594 -31.559 -96.247 1.00 61.04 682 SER A O 1
ATOM 5117 N N . HIS A 1 683 ? -65.879 -30.285 -94.544 1.00 59.25 683 HIS A N 1
ATOM 5118 C CA . HIS A 1 683 ? -66.784 -29.179 -94.858 1.00 58.25 683 HIS A CA 1
ATOM 5119 C C . HIS A 1 683 ? -66.510 -28.454 -96.165 1.00 57.31 683 HIS A C 1
ATOM 5120 O O . HIS A 1 683 ? -67.453 -28.124 -96.867 1.00 57.58 683 HIS A O 1
ATOM 5127 N N . LYS A 1 684 ? -65.236 -28.210 -96.486 1.00 56.41 684 LYS A N 1
ATOM 5128 C CA . LYS A 1 684 ? -64.837 -27.511 -97.718 1.00 55.50 684 LYS A CA 1
ATOM 5129 C C . LYS A 1 684 ? -65.440 -28.143 -98.966 1.00 55.93 684 LYS A C 1
ATOM 5130 O O . LYS A 1 684 ? -66.094 -27.460 -99.752 1.00 56.39 684 LYS A O 1
ATOM 5136 N N . SER A 1 685 ? -65.221 -29.443 -99.143 1.00 56.06 685 SER A N 1
ATOM 5137 C CA . SER A 1 685 ? -65.890 -30.211 -100.183 1.00 56.56 685 SER A CA 1
ATOM 5138 C C . SER A 1 685 ? -67.396 -29.916 -100.280 1.00 56.90 685 SER A C 1
ATOM 5139 O O . SER A 1 685 ? -67.898 -29.615 -101.364 1.00 57.19 685 SER A O 1
ATOM 5142 N N . LYS A 1 686 ? -68.103 -30.006 -99.154 1.00 56.75 686 LYS A N 1
ATOM 5143 C CA . LYS A 1 686 ? -69.543 -29.802 -99.132 1.00 57.51 686 LYS A CA 1
ATOM 5144 C C . LYS A 1 686 ? -69.882 -28.413 -99.622 1.00 57.26 686 LYS A C 1
ATOM 5145 O O . LYS A 1 686 ? -70.756 -28.239 -100.475 1.00 57.86 686 LYS A O 1
ATOM 5151 N N . ILE A 1 687 ? -69.166 -27.423 -99.103 1.00 56.66 687 ILE A N 1
ATOM 5152 C CA . ILE A 1 687 ? -69.386 -26.058 -99.514 1.00 56.58 687 ILE A CA 1
ATOM 5153 C C . ILE A 1 687 ? -69.218 -25.963 -101.027 1.00 57.47 687 ILE A C 1
ATOM 5154 O O . ILE A 1 687 ? -70.061 -25.358 -101.691 1.00 58.08 687 ILE A O 1
ATOM 5159 N N . VAL A 1 688 ? -68.181 -26.602 -101.579 1.00 57.79 688 VAL A N 1
ATOM 5160 C CA . VAL A 1 688 ? -67.999 -26.618 -103.043 1.00 58.75 688 VAL A CA 1
ATOM 5161 C C . VAL A 1 688 ? -69.234 -27.170 -103.766 1.00 59.80 688 VAL A C 1
ATOM 5162 O O . VAL A 1 688 ? -69.739 -26.544 -104.697 1.00 60.37 688 VAL A O 1
ATOM 5166 N N . GLU A 1 689 ? -69.726 -28.321 -103.311 1.00 60.50 689 GLU A N 1
ATOM 5167 C CA . GLU A 1 689 ? -70.887 -28.979 -103.912 1.00 61.71 689 GLU A CA 1
ATOM 5168 C C . GLU A 1 689 ? -72.123 -28.109 -103.900 1.00 61.62 689 GLU A C 1
ATOM 5169 O O . GLU A 1 689 ? -72.803 -27.971 -104.909 1.00 62.55 689 GLU A O 1
ATOM 5175 N N . TYR A 1 690 ? -72.408 -27.523 -102.748 1.00 60.98 690 TYR A N 1
ATOM 5176 C CA . TYR A 1 690 ? -73.568 -26.676 -102.591 1.00 60.68 690 TYR A CA 1
ATOM 5177 C C . TYR A 1 690 ? -73.448 -25.413 -103.433 1.00 60.58 690 TYR A C 1
ATOM 5178 O O . TYR A 1 690 ? -74.438 -24.938 -103.988 1.00 61.73 690 TYR A O 1
ATOM 5187 N N . LEU A 1 691 ? -72.240 -24.872 -103.546 1.00 59.43 691 LEU A N 1
ATOM 5188 C CA . LEU A 1 691 ? -72.044 -23.708 -104.385 1.00 59.18 691 LEU A CA 1
ATOM 5189 C C . LEU A 1 691 ? -72.246 -24.073 -105.851 1.00 59.87 691 LEU A C 1
ATOM 5190 O O . LEU A 1 691 ? -72.842 -23.304 -106.596 1.00 60.77 691 LEU A O 1
ATOM 5195 N N . GLN A 1 692 ? -71.795 -25.258 -106.252 1.00 59.58 692 GLN A N 1
ATOM 5196 C CA . GLN A 1 692 ? -72.036 -25.742 -107.614 1.00 60.19 692 GLN A CA 1
ATOM 5197 C C . GLN A 1 692 ? -73.518 -25.939 -107.927 1.00 61.58 692 GLN A C 1
ATOM 5198 O O . GLN A 1 692 ? -73.925 -25.879 -109.086 1.00 63.04 692 GLN A O 1
ATOM 5204 N N . SER A 1 693 ? -74.331 -26.171 -106.904 1.00 61.59 693 SER A N 1
ATOM 5205 C CA . SER A 1 693 ? -75.747 -26.408 -107.129 1.00 62.58 693 SER A CA 1
ATOM 5206 C C . SER A 1 693 ? -76.499 -25.094 -107.415 1.00 63.37 693 SER A C 1
ATOM 5207 O O . SER A 1 693 ? -77.723 -25.082 -107.534 1.00 64.31 693 SER A O 1
ATOM 5210 N N . TYR A 1 694 ? -75.751 -23.995 -107.498 1.00 62.97 694 TYR A N 1
ATOM 5211 C CA . TYR A 1 694 ? -76.281 -22.695 -107.888 1.00 63.82 694 TYR A CA 1
ATOM 5212 C C . TYR A 1 694 ? -75.455 -22.151 -109.041 1.00 64.29 694 TYR A C 1
ATOM 5213 O O . TYR A 1 694 ? -75.480 -20.952 -109.322 1.00 64.70 694 TYR A O 1
ATOM 5222 N N . ASP A 1 695 ? -74.712 -23.042 -109.691 1.00 64.61 695 ASP A N 1
ATOM 5223 C CA . ASP A 1 695 ? -73.884 -22.687 -110.839 1.00 65.37 695 ASP A CA 1
ATOM 5224 C C . ASP A 1 695 ? -72.894 -21.563 -110.511 1.00 64.79 695 ASP A C 1
ATOM 5225 O O . ASP A 1 695 ? -72.608 -20.698 -111.350 1.00 65.33 695 ASP A O 1
ATOM 5230 N N . GLU A 1 696 ? -72.390 -21.583 -109.279 1.00 63.67 696 GLU A N 1
ATOM 5231 C CA . GLU A 1 696 ? -71.286 -20.716 -108.874 1.00 63.13 696 GLU A CA 1
ATOM 5232 C C . GLU A 1 696 ? -69.967 -21.212 -109.456 1.00 62.46 696 G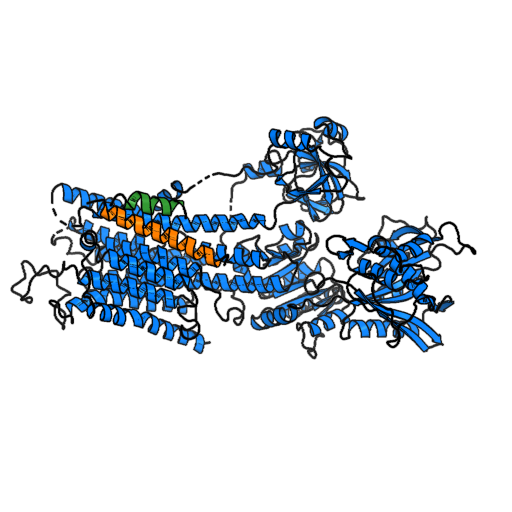LU A C 1
ATOM 5233 O O . GLU A 1 696 ? -69.743 -22.414 -109.555 1.00 61.85 696 GLU A O 1
ATOM 5239 N N . ILE A 1 697 ? -69.106 -20.283 -109.855 1.00 62.68 697 ILE A N 1
ATOM 5240 C CA . ILE A 1 697 ? -67.741 -20.639 -110.250 1.00 62.65 697 ILE A CA 1
ATOM 5241 C C . ILE A 1 697 ? -66.828 -20.297 -109.081 1.00 61.59 697 ILE A C 1
ATOM 5242 O O . ILE A 1 697 ? -66.492 -19.128 -108.866 1.00 61.71 697 ILE A O 1
ATOM 5247 N N . THR A 1 698 ? -66.446 -21.314 -108.316 1.00 60.79 698 THR A N 1
ATOM 5248 C CA . THR A 1 698 ? -65.774 -21.073 -107.031 1.00 60.01 698 THR A CA 1
ATOM 5249 C C . THR A 1 698 ? -64.282 -21.348 -107.056 1.00 59.13 698 THR A C 1
ATOM 5250 O O . THR A 1 698 ? -63.823 -22.350 -107.631 1.00 59.17 698 THR A O 1
ATOM 5254 N N . ALA A 1 699 ? -63.545 -20.441 -106.428 1.00 58.23 699 ALA A N 1
ATOM 5255 C CA . ALA A 1 699 ? -62.121 -20.612 -106.174 1.00 57.85 699 ALA A CA 1
ATOM 5256 C C . ALA A 1 699 ? -61.944 -20.970 -104.701 1.00 56.78 699 ALA A C 1
ATOM 5257 O O . ALA A 1 699 ? -62.535 -20.330 -103.833 1.00 56.97 699 ALA A O 1
ATOM 5259 N N . MET A 1 700 ? -61.149 -21.996 -104.419 1.00 56.10 700 MET A N 1
ATOM 5260 C CA . MET A 1 700 ? -60.982 -22.473 -103.049 1.00 55.27 700 MET A CA 1
ATOM 5261 C C . MET A 1 700 ? -59.505 -22.690 -102.731 1.00 54.95 700 MET A C 1
ATOM 5262 O O . MET A 1 700 ? -58.801 -23.387 -103.474 1.00 55.13 700 MET A O 1
ATOM 5267 N N . THR A 1 701 ? -59.042 -22.077 -101.636 1.00 54.16 701 THR A N 1
ATOM 5268 C CA . THR A 1 701 ? -57.661 -22.250 -101.158 1.00 53.34 701 THR A CA 1
ATOM 5269 C C . THR A 1 701 ? -57.528 -23.483 -100.283 1.00 52.98 701 THR A C 1
ATOM 5270 O O . THR A 1 701 ? -58.512 -23.957 -99.729 1.00 52.54 701 THR A O 1
ATOM 5274 N N . GLY A 1 702 ? -56.307 -24.001 -100.183 1.00 53.43 702 GLY A N 1
ATOM 5275 C CA . GLY A 1 702 ? -55.983 -25.139 -99.325 1.00 54.16 702 GLY A CA 1
ATOM 5276 C C . GLY A 1 702 ? -54.482 -25.360 -99.262 1.00 55.25 702 GLY A C 1
ATOM 5277 O O . GLY A 1 702 ? -53.730 -24.740 -100.022 1.00 55.38 702 GLY A O 1
ATOM 5278 N N . ASP A 1 703 ? -54.040 -26.229 -98.349 1.00 56.00 703 ASP A N 1
ATOM 5279 C CA . ASP A 1 703 ? -52.613 -26.534 -98.199 1.00 57.17 703 ASP A CA 1
ATOM 5280 C C . ASP A 1 703 ? -52.288 -27.933 -97.664 1.00 57.74 703 ASP A C 1
ATOM 5281 O O . ASP A 1 703 ? -51.160 -28.418 -97.877 1.00 59.07 703 ASP A O 1
ATOM 5286 N N . GLY A 1 704 ? -53.246 -28.580 -96.993 1.00 56.87 704 GLY A N 1
ATOM 5287 C CA . GLY A 1 704 ? -53.011 -29.900 -96.412 1.00 57.00 704 GLY A CA 1
ATOM 5288 C C . GLY A 1 704 ? -53.437 -31.054 -97.294 1.00 57.54 704 GLY A C 1
ATOM 5289 O O . GLY A 1 704 ? -54.089 -30.850 -98.300 1.00 57.37 704 GLY A O 1
ATOM 5290 N N . VAL A 1 705 ? -53.081 -32.276 -96.910 1.00 58.70 705 VAL A N 1
ATOM 5291 C CA . VAL A 1 705 ? -53.540 -33.471 -97.634 1.00 60.16 705 VAL A CA 1
ATOM 5292 C C . VAL A 1 705 ? -55.058 -33.615 -97.584 1.00 59.98 705 VAL A C 1
ATOM 5293 O O . VAL A 1 705 ? -55.651 -34.312 -98.403 1.00 60.72 705 VAL A O 1
ATOM 5297 N N . ASN A 1 706 ? -55.663 -32.975 -96.593 1.00 59.52 706 ASN A N 1
ATOM 5298 C CA . ASN A 1 706 ? -57.097 -32.986 -96.405 1.00 59.60 706 ASN A CA 1
ATOM 5299 C C . ASN A 1 706 ? -57.834 -31.978 -97.276 1.00 59.08 706 ASN A C 1
ATOM 5300 O O . ASN A 1 706 ? -59.018 -32.179 -97.591 1.00 60.05 706 ASN A O 1
ATOM 5305 N N . ASP A 1 707 ? -57.140 -30.907 -97.662 1.00 58.06 707 ASP A N 1
ATOM 5306 C CA . ASP A 1 707 ? -57.674 -29.905 -98.567 1.00 57.45 707 ASP A CA 1
ATOM 5307 C C . ASP A 1 707 ? -57.757 -30.403 -100.020 1.00 57.61 707 ASP A C 1
ATOM 5308 O O . ASP A 1 707 ? -58.431 -29.777 -100.846 1.00 57.36 707 ASP A O 1
ATOM 5313 N N . ALA A 1 708 ? -57.105 -31.530 -100.324 1.00 57.55 708 ALA A N 1
ATOM 5314 C CA . ALA A 1 708 ? -57.016 -32.034 -101.708 1.00 57.60 708 ALA A CA 1
ATOM 5315 C C . ALA A 1 708 ? -58.353 -32.353 -102.376 1.00 57.33 708 ALA A C 1
ATOM 5316 O O . ALA A 1 708 ? -58.612 -31.902 -103.490 1.00 57.41 708 ALA A O 1
ATOM 5318 N N . PRO A 1 709 ? -59.206 -33.156 -101.721 1.00 57.45 709 PRO A N 1
ATOM 5319 C CA . PRO A 1 709 ? -60.525 -33.392 -102.353 1.00 57.30 709 PRO A CA 1
ATOM 5320 C C . PRO A 1 709 ? -61.292 -32.115 -102.739 1.00 56.34 709 PRO A C 1
ATOM 5321 O O . PRO A 1 709 ? -61.817 -32.054 -103.841 1.00 57.12 709 PRO A O 1
ATOM 5325 N N . ALA A 1 710 ? -61.332 -31.102 -101.872 1.00 55.22 710 ALA A N 1
ATOM 5326 C CA . ALA A 1 710 ? -62.012 -29.836 -102.202 1.00 54.38 710 ALA A CA 1
ATOM 5327 C C . ALA A 1 710 ? -61.353 -29.091 -103.358 1.00 54.42 710 ALA A C 1
ATOM 5328 O O . ALA A 1 710 ? -62.034 -28.617 -104.270 1.00 54.69 710 ALA A O 1
ATOM 5330 N N . LEU A 1 711 ? -60.026 -28.980 -103.311 1.00 54.28 711 LEU A N 1
ATOM 5331 C CA . LEU A 1 711 ? -59.265 -28.365 -104.393 1.00 54.02 711 LEU A CA 1
ATOM 5332 C C . LEU A 1 711 ? -59.597 -29.029 -105.722 1.00 55.16 711 LEU A C 1
ATOM 5333 O O . LEU A 1 711 ? -59.747 -28.335 -106.733 1.00 55.88 711 LEU A O 1
ATOM 5338 N N . LYS A 1 712 ? -59.742 -30.358 -105.721 1.00 55.84 712 LYS A N 1
ATOM 5339 C CA . LYS A 1 712 ? -60.171 -31.099 -106.917 1.00 56.85 712 LYS A CA 1
ATOM 5340 C C . LYS A 1 712 ? -61.552 -30.665 -107.413 1.00 57.14 712 LYS A C 1
ATOM 5341 O O . LYS A 1 712 ? -61.713 -30.337 -108.583 1.00 57.69 712 LYS A O 1
ATOM 5347 N N . LYS A 1 713 ? -62.530 -30.625 -106.515 1.00 56.93 713 LYS A N 1
ATOM 5348 C CA . LYS A 1 713 ? -63.887 -30.223 -106.869 1.00 57.23 713 LYS A CA 1
ATOM 5349 C C . LYS A 1 713 ? -64.004 -28.777 -107.326 1.00 56.59 713 LYS A C 1
ATOM 5350 O O . LYS A 1 713 ? -64.744 -28.493 -108.253 1.00 57.53 713 LYS A O 1
ATOM 5356 N N . ALA A 1 714 ? -63.294 -27.860 -106.676 1.00 55.78 714 ALA A N 1
ATOM 5357 C CA . ALA A 1 714 ? -63.391 -26.440 -107.012 1.00 55.39 714 ALA A CA 1
ATOM 5358 C C . ALA A 1 714 ? -63.103 -26.181 -108.491 1.00 56.31 714 ALA A C 1
ATOM 5359 O O . ALA A 1 714 ? -62.277 -26.877 -109.103 1.00 56.62 714 ALA A O 1
ATOM 5361 N N . GLU A 1 715 ? -63.778 -25.190 -109.072 1.00 56.93 715 GLU A N 1
ATOM 5362 C CA . GLU A 1 715 ? -63.457 -24.776 -110.441 1.00 58.07 715 GLU A CA 1
ATOM 5363 C C . GLU A 1 715 ? -62.001 -24.316 -110.483 1.00 57.67 715 GLU A C 1
ATOM 5364 O O . GLU A 1 715 ? -61.245 -24.784 -111.320 1.00 58.69 715 GLU A O 1
ATOM 5370 N N . ILE A 1 716 ? -61.605 -23.428 -109.571 1.00 56.32 716 ILE A N 1
ATOM 5371 C CA . ILE A 1 716 ? -60.178 -23.188 -109.339 1.00 55.55 716 ILE A CA 1
ATOM 5372 C C . ILE A 1 716 ? -59.718 -23.586 -107.927 1.00 54.38 716 ILE A C 1
ATOM 5373 O O . ILE A 1 716 ? -60.047 -22.919 -106.938 1.00 53.64 716 ILE A O 1
ATOM 5378 N N . GLY A 1 717 ? -58.952 -24.671 -107.853 1.00 53.90 717 GLY A N 1
ATOM 5379 C CA . GLY A 1 717 ? -58.228 -25.018 -106.644 1.00 52.85 717 GLY A CA 1
ATOM 5380 C C . GLY A 1 717 ? -56.991 -24.144 -106.531 1.00 52.74 717 GLY A C 1
ATOM 5381 O O . GLY A 1 717 ? -56.206 -24.059 -107.473 1.00 53.35 717 GLY A O 1
ATOM 5382 N N . ILE A 1 718 ? -56.826 -23.490 -105.379 1.00 51.91 718 ILE A N 1
ATOM 5383 C CA . ILE A 1 718 ? -55.646 -22.651 -105.095 1.00 51.46 718 ILE A CA 1
ATOM 5384 C C . ILE A 1 718 ? -54.804 -23.178 -103.918 1.00 50.88 718 ILE A C 1
ATOM 5385 O O . ILE A 1 718 ? -55.262 -23.196 -102.784 1.00 50.15 718 ILE A O 1
ATOM 5390 N N . ALA A 1 719 ? -53.574 -23.598 -104.201 1.00 51.50 719 ALA A N 1
ATOM 5391 C CA . ALA A 1 719 ? -52.669 -24.164 -103.188 1.00 51.52 719 ALA A CA 1
ATOM 5392 C C . ALA A 1 719 ? -51.736 -23.099 -102.629 1.00 51.90 719 ALA A C 1
ATOM 5393 O O . ALA A 1 719 ? -51.387 -22.145 -103.323 1.00 53.06 719 ALA A O 1
ATOM 5395 N N . MET A 1 720 ? -51.321 -23.253 -101.379 1.00 51.89 720 MET A N 1
ATOM 5396 C CA . MET A 1 720 ? -50.374 -22.301 -100.797 1.00 52.31 720 MET A CA 1
ATOM 5397 C C . MET A 1 720 ? -48.985 -22.670 -101.253 1.00 53.24 720 MET A C 1
ATOM 5398 O O . MET A 1 720 ? -48.636 -23.857 -101.300 1.00 54.08 720 MET A O 1
ATOM 5403 N N . GLY A 1 721 ? -48.204 -21.652 -101.602 1.00 53.71 721 GLY A N 1
ATOM 5404 C CA . GLY A 1 721 ? -46.809 -21.821 -101.978 1.00 54.10 721 GLY A CA 1
ATOM 5405 C C . GLY A 1 721 ? -46.023 -22.503 -100.885 1.00 53.80 721 GLY A C 1
ATOM 5406 O O . GLY A 1 721 ? -45.236 -23.410 -101.154 1.00 54.38 721 GLY A O 1
ATOM 5407 N N . SER A 1 722 ? -46.259 -22.086 -99.644 1.00 52.94 722 SER A N 1
ATOM 5408 C CA . SER A 1 722 ? -45.542 -22.647 -98.507 1.00 53.11 722 SER A CA 1
ATOM 5409 C C . SER A 1 722 ? -46.142 -23.946 -97.943 1.00 52.88 722 SER A C 1
ATOM 5410 O O . SER A 1 722 ? -45.591 -24.506 -96.988 1.00 53.32 722 SER A O 1
ATOM 5413 N N . GLY A 1 723 ? -47.232 -24.435 -98.544 1.00 52.35 723 GLY A N 1
ATOM 5414 C CA . GLY A 1 723 ? -47.844 -25.716 -98.156 1.00 51.96 723 GLY A CA 1
ATOM 5415 C C . GLY A 1 723 ? -47.344 -26.981 -98.853 1.00 52.82 723 GLY A C 1
ATOM 5416 O O . GLY A 1 723 ? -46.330 -26.959 -99.532 1.00 53.62 723 GLY A O 1
ATOM 5417 N N . THR A 1 724 ? -48.091 -28.076 -98.698 1.00 52.92 724 THR A N 1
ATOM 5418 C CA . THR A 1 724 ? -47.734 -29.409 -99.220 1.00 54.17 724 THR A CA 1
ATOM 5419 C C . THR A 1 724 ? -47.793 -29.564 -100.744 1.00 54.95 724 THR A C 1
ATOM 5420 O O . THR A 1 724 ? -48.404 -28.775 -101.445 1.00 55.12 724 THR A O 1
ATOM 5424 N N . ALA A 1 725 ? -47.175 -30.615 -101.256 1.00 56.58 725 ALA A N 1
ATOM 5425 C CA . ALA A 1 725 ? -47.155 -30.856 -102.691 1.00 57.59 725 ALA A CA 1
ATOM 5426 C C . ALA A 1 725 ? -48.489 -31.449 -103.156 1.00 57.81 725 ALA A C 1
ATOM 5427 O O . ALA A 1 725 ? -48.881 -31.293 -104.320 1.00 58.26 725 ALA A O 1
ATOM 5429 N N . VAL A 1 726 ? -49.166 -32.139 -102.240 1.00 57.44 726 VAL A N 1
ATOM 5430 C CA . VAL A 1 726 ? -50.392 -32.868 -102.546 1.00 57.40 726 VAL A CA 1
ATOM 5431 C C . VAL A 1 726 ? -51.478 -31.857 -102.840 1.00 56.27 726 VAL A C 1
ATOM 5432 O O . VAL A 1 726 ? -52.269 -32.026 -103.761 1.00 56.90 726 VAL A O 1
ATOM 5436 N N . ALA A 1 727 ? -51.492 -30.790 -102.063 1.00 54.98 727 ALA A N 1
ATOM 5437 C CA . ALA A 1 727 ? -52.421 -29.717 -102.300 1.00 54.29 727 ALA A CA 1
ATOM 5438 C C . ALA A 1 727 ? -52.096 -29.033 -103.622 1.00 54.77 727 ALA A C 1
ATOM 5439 O O . ALA A 1 727 ? -53.003 -28.714 -104.376 1.00 55.27 727 ALA A O 1
ATOM 5441 N N . LYS A 1 728 ? -50.809 -28.829 -103.905 1.00 55.38 728 LYS A N 1
ATOM 5442 C CA . LYS A 1 728 ? -50.362 -28.216 -105.160 1.00 55.96 728 LYS A CA 1
ATOM 5443 C C . LYS A 1 728 ? -50.739 -29.047 -106.376 1.00 57.02 728 LYS A C 1
ATOM 5444 O O . LYS A 1 728 ? -51.150 -28.512 -107.393 1.00 57.50 728 LYS A O 1
ATOM 5450 N N . THR A 1 729 ? -50.603 -30.360 -106.252 1.00 58.21 729 THR A N 1
ATOM 5451 C CA . THR A 1 729 ? -50.893 -31.310 -107.316 1.00 59.71 729 THR A CA 1
ATOM 5452 C C . THR A 1 729 ? -52.378 -31.410 -107.621 1.00 59.73 729 THR A C 1
ATOM 5453 O O . THR A 1 729 ? -52.762 -31.827 -108.708 1.00 61.00 729 THR A O 1
ATOM 5457 N N . ALA A 1 730 ? -53.209 -31.013 -106.664 1.00 58.86 730 ALA A N 1
ATOM 5458 C CA . ALA A 1 730 ? -54.652 -31.044 -106.822 1.00 58.45 730 ALA A CA 1
ATOM 5459 C C . ALA A 1 730 ? -55.217 -29.679 -107.248 1.00 58.21 730 ALA A C 1
ATOM 5460 O O . ALA A 1 730 ? -56.439 -29.503 -107.373 1.00 57.72 730 ALA A O 1
ATOM 5462 N N . SER A 1 731 ? -54.332 -28.714 -107.471 1.00 58.51 731 SER A N 1
ATOM 5463 C CA . SER A 1 731 ? -54.766 -27.344 -107.699 1.00 58.91 731 SER A CA 1
ATOM 5464 C C . SER A 1 731 ? -54.497 -26.846 -109.127 1.00 59.77 731 SER A C 1
ATOM 5465 O O . SER A 1 731 ? -53.734 -27.462 -109.867 1.00 60.59 731 SER A O 1
ATOM 5468 N N . GLU A 1 732 ? -55.129 -25.731 -109.494 1.00 59.84 732 GLU A N 1
ATOM 5469 C CA . GLU A 1 732 ? -54.938 -25.108 -110.804 1.00 61.55 732 GLU A CA 1
ATOM 5470 C C . GLU A 1 732 ? -53.901 -24.010 -110.750 1.00 62.36 732 GLU A C 1
ATOM 5471 O O . GLU A 1 732 ? -53.274 -23.686 -111.759 1.00 63.95 732 GLU A O 1
ATOM 5477 N N . MET A 1 733 ? -53.724 -23.457 -109.555 1.00 62.00 733 MET A N 1
ATOM 5478 C CA . MET A 1 733 ? -52.910 -22.276 -109.313 1.00 62.56 733 MET A CA 1
ATOM 5479 C C . MET A 1 733 ? -52.249 -22.414 -107.935 1.00 61.22 733 MET A C 1
ATOM 5480 O O . MET A 1 733 ? -52.850 -22.979 -107.012 1.00 60.33 733 MET A O 1
ATOM 5485 N N . VAL A 1 734 ? -51.025 -21.905 -107.796 1.00 60.98 734 VAL A N 1
ATOM 5486 C CA . VAL A 1 734 ? -50.332 -21.871 -106.505 1.00 59.84 734 VAL A CA 1
ATOM 5487 C C . VAL A 1 734 ? -50.073 -20.407 -106.151 1.00 59.86 734 VAL A C 1
ATOM 5488 O O . VAL A 1 734 ? -49.687 -19.627 -107.017 1.00 61.29 734 VAL A O 1
ATOM 5492 N N . LEU A 1 735 ? -50.276 -20.023 -104.896 1.00 58.61 735 LEU A N 1
ATOM 5493 C CA . LEU A 1 735 ? -49.920 -18.667 -104.478 1.00 58.72 735 LEU A CA 1
ATOM 5494 C C . LEU A 1 735 ? -48.488 -18.626 -103.931 1.00 59.49 735 LEU A C 1
ATOM 5495 O O . LEU A 1 735 ? -48.197 -19.151 -102.851 1.00 58.63 735 LEU A O 1
ATOM 5500 N N . ALA A 1 736 ? -47.586 -18.006 -104.685 1.00 61.09 736 ALA A N 1
ATOM 5501 C CA . ALA A 1 736 ? -46.180 -17.938 -104.282 1.00 61.94 736 ALA A CA 1
ATOM 5502 C C . ALA A 1 736 ? -45.997 -17.320 -102.897 1.00 61.35 736 ALA A C 1
ATOM 5503 O O . ALA A 1 736 ? -45.152 -17.782 -102.133 1.00 61.57 736 ALA A O 1
ATOM 5505 N N . ASP A 1 737 ? -46.793 -16.300 -102.571 1.00 60.96 737 ASP A N 1
ATOM 5506 C CA . ASP A 1 737 ? -46.673 -15.616 -101.280 1.00 60.51 737 ASP A CA 1
ATOM 5507 C C . ASP A 1 737 ? -47.826 -15.877 -100.335 1.00 59.34 737 ASP A C 1
ATOM 5508 O O . ASP A 1 737 ? -48.018 -15.136 -99.369 1.00 59.46 737 ASP A O 1
ATOM 5513 N N . ASP A 1 738 ? -48.590 -16.930 -100.616 1.00 58.93 738 ASP A N 1
ATOM 5514 C CA . ASP A 1 738 ? -49.739 -17.332 -99.807 1.00 57.56 738 ASP A CA 1
ATOM 5515 C C . ASP A 1 738 ? -50.792 -16.240 -99.621 1.00 57.08 738 ASP A C 1
ATOM 5516 O O . ASP A 1 738 ? -51.663 -16.372 -98.753 1.00 56.99 738 ASP A O 1
ATOM 5521 N N . ASN A 1 739 ? -50.734 -15.182 -100.430 1.00 56.96 739 ASN A N 1
ATOM 5522 C CA . ASN A 1 739 ? -51.483 -13.955 -100.142 1.00 56.57 739 ASN A CA 1
ATOM 5523 C C . ASN A 1 739 ? -52.859 -13.869 -100.826 1.00 56.20 739 ASN A C 1
ATOM 5524 O O . ASN A 1 739 ? -52.962 -14.082 -102.029 1.00 57.49 739 ASN A O 1
ATOM 5529 N N . PHE A 1 740 ? -53.904 -13.535 -100.069 1.00 54.81 740 PHE A N 1
ATOM 5530 C CA . PHE A 1 740 ? -55.265 -13.388 -100.624 1.00 54.22 740 PHE A CA 1
ATOM 5531 C C . PHE A 1 740 ? -55.332 -12.426 -101.799 1.00 55.58 740 PHE A C 1
ATOM 5532 O O . PHE A 1 740 ? -55.957 -12.726 -102.818 1.00 56.01 740 PHE A O 1
ATOM 5540 N N . SER A 1 741 ? -54.690 -11.269 -101.646 1.00 56.10 741 SER A N 1
ATOM 5541 C CA . SER A 1 741 ? -54.599 -10.291 -102.721 1.00 56.88 741 SER A CA 1
ATOM 5542 C C . SER A 1 741 ? -54.083 -10.895 -104.013 1.00 57.54 741 SER A C 1
ATOM 5543 O O . SER A 1 741 ? -54.512 -10.466 -105.086 1.00 58.85 741 SER A O 1
ATOM 5546 N N . THR A 1 742 ? -53.182 -11.880 -103.925 1.00 56.64 742 THR A N 1
ATOM 5547 C CA . THR A 1 742 ? -52.641 -12.505 -105.137 1.00 57.63 742 THR A CA 1
ATOM 5548 C C . THR A 1 742 ? -53.769 -13.121 -105.986 1.00 57.56 742 THR A C 1
ATOM 5549 O O . THR A 1 742 ? -53.776 -12.983 -107.217 1.00 58.48 742 THR A O 1
ATOM 5553 N N . ILE A 1 743 ? -54.720 -13.773 -105.313 1.00 56.45 743 ILE A N 1
ATOM 5554 C CA . ILE A 1 743 ? -55.873 -14.395 -105.958 1.00 56.18 743 ILE A CA 1
ATOM 5555 C C . ILE A 1 743 ? -56.670 -13.373 -106.751 1.00 56.96 743 ILE A C 1
ATOM 5556 O O . ILE A 1 743 ? -56.965 -13.597 -107.924 1.00 57.81 743 ILE A O 1
ATOM 5561 N N . VAL A 1 744 ? -57.028 -12.267 -106.096 1.00 56.70 744 VAL A N 1
ATOM 5562 C CA . VAL A 1 744 ? -57.833 -11.203 -106.706 1.00 57.66 744 VAL A CA 1
ATOM 5563 C C . VAL A 1 744 ? -57.125 -10.649 -107.938 1.00 59.29 744 VAL A C 1
ATOM 5564 O O . VAL A 1 744 ? -57.741 -10.460 -108.985 1.00 60.58 744 VAL A O 1
ATOM 5568 N N . ALA A 1 745 ? -55.823 -10.414 -107.808 1.00 59.19 745 ALA A N 1
ATOM 5569 C CA . ALA A 1 745 ? -55.021 -9.943 -108.908 1.00 60.45 745 ALA A CA 1
ATOM 5570 C C . ALA A 1 745 ? -54.980 -10.957 -110.052 1.00 60.84 745 ALA A C 1
ATOM 5571 O O . ALA A 1 745 ? -54.819 -10.576 -111.201 1.00 62.38 745 ALA A O 1
ATOM 5573 N N . ALA A 1 746 ? -55.121 -12.244 -109.739 1.00 59.95 746 ALA A N 1
ATOM 5574 C CA . ALA A 1 746 ? -55.116 -13.293 -110.769 1.00 60.51 746 ALA A CA 1
ATOM 5575 C C . ALA A 1 746 ? -56.444 -13.323 -111.525 1.00 61.21 746 ALA A C 1
ATOM 5576 O O . ALA A 1 746 ? -56.479 -13.608 -112.719 1.00 61.96 746 ALA A O 1
ATOM 5578 N N . VAL A 1 747 ? -57.529 -13.021 -110.822 1.00 61.01 747 VAL A N 1
ATOM 5579 C CA . VAL A 1 747 ? -58.803 -12.763 -111.479 1.00 62.45 747 VAL A CA 1
ATOM 5580 C C . VAL A 1 747 ? -58.675 -11.525 -112.381 1.00 64.83 747 VAL A C 1
ATOM 5581 O O . VAL A 1 747 ? -59.111 -11.542 -113.533 1.00 65.99 747 VAL A O 1
ATOM 5585 N N . GLU A 1 748 ? -58.047 -10.470 -111.870 1.00 65.87 748 GLU A N 1
ATOM 5586 C CA . GLU A 1 748 ? -57.829 -9.272 -112.672 1.00 68.48 748 GLU A CA 1
ATOM 5587 C C . GLU A 1 748 ? -57.143 -9.584 -114.003 1.00 69.91 748 GLU A C 1
ATOM 5588 O O . GLU A 1 748 ? -57.627 -9.152 -115.045 1.00 71.43 748 GLU A O 1
ATOM 5594 N N . GLU A 1 749 ? -56.051 -10.351 -113.974 1.00 69.80 749 GLU A N 1
ATOM 5595 C CA . GLU A 1 749 ? -55.370 -10.762 -115.210 1.00 71.43 749 GLU A CA 1
ATOM 5596 C C . GLU A 1 749 ? -56.239 -11.659 -116.083 1.00 71.29 749 GLU A C 1
ATOM 5597 O O . GLU A 1 749 ? -56.262 -11.500 -117.299 1.00 73.08 749 GLU A O 1
ATOM 5603 N N . GLY A 1 750 ? -56.957 -12.589 -115.457 1.00 69.38 750 GLY A N 1
ATOM 5604 C CA . GLY A 1 750 ? -57.815 -13.522 -116.172 1.00 68.48 750 GLY A CA 1
ATOM 5605 C C . GLY A 1 750 ? -58.762 -12.771 -117.072 1.00 69.68 750 GLY A C 1
ATOM 5606 O O . GLY A 1 750 ? -58.891 -13.088 -118.256 1.00 71.06 750 GLY A O 1
ATOM 5607 N N . ARG A 1 751 ? -59.401 -11.750 -116.509 1.00 69.27 751 ARG A N 1
ATOM 5608 C CA . ARG A 1 751 ? -60.336 -10.909 -117.250 1.00 70.04 751 ARG A CA 1
ATOM 5609 C C . ARG A 1 751 ? -59.637 -10.084 -118.311 1.00 72.35 751 ARG A C 1
ATOM 5610 O O . ARG A 1 751 ? -60.185 -9.882 -119.388 1.00 74.20 751 ARG A O 1
ATOM 5618 N N . ALA A 1 752 ? -58.435 -9.603 -117.999 1.00 72.71 752 ALA A N 1
ATOM 5619 C CA . ALA A 1 752 ? -57.638 -8.822 -118.942 1.00 74.94 752 ALA A CA 1
ATOM 5620 C C . ALA A 1 752 ? -57.234 -9.643 -120.178 1.00 76.04 752 ALA A C 1
ATOM 5621 O O . ALA A 1 752 ? -57.439 -9.193 -121.306 1.00 77.72 752 ALA A O 1
ATOM 5623 N N . ILE A 1 753 ? -56.680 -10.842 -119.963 1.00 75.26 753 ILE A N 1
ATOM 5624 C CA . ILE A 1 753 ? -56.331 -11.758 -121.064 1.00 76.61 753 ILE A CA 1
ATOM 5625 C C . ILE A 1 753 ? -57.529 -11.946 -122.000 1.00 77.69 753 ILE A C 1
ATOM 5626 O O . ILE A 1 753 ? -57.383 -11.861 -123.221 1.00 79.28 753 ILE A O 1
ATOM 5631 N N . TYR A 1 754 ? -58.706 -12.191 -121.419 1.00 76.83 754 TYR A N 1
ATOM 5632 C CA . TYR A 1 754 ? -59.929 -12.333 -122.195 1.00 78.01 754 TYR A CA 1
ATOM 5633 C C . TYR A 1 754 ? -60.137 -11.131 -123.121 1.00 81.05 754 TYR A C 1
ATOM 5634 O O . TYR A 1 754 ? -60.174 -11.290 -124.350 1.00 82.91 754 TYR A O 1
ATOM 5643 N N . ASN A 1 755 ? -60.253 -9.938 -122.534 1.00 81.82 755 ASN A N 1
ATOM 5644 C CA . ASN A 1 755 ? -60.429 -8.708 -123.304 1.00 84.66 755 ASN A CA 1
ATOM 5645 C C . ASN A 1 755 ? -59.331 -8.479 -124.337 1.00 86.97 755 ASN A C 1
ATOM 5646 O O . ASN A 1 755 ? -59.554 -7.833 -125.346 1.00 89.18 755 ASN A O 1
ATOM 5651 N N . ASN A 1 756 ? -58.147 -9.019 -124.087 1.00 87.12 756 ASN A N 1
ATOM 5652 C CA . ASN A 1 756 ? -57.067 -8.918 -125.052 1.00 89.92 756 ASN A CA 1
ATOM 5653 C C . ASN A 1 756 ? -57.289 -9.841 -126.255 1.00 91.36 756 ASN A C 1
ATOM 5654 O O . ASN A 1 756 ? -57.002 -9.454 -127.389 1.00 93.56 756 ASN A O 1
ATOM 5659 N N . MET A 1 757 ? -57.801 -11.051 -126.004 1.00 90.46 757 MET A N 1
ATOM 5660 C CA . MET A 1 757 ? -58.160 -11.985 -127.076 1.00 92.12 757 MET A CA 1
ATOM 5661 C C . MET A 1 757 ? -59.222 -11.347 -127.962 1.00 94.10 757 MET A C 1
ATOM 5662 O O . MET A 1 757 ? -59.135 -11.396 -129.188 1.00 96.05 757 MET A O 1
ATOM 5667 N N . LYS A 1 758 ? -60.222 -10.746 -127.321 1.00 93.95 758 LYS A N 1
ATOM 5668 C CA . LYS A 1 758 ? -61.376 -10.182 -128.008 1.00 96.03 758 LYS A CA 1
ATOM 5669 C C . LYS A 1 758 ? -61.015 -8.960 -128.842 1.00 99.60 758 LYS A C 1
ATOM 5670 O O . LYS A 1 758 ? -61.638 -8.697 -129.875 1.00 101.42 758 LYS A O 1
ATOM 5676 N N . GLN A 1 759 ? -60.011 -8.217 -128.385 1.00 78.56 759 GLN A N 1
ATOM 5677 C CA . GLN A 1 759 ? -59.515 -7.055 -129.112 1.00 80.41 759 GLN A CA 1
ATOM 5678 C C . GLN A 1 759 ? -58.794 -7.498 -130.380 1.00 81.34 759 GLN A C 1
ATOM 5679 O O . GLN A 1 759 ? -58.971 -6.896 -131.444 1.00 82.48 759 GLN A O 1
ATOM 5685 N N . PHE A 1 760 ? -57.988 -8.551 -130.259 1.00 81.40 760 PHE A N 1
ATOM 5686 C CA . PHE A 1 760 ? -57.303 -9.119 -131.410 1.00 82.66 760 PHE A CA 1
ATOM 5687 C C . PHE A 1 760 ? -58.270 -9.846 -132.336 1.00 83.54 760 PHE A C 1
ATOM 5688 O O . PHE A 1 760 ? -58.158 -9.731 -133.553 1.00 85.04 760 PHE A O 1
ATOM 5696 N N . ILE A 1 761 ? -59.208 -10.597 -131.768 1.00 83.45 761 ILE A N 1
ATOM 5697 C CA . ILE A 1 761 ? -60.246 -11.253 -132.566 1.00 84.55 761 ILE A CA 1
ATOM 5698 C C . ILE A 1 761 ? -61.048 -10.229 -133.398 1.00 85.74 761 ILE A C 1
ATOM 5699 O O . ILE A 1 761 ? -61.248 -10.429 -134.593 1.00 86.93 761 ILE A O 1
ATOM 5704 N N . ARG A 1 762 ? -61.459 -9.121 -132.781 1.00 85.87 762 ARG A N 1
ATOM 5705 C CA . ARG A 1 762 ? -62.204 -8.068 -133.491 1.00 87.33 762 ARG A CA 1
ATOM 5706 C C . ARG A 1 762 ? -61.429 -7.495 -134.670 1.00 88.10 762 ARG A C 1
ATOM 5707 O O . ARG A 1 762 ? -61.997 -7.265 -135.738 1.00 89.59 762 ARG A O 1
ATOM 5715 N N . TYR A 1 763 ? -60.136 -7.253 -134.470 1.00 87.41 763 TYR A N 1
ATOM 5716 C CA . TYR A 1 763 ? -59.290 -6.680 -135.511 1.00 88.09 763 TYR A CA 1
ATOM 5717 C C . TYR A 1 763 ? -59.038 -7.684 -136.633 1.00 88.89 763 TYR A C 1
ATOM 5718 O O . TYR A 1 763 ? -59.039 -7.320 -137.813 1.00 90.12 763 TYR A O 1
ATOM 5727 N N . LEU A 1 764 ? -58.837 -8.947 -136.266 1.00 88.35 764 LEU A N 1
ATOM 5728 C CA . LEU A 1 764 ? -58.610 -9.995 -137.254 1.00 89.43 764 LEU A CA 1
ATOM 5729 C C . LEU A 1 764 ? -59.840 -10.246 -138.135 1.00 90.81 764 LEU A C 1
ATOM 5730 O O . LEU A 1 764 ? -59.722 -10.254 -139.359 1.00 92.11 764 LEU A O 1
ATOM 5735 N N . ILE A 1 765 ? -61.007 -10.443 -137.517 1.00 90.79 765 ILE A N 1
ATOM 5736 C CA . ILE A 1 765 ? -62.228 -10.750 -138.264 1.00 92.58 765 ILE A CA 1
ATOM 5737 C C . ILE A 1 765 ? -62.654 -9.601 -139.184 1.00 94.15 765 ILE A C 1
ATOM 5738 O O . ILE A 1 765 ? -62.985 -9.831 -140.352 1.00 95.80 765 ILE A O 1
ATOM 5743 N N . SER A 1 766 ? -62.636 -8.373 -138.670 1.00 93.83 766 SER A N 1
ATOM 5744 C CA . SER A 1 766 ? -63.049 -7.227 -139.471 1.00 95.38 766 SER A CA 1
ATOM 5745 C C . SER A 1 766 ? -62.142 -7.009 -140.692 1.00 96.30 766 SER A C 1
ATOM 5746 O O . SER A 1 766 ? -62.641 -6.761 -141.790 1.00 98.12 766 SER A O 1
ATOM 5749 N N . SER A 1 767 ? -60.827 -7.136 -140.506 1.00 95.46 767 SER A N 1
ATOM 5750 C CA . SER A 1 767 ? -59.860 -6.894 -141.584 1.00 96.56 767 SER A CA 1
ATOM 5751 C C . SER A 1 767 ? -59.904 -7.967 -142.674 1.00 97.77 767 SER A C 1
ATOM 5752 O O . SER A 1 767 ? -59.709 -7.673 -143.856 1.00 99.29 767 SER A O 1
ATOM 5755 N N . ASN A 1 768 ? -60.138 -9.209 -142.268 1.00 97.53 768 ASN A N 1
ATOM 5756 C CA . ASN A 1 768 ? -60.361 -10.293 -143.216 1.00 99.16 768 ASN A CA 1
ATOM 5757 C C . ASN A 1 768 ? -61.699 -10.152 -143.947 1.00 100.96 768 ASN A C 1
ATOM 5758 O O . ASN A 1 768 ? -61.760 -10.336 -145.161 1.00 102.70 768 ASN A O 1
ATOM 5763 N N . VAL A 1 769 ? -62.759 -9.815 -143.206 1.00 100.87 769 VAL A N 1
ATOM 5764 C CA . VAL A 1 769 ? -64.077 -9.530 -143.794 1.00 102.74 769 VAL A CA 1
ATOM 5765 C C . VAL A 1 769 ? -63.983 -8.386 -144.802 1.00 104.00 769 VAL A C 1
ATOM 5766 O O . VAL A 1 769 ? -64.640 -8.415 -145.841 1.00 105.90 769 VAL A O 1
ATOM 5770 N N . GLY A 1 770 ? -63.156 -7.391 -144.480 1.00 103.25 770 GLY A N 1
ATOM 5771 C CA . GLY A 1 770 ? -62.840 -6.288 -145.386 1.00 104.58 770 GLY A CA 1
ATOM 5772 C C . GLY A 1 770 ? -62.304 -6.800 -146.706 1.00 106.01 770 GLY A C 1
ATOM 5773 O O . GLY A 1 770 ? -62.821 -6.445 -147.764 1.00 107.88 770 GLY A O 1
ATOM 5774 N N . GLU A 1 771 ? -61.281 -7.653 -146.634 1.00 105.36 771 GLU A N 1
ATOM 5775 C CA . GLU A 1 771 ? -60.709 -8.318 -147.814 1.00 106.84 771 GLU A CA 1
ATOM 5776 C C . GLU A 1 771 ? -61.781 -8.985 -148.684 1.00 108.93 771 GLU A C 1
ATOM 5777 O O . GLU A 1 771 ? -61.740 -8.873 -149.910 1.00 110.85 771 GLU A O 1
ATOM 5783 N N . VAL A 1 772 ? -62.735 -9.665 -148.046 1.00 108.90 772 VAL A N 1
ATOM 5784 C CA . VAL A 1 772 ? -63.833 -10.340 -148.753 1.00 111.13 772 VAL A CA 1
ATOM 5785 C C . VAL A 1 772 ? -64.806 -9.355 -149.407 1.00 112.98 772 VAL A C 1
ATOM 5786 O O . VAL A 1 772 ? -65.080 -9.463 -150.604 1.00 115.45 772 VAL A O 1
ATOM 5790 N N . VAL A 1 773 ? -65.316 -8.402 -148.628 1.00 112.27 773 VAL A N 1
ATOM 5791 C CA . VAL A 1 773 ? -66.269 -7.409 -149.136 1.00 114.23 773 VAL A CA 1
ATOM 5792 C C . VAL A 1 773 ? -65.653 -6.573 -150.264 1.00 115.41 773 VAL A C 1
ATOM 5793 O O . VAL A 1 773 ? -66.310 -6.296 -151.267 1.00 117.70 773 VAL A O 1
ATOM 5797 N N . CYS A 1 774 ? -64.386 -6.202 -150.091 1.00 114.04 774 CYS A N 1
ATOM 5798 C CA . CYS A 1 774 ? -63.597 -5.513 -151.111 1.00 115.19 774 CYS A CA 1
ATOM 5799 C C . CYS A 1 774 ? -63.649 -6.204 -152.477 1.00 117.20 774 CYS A C 1
ATOM 5800 O O . CYS A 1 774 ? -64.043 -5.590 -153.480 1.00 119.40 774 CYS A O 1
ATOM 5803 N N . ILE A 1 775 ? -63.252 -7.475 -152.504 1.00 116.70 775 ILE A N 1
ATOM 5804 C CA . ILE A 1 775 ? -63.169 -8.252 -153.741 1.00 118.58 775 ILE A CA 1
ATOM 5805 C C . ILE A 1 775 ? -64.549 -8.615 -154.286 1.00 120.93 775 ILE A C 1
ATOM 5806 O O . ILE A 1 775 ? -64.809 -8.445 -155.481 1.00 123.22 775 ILE A O 1
ATOM 5811 N N . PHE A 1 776 ? -65.431 -9.096 -153.412 1.00 120.45 776 PHE A N 1
ATOM 5812 C CA . PHE A 1 776 ? -66.787 -9.444 -153.825 1.00 122.94 776 PHE A CA 1
ATOM 5813 C C . PHE A 1 776 ? -67.501 -8.285 -154.521 1.00 124.76 776 PHE A C 1
ATOM 5814 O O . PHE A 1 776 ? -68.150 -8.494 -155.536 1.00 127.67 776 PHE A O 1
ATOM 5822 N N . LEU A 1 777 ? -67.365 -7.072 -153.986 1.00 123.48 777 LEU A N 1
ATOM 5823 C CA . LEU A 1 777 ? -67.986 -5.885 -154.584 1.00 125.35 777 LEU A CA 1
ATOM 5824 C C . LEU A 1 777 ? -67.541 -5.613 -156.024 1.00 127.23 777 LEU A C 1
ATOM 5825 O O . LEU A 1 777 ? -68.332 -5.151 -156.848 1.00 129.74 777 LEU A O 1
ATOM 5830 N N . THR A 1 778 ? -66.275 -5.904 -156.317 1.00 126.04 778 THR A N 1
ATOM 5831 C CA . THR A 1 778 ? -65.718 -5.703 -157.652 1.00 127.61 778 THR A CA 1
ATOM 5832 C C . THR A 1 778 ? -66.292 -6.723 -158.638 1.00 130.10 778 THR A C 1
ATOM 5833 O O . THR A 1 778 ? -66.726 -6.361 -159.730 1.00 132.87 778 THR A O 1
ATOM 5837 N N . ALA A 1 779 ? -66.300 -7.992 -158.243 1.00 129.49 779 ALA A N 1
ATOM 5838 C CA . ALA A 1 779 ? -66.828 -9.062 -159.083 1.00 131.98 779 ALA A CA 1
ATOM 5839 C C . ALA A 1 779 ? -68.348 -8.995 -159.201 1.00 134.26 779 ALA A C 1
ATOM 5840 O O . ALA A 1 779 ? -68.904 -9.334 -160.247 1.00 137.42 779 ALA A O 1
ATOM 5842 N N . ALA A 1 780 ? -69.011 -8.554 -158.133 1.00 132.90 780 ALA A N 1
ATOM 5843 C CA . ALA A 1 780 ? -70.472 -8.473 -158.104 1.00 135.16 780 ALA A CA 1
ATOM 5844 C C . ALA A 1 780 ? -71.012 -7.395 -159.035 1.00 137.70 780 ALA A C 1
ATOM 5845 O O . ALA A 1 780 ? -71.898 -7.665 -159.843 1.00 140.95 780 ALA A O 1
ATOM 5847 N N . LEU A 1 781 ? -70.478 -6.182 -158.917 1.00 136.50 781 LEU A N 1
ATOM 5848 C CA . LEU A 1 781 ? -70.947 -5.050 -159.716 1.00 138.93 781 LEU A CA 1
ATOM 5849 C C . LEU A 1 781 ? -70.481 -5.150 -161.171 1.00 141.23 781 LEU A C 1
ATOM 5850 O O . LEU A 1 781 ? -71.211 -4.779 -162.094 1.00 144.21 781 LEU A O 1
ATOM 5855 N N . GLY A 1 782 ? -69.272 -5.675 -161.361 1.00 139.95 782 GLY A N 1
ATOM 5856 C CA . GLY A 1 782 ? -68.667 -5.803 -162.684 1.00 142.03 782 GLY A CA 1
ATOM 5857 C C . GLY A 1 782 ? -67.529 -4.821 -162.885 1.00 140.99 782 GLY A C 1
ATOM 5858 O O . GLY A 1 782 ? -67.110 -4.574 -164.016 1.00 142.78 782 GLY A O 1
ATOM 5859 N N . LEU A 1 783 ? -67.030 -4.268 -161.780 1.00 138.33 783 LEU A N 1
ATOM 5860 C CA . LEU A 1 783 ? -65.958 -3.273 -161.804 1.00 137.43 783 LEU A CA 1
ATOM 5861 C C . LEU A 1 783 ? -64.600 -3.908 -162.118 1.00 136.77 783 LEU A C 1
ATOM 5862 O O . LEU A 1 783 ? -64.441 -5.122 -161.974 1.00 136.19 783 LEU A O 1
ATOM 5867 N N . PRO A 1 784 ? -63.620 -3.092 -162.563 1.00 137.20 784 PRO A N 1
ATOM 5868 C CA . PRO A 1 784 ? -62.276 -3.618 -162.801 1.00 136.73 784 PRO A CA 1
ATOM 5869 C C . PRO A 1 784 ? -61.530 -3.863 -161.493 1.00 133.93 784 PRO A C 1
ATOM 5870 O O . PRO A 1 784 ? -61.521 -2.997 -160.611 1.00 132.60 784 PRO A O 1
ATOM 5874 N N . GLU A 1 785 ? -60.924 -5.046 -161.388 1.00 133.53 785 GLU A N 1
ATOM 5875 C CA . GLU A 1 785 ? -60.194 -5.511 -160.203 1.00 130.91 785 GLU A CA 1
ATOM 5876 C C . GLU A 1 785 ? -59.522 -4.399 -159.384 1.00 129.11 785 GLU A C 1
ATOM 5877 O O . GLU A 1 785 ? -58.587 -3.740 -159.847 1.00 129.76 785 GLU A O 1
ATOM 5883 N N . ALA A 1 786 ? -60.032 -4.178 -158.175 1.00 127.23 786 ALA A N 1
ATOM 5884 C CA . ALA A 1 786 ? -59.516 -3.132 -157.295 1.00 125.70 786 ALA A CA 1
ATOM 5885 C C . ALA A 1 786 ? -58.158 -3.492 -156.692 1.00 124.06 786 ALA A C 1
ATOM 5886 O O . ALA A 1 786 ? -57.344 -2.606 -156.431 1.00 123.79 786 ALA A O 1
ATOM 5888 N N . LEU A 1 787 ? -57.923 -4.786 -156.472 1.00 123.26 787 LEU A N 1
ATOM 5889 C CA . LEU A 1 787 ? -56.643 -5.267 -155.946 1.00 121.98 787 LEU A CA 1
ATOM 5890 C C . LEU A 1 787 ? -56.164 -6.556 -156.605 1.00 123.00 787 LEU A C 1
ATOM 5891 O O . LEU A 1 787 ? -56.844 -7.583 -156.550 1.00 123.07 787 LEU A O 1
ATOM 5896 N N . ILE A 1 788 ? -54.984 -6.483 -157.218 1.00 124.05 788 ILE A N 1
ATOM 5897 C CA . ILE A 1 788 ? -54.309 -7.647 -157.797 1.00 125.18 788 ILE A CA 1
ATOM 5898 C C . ILE A 1 788 ? -53.878 -8.582 -156.643 1.00 123.08 788 ILE A C 1
ATOM 5899 O O . ILE A 1 788 ? -53.584 -8.096 -155.550 1.00 121.09 788 ILE A O 1
ATOM 5904 N N . PRO A 1 789 ? -53.876 -9.917 -156.866 1.00 123.77 789 PRO A N 1
ATOM 5905 C CA . PRO A 1 789 ? -53.632 -10.910 -155.801 1.00 122.08 789 PRO A CA 1
ATOM 5906 C C . PRO A 1 789 ? -52.337 -10.741 -155.004 1.00 120.71 789 PRO A C 1
ATOM 5907 O O . PRO A 1 789 ? -52.324 -10.986 -153.795 1.00 118.70 789 PRO A O 1
ATOM 5911 N N . VAL A 1 790 ? -51.262 -10.334 -155.672 1.00 121.91 790 VAL A N 1
ATOM 5912 C CA . VAL A 1 790 ? -49.979 -10.112 -155.002 1.00 121.10 790 VAL A CA 1
ATOM 5913 C C . VAL A 1 790 ? -50.034 -8.889 -154.081 1.00 119.03 790 VAL A C 1
ATOM 5914 O O . VAL A 1 790 ? -49.337 -8.840 -153.068 1.00 117.82 790 VAL A O 1
ATOM 5918 N N . GLN A 1 791 ? -50.856 -7.905 -154.448 1.00 118.89 791 GLN A N 1
ATOM 5919 C CA . GLN A 1 791 ? -51.129 -6.750 -153.592 1.00 117.07 791 GLN A CA 1
ATOM 5920 C C . GLN A 1 791 ? -51.899 -7.180 -152.348 1.00 114.62 791 GLN A C 1
ATOM 5921 O O . GLN A 1 791 ? -51.589 -6.742 -151.237 1.00 113.07 791 GLN A O 1
ATOM 5927 N N . LEU A 1 792 ? -52.896 -8.044 -152.541 1.00 114.32 792 LEU A N 1
ATOM 5928 C CA . LEU A 1 792 ? -53.699 -8.555 -151.435 1.00 112.09 792 LEU A CA 1
ATOM 5929 C C . LEU A 1 792 ? -52.842 -9.343 -150.454 1.00 110.76 792 LEU A C 1
ATOM 5930 O O . LEU A 1 792 ? -52.942 -9.149 -149.248 1.00 109.04 792 LEU A O 1
ATOM 5935 N N . LEU A 1 793 ? -51.994 -10.225 -150.976 1.00 111.85 793 LEU A N 1
ATOM 5936 C CA . LEU A 1 793 ? -51.063 -10.979 -150.140 1.00 110.93 793 LEU A CA 1
ATOM 5937 C C . LEU A 1 793 ? -50.002 -10.076 -149.519 1.00 110.13 793 LEU A C 1
ATOM 5938 O O . LEU A 1 793 ? -49.370 -10.445 -148.537 1.00 109.15 793 LEU A O 1
ATOM 5943 N N . TRP A 1 794 ? -49.816 -8.887 -150.086 1.00 110.80 794 TRP A N 1
ATOM 5944 C CA . TRP A 1 794 ? -48.895 -7.920 -149.499 1.00 110.33 794 TRP A CA 1
ATOM 5945 C C . TRP A 1 794 ? -49.468 -7.248 -148.254 1.00 108.08 794 TRP A C 1
ATOM 5946 O O . TRP A 1 794 ? -48.798 -7.205 -147.233 1.00 107.27 794 TRP A O 1
ATOM 5957 N N . VAL A 1 795 ? -50.689 -6.720 -148.344 1.00 107.41 795 VAL A N 1
ATOM 5958 C CA . VAL A 1 795 ? -51.345 -6.096 -147.187 1.00 105.72 795 VAL A CA 1
ATOM 5959 C C . VAL A 1 795 ? -51.568 -7.113 -146.072 1.00 103.89 795 VAL A C 1
ATOM 5960 O O . VAL A 1 795 ? -51.282 -6.842 -144.900 1.00 102.49 795 VAL A O 1
ATOM 5964 N N . ASN A 1 796 ? -52.058 -8.288 -146.462 1.00 103.91 796 ASN A N 1
ATOM 5965 C CA . ASN A 1 796 ? -52.304 -9.392 -145.547 1.00 102.65 796 ASN A CA 1
ATOM 5966 C C . ASN A 1 796 ? -51.084 -9.751 -144.687 1.00 101.96 796 ASN A C 1
ATOM 5967 O O . ASN A 1 796 ? -51.237 -10.263 -143.584 1.00 100.55 796 ASN A O 1
ATOM 5972 N N . LEU A 1 797 ? -49.886 -9.465 -145.197 1.00 103.20 797 LEU A N 1
ATOM 5973 C CA . LEU A 1 797 ? -48.634 -9.767 -144.502 1.00 103.20 797 LEU A CA 1
ATOM 5974 C C . LEU A 1 797 ? -48.166 -8.636 -143.584 1.00 102.65 797 LEU A C 1
ATOM 5975 O O . LEU A 1 797 ? -47.729 -8.900 -142.464 1.00 101.61 797 LEU A O 1
ATOM 5980 N N . VAL A 1 798 ? -48.243 -7.389 -144.049 1.00 103.43 798 VAL A N 1
ATOM 5981 C CA . VAL A 1 798 ? -47.826 -6.255 -143.217 1.00 103.43 798 VAL A CA 1
ATOM 5982 C C . VAL A 1 798 ? -48.655 -6.185 -141.933 1.00 101.54 798 VAL A C 1
ATOM 5983 O O . VAL A 1 798 ? -48.102 -6.091 -140.839 1.00 100.85 798 VAL A O 1
ATOM 5987 N N . THR A 1 799 ? -49.977 -6.253 -142.081 1.00 100.99 799 THR A N 1
ATOM 5988 C CA . THR A 1 799 ? -50.901 -6.151 -140.954 1.00 99.55 799 THR A CA 1
ATOM 5989 C C . THR A 1 799 ? -50.697 -7.276 -139.934 1.00 98.42 799 THR A C 1
ATOM 5990 O O . THR A 1 799 ? -50.499 -7.014 -138.740 1.00 97.52 799 THR A O 1
ATOM 5994 N N . ASP A 1 800 ? -50.723 -8.521 -140.411 1.00 98.64 800 ASP A N 1
ATOM 5995 C CA . ASP A 1 800 ? -50.515 -9.689 -139.547 1.00 97.69 800 ASP A CA 1
ATOM 5996 C C . ASP A 1 800 ? -49.110 -9.738 -138.947 1.00 97.80 800 ASP A C 1
ATOM 5997 O O . ASP A 1 800 ? -48.906 -10.350 -137.907 1.00 97.37 800 ASP A O 1
ATOM 6002 N N . GLY A 1 801 ? -48.157 -9.068 -139.589 1.00 99.05 801 GLY A N 1
ATOM 6003 C CA . GLY A 1 801 ? -46.767 -9.048 -139.140 1.00 99.39 801 GLY A CA 1
ATOM 6004 C C . GLY A 1 801 ? -46.410 -7.969 -138.133 1.00 98.78 801 GLY A C 1
ATOM 6005 O O . GLY A 1 801 ? -45.797 -8.259 -137.099 1.00 98.54 801 GLY A O 1
ATOM 6006 N N . LEU A 1 802 ? -46.774 -6.723 -138.432 1.00 98.63 802 LEU A N 1
ATOM 6007 C CA . LEU A 1 802 ? -46.426 -5.604 -137.551 1.00 98.38 802 LEU A CA 1
ATOM 6008 C C . LEU A 1 802 ? -47.565 -5.178 -136.611 1.00 96.59 802 LEU A C 1
ATOM 6009 O O . LEU A 1 802 ? -47.518 -5.508 -135.429 1.00 95.68 802 LEU A O 1
ATOM 6014 N N . PRO A 1 803 ? -48.596 -4.471 -137.123 1.00 96.32 803 PRO A N 1
ATOM 6015 C CA . PRO A 1 803 ? -49.604 -3.944 -136.198 1.00 95.00 803 PRO A CA 1
ATOM 6016 C C . PRO A 1 803 ? -50.421 -4.993 -135.444 1.00 92.93 803 PRO A C 1
ATOM 6017 O O . PRO A 1 803 ? -50.741 -4.778 -134.275 1.00 92.27 803 PRO A O 1
ATOM 6021 N N . ALA A 1 804 ? -50.751 -6.112 -136.088 1.00 92.23 804 ALA A N 1
ATOM 6022 C CA . ALA A 1 804 ? -51.573 -7.141 -135.438 1.00 90.37 804 ALA A CA 1
ATOM 6023 C C . ALA A 1 804 ? -50.877 -7.757 -134.234 1.00 89.30 804 ALA A C 1
ATOM 6024 O O . ALA A 1 804 ? -51.519 -8.017 -133.225 1.00 88.18 804 ALA A O 1
ATOM 6026 N N . THR A 1 805 ? -49.568 -7.973 -134.333 1.00 89.82 805 THR A N 1
ATOM 6027 C CA . THR A 1 805 ? -48.813 -8.557 -133.223 1.00 89.29 805 THR A CA 1
ATOM 6028 C C . THR A 1 805 ? -48.539 -7.544 -132.114 1.00 88.92 805 THR A C 1
ATOM 6029 O O . THR A 1 805 ? -48.233 -7.919 -130.983 1.00 88.41 805 THR A O 1
ATOM 6033 N N . ALA A 1 806 ? -48.644 -6.262 -132.451 1.00 89.40 806 ALA A N 1
ATOM 6034 C CA . ALA A 1 806 ? -48.476 -5.189 -131.484 1.00 89.32 806 ALA A CA 1
ATOM 6035 C C . ALA A 1 806 ? -49.637 -5.133 -130.490 1.00 87.76 806 ALA A C 1
ATOM 6036 O O . ALA A 1 806 ? -49.446 -4.745 -129.335 1.00 87.84 806 ALA A O 1
ATOM 6038 N N . LEU A 1 807 ? -50.830 -5.532 -130.935 1.00 86.49 807 LEU A N 1
ATOM 6039 C CA . LEU A 1 807 ? -52.016 -5.572 -130.072 1.00 85.02 807 LEU A CA 1
ATOM 6040 C C . LEU A 1 807 ? -51.915 -6.675 -129.012 1.00 84.01 807 LEU A C 1
ATOM 6041 O O . LEU A 1 807 ? -52.638 -6.663 -128.015 1.00 83.35 807 LEU A O 1
ATOM 6046 N N . GLY A 1 808 ? -51.011 -7.625 -129.234 1.00 84.04 808 GLY A N 1
ATOM 6047 C CA . GLY A 1 808 ? -50.662 -8.604 -128.222 1.00 83.16 808 GLY A CA 1
ATOM 6048 C C . GLY A 1 808 ? -49.980 -7.948 -127.033 1.00 83.53 808 GLY A C 1
ATOM 6049 O O . GLY A 1 808 ? -49.877 -8.549 -125.947 1.00 82.95 808 GLY A O 1
ATOM 6050 N N . PHE A 1 809 ? -49.524 -6.712 -127.230 1.00 84.55 809 PHE A N 1
ATOM 6051 C CA . PHE A 1 809 ? -48.822 -5.978 -126.187 1.00 85.43 809 PHE A CA 1
ATOM 6052 C C . PHE A 1 809 ? -49.584 -4.770 -125.673 1.00 85.83 809 PHE A C 1
ATOM 6053 O O . PHE A 1 809 ? -48.959 -3.830 -125.178 1.00 87.36 809 PHE A O 1
ATOM 6061 N N . ASN A 1 810 ? -50.910 -4.759 -125.779 1.00 85.07 810 ASN A N 1
ATOM 6062 C CA . ASN A 1 810 ? -51.637 -3.607 -125.235 1.00 86.16 810 ASN A CA 1
ATOM 6063 C C . ASN A 1 810 ? -52.053 -3.796 -123.782 1.00 85.54 810 ASN A C 1
ATOM 6064 O O . ASN A 1 810 ? -52.155 -4.929 -123.324 1.00 84.68 810 ASN A O 1
ATOM 6069 N N . PRO A 1 811 ? -52.269 -2.689 -123.047 1.00 86.71 811 PRO A N 1
ATOM 6070 C CA . PRO A 1 811 ? -52.460 -2.754 -121.594 1.00 86.40 811 PRO A CA 1
ATOM 6071 C C . PRO A 1 811 ? -53.790 -3.385 -121.181 1.00 85.17 811 PRO A C 1
ATOM 6072 O O . PRO A 1 811 ? -54.620 -3.679 -122.046 1.00 84.58 811 PRO A O 1
ATOM 6076 N N . PRO A 1 812 ? -53.993 -3.606 -119.865 1.00 84.95 812 PRO A N 1
ATOM 6077 C CA . PRO A 1 812 ? -55.314 -4.020 -119.409 1.00 84.18 812 PRO A CA 1
ATOM 6078 C C . PRO A 1 812 ? -56.383 -3.021 -119.819 1.00 85.33 812 PRO A C 1
ATOM 6079 O O . PRO A 1 812 ? -56.122 -1.813 -119.879 1.00 86.68 812 PRO A O 1
ATOM 6083 N N . ASP A 1 813 ? -57.572 -3.535 -120.109 1.00 85.14 813 ASP A N 1
ATOM 6084 C CA . ASP A 1 813 ? -58.720 -2.689 -120.404 1.00 86.83 813 ASP A CA 1
ATOM 6085 C C . ASP A 1 813 ? -59.191 -2.010 -119.125 1.00 88.00 813 ASP A C 1
ATOM 6086 O O . ASP A 1 813 ? -58.891 -2.470 -118.024 1.00 87.58 813 ASP A O 1
ATOM 6091 N N . LEU A 1 814 ? -59.944 -0.928 -119.275 1.00 90.08 814 LEU A N 1
ATOM 6092 C CA . LEU A 1 814 ? -60.062 0.057 -118.210 1.00 92.05 814 LEU A CA 1
ATOM 6093 C C . LEU A 1 814 ? -60.875 -0.344 -116.981 1.00 92.08 814 LEU A C 1
ATOM 6094 O O . LEU A 1 814 ? -60.387 -0.210 -115.850 1.00 92.40 814 LEU A O 1
ATOM 6099 N N . ASP A 1 815 ? -62.095 -0.837 -117.190 1.00 91.85 815 ASP A N 1
ATOM 6100 C CA . ASP A 1 815 ? -62.969 -1.162 -116.060 1.00 92.11 815 ASP A CA 1
ATOM 6101 C C . ASP A 1 815 ? -63.380 -2.640 -115.972 1.00 90.12 815 ASP A C 1
ATOM 6102 O O . ASP A 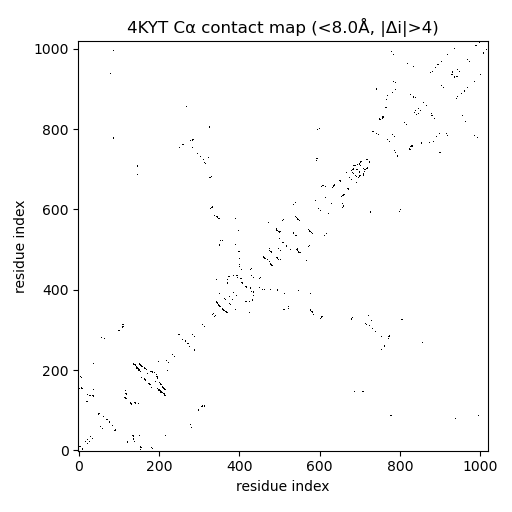1 815 ? -64.543 -2.972 -115.716 1.00 90.42 815 ASP A O 1
ATOM 6107 N N . ILE A 1 816 ? -62.399 -3.523 -116.148 1.00 88.21 816 ILE A N 1
ATOM 6108 C CA . ILE A 1 816 ? -62.632 -4.970 -116.153 1.00 86.32 816 ILE A CA 1
ATOM 6109 C C . ILE A 1 816 ? -63.053 -5.524 -114.788 1.00 85.90 816 ILE A C 1
ATOM 6110 O O . ILE A 1 816 ? -63.648 -6.600 -114.703 1.00 85.13 816 ILE A O 1
ATOM 6115 N N . MET A 1 817 ? -62.755 -4.772 -113.734 1.00 86.53 817 MET A N 1
ATOM 6116 C CA . MET A 1 817 ? -63.158 -5.132 -112.381 1.00 86.45 817 MET A CA 1
ATOM 6117 C C . MET A 1 817 ? -64.384 -4.343 -111.921 1.00 88.55 817 MET A C 1
ATOM 6118 O O . MET A 1 817 ? -64.587 -4.139 -110.722 1.00 89.27 817 MET A O 1
ATOM 6123 N N . ASP A 1 818 ? -65.191 -3.893 -112.881 1.00 89.85 818 ASP A N 1
ATOM 6124 C CA . ASP A 1 818 ? -66.460 -3.227 -112.587 1.00 92.24 818 ASP A CA 1
ATOM 6125 C C . ASP A 1 818 ? -67.654 -3.942 -113.209 1.00 92.33 818 ASP A C 1
ATOM 6126 O O . ASP A 1 818 ? -68.786 -3.761 -112.760 1.00 94.08 818 ASP A O 1
ATOM 6131 N N . ARG A 1 819 ? -67.396 -4.749 -114.237 1.00 90.91 819 ARG A N 1
ATOM 6132 C CA . ARG A 1 819 ? -68.406 -5.661 -114.779 1.00 90.90 819 ARG A CA 1
ATOM 6133 C C . ARG A 1 819 ? -68.514 -6.896 -113.870 1.00 89.09 819 ARG A C 1
ATOM 6134 O O . ARG A 1 819 ? -67.578 -7.196 -113.123 1.00 87.71 819 ARG A O 1
ATOM 6142 N N . PRO A 1 820 ? -69.658 -7.606 -113.910 1.00 89.18 820 PRO A N 1
ATOM 6143 C CA . PRO A 1 820 ? -69.746 -8.852 -113.154 1.00 87.83 820 PRO A CA 1
ATOM 6144 C C . PRO A 1 820 ? -68.944 -9.962 -113.847 1.00 85.61 820 PRO A C 1
ATOM 6145 O O . PRO A 1 820 ? -68.397 -9.734 -114.930 1.00 84.92 820 PRO A O 1
ATOM 6149 N N . PRO A 1 821 ? -68.865 -11.157 -113.233 1.00 84.52 821 PRO A N 1
ATOM 6150 C CA . PRO A 1 821 ? -68.111 -12.229 -113.875 1.00 83.14 821 PRO A CA 1
ATOM 6151 C C . PRO A 1 821 ? -68.796 -12.725 -115.142 1.00 83.81 821 PRO A C 1
ATOM 6152 O O . PRO A 1 821 ? -70.026 -12.792 -115.193 1.00 85.40 821 PRO A O 1
ATOM 6156 N N . ARG A 1 822 ? -67.995 -13.061 -116.147 1.00 82.81 822 ARG A N 1
ATOM 6157 C CA . ARG A 1 822 ? -68.487 -13.645 -117.387 1.00 83.71 822 ARG A CA 1
ATOM 6158 C C . ARG A 1 822 ? -69.074 -15.038 -117.119 1.00 84.83 822 ARG A C 1
ATOM 6159 O O . ARG A 1 822 ? -68.512 -15.815 -116.359 1.00 84.29 822 ARG A O 1
ATOM 6167 N N . SER A 1 823 ? -70.220 -15.338 -117.721 1.00 87.36 823 SER A N 1
ATOM 6168 C CA . SER A 1 823 ? -70.803 -16.682 -117.640 1.00 89.28 823 SER A CA 1
ATOM 6169 C C . SER A 1 823 ? -70.019 -17.688 -118.486 1.00 89.28 823 SER A C 1
ATOM 6170 O O . SER A 1 823 ? -69.535 -17.349 -119.571 1.00 88.87 823 SER A O 1
ATOM 6173 N N . PRO A 1 824 ? -69.873 -18.927 -117.982 1.00 90.09 824 PRO A N 1
ATOM 6174 C CA . PRO A 1 824 ? -69.236 -19.982 -118.776 1.00 90.74 824 PRO A CA 1
ATOM 6175 C C . PRO A 1 824 ? -70.056 -20.382 -120.002 1.00 93.32 824 PRO A C 1
ATOM 6176 O O . PRO A 1 824 ? -69.494 -20.895 -120.974 1.00 93.66 824 PRO A O 1
ATOM 6180 N N . LYS A 1 825 ? -71.365 -20.133 -119.961 1.00 95.50 825 LYS A N 1
ATOM 6181 C CA . LYS A 1 825 ? -72.250 -20.443 -121.088 1.00 98.06 825 LYS A CA 1
ATOM 6182 C C . LYS A 1 825 ? -72.342 -19.335 -122.149 1.00 98.12 825 LYS A C 1
ATOM 6183 O O . LYS A 1 825 ? -72.874 -19.565 -123.236 1.00 100.09 825 LYS A O 1
ATOM 6189 N N . GLU A 1 826 ? -71.819 -18.148 -121.839 1.00 96.50 826 GLU A N 1
ATOM 6190 C CA . GLU A 1 826 ? -71.772 -17.026 -122.794 1.00 96.59 826 GLU A CA 1
ATOM 6191 C C . GLU A 1 826 ? -71.181 -17.425 -124.141 1.00 96.24 826 GLU A C 1
ATOM 6192 O O . GLU A 1 826 ? -70.226 -18.196 -124.193 1.00 95.30 826 GLU A O 1
ATOM 6198 N N . PRO A 1 827 ? -71.740 -16.890 -125.237 1.00 97.30 827 PRO A N 1
ATOM 6199 C CA . PRO A 1 827 ? -71.143 -17.135 -126.545 1.00 97.14 827 PRO A CA 1
ATOM 6200 C C . PRO A 1 827 ? -69.899 -16.276 -126.746 1.00 94.79 827 PRO A C 1
ATOM 6201 O O . PRO A 1 827 ? -69.861 -15.139 -126.285 1.00 94.05 827 PRO A O 1
ATOM 6205 N N . LEU A 1 828 ? -68.893 -16.825 -127.418 1.00 94.04 828 LEU A N 1
ATOM 6206 C CA . LEU A 1 828 ? -67.641 -16.113 -127.669 1.00 92.44 828 LEU A CA 1
ATOM 6207 C C . LEU A 1 828 ? -67.860 -14.771 -128.361 1.00 92.82 828 LEU A C 1
ATOM 6208 O O . LEU A 1 828 ? -67.225 -13.776 -128.015 1.00 91.67 828 LEU A O 1
ATOM 6213 N N . ILE A 1 829 ? -68.755 -14.760 -129.346 1.00 94.75 829 ILE A N 1
ATOM 6214 C CA . ILE A 1 829 ? -69.113 -13.546 -130.064 1.00 95.54 829 ILE A CA 1
ATOM 6215 C C . ILE A 1 829 ? -70.626 -13.339 -130.006 1.00 97.76 829 ILE A C 1
ATOM 6216 O O . ILE A 1 829 ? -71.399 -14.138 -130.554 1.00 99.39 829 ILE A O 1
ATOM 6221 N N . SER A 1 830 ? -71.037 -12.269 -129.328 1.00 97.94 830 SER A N 1
ATOM 6222 C CA . SER A 1 830 ? -72.446 -11.890 -129.251 1.00 100.42 830 SER A CA 1
ATOM 6223 C C . SER A 1 830 ? -72.911 -11.336 -130.594 1.00 102.59 830 SER A C 1
ATOM 6224 O O . SER A 1 830 ? -72.092 -10.873 -131.389 1.00 102.13 830 SER A O 1
ATOM 6227 N N . GLY A 1 831 ? -74.216 -11.398 -130.850 1.00 105.46 831 GLY A N 1
ATOM 6228 C CA . GLY A 1 831 ? -74.792 -10.881 -132.095 1.00 108.08 831 GLY A CA 1
ATOM 6229 C C . GLY A 1 831 ? -74.356 -9.450 -132.361 1.00 107.99 831 GLY A C 1
ATOM 6230 O O . GLY A 1 831 ? -73.913 -9.118 -133.463 1.00 107.98 831 GLY A O 1
ATOM 6231 N N . TRP A 1 832 ? -74.468 -8.616 -131.328 1.00 107.99 832 TRP A N 1
ATOM 6232 C CA . TRP A 1 832 ? -74.006 -7.231 -131.358 1.00 108.09 832 TRP A CA 1
ATOM 6233 C C . TRP A 1 832 ? -72.545 -7.102 -131.788 1.00 106.05 832 TRP A C 1
ATOM 6234 O O . TRP A 1 832 ? -72.188 -6.189 -132.535 1.00 106.53 832 TRP A O 1
ATOM 6245 N N . LEU A 1 833 ? -71.704 -8.010 -131.304 1.00 104.18 833 LEU A N 1
ATOM 6246 C CA . LEU A 1 833 ? -70.283 -7.985 -131.630 1.00 102.49 833 LEU A CA 1
ATOM 6247 C C . LEU A 1 833 ? -70.069 -8.432 -133.072 1.00 103.28 833 LEU A C 1
ATOM 6248 O O . LEU A 1 833 ? -69.271 -7.832 -133.795 1.00 103.06 833 LEU A O 1
ATOM 6253 N N . PHE A 1 834 ? -70.806 -9.462 -133.487 1.00 104.55 834 PHE A N 1
ATOM 6254 C CA . PHE A 1 834 ? -70.785 -9.941 -134.875 1.00 105.88 834 PHE A CA 1
ATOM 6255 C C . PHE A 1 834 ? -71.323 -8.882 -135.843 1.00 107.74 834 PHE A C 1
ATOM 6256 O O . PHE A 1 834 ? -71.063 -8.932 -137.042 1.00 108.45 834 PHE A O 1
ATOM 6264 N N . PHE A 1 835 ? -72.074 -7.927 -135.303 1.00 108.78 835 PHE A N 1
ATOM 6265 C CA . PHE A 1 835 ? -72.525 -6.769 -136.057 1.00 110.81 835 PHE A CA 1
ATOM 6266 C C . PHE A 1 835 ? -71.363 -5.785 -136.212 1.00 109.63 835 PHE A C 1
ATOM 6267 O O . PHE A 1 835 ? -71.108 -5.295 -137.313 1.00 110.50 835 PHE A O 1
ATOM 6275 N N . ARG A 1 836 ? -70.658 -5.520 -135.109 1.00 107.72 836 ARG A N 1
ATOM 6276 C CA . ARG A 1 836 ? -69.453 -4.687 -135.111 1.00 106.69 836 ARG A CA 1
ATOM 6277 C C . ARG A 1 836 ? -68.358 -5.241 -136.016 1.00 105.89 836 ARG A C 1
ATOM 6278 O O . ARG A 1 836 ? -67.462 -4.510 -136.428 1.00 105.66 836 ARG A O 1
ATOM 6286 N N . TYR A 1 837 ? -68.417 -6.540 -136.295 1.00 105.79 837 TYR A N 1
ATOM 6287 C CA . TYR A 1 837 ? -67.473 -7.180 -137.207 1.00 105.35 837 TYR A CA 1
ATOM 6288 C C . TYR A 1 837 ? -67.873 -6.888 -138.650 1.00 107.46 837 TYR A C 1
ATOM 6289 O O . TYR A 1 837 ? -67.035 -6.501 -139.471 1.00 107.55 837 TYR A O 1
ATOM 6298 N N . MET A 1 838 ? -69.162 -7.061 -138.947 1.00 109.39 838 MET A N 1
ATOM 6299 C CA . MET A 1 838 ? -69.689 -6.859 -140.300 1.00 111.62 838 MET A CA 1
ATOM 6300 C C . MET A 1 838 ? -69.717 -5.391 -140.701 1.00 112.45 838 MET A C 1
ATOM 6301 O O . MET A 1 838 ? -69.255 -5.040 -141.784 1.00 113.20 838 MET A O 1
ATOM 6306 N N . ALA A 1 839 ? -70.256 -4.542 -139.826 1.00 112.44 839 ALA A N 1
ATOM 6307 C CA . ALA A 1 839 ? -70.371 -3.111 -140.098 1.00 113.46 839 ALA A CA 1
ATOM 6308 C C . ALA A 1 839 ? -69.007 -2.483 -140.375 1.00 112.13 839 ALA A C 1
ATOM 6309 O O . ALA A 1 839 ? -68.858 -1.714 -141.322 1.00 113.52 839 ALA A O 1
ATOM 6311 N N . ILE A 1 840 ? -68.014 -2.833 -139.563 1.00 109.64 840 ILE A N 1
ATOM 6312 C CA . ILE A 1 840 ? -66.650 -2.340 -139.758 1.00 108.55 840 ILE A CA 1
ATOM 6313 C C . ILE A 1 840 ? -66.009 -2.956 -141.010 1.00 108.67 840 ILE A C 1
ATOM 6314 O O . ILE A 1 840 ? -65.490 -2.230 -141.865 1.00 109.54 840 ILE A O 1
ATOM 6319 N N . GLY A 1 841 ? -66.064 -4.285 -141.116 1.00 107.99 841 GLY A N 1
ATOM 6320 C CA . GLY A 1 841 ? -65.583 -5.005 -142.301 1.00 108.44 841 GLY A CA 1
ATOM 6321 C C . GLY A 1 841 ? -66.238 -4.539 -143.596 1.00 110.90 841 GLY A C 1
ATOM 6322 O O . GLY A 1 841 ? -65.601 -4.502 -144.656 1.00 111.48 841 GLY A O 1
ATOM 6323 N N . GLY A 1 842 ? -67.516 -4.179 -143.502 1.00 112.36 842 GLY A N 1
ATOM 6324 C CA . GLY A 1 842 ? -68.267 -3.669 -144.641 1.00 114.97 842 GLY A CA 1
ATOM 6325 C C . GLY A 1 842 ? -67.762 -2.319 -145.106 1.00 115.63 842 GLY A C 1
ATOM 6326 O O . GLY A 1 842 ? -67.672 -2.071 -146.304 1.00 117.10 842 GLY A O 1
ATOM 6327 N N . TYR A 1 843 ? -67.425 -1.450 -144.156 1.00 114.68 843 TYR A N 1
ATOM 6328 C CA . TYR A 1 843 ? -66.940 -0.118 -144.487 1.00 115.59 843 TYR A CA 1
ATOM 6329 C C . TYR A 1 843 ? -65.540 -0.134 -145.094 1.00 114.75 843 TYR A C 1
ATOM 6330 O O . TYR A 1 843 ? -65.270 0.625 -146.017 1.00 116.39 843 TYR A O 1
ATOM 6339 N N . VAL A 1 844 ? -64.656 -0.985 -144.582 1.00 112.58 844 VAL A N 1
ATOM 6340 C CA . VAL A 1 844 ? -63.313 -1.100 -145.155 1.00 112.04 844 VAL A CA 1
ATOM 6341 C C . VAL A 1 844 ? -63.376 -1.647 -146.583 1.00 113.46 844 VAL A C 1
ATOM 6342 O O . VAL A 1 844 ? -62.794 -1.059 -147.498 1.00 114.84 844 VAL A O 1
ATOM 6346 N N . GLY A 1 845 ? -64.109 -2.743 -146.773 1.00 113.57 845 GLY A N 1
ATOM 6347 C CA . GLY A 1 845 ? -64.307 -3.332 -148.101 1.00 115.06 845 GLY A CA 1
ATOM 6348 C C . GLY A 1 845 ? -64.839 -2.341 -149.120 1.00 117.48 845 GLY A C 1
ATOM 6349 O O . GLY A 1 845 ? -64.372 -2.300 -150.257 1.00 118.77 845 GLY A O 1
ATOM 6350 N N . ALA A 1 846 ? -65.811 -1.535 -148.702 1.00 118.42 846 ALA A N 1
ATOM 6351 C CA . ALA A 1 846 ? -66.377 -0.487 -149.546 1.00 120.95 846 ALA A CA 1
ATOM 6352 C C . ALA A 1 846 ? -65.415 0.688 -149.739 1.00 121.26 846 ALA A C 1
ATOM 6353 O O . ALA A 1 846 ? -65.397 1.304 -150.808 1.00 123.31 846 ALA A O 1
ATOM 6355 N N . ALA A 1 847 ? -64.617 0.990 -148.714 1.00 119.45 847 ALA A N 1
ATOM 6356 C CA . ALA A 1 847 ? -63.679 2.116 -148.768 1.00 119.99 847 ALA A CA 1
ATOM 6357 C C . ALA A 1 847 ? -62.505 1.857 -149.704 1.00 120.16 847 ALA A C 1
ATOM 6358 O O . ALA A 1 847 ? -62.014 2.782 -150.359 1.00 121.78 847 ALA A O 1
ATOM 6360 N N . THR A 1 848 ? -62.064 0.603 -149.768 1.00 118.74 848 THR A N 1
ATOM 6361 C CA . THR A 1 848 ? -61.004 0.204 -150.694 1.00 119.09 848 THR A CA 1
ATOM 6362 C C . THR A 1 848 ? -61.484 0.211 -152.140 1.00 121.43 848 THR A C 1
ATOM 6363 O O . THR A 1 848 ? -60.783 0.706 -153.024 1.00 122.66 848 THR A O 1
ATOM 6367 N N . VAL A 1 849 ? -62.669 -0.351 -152.376 1.00 122.28 849 VAL A N 1
ATOM 6368 C CA . VAL A 1 849 ? -63.248 -0.386 -153.722 1.00 124.90 849 VAL A CA 1
ATOM 6369 C C . VAL A 1 849 ? -63.720 1.008 -154.151 1.00 127.09 849 VAL A C 1
ATOM 6370 O O . VAL A 1 849 ? -63.694 1.342 -155.335 1.00 129.08 849 VAL A O 1
ATOM 6374 N N . GLY A 1 850 ? -64.121 1.820 -153.176 1.00 126.84 850 GLY A N 1
ATOM 6375 C CA . GLY A 1 850 ? -64.511 3.205 -153.429 1.00 129.12 850 GLY A CA 1
ATOM 6376 C C . GLY A 1 850 ? -63.335 4.105 -153.768 1.00 129.56 850 GLY A C 1
ATOM 6377 O O . GLY A 1 850 ? -63.501 5.099 -154.459 1.00 131.85 850 GLY A O 1
ATOM 6378 N N . ALA A 1 851 ? -62.150 3.753 -153.274 1.00 127.63 851 ALA A N 1
ATOM 6379 C CA . ALA A 1 851 ? -60.931 4.527 -153.515 1.00 128.11 851 ALA A CA 1
ATOM 6380 C C . ALA A 1 851 ? -60.389 4.332 -154.924 1.00 129.60 851 ALA A C 1
ATOM 6381 O O . ALA A 1 851 ? -59.772 5.239 -155.481 1.00 131.26 851 ALA A O 1
ATOM 6383 N N . ALA A 1 852 ? -60.595 3.141 -155.483 1.00 129.25 852 ALA A N 1
ATOM 6384 C CA . ALA A 1 852 ? -60.246 2.873 -156.875 1.00 131.13 852 ALA A CA 1
ATOM 6385 C C . ALA A 1 852 ? -61.287 3.521 -157.786 1.00 134.10 852 ALA A C 1
ATOM 6386 O O . ALA A 1 852 ? -60.942 4.249 -158.719 1.00 135.93 852 ALA A O 1
ATOM 6388 N N . ALA A 1 853 ? -62.559 3.265 -157.481 1.00 134.64 853 ALA A N 1
ATOM 6389 C CA . ALA A 1 853 ? -63.692 3.839 -158.204 1.00 137.65 853 ALA A CA 1
ATOM 6390 C C . ALA A 1 853 ? -63.711 5.365 -158.164 1.00 139.64 853 ALA A C 1
ATOM 6391 O O . ALA A 1 853 ? -64.144 5.997 -159.124 1.00 142.58 853 ALA A O 1
ATOM 6393 N N . TRP A 1 854 ? -63.242 5.949 -157.062 1.00 138.59 854 TRP A N 1
ATOM 6394 C CA . TRP A 1 854 ? -63.159 7.403 -156.936 1.00 140.83 854 TRP A CA 1
ATOM 6395 C C . TRP A 1 854 ? -62.203 8.010 -157.961 1.00 142.88 854 TRP A C 1
ATOM 6396 O O . TRP A 1 854 ? -62.494 9.068 -158.533 1.00 145.75 854 TRP A O 1
ATOM 6407 N N . TRP A 1 855 ? -61.069 7.347 -158.189 1.00 141.80 855 TRP A N 1
ATOM 6408 C CA . TRP A 1 855 ? -60.111 7.795 -159.204 1.00 143.91 855 TRP A CA 1
ATOM 6409 C C . TRP A 1 855 ? -60.735 7.819 -160.598 1.00 146.72 855 TRP A C 1
ATOM 6410 O O . TRP A 1 855 ? -60.424 8.691 -161.411 1.00 149.28 855 TRP A O 1
ATOM 6421 N N . PHE A 1 856 ? -61.613 6.854 -160.858 1.00 146.67 856 PHE A N 1
ATOM 6422 C CA . PHE A 1 856 ? -62.346 6.781 -162.111 1.00 149.65 856 PHE A CA 1
ATOM 6423 C C . PHE A 1 856 ? -63.479 7.812 -162.188 1.00 152.54 856 PHE A C 1
ATOM 6424 O O . PHE A 1 856 ? -63.676 8.437 -163.228 1.00 155.34 856 PHE A O 1
ATOM 6432 N N . MET A 1 857 ? -64.209 7.994 -161.088 1.00 152.08 857 MET A N 1
ATOM 6433 C CA . MET A 1 857 ? -65.400 8.852 -161.087 1.00 155.11 857 MET A CA 1
ATOM 6434 C C . MET A 1 857 ? -65.097 10.353 -161.027 1.00 157.47 857 MET A C 1
ATOM 6435 O O . MET A 1 857 ? -65.241 11.059 -162.029 1.00 160.49 857 MET A O 1
ATOM 6440 N N . TYR A 1 858 ? -64.683 10.828 -159.852 1.00 156.40 858 TYR A N 1
ATOM 6441 C CA . TYR A 1 858 ? -64.592 12.264 -159.574 1.00 158.93 858 TYR A CA 1
ATOM 6442 C C . TYR A 1 858 ? -63.155 12.775 -159.386 1.00 158.57 858 TYR A C 1
ATOM 6443 O O . TYR A 1 858 ? -62.933 13.750 -158.663 1.00 159.47 858 TYR A O 1
ATOM 6452 N N . ALA A 1 859 ? -62.185 12.137 -160.039 1.00 157.72 859 ALA A N 1
ATOM 6453 C CA . ALA A 1 859 ? -60.777 12.491 -159.829 1.00 157.42 859 ALA A CA 1
ATOM 6454 C C . ALA A 1 859 ? -60.090 13.032 -161.073 1.00 160.20 859 ALA A C 1
ATOM 6455 O O . ALA A 1 859 ? -60.248 12.490 -162.169 1.00 160.92 859 ALA A O 1
ATOM 6457 N N . GLU A 1 860 ? -59.305 14.089 -160.878 1.00 162.05 860 GLU A N 1
ATOM 6458 C CA . GLU A 1 860 ? -58.627 14.790 -161.968 1.00 165.29 860 GLU A CA 1
ATOM 6459 C C . GLU A 1 860 ? -57.358 14.085 -162.462 1.00 164.32 860 GLU A C 1
ATOM 6460 O O . GLU A 1 860 ? -56.252 14.615 -162.324 1.00 165.07 860 GLU A O 1
ATOM 6466 N N . ASP A 1 861 ? -57.531 12.895 -163.038 1.00 163.09 861 ASP A N 1
ATOM 6467 C CA . ASP A 1 861 ? -56.444 12.166 -163.703 1.00 162.72 861 ASP A CA 1
ATOM 6468 C C . ASP A 1 861 ? -56.970 11.269 -164.831 1.00 163.33 861 ASP A C 1
ATOM 6469 O O . ASP A 1 861 ? -56.611 10.096 -164.929 1.00 161.30 861 ASP A O 1
ATOM 6474 N N . GLY A 1 862 ? -57.812 11.839 -165.692 1.00 166.55 862 GLY A N 1
ATOM 6475 C CA . GLY A 1 862 ? -58.446 11.089 -166.780 1.00 167.80 862 GLY A CA 1
ATOM 6476 C C . GLY A 1 862 ? -59.540 10.189 -166.234 1.00 166.14 862 GLY A C 1
ATOM 6477 O O . GLY A 1 862 ? -59.278 9.029 -165.907 1.00 163.58 862 GLY A O 1
ATOM 6478 N N . PRO A 1 863 ? -60.774 10.722 -166.126 1.00 167.78 863 PRO A N 1
ATOM 6479 C CA . PRO A 1 863 ? -61.869 10.034 -165.449 1.00 166.38 863 PRO A CA 1
ATOM 6480 C C . PRO A 1 863 ? -62.862 9.300 -166.358 1.00 167.83 863 PRO A C 1
ATOM 6481 O O . PRO A 1 863 ? -62.895 9.528 -167.567 1.00 170.41 863 PRO A O 1
ATOM 6485 N N . GLY A 1 864 ? -63.645 8.409 -165.750 1.00 166.34 864 GLY A N 1
ATOM 6486 C CA . GLY A 1 864 ? -64.813 7.796 -166.377 1.00 168.04 864 GLY A CA 1
ATOM 6487 C C . GLY A 1 864 ? -66.009 8.704 -166.165 1.00 170.51 864 GLY A C 1
ATOM 6488 O O . GLY A 1 864 ? -65.852 9.923 -166.080 1.00 171.97 864 GLY A O 1
ATOM 6489 N N . VAL A 1 865 ? -67.200 8.123 -166.056 1.00 171.30 865 VAL A N 1
ATOM 6490 C CA . VAL A 1 865 ? -68.427 8.930 -166.037 1.00 174.62 865 VAL A CA 1
ATOM 6491 C C . VAL A 1 865 ? -69.097 8.979 -164.658 1.00 173.37 865 VAL A C 1
ATOM 6492 O O . VAL A 1 865 ? -69.209 7.954 -163.982 1.00 170.88 865 VAL A O 1
ATOM 6496 N N . THR A 1 866 ? -69.532 10.180 -164.260 1.00 175.52 866 THR A N 1
ATOM 6497 C CA . THR A 1 866 ? -70.190 10.416 -162.960 1.00 174.89 866 THR A CA 1
ATOM 6498 C C . THR A 1 866 ? -71.597 9.804 -162.880 1.00 176.30 866 THR A C 1
ATOM 6499 O O . THR A 1 866 ? -72.156 9.667 -161.789 1.00 175.19 866 THR A O 1
ATOM 6503 N N . TYR A 1 867 ? -72.165 9.466 -164.039 1.00 179.10 867 TYR A N 1
ATOM 6504 C CA . TYR A 1 867 ? -73.342 8.601 -164.121 1.00 180.42 867 TYR A CA 1
ATOM 6505 C C . TYR A 1 867 ? -72.910 7.199 -163.703 1.00 177.08 867 TYR A C 1
ATOM 6506 O O . TYR A 1 867 ? -72.800 6.911 -162.506 1.00 174.41 867 TYR A O 1
ATOM 6515 N N . HIS A 1 868 ? -72.651 6.340 -164.694 1.00 177.53 868 HIS A N 1
ATOM 6516 C CA . HIS A 1 868 ? -72.146 4.979 -164.466 1.00 174.74 868 HIS A CA 1
ATOM 6517 C C . HIS A 1 868 ? -71.754 4.338 -165.800 1.00 175.87 868 HIS A C 1
ATOM 6518 O O . HIS A 1 868 ? -72.615 3.922 -166.582 1.00 178.54 868 HIS A O 1
ATOM 6525 N N . GLN A 1 869 ? -70.449 4.273 -166.055 1.00 173.90 869 GLN A N 1
ATOM 6526 C CA . GLN A 1 869 ? -69.928 3.694 -167.290 1.00 174.83 869 GLN A CA 1
ATOM 6527 C C . GLN A 1 869 ? -68.854 2.652 -167.004 1.00 171.58 869 GLN A C 1
ATOM 6528 O O . GLN A 1 869 ? -68.729 1.664 -167.729 1.00 172.03 869 GLN A O 1
ATOM 6534 N N . LEU A 1 870 ? -68.094 2.885 -165.934 1.00 168.40 870 LEU A N 1
ATOM 6535 C CA . LEU A 1 870 ? -66.999 2.005 -165.505 1.00 165.32 870 LEU A CA 1
ATOM 6536 C C . LEU A 1 870 ? -67.411 0.537 -165.339 1.00 164.59 870 LEU A C 1
ATOM 6537 O O . LEU A 1 870 ? -66.585 -0.366 -165.496 1.00 163.28 870 LEU A O 1
ATOM 6542 N N . THR A 1 871 ? -68.686 0.318 -165.024 1.00 165.71 871 THR A N 1
ATOM 6543 C CA . THR A 1 871 ? -69.265 -1.022 -164.905 1.00 165.87 871 THR A CA 1
ATOM 6544 C C . THR A 1 871 ? -68.989 -1.870 -166.148 1.00 167.85 871 THR A C 1
ATOM 6545 O O . THR A 1 871 ? -68.730 -3.070 -166.046 1.00 167.04 871 THR A O 1
ATOM 6549 N N . HIS A 1 872 ? -69.027 -1.232 -167.313 1.00 170.68 872 HIS A N 1
ATOM 6550 C CA . HIS A 1 872 ? -68.924 -1.945 -168.576 1.00 173.17 872 HIS A CA 1
ATOM 6551 C C . HIS A 1 872 ? -67.578 -1.724 -169.274 1.00 172.93 872 HIS A C 1
ATOM 6552 O O . HIS A 1 872 ? -67.495 -1.728 -170.503 1.00 175.66 872 HIS A O 1
ATOM 6559 N N . PHE A 1 873 ? -66.529 -1.554 -168.467 1.00 169.95 873 PHE A N 1
ATOM 6560 C CA . PHE A 1 873 ? -65.141 -1.429 -168.934 1.00 169.55 873 PHE A CA 1
ATOM 6561 C C . PHE A 1 873 ? -64.727 -2.576 -169.858 1.00 171.18 873 PHE A C 1
ATOM 6562 O O . PHE A 1 873 ? -63.791 -2.446 -170.650 1.00 172.12 873 PHE A O 1
ATOM 6570 N N . MET A 1 874 ? -65.442 -3.692 -169.734 1.00 171.89 874 MET A N 1
ATOM 6571 C CA . MET A 1 874 ? -65.222 -4.920 -170.501 1.00 173.79 874 MET A CA 1
ATOM 6572 C C . MET A 1 874 ? -65.212 -4.742 -172.028 1.00 177.46 874 MET A C 1
ATOM 6573 O O . MET A 1 874 ? -64.532 -5.483 -172.739 1.00 178.61 874 MET A O 1
ATOM 6578 N N . GLN A 1 875 ? -65.966 -3.761 -172.520 1.00 179.49 875 GLN A N 1
ATOM 6579 C CA . GLN A 1 875 ? -66.131 -3.552 -173.956 1.00 183.33 875 GLN A CA 1
ATOM 6580 C C . GLN A 1 875 ? -65.583 -2.184 -174.371 1.00 183.70 875 GLN A C 1
ATOM 6581 O O . GLN A 1 875 ? -66.214 -1.150 -174.125 1.00 183.99 875 GLN A O 1
ATOM 6587 N N . CYS A 1 876 ? -64.407 -2.186 -175.003 1.00 183.89 876 CYS A N 1
ATOM 6588 C CA . CYS A 1 876 ? -63.667 -0.947 -175.241 1.00 183.79 876 CYS A CA 1
ATOM 6589 C C . CYS A 1 876 ? -62.739 -0.970 -176.460 1.00 186.19 876 CYS A C 1
ATOM 6590 O O . CYS A 1 876 ? -62.864 -0.120 -177.349 1.00 188.75 876 CYS A O 1
ATOM 6593 N N . THR A 1 877 ? -61.806 -1.926 -176.490 1.00 185.58 877 THR A N 1
ATOM 6594 C CA . THR A 1 877 ? -60.750 -1.961 -177.519 1.00 187.61 877 THR A CA 1
ATOM 6595 C C . THR A 1 877 ? -61.307 -2.008 -178.947 1.00 191.94 877 THR A C 1
ATOM 6596 O O . THR A 1 877 ? -60.855 -1.256 -179.816 1.00 193.97 877 THR A O 1
ATOM 6600 N N . GLU A 1 878 ? -62.282 -2.889 -179.178 1.00 193.64 878 GLU A N 1
ATOM 6601 C CA . GLU A 1 878 ? -63.022 -2.921 -180.446 1.00 197.97 878 GLU A CA 1
ATOM 6602 C C . GLU A 1 878 ? -64.294 -2.064 -180.388 1.00 199.21 878 GLU A C 1
ATOM 6603 O O . GLU A 1 878 ? -64.730 -1.521 -181.411 1.00 202.53 878 GLU A O 1
ATOM 6609 N N . ASP A 1 879 ? -64.871 -1.946 -179.189 1.00 196.66 879 ASP A N 1
ATOM 6610 C CA . ASP A 1 879 ? -66.093 -1.168 -178.966 1.00 197.70 879 ASP A CA 1
ATOM 6611 C C . ASP A 1 879 ? -65.769 0.270 -178.533 1.00 196.44 879 ASP A C 1
ATOM 6612 O O . ASP A 1 879 ? -66.198 0.727 -177.470 1.00 194.38 879 ASP A O 1
ATOM 6617 N N . HIS A 1 880 ? -65.007 0.971 -179.372 1.00 198.04 880 HIS A N 1
ATOM 6618 C CA . HIS A 1 880 ? -64.586 2.351 -179.103 1.00 197.39 880 HIS A CA 1
ATOM 6619 C C . HIS A 1 880 ? -65.621 3.409 -179.524 1.00 200.23 880 HIS A C 1
ATOM 6620 O O . HIS A 1 880 ? -65.937 4.292 -178.723 1.00 199.09 880 HIS A O 1
ATOM 6627 N N . PRO A 1 881 ? -66.152 3.326 -180.769 1.00 204.13 881 PRO A N 1
ATOM 6628 C CA . PRO A 1 881 ? -67.053 4.385 -181.255 1.00 207.22 881 PRO A CA 1
ATOM 6629 C C . PRO A 1 881 ? -68.356 4.554 -180.461 1.00 207.12 881 PRO A C 1
ATOM 6630 O O . PRO A 1 881 ? -68.891 5.662 -180.404 1.00 208.60 881 PRO A O 1
ATOM 6634 N N . HIS A 1 882 ? -68.855 3.477 -179.857 1.00 205.62 882 HIS A N 1
ATOM 6635 C CA . HIS A 1 882 ? -70.083 3.544 -179.062 1.00 205.54 882 HIS A CA 1
ATOM 6636 C C . HIS A 1 882 ? -69.802 3.771 -177.575 1.00 201.24 882 HIS A C 1
ATOM 6637 O O . HIS A 1 882 ? -69.215 2.915 -176.906 1.00 198.05 882 HIS A O 1
ATOM 6644 N N . PHE A 1 883 ? -70.233 4.932 -177.079 1.00 201.35 883 PHE A N 1
ATOM 6645 C CA . PHE A 1 883 ? -70.205 5.277 -175.650 1.00 197.86 883 PHE A CA 1
ATOM 6646 C C . PHE A 1 883 ? -68.842 5.118 -174.958 1.00 193.66 883 PHE A C 1
ATOM 6647 O O . PHE A 1 883 ? -68.721 4.396 -173.963 1.00 190.44 883 PHE A O 1
ATOM 6655 N N . GLU A 1 884 ? -67.824 5.792 -175.494 1.00 193.76 884 GLU A N 1
ATOM 6656 C CA . GLU A 1 884 ? -66.504 5.861 -174.852 1.00 190.19 884 GLU A CA 1
ATOM 6657 C C . GLU A 1 884 ? -65.862 7.238 -175.062 1.00 191.01 884 GLU A C 1
ATOM 6658 O O . GLU A 1 884 ? -65.902 8.089 -174.171 1.00 189.99 884 GLU A O 1
ATOM 6664 N N . GLY A 1 885 ? -65.281 7.450 -176.241 1.00 192.95 885 GLY A N 1
ATOM 6665 C CA . GLY A 1 885 ? -64.590 8.699 -176.557 1.00 193.90 885 GLY A CA 1
ATOM 6666 C C . GLY A 1 885 ? -63.282 8.895 -175.807 1.00 190.73 885 GLY A C 1
ATOM 6667 O O . GLY A 1 885 ? -62.840 10.029 -175.614 1.00 191.32 885 GLY A O 1
ATOM 6668 N N . LEU A 1 886 ? -62.668 7.794 -175.375 1.00 187.55 886 LEU A N 1
ATOM 6669 C CA . LEU A 1 886 ? -61.362 7.838 -174.711 1.00 184.64 886 LEU A CA 1
ATOM 6670 C C . LEU A 1 886 ? -60.564 6.537 -174.878 1.00 182.88 886 LEU A C 1
ATOM 6671 O O . LEU A 1 886 ? -61.038 5.580 -175.498 1.00 183.72 886 LEU A O 1
ATOM 6676 N N . ASP A 1 887 ? -59.354 6.526 -174.321 1.00 180.62 887 ASP A N 1
ATOM 6677 C CA . ASP A 1 887 ? -58.420 5.401 -174.411 1.00 179.06 887 ASP A CA 1
ATOM 6678 C C . ASP A 1 887 ? -58.915 4.170 -173.645 1.00 176.44 887 ASP A C 1
ATOM 6679 O O . ASP A 1 887 ? -59.681 4.300 -172.685 1.00 174.83 887 ASP A O 1
ATOM 6684 N N . CYS A 1 888 ? -58.475 2.983 -174.074 1.00 176.16 888 CYS A N 1
ATOM 6685 C CA . CYS A 1 888 ? -58.860 1.714 -173.433 1.00 173.94 888 CYS A CA 1
ATOM 6686 C C . CYS A 1 888 ? -57.657 0.888 -172.966 1.00 171.50 888 CYS A C 1
ATOM 6687 O O . CYS A 1 888 ? -57.412 -0.223 -173.447 1.00 172.08 888 CYS A O 1
ATOM 6690 N N . GLU A 1 889 ? -56.916 1.459 -172.022 1.00 168.91 889 GLU A N 1
ATOM 6691 C CA . GLU A 1 889 ? -55.782 0.810 -171.372 1.00 166.43 889 GLU A CA 1
ATOM 6692 C C . GLU A 1 889 ? -55.590 1.506 -170.027 1.00 163.49 889 GLU A C 1
ATOM 6693 O O . GLU A 1 889 ? -54.675 1.192 -169.257 1.00 161.45 889 GLU A O 1
ATOM 6699 N N . ILE A 1 890 ? -56.483 2.458 -169.764 1.00 163.33 890 ILE A N 1
ATOM 6700 C CA . ILE A 1 890 ? -56.495 3.250 -168.540 1.00 160.97 890 ILE A CA 1
ATOM 6701 C C . ILE A 1 890 ? -57.283 2.479 -167.471 1.00 158.11 890 ILE A C 1
ATOM 6702 O O . ILE A 1 890 ? -57.488 2.960 -166.353 1.00 156.36 890 ILE A O 1
ATOM 6707 N N . PHE A 1 891 ? -57.711 1.272 -167.833 1.00 157.72 891 PHE A N 1
ATOM 6708 C CA . PHE A 1 891 ? -58.367 0.345 -166.912 1.00 155.10 891 PHE A CA 1
ATOM 6709 C C . PHE A 1 891 ? -57.339 -0.632 -166.340 1.00 152.86 891 PHE A C 1
ATOM 6710 O O . PHE A 1 891 ? -57.551 -1.236 -165.284 1.00 150.55 891 PHE A O 1
ATOM 6718 N N . GLU A 1 892 ? -56.224 -0.770 -167.053 1.00 153.64 892 GLU A N 1
ATOM 6719 C CA . GLU A 1 892 ? -55.052 -1.486 -166.567 1.00 151.95 892 GLU A CA 1
ATOM 6720 C C . GLU A 1 892 ? -54.104 -0.508 -165.865 1.00 150.68 892 GLU A C 1
ATOM 6721 O O . GLU A 1 892 ? -52.985 -0.871 -165.496 1.00 149.85 892 GLU A O 1
ATOM 6727 N N . ALA A 1 893 ? -54.573 0.726 -165.673 1.00 150.70 893 ALA A N 1
ATOM 6728 C CA . ALA A 1 893 ? -53.777 1.809 -165.090 1.00 150.16 893 ALA A CA 1
ATOM 6729 C C . ALA A 1 893 ? -53.215 1.459 -163.713 1.00 147.30 893 ALA A C 1
ATOM 6730 O O . ALA A 1 893 ? -53.872 0.757 -162.939 1.00 145.35 893 ALA A O 1
ATOM 6732 N N . PRO A 1 894 ? -51.995 1.947 -163.404 1.00 147.28 894 PRO A N 1
ATOM 6733 C CA . PRO A 1 894 ? -51.310 1.612 -162.150 1.00 144.92 894 PRO A CA 1
ATOM 6734 C C . PRO A 1 894 ? -51.525 2.625 -161.012 1.00 143.62 894 PRO A C 1
ATOM 6735 O O . PRO A 1 894 ? -50.744 2.660 -160.059 1.00 142.46 894 PRO A O 1
ATOM 6739 N N . GLU A 1 895 ? -52.576 3.433 -161.114 1.00 144.12 895 GLU A N 1
ATOM 6740 C CA . GLU A 1 895 ? -52.885 4.440 -160.096 1.00 143.21 895 GLU A CA 1
ATOM 6741 C C . GLU A 1 895 ? -54.167 4.149 -159.297 1.00 141.04 895 GLU A C 1
ATOM 6742 O O . GLU A 1 895 ? -54.230 4.483 -158.113 1.00 139.37 895 GLU A O 1
ATOM 6748 N N . PRO A 1 896 ? -55.191 3.535 -159.934 1.00 141.15 896 PRO A N 1
ATOM 6749 C CA . PRO A 1 896 ? -56.404 3.198 -159.184 1.00 139.50 896 PRO A CA 1
ATOM 6750 C C . PRO A 1 896 ? -56.204 2.029 -158.220 1.00 136.59 896 PRO A C 1
ATOM 6751 O O . PRO A 1 896 ? -56.925 1.920 -157.225 1.00 134.87 896 PRO A O 1
ATOM 6755 N N . MET A 1 897 ? -55.235 1.170 -158.525 1.00 136.04 897 MET A N 1
ATOM 6756 C CA . MET A 1 897 ? -54.914 0.020 -157.688 1.00 133.56 897 MET A CA 1
ATOM 6757 C C . MET A 1 897 ? -54.012 0.390 -156.512 1.00 131.85 897 MET A C 1
ATOM 6758 O O . MET A 1 897 ? -53.935 -0.347 -155.526 1.00 129.85 897 MET A O 1
ATOM 6763 N N . THR A 1 898 ? -53.339 1.533 -156.613 1.00 132.79 898 THR A N 1
ATOM 6764 C CA . THR A 1 898 ? -52.542 2.046 -155.499 1.00 131.54 898 THR A CA 1
ATOM 6765 C C . THR A 1 898 ? -53.368 2.903 -154.538 1.00 130.63 898 THR A C 1
ATOM 6766 O O . THR A 1 898 ? -53.043 3.002 -153.356 1.00 129.31 898 THR A O 1
ATOM 6770 N N . MET A 1 899 ? -54.439 3.507 -155.048 1.00 131.54 899 MET A N 1
ATOM 6771 C CA . MET A 1 899 ? -55.420 4.180 -154.200 1.00 130.81 899 MET A CA 1
ATOM 6772 C C . MET A 1 899 ? -56.181 3.163 -153.355 1.00 128.06 899 MET A C 1
ATOM 6773 O O . MET A 1 899 ? -56.478 3.420 -152.191 1.00 126.80 899 MET A O 1
ATOM 6778 N N . ALA A 1 900 ? -56.484 2.008 -153.948 1.00 127.18 900 ALA A N 1
ATOM 6779 C CA . ALA A 1 900 ? -57.189 0.930 -153.259 1.00 124.75 900 ALA A CA 1
ATOM 6780 C C . ALA A 1 900 ? -56.296 0.263 -152.221 1.00 122.31 900 ALA A C 1
ATOM 6781 O O . ALA A 1 900 ? -56.751 -0.061 -151.124 1.00 120.66 900 ALA A O 1
ATOM 6783 N N . LEU A 1 901 ? -55.027 0.063 -152.572 1.00 122.17 901 LEU A N 1
ATOM 6784 C CA . LEU A 1 901 ? -54.050 -0.513 -151.652 1.00 120.02 901 LEU A CA 1
ATOM 6785 C C . LEU A 1 901 ? -53.804 0.418 -150.465 1.00 118.99 901 LEU A C 1
ATOM 6786 O O . LEU A 1 901 ? -53.918 0.000 -149.318 1.00 117.10 901 LEU A O 1
ATOM 6791 N N . SER A 1 902 ? -53.482 1.679 -150.751 1.00 120.33 902 SER A N 1
ATOM 6792 C CA . SER A 1 902 ? -53.161 2.669 -149.718 1.00 119.82 902 SER A CA 1
ATOM 6793 C C . SER A 1 902 ? -54.305 2.922 -148.739 1.00 118.45 902 SER A C 1
ATOM 6794 O O . SER A 1 902 ? -54.066 3.176 -147.564 1.00 117.49 902 SER A O 1
ATOM 6797 N N . VAL A 1 903 ? -55.540 2.868 -149.230 1.00 118.56 903 VAL A N 1
ATOM 6798 C CA . VAL A 1 903 ? -56.712 3.033 -148.379 1.00 117.55 903 VAL A CA 1
ATOM 6799 C C . VAL A 1 903 ? -56.869 1.820 -147.464 1.00 115.10 903 VAL A C 1
ATOM 6800 O O . VAL A 1 903 ? -57.218 1.967 -146.291 1.00 114.17 903 VAL A O 1
ATOM 6804 N N . LEU A 1 904 ? -56.586 0.629 -147.992 1.00 114.22 904 LEU A N 1
ATOM 6805 C CA . LEU A 1 904 ? -56.620 -0.587 -147.181 1.00 111.81 904 LEU A CA 1
ATOM 6806 C C . LEU A 1 904 ? -55.577 -0.521 -146.072 1.00 110.47 904 LEU A C 1
ATOM 6807 O O . LEU A 1 904 ? -55.906 -0.721 -144.912 1.00 109.14 904 LEU A O 1
ATOM 6812 N N . VAL A 1 905 ? -54.333 -0.212 -146.436 1.00 111.16 905 VAL A N 1
ATOM 6813 C CA . VAL A 1 905 ? -53.230 -0.130 -145.477 1.00 110.25 905 VAL A CA 1
ATOM 6814 C C . VAL A 1 905 ? -53.486 0.901 -144.379 1.00 110.03 905 VAL A C 1
ATOM 6815 O O . VAL A 1 905 ? -53.303 0.596 -143.205 1.00 108.64 905 VAL A O 1
ATOM 6819 N N . THR A 1 906 ? -53.909 2.109 -144.748 1.00 111.65 906 THR A N 1
ATOM 6820 C CA . THR A 1 906 ? -54.106 3.161 -143.744 1.00 112.09 906 THR A CA 1
ATOM 6821 C C . THR A 1 906 ? -55.328 2.904 -142.868 1.00 110.96 906 THR A C 1
ATOM 6822 O O . THR A 1 906 ? -55.309 3.198 -141.671 1.00 110.33 906 THR A O 1
ATOM 6826 N N . ILE A 1 907 ? -56.378 2.339 -143.459 1.00 110.98 907 ILE A N 1
ATOM 6827 C CA . ILE A 1 907 ? -57.574 1.986 -142.698 1.00 110.24 907 ILE A CA 1
ATOM 6828 C C . ILE A 1 907 ? -57.313 0.763 -141.813 1.00 107.99 907 ILE A C 1
ATOM 6829 O O . ILE A 1 907 ? -58.054 0.511 -140.868 1.00 107.06 907 ILE A O 1
ATOM 6834 N N . GLU A 1 908 ? -56.250 0.020 -142.122 1.00 107.57 908 GLU A N 1
ATOM 6835 C CA . GLU A 1 908 ? -55.803 -1.087 -141.278 1.00 106.04 908 GLU A CA 1
ATOM 6836 C C . GLU A 1 908 ? -55.055 -0.573 -140.059 1.00 105.36 908 GLU A C 1
ATOM 6837 O O . GLU A 1 908 ? -55.217 -1.112 -138.961 1.00 104.09 908 GLU A O 1
ATOM 6843 N N . MET A 1 909 ? -54.233 0.460 -140.251 1.00 106.47 909 MET A N 1
ATOM 6844 C CA . MET A 1 909 ? -53.558 1.104 -139.130 1.00 106.37 909 MET A CA 1
ATOM 6845 C C . MET A 1 909 ? -54.593 1.780 -138.246 1.00 106.44 909 MET A C 1
ATOM 6846 O O . MET A 1 909 ? -54.460 1.792 -137.023 1.00 105.70 909 MET A O 1
ATOM 6851 N N . CYS A 1 910 ? -55.628 2.333 -138.871 1.00 107.57 910 CYS A N 1
ATOM 6852 C CA . CYS A 1 910 ? -56.708 2.982 -138.139 1.00 108.07 910 CYS A CA 1
ATOM 6853 C C . CYS A 1 910 ? -57.532 1.972 -137.347 1.00 106.05 910 CYS A C 1
ATOM 6854 O O . CYS A 1 910 ? -57.814 2.180 -136.163 1.00 105.55 910 CYS A O 1
ATOM 6857 N N . ASN A 1 911 ? -57.892 0.870 -138.001 1.00 104.94 911 ASN A N 1
ATOM 6858 C CA . ASN A 1 911 ? -58.680 -0.180 -137.370 1.00 103.26 911 ASN A CA 1
ATOM 6859 C C . ASN A 1 911 ? -57.960 -0.793 -136.170 1.00 101.38 911 ASN A C 1
ATOM 6860 O O . ASN A 1 911 ? -58.591 -1.355 -135.271 1.00 100.22 911 ASN A O 1
ATOM 6865 N N . ALA A 1 912 ? -56.634 -0.671 -136.166 1.00 101.17 912 ALA A N 1
ATOM 6866 C CA . ALA A 1 912 ? -55.815 -1.114 -135.045 1.00 99.72 912 ALA A CA 1
ATOM 6867 C C . ALA A 1 912 ? -55.996 -0.197 -133.841 1.00 99.87 912 ALA A C 1
ATOM 6868 O O . ALA A 1 912 ? -56.003 -0.659 -132.711 1.00 98.76 912 ALA A O 1
ATOM 6870 N N . LEU A 1 913 ? -56.159 1.100 -134.089 1.00 101.70 913 LEU A N 1
ATOM 6871 C CA . LEU A 1 913 ? -56.423 2.062 -133.020 1.00 102.34 913 LEU A CA 1
ATOM 6872 C C . LEU A 1 913 ? -57.798 1.835 -132.401 1.00 101.70 913 LEU A C 1
ATOM 6873 O O . LEU A 1 913 ? -58.042 2.227 -131.266 1.00 102.00 913 LEU A O 1
ATOM 6878 N N . ASN A 1 914 ? -58.690 1.201 -133.151 1.00 101.26 914 ASN A N 1
ATOM 6879 C CA . ASN A 1 914 ? -59.997 0.829 -132.636 1.00 100.88 914 ASN A CA 1
ATOM 6880 C C . ASN A 1 914 ? -59.944 -0.437 -131.793 1.00 98.90 914 ASN A C 1
ATOM 6881 O O . ASN A 1 914 ? -60.920 -0.779 -131.118 1.00 98.59 914 ASN A O 1
ATOM 6886 N N . SER A 1 915 ? -58.802 -1.123 -131.834 1.00 97.86 915 SER A N 1
ATOM 6887 C CA . SER A 1 915 ? -58.583 -2.357 -131.069 1.00 95.94 915 SER A CA 1
ATOM 6888 C C . SER A 1 915 ? -57.709 -2.153 -129.830 1.00 95.34 915 SER A C 1
ATOM 6889 O O . SER A 1 915 ? -57.154 -3.113 -129.293 1.00 94.15 915 SER A O 1
ATOM 6892 N N . LEU A 1 916 ? -57.586 -0.907 -129.378 1.00 96.49 916 LEU A N 1
ATOM 6893 C CA . LEU A 1 916 ? -56.856 -0.603 -128.143 1.00 96.23 916 LEU A CA 1
ATOM 6894 C C . LEU A 1 916 ? -57.686 -0.937 -126.914 1.00 95.34 916 LEU A C 1
ATOM 6895 O O . LEU A 1 916 ? -57.148 -1.160 -125.836 1.00 94.79 916 LEU A O 1
ATOM 6900 N N . SER A 1 917 ? -59.001 -0.962 -127.098 1.00 95.54 917 SER A N 1
ATOM 6901 C CA . SER A 1 917 ? -59.947 -1.231 -126.036 1.00 95.10 917 SER A CA 1
ATOM 6902 C C . SER A 1 917 ? -61.241 -1.760 -126.639 1.00 95.44 917 SER A C 1
ATOM 6903 O O . SER A 1 917 ? -61.643 -1.335 -127.729 1.00 96.55 917 SER A O 1
ATOM 6906 N N . GLU A 1 918 ? -61.896 -2.680 -125.933 1.00 94.72 918 GLU A N 1
ATOM 6907 C CA . GLU A 1 918 ? -63.156 -3.232 -126.417 1.00 95.46 918 GLU A CA 1
ATOM 6908 C C . GLU A 1 918 ? -64.266 -2.191 -126.475 1.00 97.53 918 GLU A C 1
ATOM 6909 O O . GLU A 1 918 ? -64.991 -2.121 -127.463 1.00 98.79 918 GLU A O 1
ATOM 6915 N N . ASN A 1 919 ? -64.384 -1.369 -125.439 1.00 98.47 919 ASN A N 1
ATOM 6916 C CA . ASN A 1 919 ? -65.455 -0.378 -125.401 1.00 100.95 919 ASN A CA 1
ATOM 6917 C C . ASN A 1 919 ? -65.069 1.057 -125.042 1.00 102.80 919 ASN A C 1
ATOM 6918 O O . ASN A 1 919 ? -65.931 1.935 -125.027 1.00 105.02 919 ASN A O 1
ATOM 6923 N N . GLN A 1 920 ? -63.792 1.310 -124.767 1.00 102.33 920 GLN A N 1
ATOM 6924 C CA . GLN A 1 920 ? -63.382 2.670 -124.411 1.00 104.56 920 GLN A CA 1
ATOM 6925 C C . GLN A 1 920 ? -63.024 3.512 -125.630 1.00 106.16 920 GLN A C 1
ATOM 6926 O O . GLN A 1 920 ? -62.350 3.046 -126.553 1.00 105.16 920 GLN A O 1
ATOM 6932 N N . SER A 1 921 ? -63.487 4.757 -125.615 1.00 108.81 921 SER A N 1
ATOM 6933 C CA . SER A 1 921 ? -63.197 5.692 -126.683 1.00 110.77 921 SER A CA 1
ATOM 6934 C C . SER A 1 921 ? -61.748 6.142 -126.626 1.00 110.94 921 SER A C 1
ATOM 6935 O O . SER A 1 921 ? -61.139 6.167 -125.555 1.00 110.55 921 SER A O 1
ATOM 6938 N N . LEU A 1 922 ? -61.211 6.502 -127.789 1.00 111.80 922 LEU A N 1
ATOM 6939 C CA . LEU A 1 922 ? -59.855 7.029 -127.898 1.00 112.46 922 LEU A CA 1
ATOM 6940 C C . LEU A 1 922 ? -59.704 8.332 -127.125 1.00 115.39 922 LEU A C 1
ATOM 6941 O O . LEU A 1 922 ? -58.586 8.787 -126.880 1.00 116.21 922 LEU A O 1
ATOM 6946 N N . MET A 1 923 ? -60.831 8.926 -126.742 1.00 117.45 923 MET A N 1
ATOM 6947 C CA . MET A 1 923 ? -60.810 10.114 -125.895 1.00 120.78 923 MET A CA 1
ATOM 6948 C C . MET A 1 923 ? -60.425 9.756 -124.461 1.00 119.53 923 MET A C 1
ATOM 6949 O O . MET A 1 923 ? -59.829 10.567 -123.758 1.00 121.48 923 MET A O 1
ATOM 6954 N N . ARG A 1 924 ? -60.742 8.529 -124.047 1.00 116.50 924 ARG A N 1
ATOM 6955 C CA . ARG A 1 924 ? -60.355 8.045 -122.724 1.00 115.06 924 ARG A CA 1
ATOM 6956 C C . ARG A 1 924 ? -59.086 7.187 -122.775 1.00 112.51 924 ARG A C 1
ATOM 6957 O O . ARG A 1 924 ? -58.240 7.277 -121.887 1.00 112.62 924 ARG A O 1
ATOM 6965 N N . MET A 1 925 ? -58.954 6.357 -123.807 1.00 110.35 925 MET A N 1
ATOM 6966 C CA . MET A 1 925 ? -57.738 5.562 -123.989 1.00 108.41 925 MET A CA 1
ATOM 6967 C C . MET A 1 925 ? -57.017 5.984 -125.266 1.00 109.02 925 MET A C 1
ATOM 6968 O O . MET A 1 925 ? -57.280 5.440 -126.340 1.00 107.95 925 MET A O 1
ATOM 6973 N N . PRO A 1 926 ? -56.089 6.951 -125.145 1.00 110.93 926 PRO A N 1
ATOM 6974 C CA . PRO A 1 926 ? -55.479 7.616 -126.300 1.00 112.39 926 PRO A CA 1
ATOM 6975 C C . PRO A 1 926 ? -54.590 6.686 -127.122 1.00 110.38 926 PRO A C 1
ATOM 6976 O O . PRO A 1 926 ? -54.103 5.685 -126.591 1.00 108.18 926 PRO A O 1
ATOM 6980 N N . PRO A 1 927 ? -54.383 7.015 -128.417 1.00 111.11 927 PRO A N 1
ATOM 6981 C CA . PRO A 1 927 ? -53.537 6.238 -129.325 1.00 109.74 927 PRO A CA 1
ATOM 6982 C C . PRO A 1 927 ? -52.201 5.803 -128.719 1.00 109.13 927 PRO A C 1
ATOM 6983 O O . PRO A 1 927 ? -51.685 4.741 -129.076 1.00 107.28 927 PRO A O 1
ATOM 6987 N N . TRP A 1 928 ? -51.667 6.610 -127.802 1.00 110.75 928 TRP A N 1
ATOM 6988 C CA . TRP A 1 928 ? -50.347 6.363 -127.215 1.00 110.77 928 TRP A CA 1
ATOM 6989 C C . TRP A 1 928 ? -50.369 5.450 -125.992 1.00 108.42 928 TRP A C 1
ATOM 6990 O O . TRP A 1 928 ? -49.346 5.269 -125.323 1.00 108.82 928 TRP A O 1
ATOM 7001 N N . VAL A 1 929 ? -51.535 4.870 -125.713 1.00 106.06 929 VAL A N 1
ATOM 7002 C CA . VAL A 1 929 ? -51.679 3.886 -124.644 1.00 103.39 929 VAL A CA 1
ATOM 7003 C C . VAL A 1 929 ? -50.832 2.647 -124.959 1.00 101.42 929 VAL A C 1
ATOM 7004 O O . VAL A 1 929 ? -49.985 2.262 -124.161 1.00 101.29 929 VAL A O 1
ATOM 7008 N N . ASN A 1 930 ? -51.032 2.049 -126.128 1.00 100.22 930 ASN A N 1
ATOM 7009 C CA . ASN A 1 930 ? -50.091 1.052 -126.631 1.00 99.20 930 ASN A CA 1
ATOM 7010 C C . ASN A 1 930 ? -49.099 1.742 -127.558 1.00 101.30 930 ASN A C 1
ATOM 7011 O O . ASN A 1 930 ? -49.385 1.991 -128.730 1.00 101.55 930 ASN A O 1
ATOM 7016 N N . ILE A 1 931 ? -47.932 2.052 -127.004 1.00 103.03 931 ILE A N 1
ATOM 7017 C CA . ILE A 1 931 ? -46.891 2.810 -127.700 1.00 105.53 931 ILE A CA 1
ATOM 7018 C C . ILE A 1 931 ? -46.153 1.949 -128.731 1.00 105.19 931 ILE A C 1
ATOM 7019 O O . ILE A 1 931 ? -45.437 2.465 -129.583 1.00 106.96 931 ILE A O 1
ATOM 7024 N N . TRP A 1 932 ? -46.341 0.636 -128.644 1.00 103.21 932 TRP A N 1
ATOM 7025 C CA . TRP A 1 932 ? -45.726 -0.296 -129.578 1.00 103.11 932 TRP A CA 1
ATOM 7026 C C . TRP A 1 932 ? -46.532 -0.361 -130.860 1.00 102.61 932 TRP A C 1
ATOM 7027 O O . TRP A 1 932 ? -45.969 -0.493 -131.949 1.00 103.46 932 TRP A O 1
ATOM 7038 N N . LEU A 1 933 ? -47.853 -0.261 -130.718 1.00 101.36 933 LEU A N 1
ATOM 7039 C CA . LEU A 1 933 ? -48.751 -0.158 -131.861 1.00 101.15 933 LEU A CA 1
ATOM 7040 C C . LEU A 1 933 ? -48.379 1.026 -132.755 1.00 103.32 933 LEU A C 1
ATOM 7041 O O . LEU A 1 933 ? -48.292 0.877 -133.970 1.00 103.75 933 LEU A O 1
ATOM 7046 N N . LEU A 1 934 ? -48.147 2.186 -132.144 1.00 104.92 934 LEU A N 1
ATOM 7047 C CA . LEU A 1 934 ? -47.717 3.383 -132.865 1.00 107.50 934 LEU A CA 1
ATOM 7048 C C . LEU A 1 934 ? -46.408 3.148 -133.613 1.00 108.93 934 LEU A C 1
ATOM 7049 O O . LEU A 1 934 ? -46.257 3.577 -134.751 1.00 110.21 934 LEU A O 1
ATOM 7054 N N . GLY A 1 935 ? -45.469 2.468 -132.959 1.00 109.00 935 GLY A N 1
ATOM 7055 C CA . GLY A 1 935 ? -44.190 2.119 -133.566 1.00 110.68 935 GLY A CA 1
ATOM 7056 C C . GLY A 1 935 ? -44.372 1.283 -134.817 1.00 110.18 935 GLY A C 1
ATOM 7057 O O . GLY A 1 935 ? -43.886 1.646 -135.889 1.00 111.89 935 GLY A O 1
ATOM 7058 N N . SER A 1 936 ? -45.092 0.172 -134.680 1.00 108.16 936 SER A N 1
ATOM 7059 C CA . SER A 1 936 ? -45.331 -0.743 -135.796 1.00 107.87 936 SER A CA 1
ATOM 7060 C C . SER A 1 936 ? -46.086 -0.088 -136.963 1.00 108.81 936 SER A C 1
ATOM 7061 O O . SER A 1 936 ? -45.928 -0.507 -138.111 1.00 109.33 936 SER A O 1
ATOM 7064 N N . ILE A 1 937 ? -46.892 0.933 -136.670 1.00 109.42 937 ILE A N 1
ATOM 7065 C CA . ILE A 1 937 ? -47.537 1.726 -137.720 1.00 110.94 937 ILE A CA 1
ATOM 7066 C C . ILE A 1 937 ? -46.482 2.471 -138.532 1.00 113.90 937 ILE A C 1
ATOM 7067 O O . ILE A 1 937 ? -46.431 2.337 -139.751 1.00 114.85 937 ILE A O 1
ATOM 7072 N N . CYS A 1 938 ? -45.639 3.243 -137.848 1.00 115.91 938 CYS A N 1
ATOM 7073 C CA . CYS A 1 938 ? -44.546 3.975 -138.488 1.00 119.18 938 CYS A CA 1
ATOM 7074 C C . CYS A 1 938 ? -43.651 3.050 -139.308 1.00 119.77 938 CYS A C 1
ATOM 7075 O O . CYS A 1 938 ? -43.189 3.428 -140.392 1.00 121.72 938 CYS A O 1
ATOM 7078 N N . LEU A 1 939 ? -43.425 1.843 -138.786 1.00 118.39 939 LEU A N 1
ATOM 7079 C CA . LEU A 1 939 ? -42.691 0.798 -139.498 1.00 118.99 939 LEU A CA 1
ATOM 7080 C C . LEU A 1 939 ? -43.468 0.289 -140.712 1.00 118.62 939 LEU A C 1
ATOM 7081 O O . LEU A 1 939 ? -42.871 -0.021 -141.747 1.00 120.18 939 LEU A O 1
ATOM 7086 N N . SER A 1 940 ? -44.792 0.213 -140.586 1.00 117.06 940 SER A N 1
ATOM 7087 C CA . SER A 1 940 ? -45.653 -0.172 -141.703 1.00 116.83 940 SER A CA 1
ATOM 7088 C C . SER A 1 940 ? -45.678 0.890 -142.809 1.00 119.35 940 SER A C 1
ATOM 7089 O O . SER A 1 940 ? -45.759 0.556 -143.993 1.00 119.90 940 SER A O 1
ATOM 7092 N N . MET A 1 941 ? -45.616 2.163 -142.416 1.00 121.11 941 MET A N 1
ATOM 7093 C CA . MET A 1 941 ? -45.626 3.272 -143.374 1.00 123.93 941 MET A CA 1
ATOM 7094 C C . MET A 1 941 ? -44.300 3.396 -144.116 1.00 126.53 941 MET A C 1
ATOM 7095 O O . MET A 1 941 ? -44.282 3.677 -145.314 1.00 127.99 941 MET A O 1
ATOM 7100 N N . SER A 1 942 ? -43.196 3.180 -143.400 1.00 127.45 942 SER A N 1
ATOM 7101 C CA . SER A 1 942 ? -41.859 3.259 -143.989 1.00 130.35 942 SER A CA 1
ATOM 7102 C C . SER A 1 942 ? -41.571 2.087 -144.931 1.00 130.39 942 SER A C 1
ATOM 7103 O O . SER A 1 942 ? -40.653 2.158 -145.750 1.00 132.77 942 SER A O 1
ATOM 7106 N N . LEU A 1 943 ? -42.352 1.015 -144.803 1.00 128.29 943 LEU A N 1
ATOM 7107 C CA . LEU A 1 943 ? -42.321 -0.098 -145.754 1.00 128.44 943 LEU A CA 1
ATOM 7108 C C . LEU A 1 943 ? -43.168 0.208 -146.991 1.00 129.20 943 LEU A C 1
ATOM 7109 O O . LEU A 1 943 ? -42.835 -0.205 -148.104 1.00 130.44 943 LEU A O 1
ATOM 7114 N N . HIS A 1 944 ? -44.266 0.929 -146.780 1.00 128.82 944 HIS A N 1
ATOM 7115 C CA . HIS A 1 944 ? -45.175 1.320 -147.852 1.00 129.87 944 HIS A CA 1
ATOM 7116 C C . HIS A 1 944 ? -44.546 2.409 -148.732 1.00 133.15 944 HIS A C 1
ATOM 7117 O O . HIS A 1 944 ? -44.714 2.406 -149.957 1.00 134.46 944 HIS A O 1
ATOM 7124 N N . PHE A 1 945 ? -43.810 3.326 -148.103 1.00 134.88 945 PHE A N 1
ATOM 7125 C CA . PHE A 1 945 ? -43.079 4.379 -148.818 1.00 138.30 945 PHE A CA 1
ATOM 7126 C C . PHE A 1 945 ? -41.822 3.837 -149.511 1.00 140.02 945 PHE A C 1
ATOM 7127 O O . PHE A 1 945 ? -40.939 4.606 -149.910 1.00 142.89 945 PHE A O 1
ATOM 7135 N N . LEU A 1 946 ? -41.759 2.514 -149.657 1.00 138.56 946 LEU A N 1
ATOM 7136 C CA . LEU A 1 946 ? -40.635 1.853 -150.308 1.00 140.20 946 LEU A CA 1
ATOM 7137 C C . LEU A 1 946 ? -41.063 1.067 -151.545 1.00 140.18 946 LEU A C 1
ATOM 7138 O O . LEU A 1 946 ? -40.293 0.945 -152.497 1.00 142.54 946 LEU A O 1
ATOM 7143 N N . ILE A 1 947 ? -42.285 0.539 -151.533 1.00 137.83 947 ILE A N 1
ATOM 7144 C CA . ILE A 1 947 ? -42.853 -0.104 -152.723 1.00 138.00 947 ILE A CA 1
ATOM 7145 C C . ILE A 1 947 ? -43.545 0.911 -153.634 1.00 139.24 947 ILE A C 1
ATOM 7146 O O . ILE A 1 947 ? -44.195 0.540 -154.617 1.00 139.54 947 ILE A O 1
ATOM 7151 N N . LEU A 1 948 ? -43.404 2.190 -153.297 1.00 140.19 948 LEU A N 1
ATOM 7152 C CA . LEU A 1 948 ? -43.891 3.270 -154.148 1.00 141.86 948 LEU A CA 1
ATOM 7153 C C . LEU A 1 948 ? -42.762 4.170 -154.629 1.00 144.87 948 LEU A C 1
ATOM 7154 O O . LEU A 1 948 ? -42.958 4.972 -155.542 1.00 146.91 948 LEU A O 1
ATOM 7159 N N . TYR A 1 949 ? -41.583 4.035 -154.023 1.00 145.44 949 TYR A N 1
ATOM 7160 C CA . TYR A 1 949 ? -40.487 4.970 -154.286 1.00 148.49 949 TYR A CA 1
ATOM 7161 C C . TYR A 1 949 ? -39.150 4.341 -154.686 1.00 150.08 949 TYR A C 1
ATOM 7162 O O . TYR A 1 949 ? -38.482 4.855 -155.587 1.00 152.93 949 TYR A O 1
ATOM 7171 N N . VAL A 1 950 ? -38.752 3.252 -154.025 1.00 148.27 950 VAL A N 1
ATOM 7172 C CA . VAL A 1 950 ? -37.552 2.521 -154.453 1.00 149.84 950 VAL A CA 1
ATOM 7173 C C . VAL A 1 950 ? -37.870 1.772 -155.749 1.00 150.12 950 VAL A C 1
ATOM 7174 O O . VAL A 1 950 ? -38.699 0.860 -155.775 1.00 147.84 950 VAL A O 1
ATOM 7178 N N . ASP A 1 951 ? -37.170 2.168 -156.810 1.00 153.06 951 ASP A N 1
ATOM 7179 C CA . ASP A 1 951 ? -37.668 2.063 -158.187 1.00 153.88 951 ASP A CA 1
ATOM 7180 C C . ASP A 1 951 ? -37.779 0.684 -158.881 1.00 153.51 951 ASP A C 1
ATOM 7181 O O . ASP A 1 951 ? -38.345 0.613 -159.979 1.00 154.22 951 ASP A O 1
ATOM 7186 N N . PRO A 1 952 ? -37.236 -0.400 -158.280 1.00 152.63 952 PRO A N 1
ATOM 7187 C CA . PRO A 1 952 ? -37.569 -1.691 -158.898 1.00 152.14 952 PRO A CA 1
ATOM 7188 C C . PRO A 1 952 ? -38.939 -2.236 -158.490 1.00 148.84 952 PRO A C 1
ATOM 7189 O O . PRO A 1 952 ? -39.547 -2.994 -159.250 1.00 148.62 952 PRO A O 1
ATOM 7193 N N . LEU A 1 953 ? -39.417 -1.840 -157.311 1.00 146.50 953 LEU A N 1
ATOM 7194 C CA . LEU A 1 953 ? -40.608 -2.449 -156.697 1.00 143.57 953 LEU A CA 1
ATOM 7195 C C . LEU A 1 953 ? -41.977 -2.004 -157.233 1.00 142.80 953 LEU A C 1
ATOM 7196 O O . LEU A 1 953 ? -42.846 -2.856 -157.433 1.00 141.57 953 LEU A O 1
ATOM 7201 N N . PRO A 1 954 ? -42.187 -0.684 -157.456 1.00 143.80 954 PRO A N 1
ATOM 7202 C CA . PRO A 1 954 ? -43.4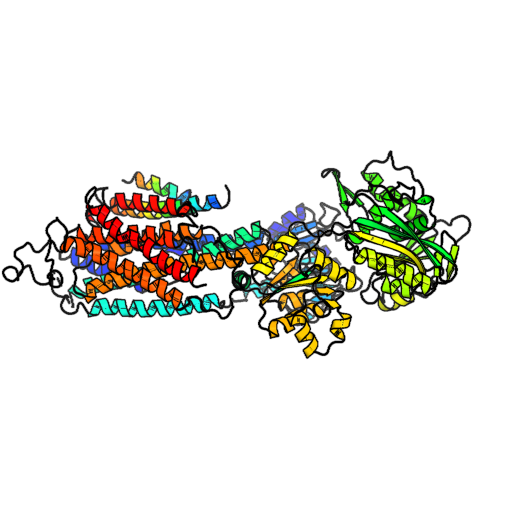97 -0.242 -157.955 1.00 143.35 954 PRO A CA 1
ATOM 7203 C C . PRO A 1 954 ? -43.856 -0.866 -159.301 1.00 144.80 954 PRO A C 1
ATOM 7204 O O . PRO A 1 954 ? -45.021 -0.867 -159.690 1.00 144.15 954 PRO A O 1
ATOM 7208 N N . MET A 1 955 ? -42.848 -1.392 -159.991 1.00 147.06 955 MET A N 1
ATOM 7209 C CA . MET A 1 955 ? -43.025 -2.077 -161.265 1.00 148.96 955 MET A CA 1
ATOM 7210 C C . MET A 1 955 ? -43.618 -3.470 -161.038 1.00 147.43 955 MET A C 1
ATOM 7211 O O . MET A 1 955 ? -44.429 -3.947 -161.832 1.00 148.00 955 MET A O 1
ATOM 7216 N N . ILE A 1 956 ? -43.211 -4.108 -159.944 1.00 145.85 956 ILE A N 1
ATOM 7217 C CA . ILE A 1 956 ? -43.695 -5.444 -159.587 1.00 144.52 956 ILE A CA 1
ATOM 7218 C C . ILE A 1 956 ? -45.072 -5.370 -158.913 1.00 141.97 956 ILE A C 1
ATOM 7219 O O . ILE A 1 956 ? -45.832 -6.341 -158.922 1.00 141.26 956 ILE A O 1
ATOM 7224 N N . PHE A 1 957 ? -45.377 -4.214 -158.328 1.00 140.90 957 PHE A N 1
ATOM 7225 C CA . PHE A 1 957 ? -46.732 -3.886 -157.890 1.00 138.97 957 PHE A CA 1
ATOM 7226 C C . PHE A 1 957 ? -47.255 -2.774 -158.818 1.00 140.44 957 PHE A C 1
ATOM 7227 O O . PHE A 1 957 ? -47.188 -2.919 -160.042 1.00 142.35 957 PHE A O 1
ATOM 7235 N N . LYS A 1 958 ? -47.758 -1.674 -158.255 1.00 139.56 958 LYS A N 1
ATOM 7236 C CA . LYS A 1 958 ? -48.207 -0.528 -159.063 1.00 140.90 958 LYS A CA 1
ATOM 7237 C C . LYS A 1 958 ? -47.536 0.790 -158.638 1.00 141.64 958 LYS A C 1
ATOM 7238 O O . LYS A 1 958 ? -46.791 0.825 -157.660 1.00 140.91 958 LYS A O 1
ATOM 7244 N N . LEU A 1 959 ? -47.806 1.865 -159.377 1.00 143.48 959 LEU A N 1
ATOM 7245 C CA . LEU A 1 959 ? -47.063 3.129 -159.250 1.00 145.00 959 LEU A CA 1
ATOM 7246 C C . LEU A 1 959 ? -47.652 4.111 -158.231 1.00 143.99 959 LEU A C 1
ATOM 7247 O O . LEU A 1 959 ? -48.839 4.050 -157.918 1.00 142.62 959 LEU A O 1
ATOM 7252 N N . LYS A 1 960 ? -46.811 5.033 -157.755 1.00 145.05 960 LYS A N 1
ATOM 7253 C CA . LYS A 1 960 ? -47.112 5.905 -156.604 1.00 144.36 960 LYS A CA 1
ATOM 7254 C C . LYS A 1 960 ? -48.332 6.835 -156.731 1.00 144.88 960 LYS A C 1
ATOM 7255 O O . LYS A 1 960 ? -48.857 7.059 -157.825 1.00 146.38 960 LYS A O 1
ATOM 7261 N N . ALA A 1 961 ? -48.755 7.369 -155.584 1.00 143.79 961 ALA A N 1
ATOM 7262 C CA . ALA A 1 961 ? -49.829 8.356 -155.489 1.00 144.45 961 ALA A CA 1
ATOM 7263 C C . ALA A 1 961 ? -49.243 9.757 -155.317 1.00 146.91 961 ALA A C 1
ATOM 7264 O O . ALA A 1 961 ? -48.168 9.913 -154.729 1.00 147.10 961 ALA A O 1
ATOM 7266 N N . LEU A 1 962 ? -49.961 10.766 -155.817 1.00 148.96 962 LEU A N 1
ATOM 7267 C CA . LEU A 1 962 ? -49.477 12.157 -155.858 1.00 151.98 962 LEU A CA 1
ATOM 7268 C C . LEU A 1 962 ? -49.055 12.668 -154.483 1.00 151.47 962 LEU A C 1
ATOM 7269 O O . LEU A 1 962 ? -49.650 12.302 -153.468 1.00 149.09 962 LEU A O 1
ATOM 7274 N N . ASP A 1 963 ? -48.034 13.527 -154.475 1.00 153.84 963 ASP A N 1
ATOM 7275 C CA . ASP A 1 963 ? -47.399 14.039 -153.251 1.00 153.89 963 ASP A CA 1
ATOM 7276 C C . ASP A 1 963 ? -48.343 14.576 -152.165 1.00 153.06 963 ASP A C 1
ATOM 7277 O O . ASP A 1 963 ? -48.032 14.470 -150.974 1.00 152.00 963 ASP A O 1
ATOM 7282 N N . LEU A 1 964 ? -49.484 15.137 -152.566 1.00 153.60 964 LEU A N 1
ATOM 7283 C CA . LEU A 1 964 ? -50.439 15.688 -151.596 1.00 153.00 964 LEU A CA 1
ATOM 7284 C C . LEU A 1 964 ? -51.905 15.287 -151.806 1.00 151.05 964 LEU A C 1
ATOM 7285 O O . LEU A 1 964 ? -52.419 14.428 -151.087 1.00 147.99 964 LEU A O 1
ATOM 7290 N N . THR A 1 965 ? -52.557 15.903 -152.793 1.00 152.81 965 THR A N 1
ATOM 7291 C CA . THR A 1 965 ? -54.020 15.848 -152.949 1.00 151.90 965 THR A CA 1
ATOM 7292 C C . THR A 1 965 ? -54.627 14.446 -152.911 1.00 147.90 965 THR A C 1
ATOM 7293 O O . THR A 1 965 ? -55.744 14.266 -152.420 1.00 146.80 965 THR A O 1
ATOM 7297 N N . GLN A 1 966 ? -53.894 13.465 -153.430 1.00 145.76 966 GLN A N 1
ATOM 7298 C CA . GLN A 1 966 ? -54.367 12.082 -153.448 1.00 142.20 966 GLN A CA 1
ATOM 7299 C C . GLN A 1 966 ? -54.311 11.411 -152.071 1.00 138.83 966 GLN A C 1
ATOM 7300 O O . GLN A 1 966 ? -55.170 10.587 -151.750 1.00 136.70 966 GLN A O 1
ATOM 7306 N N . TRP A 1 967 ? -53.312 11.771 -151.263 1.00 138.34 967 TRP A N 1
ATOM 7307 C CA . TRP A 1 967 ? -53.195 11.245 -149.897 1.00 135.35 967 TRP A CA 1
ATOM 7308 C C . TRP A 1 967 ? -54.308 11.761 -148.990 1.00 134.99 967 TRP A C 1
ATOM 7309 O O . TRP A 1 967 ? -54.771 11.042 -148.103 1.00 132.38 967 TRP A O 1
ATOM 7320 N N . LEU A 1 968 ? -54.733 13.004 -149.222 1.00 137.48 968 LEU A N 1
ATOM 7321 C CA . LEU A 1 968 ? -55.809 13.617 -148.445 1.00 137.79 968 LEU A CA 1
ATOM 7322 C C . LEU A 1 968 ? -57.148 12.921 -148.666 1.00 136.19 968 LEU A C 1
ATOM 7323 O O . LEU A 1 968 ? -58.017 12.955 -147.795 1.00 135.63 968 LEU A O 1
ATOM 7328 N N . MET A 1 969 ? -57.306 12.286 -149.824 1.00 135.58 969 MET A N 1
ATOM 7329 C CA . MET A 1 969 ? -58.485 11.468 -150.092 1.00 134.15 969 MET A CA 1
ATOM 7330 C C . MET A 1 969 ? -58.361 10.104 -149.410 1.00 130.49 969 MET A C 1
ATOM 7331 O O . MET A 1 969 ? -59.339 9.585 -148.871 1.00 129.22 969 MET A O 1
ATOM 7336 N N . VAL A 1 970 ? -57.156 9.536 -149.426 1.00 128.94 970 VAL A N 1
ATOM 7337 C CA . VAL A 1 970 ? -56.873 8.282 -148.722 1.00 125.72 970 VAL A CA 1
ATOM 7338 C C . VAL A 1 970 ? -57.149 8.435 -147.220 1.00 124.41 970 VAL A C 1
ATOM 7339 O O . VAL A 1 970 ? -57.548 7.478 -146.554 1.00 122.10 970 VAL A O 1
ATOM 7343 N N . LEU A 1 971 ? -56.948 9.648 -146.706 1.00 126.04 971 LEU A N 1
ATOM 7344 C CA . LEU A 1 971 ? -57.124 9.934 -145.284 1.00 125.10 971 LEU A CA 1
ATOM 7345 C C . LEU A 1 971 ? -58.561 10.292 -144.919 1.00 125.68 971 LEU A C 1
ATOM 7346 O O . LEU A 1 971 ? -59.044 9.900 -143.862 1.00 124.11 971 LEU A O 1
ATOM 7351 N N . LYS A 1 972 ? -59.243 11.038 -145.783 1.00 128.13 972 LYS A N 1
ATOM 7352 C CA . LYS A 1 972 ? -60.640 11.380 -145.524 1.00 129.16 972 LYS A CA 1
ATOM 7353 C C . LYS A 1 972 ? -61.569 10.188 -145.789 1.00 127.26 972 LYS A C 1
ATOM 7354 O O . LYS A 1 972 ? -62.694 10.152 -145.291 1.00 127.53 972 LYS A O 1
ATOM 7360 N N . ILE A 1 973 ? -61.085 9.216 -146.562 1.00 125.57 973 ILE A N 1
ATOM 7361 C CA . ILE A 1 973 ? -61.805 7.962 -146.782 1.00 123.73 973 ILE A CA 1
ATOM 7362 C C . ILE A 1 973 ? -61.607 7.019 -145.593 1.00 120.75 973 ILE A C 1
ATOM 7363 O O . ILE A 1 973 ? -62.568 6.433 -145.087 1.00 119.89 973 ILE A O 1
ATOM 7368 N N . SER A 1 974 ? -60.362 6.903 -145.137 1.00 119.41 974 SER A N 1
ATOM 7369 C CA . SER A 1 974 ? -59.999 5.934 -144.110 1.00 116.56 974 SER A CA 1
ATOM 7370 C C . SER A 1 974 ? -60.366 6.338 -142.677 1.00 116.20 974 SER A C 1
ATOM 7371 O O . SER A 1 974 ? -60.864 5.508 -141.913 1.00 114.47 974 SER A O 1
ATOM 7374 N N . LEU A 1 975 ? -60.126 7.602 -142.324 1.00 117.97 975 LEU A N 1
ATOM 7375 C CA . LEU A 1 975 ? -60.317 8.094 -140.949 1.00 117.92 975 LEU A CA 1
ATOM 7376 C C . LEU A 1 975 ? -61.707 7.905 -140.318 1.00 117.82 975 LEU A C 1
ATOM 7377 O O . LEU A 1 975 ? -61.792 7.712 -139.102 1.00 116.68 975 LEU A O 1
ATOM 7382 N N . PRO A 1 976 ? -62.795 7.972 -141.120 1.00 119.25 976 PRO A N 1
ATOM 7383 C CA . PRO A 1 976 ? -64.122 7.698 -140.546 1.00 119.28 976 PRO A CA 1
ATOM 7384 C C . PRO A 1 976 ? -64.331 6.278 -139.990 1.00 116.44 976 PRO A C 1
ATOM 7385 O O . PRO A 1 976 ? -65.335 6.034 -139.318 1.00 116.38 976 PRO A O 1
ATOM 7389 N N . VAL A 1 977 ? -63.404 5.357 -140.253 1.00 114.31 977 VAL A N 1
ATOM 7390 C CA . VAL A 1 977 ? -63.471 4.028 -139.644 1.00 111.74 977 VAL A CA 1
ATOM 7391 C C . VAL A 1 977 ? -63.292 4.152 -138.133 1.00 110.87 977 VAL A C 1
ATOM 7392 O O . VAL A 1 977 ? -63.872 3.385 -137.364 1.00 109.69 977 VAL A O 1
ATOM 7396 N N . ILE A 1 978 ? -62.487 5.128 -137.723 1.00 111.77 978 ILE A N 1
ATOM 7397 C CA . ILE A 1 978 ? -62.317 5.449 -136.318 1.00 111.48 978 ILE A CA 1
ATOM 7398 C C . ILE A 1 978 ? -63.604 6.086 -135.802 1.00 113.44 978 ILE A C 1
ATOM 7399 O O . ILE A 1 978 ? -64.114 5.700 -134.758 1.00 112.56 978 ILE A O 1
ATOM 7404 N N . GLY A 1 979 ? -64.139 7.038 -136.561 1.00 116.52 979 GLY A N 1
ATOM 7405 C CA . GLY A 1 979 ? -65.384 7.715 -136.200 1.00 119.26 979 GLY A CA 1
ATOM 7406 C C . GLY A 1 979 ? -66.586 6.793 -136.079 1.00 118.87 979 GLY A C 1
ATOM 7407 O O . GLY A 1 979 ? -67.466 7.019 -135.246 1.00 119.70 979 GLY A O 1
ATOM 7408 N N . LEU A 1 980 ? -66.622 5.756 -136.912 1.00 117.97 980 LEU A N 1
ATOM 7409 C CA . LEU A 1 980 ? -67.727 4.800 -136.920 1.00 118.09 980 LEU A CA 1
ATOM 7410 C C . LEU A 1 980 ? -67.700 3.896 -135.692 1.00 116.16 980 LEU A C 1
ATOM 7411 O O . LEU A 1 980 ? -68.722 3.719 -135.016 1.00 116.90 980 LEU A O 1
ATOM 7416 N N . ASP A 1 981 ? -66.529 3.327 -135.411 1.00 114.03 981 ASP A N 1
ATOM 7417 C CA . ASP A 1 981 ? -66.365 2.432 -134.276 1.00 112.05 981 ASP A CA 1
ATOM 7418 C C . ASP A 1 981 ? -66.606 3.166 -132.965 1.00 112.72 981 ASP A C 1
ATOM 7419 O O . ASP A 1 981 ? -67.006 2.555 -131.975 1.00 111.85 981 ASP A O 1
ATOM 7424 N N . GLU A 1 982 ? -66.369 4.476 -132.966 1.00 114.64 982 GLU A N 1
ATOM 7425 C CA . GLU A 1 982 ? -66.640 5.305 -131.799 1.00 115.90 982 GLU A CA 1
ATOM 7426 C C . GLU A 1 982 ? -68.133 5.320 -131.487 1.00 117.49 982 GLU A C 1
ATOM 7427 O O . GLU A 1 982 ? -68.525 5.135 -130.336 1.00 117.33 982 GLU A O 1
ATOM 7433 N N . ILE A 1 983 ? -68.957 5.509 -132.515 1.00 119.42 983 ILE A N 1
ATOM 7434 C CA . ILE A 1 983 ? -70.415 5.460 -132.369 1.00 121.36 983 ILE A CA 1
ATOM 7435 C C . ILE A 1 983 ? -70.855 4.086 -131.857 1.00 119.49 983 ILE A C 1
ATOM 7436 O O . ILE A 1 983 ? -71.645 3.989 -130.917 1.00 120.11 983 ILE A O 1
ATOM 7441 N N . LEU A 1 984 ? -70.319 3.028 -132.459 1.00 117.47 984 LEU A N 1
ATOM 7442 C CA . LEU A 1 984 ? -70.613 1.666 -132.012 1.00 115.84 984 LEU A CA 1
ATOM 7443 C C . LEU A 1 984 ? -70.129 1.385 -130.581 1.00 114.20 984 LEU A C 1
ATOM 7444 O O . LEU A 1 984 ? -70.716 0.562 -129.877 1.00 113.71 984 LEU A O 1
ATOM 7449 N N . LYS A 1 985 ? -69.066 2.068 -130.160 1.00 113.76 985 LYS A N 1
ATOM 7450 C CA . LYS A 1 985 ? -68.593 1.994 -128.778 1.00 112.52 985 LYS A CA 1
ATOM 7451 C C . LYS A 1 985 ? -69.492 2.813 -127.859 1.00 114.94 985 LYS A C 1
ATOM 7452 O O . LYS A 1 985 ? -69.723 2.431 -126.715 1.00 114.30 985 LYS A O 1
ATOM 7458 N N . PHE A 1 986 ? -69.993 3.940 -128.364 1.00 118.06 986 PHE A N 1
ATOM 7459 C CA . PHE A 1 986 ? -70.948 4.770 -127.630 1.00 121.06 986 PHE A CA 1
ATOM 7460 C C . PHE A 1 986 ? -72.233 3.982 -127.383 1.00 121.86 986 PHE A C 1
ATOM 7461 O O . PHE A 1 986 ? -72.768 3.989 -126.270 1.00 122.35 986 PHE A O 1
ATOM 7469 N N . ILE A 1 987 ? -72.709 3.289 -128.420 1.00 122.26 987 ILE A N 1
ATOM 7470 C CA . ILE A 1 987 ? -73.902 2.443 -128.314 1.00 123.39 987 ILE A CA 1
ATOM 7471 C C . ILE A 1 987 ? -73.547 1.144 -127.590 1.00 120.84 987 ILE A C 1
ATOM 7472 O O . ILE A 1 987 ? -74.149 0.094 -127.818 1.00 120.74 987 ILE A O 1
ATOM 7477 N N . ALA A 1 988 ? -72.557 1.232 -126.711 1.00 119.36 988 ALA A N 1
ATOM 7478 C CA . ALA A 1 988 ? -72.164 0.114 -125.869 1.00 117.23 988 ALA A CA 1
ATOM 7479 C C . ALA A 1 988 ? -71.824 0.616 -124.468 1.00 117.30 988 ALA A C 1
ATOM 7480 O O . ALA A 1 988 ? -72.205 -0.004 -123.476 1.00 116.79 988 ALA A O 1
ATOM 7482 N N . ARG A 1 989 ? -71.115 1.743 -124.397 1.00 118.42 989 ARG A N 1
ATOM 7483 C CA . ARG A 1 989 ? -70.863 2.425 -123.133 1.00 119.50 989 ARG A CA 1
ATOM 7484 C C . ARG A 1 989 ? -72.151 3.021 -122.581 1.00 122.91 989 ARG A C 1
ATOM 7485 O O . ARG A 1 989 ? -72.574 2.679 -121.479 1.00 123.02 989 ARG A O 1
ATOM 7493 N N . ASN A 1 990 ? -72.774 3.904 -123.360 1.00 126.34 990 ASN A N 1
ATOM 7494 C CA . ASN A 1 990 ? -74.008 4.564 -122.946 1.00 130.21 990 ASN A CA 1
ATOM 7495 C C . ASN A 1 990 ? -75.244 3.673 -123.122 1.00 131.11 990 ASN A C 1
ATOM 7496 O O . ASN A 1 990 ? -76.348 4.046 -122.717 1.00 133.95 990 ASN A O 1
ATOM 7501 N N . TYR A 1 991 ? -75.054 2.501 -123.727 1.00 129.22 991 TYR A N 1
ATOM 7502 C CA . TYR A 1 991 ? -76.101 1.481 -123.778 1.00 129.99 991 TYR A CA 1
ATOM 7503 C C . TYR A 1 991 ? -76.254 0.802 -122.412 1.00 129.12 991 TYR A C 1
ATOM 7504 O O . TYR A 1 991 ? -77.377 0.612 -121.939 1.00 131.23 991 TYR A O 1
ATOM 7513 N N . LEU A 1 992 ? -75.129 0.449 -121.786 1.00 126.39 992 LEU A N 1
ATOM 7514 C CA . LEU A 1 992 ? -75.125 -0.152 -120.448 1.00 125.30 992 LEU A CA 1
ATOM 7515 C C . LEU A 1 992 ? -75.499 0.875 -119.368 1.00 127.54 992 LEU A C 1
ATOM 7516 O O . LEU A 1 992 ? -74.790 1.054 -118.372 1.00 126.49 992 LEU A O 1
ATOM 7521 N N . PRO B 2 21 ? -37.561 -0.906 -117.470 1.00 190.59 21 PRO B N 1
ATOM 7522 C CA . PRO B 2 21 ? -37.687 -1.678 -118.705 1.00 181.47 21 PRO B CA 1
ATOM 7523 C C . PRO B 2 21 ? -37.337 -3.157 -118.505 1.00 171.04 21 PRO B C 1
ATOM 7524 O O . PRO B 2 21 ? -36.204 -3.486 -118.140 1.00 169.42 21 PRO B O 1
ATOM 7528 N N . GLN B 2 22 ? -38.318 -4.031 -118.735 1.00 166.88 22 GLN B N 1
ATOM 7529 C CA . GLN B 2 22 ? -38.146 -5.480 -118.588 1.00 162.36 22 GLN B CA 1
ATOM 7530 C C . GLN B 2 22 ? -39.053 -6.277 -119.527 1.00 160.98 22 GLN B C 1
ATOM 7531 O O . GLN B 2 22 ? -38.568 -6.983 -120.412 1.00 160.02 22 GLN B O 1
ATOM 7537 N N . GLN B 2 23 ? -40.365 -6.162 -119.320 1.00 163.80 23 GLN B N 1
ATOM 7538 C CA . GLN B 2 23 ? -41.358 -6.926 -120.084 1.00 164.19 23 GLN B CA 1
ATOM 7539 C C . GLN B 2 23 ? -41.790 -6.195 -121.354 1.00 161.63 23 GLN B C 1
ATOM 7540 O O . GLN B 2 23 ? -42.046 -6.821 -122.387 1.00 160.23 23 GLN B O 1
ATOM 7546 N N . ALA B 2 24 ? -41.863 -4.869 -121.267 1.00 163.73 24 ALA B N 1
ATOM 7547 C CA . ALA B 2 24 ? -42.151 -4.022 -122.419 1.00 164.24 24 ALA B CA 1
ATOM 7548 C C . ALA B 2 24 ? -41.018 -4.083 -123.447 1.00 162.52 24 ALA B C 1
ATOM 7549 O O . ALA B 2 24 ? -41.229 -3.824 -124.631 1.00 163.83 24 ALA B O 1
ATOM 7551 N N . ARG B 2 25 ? -39.825 -4.450 -122.986 1.00 161.96 25 ARG B N 1
ATOM 7552 C CA . ARG B 2 25 ? -38.634 -4.521 -123.831 1.00 165.32 25 ARG B CA 1
ATOM 7553 C C . ARG B 2 25 ? -38.655 -5.712 -124.805 1.00 165.26 25 ARG B C 1
ATOM 7554 O O . ARG B 2 25 ? -37.836 -5.787 -125.722 1.00 172.41 25 ARG B O 1
ATOM 7562 N N . GLN B 2 26 ? -39.598 -6.632 -124.611 1.00 161.27 26 GLN B N 1
ATOM 7563 C CA . GLN B 2 26 ? -39.775 -7.759 -125.526 1.00 164.68 26 GLN B CA 1
ATOM 7564 C C . GLN B 2 26 ? -40.756 -7.454 -126.654 1.00 164.21 26 GLN B C 1
ATOM 7565 O O . GLN B 2 26 ? -41.010 -8.302 -127.509 1.00 168.61 26 GLN B O 1
ATOM 7571 N N . ALA B 2 27 ? -41.310 -6.246 -126.650 1.00 161.16 27 ALA B N 1
ATOM 7572 C CA . ALA B 2 27 ? -42.145 -5.786 -127.750 1.00 161.75 27 ALA B CA 1
ATOM 7573 C C . ALA B 2 27 ? -41.259 -5.282 -128.887 1.00 170.02 27 ALA B C 1
ATOM 7574 O O . ALA B 2 27 ? -41.527 -5.556 -130.059 1.00 173.87 27 ALA B O 1
ATOM 7576 N N . LEU B 2 28 ? -40.199 -4.557 -128.528 1.00 175.52 28 LEU B N 1
ATOM 7577 C CA . LEU B 2 28 ? -39.201 -4.100 -129.491 1.00 189.07 28 LEU B CA 1
ATOM 7578 C C . LEU B 2 28 ? -38.522 -5.274 -130.183 1.00 196.70 28 LEU B C 1
ATOM 7579 O O . LEU B 2 28 ? -38.305 -5.239 -131.394 1.00 208.93 28 LEU B O 1
ATOM 7584 N N . GLN B 2 29 ? -38.197 -6.308 -129.409 1.00 121.29 29 GLN B N 1
ATOM 7585 C CA . GLN B 2 29 ? -37.596 -7.530 -129.944 1.00 121.70 29 GLN B CA 1
ATOM 7586 C C . GLN B 2 29 ? -38.539 -8.250 -130.903 1.00 119.57 29 GLN B C 1
ATOM 7587 O O . GLN B 2 29 ? -38.103 -8.776 -131.926 1.00 119.79 29 GLN B O 1
ATOM 7593 N N . CYS B 2 30 ? -39.826 -8.263 -130.566 1.00 118.05 30 CYS B N 1
ATOM 7594 C CA . CYS B 2 30 ? -40.832 -8.971 -131.352 1.00 116.68 30 CYS B CA 1
ATOM 7595 C C . CYS B 2 30 ? -41.084 -8.303 -132.703 1.00 116.54 30 CYS B C 1
ATOM 7596 O O . CYS B 2 30 ? -41.096 -8.968 -133.745 1.00 116.09 30 CYS B O 1
ATOM 7599 N N . LEU B 2 31 ? -41.273 -6.986 -132.680 1.00 117.43 31 LEU B N 1
ATOM 7600 C CA . LEU B 2 31 ? -41.530 -6.223 -133.897 1.00 117.87 31 LEU B CA 1
ATOM 7601 C C . LEU B 2 31 ? -40.304 -6.160 -134.804 1.00 119.30 31 LEU B C 1
ATOM 7602 O O . LEU B 2 31 ? -40.437 -6.285 -136.022 1.00 119.10 31 LEU B O 1
ATOM 7607 N N . PHE B 2 32 ? -39.118 -5.983 -134.216 1.00 121.08 32 PHE B N 1
ATOM 7608 C CA . PHE B 2 32 ? -37.878 -5.903 -134.999 1.00 123.27 32 PHE B CA 1
ATOM 7609 C C . PHE B 2 32 ? -37.644 -7.177 -135.812 1.00 121.99 32 PHE B C 1
ATOM 7610 O O . PHE B 2 32 ? -37.218 -7.110 -136.966 1.00 122.84 32 PHE B O 1
ATOM 7618 N N . ILE B 2 33 ? -37.933 -8.327 -135.208 1.00 120.34 33 ILE B N 1
ATOM 7619 C CA . ILE B 2 33 ? -37.839 -9.613 -135.900 1.00 119.43 33 ILE B CA 1
ATOM 7620 C C . ILE B 2 33 ? -38.834 -9.681 -137.064 1.00 117.69 33 ILE B C 1
ATOM 7621 O O . ILE B 2 33 ? -38.482 -10.110 -138.165 1.00 117.65 33 ILE B O 1
ATOM 7626 N N . ASN B 2 34 ? -40.059 -9.223 -136.821 1.00 116.54 34 ASN B N 1
ATOM 7627 C CA . ASN B 2 34 ? -41.077 -9.172 -137.865 1.00 115.42 34 ASN B CA 1
ATOM 7628 C C . ASN B 2 34 ? -40.781 -8.147 -138.961 1.00 116.64 34 ASN B C 1
ATOM 7629 O O . ASN B 2 34 ? -41.082 -8.384 -140.130 1.00 116.28 34 ASN B O 1
ATOM 7634 N N . PHE B 2 35 ? -40.187 -7.019 -138.577 1.00 118.55 35 PHE B N 1
ATOM 7635 C CA . PHE B 2 35 ? -39.749 -6.001 -139.534 1.00 120.69 35 PHE B CA 1
ATOM 7636 C C . PHE B 2 35 ? -38.663 -6.563 -140.444 1.00 121.38 35 PHE B C 1
ATOM 7637 O O . PHE B 2 35 ? -38.777 -6.486 -141.665 1.00 121.54 35 PHE B O 1
ATOM 7645 N N . CYS B 2 36 ? -37.623 -7.139 -139.842 1.00 122.08 36 CYS B N 1
ATOM 7646 C CA . CYS B 2 36 ? -36.532 -7.768 -140.589 1.00 123.34 36 CYS B CA 1
ATOM 7647 C C . CYS B 2 36 ? -37.042 -8.838 -141.545 1.00 121.00 36 CYS B C 1
ATOM 7648 O O . CYS B 2 36 ? -36.596 -8.911 -142.684 1.00 121.85 36 CYS B O 1
ATOM 7651 N N . ALA B 2 37 ? -37.983 -9.655 -141.075 1.00 118.59 37 ALA B N 1
ATOM 7652 C CA . ALA B 2 37 ? -38.582 -10.712 -141.889 1.00 116.70 37 ALA B CA 1
ATOM 7653 C C . ALA B 2 37 ? -39.309 -10.149 -143.105 1.00 116.29 37 ALA B C 1
ATOM 7654 O O . ALA B 2 37 ? -39.157 -10.666 -144.212 1.00 116.13 37 ALA B O 1
ATOM 7656 N N . ILE B 2 38 ? -40.087 -9.088 -142.903 1.00 116.60 38 ILE B N 1
ATOM 7657 C CA . ILE B 2 38 ? -40.797 -8.451 -144.013 1.00 117.09 38 ILE B CA 1
ATOM 7658 C C . ILE B 2 38 ? -39.827 -7.703 -144.936 1.00 119.54 38 ILE B C 1
ATOM 7659 O O . ILE B 2 38 ? -39.938 -7.801 -146.157 1.00 119.73 38 ILE B O 1
ATOM 7664 N N . LEU B 2 39 ? -38.867 -6.985 -144.351 1.00 121.84 39 LEU B N 1
ATOM 7665 C CA . LEU B 2 39 ? -37.879 -6.221 -145.126 1.00 125.06 39 LEU B CA 1
ATOM 7666 C C . LEU B 2 39 ? -37.021 -7.112 -146.022 1.00 125.10 39 LEU B C 1
ATOM 7667 O O . LEU B 2 39 ? -36.868 -6.827 -147.211 1.00 126.41 39 LEU B O 1
ATOM 7672 N N . ILE B 2 40 ? -36.466 -8.181 -145.447 1.00 124.11 40 ILE B N 1
ATOM 7673 C CA . ILE B 2 40 ? -35.693 -9.173 -146.204 1.00 124.37 40 ILE B CA 1
ATOM 7674 C C . ILE B 2 40 ? -36.497 -9.683 -147.402 1.00 122.58 40 ILE B C 1
ATOM 7675 O O . ILE B 2 40 ? -35.962 -9.826 -148.508 1.00 123.59 40 ILE B O 1
ATOM 7680 N N . CYS B 2 41 ? -37.785 -9.930 -147.173 1.00 120.39 41 CYS B N 1
ATOM 7681 C CA . CYS B 2 41 ? -38.693 -10.383 -148.216 1.00 119.08 41 CYS B CA 1
ATOM 7682 C C . CYS B 2 41 ? -38.693 -9.440 -149.423 1.00 121.18 41 CYS B C 1
ATOM 7683 O O . CYS B 2 41 ? -38.604 -9.898 -150.564 1.00 121.08 41 CYS B O 1
ATOM 7686 N N . LEU B 2 42 ? -38.769 -8.132 -149.165 1.00 123.60 42 LEU B N 1
ATOM 7687 C CA . LEU B 2 42 ? -38.755 -7.115 -150.228 1.00 126.52 42 LEU B CA 1
ATOM 7688 C C . LEU B 2 42 ? -37.421 -7.018 -150.963 1.00 129.10 42 LEU B C 1
ATOM 7689 O O . LEU B 2 42 ? -37.398 -6.899 -152.187 1.00 130.32 42 LEU B O 1
ATOM 7694 N N . LEU B 2 43 ? -36.319 -7.049 -150.214 1.00 130.63 43 LEU B N 1
ATOM 7695 C CA . LEU B 2 43 ? -34.978 -6.977 -150.802 1.00 133.86 43 LEU B CA 1
ATOM 7696 C C . LEU B 2 43 ? -34.654 -8.177 -151.693 1.00 132.45 43 LEU B C 1
ATOM 7697 O O . LEU B 2 43 ? -33.848 -8.062 -152.617 1.00 135.02 43 LEU B O 1
ATOM 7702 N N . LEU B 2 44 ? -35.277 -9.320 -151.416 1.00 128.93 44 LEU B N 1
ATOM 7703 C CA . LEU B 2 44 ? -35.142 -10.491 -152.280 1.00 127.66 44 LEU B CA 1
ATOM 7704 C C . LEU B 2 44 ? -35.904 -10.314 -153.593 1.00 127.25 44 LEU B C 1
ATOM 7705 O O . LEU B 2 44 ? -35.465 -10.789 -154.642 1.00 127.63 44 LEU B O 1
ATOM 7710 N N . ILE B 2 45 ? -37.039 -9.622 -153.525 1.00 126.98 45 ILE B N 1
ATOM 7711 C CA . ILE B 2 45 ? -37.799 -9.239 -154.716 1.00 127.72 45 ILE B CA 1
ATOM 7712 C C . ILE B 2 45 ? -37.017 -8.190 -155.519 1.00 131.91 45 ILE B C 1
ATOM 7713 O O . ILE B 2 45 ? -37.112 -8.145 -156.749 1.00 132.86 45 ILE B O 1
ATOM 7718 N N . CYS B 2 46 ? -36.235 -7.368 -154.817 1.00 134.98 46 CYS B N 1
ATOM 7719 C CA . CYS B 2 46 ? -35.294 -6.435 -155.453 1.00 139.97 46 CYS B CA 1
ATOM 7720 C C . CYS B 2 46 ? -34.193 -7.171 -156.217 1.00 140.76 46 CYS B C 1
ATOM 7721 O O . CYS B 2 46 ? -34.022 -6.950 -157.414 1.00 142.65 46 CYS B O 1
ATOM 7724 N N . ILE B 2 47 ? -33.462 -8.044 -155.519 1.00 139.78 47 ILE B N 1
ATOM 7725 C CA . ILE B 2 47 ? -32.350 -8.802 -156.110 1.00 141.09 47 ILE B CA 1
ATOM 7726 C C . ILE B 2 47 ? -32.791 -9.609 -157.337 1.00 138.90 47 ILE B C 1
ATOM 7727 O O . ILE B 2 47 ? -32.142 -9.545 -158.389 1.00 141.38 47 ILE B O 1
ATOM 7732 N N . ILE B 2 48 ? -33.891 -10.350 -157.206 1.00 134.70 48 ILE B N 1
ATOM 7733 C CA . ILE B 2 48 ? -34.486 -11.047 -158.349 1.00 132.66 48 ILE B CA 1
ATOM 7734 C C . ILE B 2 48 ? -34.967 -10.007 -159.383 1.00 134.67 48 ILE B C 1
ATOM 7735 O O . ILE B 2 48 ? -35.978 -9.328 -159.179 1.00 134.51 48 ILE B O 1
ATOM 7740 N N . GLY B 2 49 ? -34.207 -9.871 -160.470 1.00 137.07 49 GLY B N 1
ATOM 7741 C CA . GLY B 2 49 ? -34.491 -8.882 -161.505 1.00 139.82 49 GLY B CA 1
ATOM 7742 C C . GLY B 2 49 ? -33.226 -8.302 -162.104 1.00 144.52 49 GLY B C 1
ATOM 7743 O O . GLY B 2 49 ? -32.573 -8.940 -162.928 1.00 144.81 49 GLY B O 1
ATOM 7744 N N . GLN C 2 26 ? -33.188 -12.454 -132.136 1.00 115.37 26 GLN C N 1
ATOM 7745 C CA . GLN C 2 26 ? -33.102 -11.152 -132.867 1.00 115.51 26 GLN C CA 1
ATOM 7746 C C . GLN C 2 26 ? -31.794 -11.025 -133.643 1.00 115.36 26 GLN C C 1
ATOM 7747 O O . GLN C 2 26 ? -31.787 -10.526 -134.770 1.00 115.40 26 GLN C O 1
ATOM 7753 N N . ALA C 2 27 ? -30.698 -11.477 -133.026 1.00 115.21 27 ALA C N 1
ATOM 7754 C CA . ALA C 2 27 ? -29.343 -11.378 -133.599 1.00 114.81 27 ALA C CA 1
ATOM 7755 C C . ALA C 2 27 ? -29.132 -12.233 -134.859 1.00 114.52 27 ALA C C 1
ATOM 7756 O O . ALA C 2 27 ? -28.139 -12.052 -135.576 1.00 114.55 27 ALA C O 1
ATOM 7758 N N . LEU C 2 28 ? -30.064 -13.156 -135.117 1.00 113.98 28 LEU C N 1
ATOM 7759 C CA . LEU C 2 28 ? -30.029 -14.013 -136.304 1.00 113.35 28 LEU C CA 1
ATOM 7760 C C . LEU C 2 28 ? -30.647 -13.311 -137.516 1.00 112.77 28 LEU C C 1
ATOM 7761 O O . LEU C 2 28 ? -30.026 -13.251 -138.584 1.00 112.78 28 LEU C O 1
ATOM 7766 N N . GLN C 2 29 ? -31.858 -12.777 -137.338 1.00 111.90 29 GLN C N 1
ATOM 7767 C CA . GLN C 2 29 ? -32.563 -12.011 -138.381 1.00 110.93 29 GLN C CA 1
ATOM 7768 C C . GLN C 2 29 ? -31.851 -10.693 -138.732 1.00 110.01 29 GLN C C 1
ATOM 7769 O O . GLN C 2 29 ? -31.992 -10.187 -139.849 1.00 110.04 29 GLN C O 1
ATOM 7775 N N . CYS C 2 30 ? -31.093 -10.152 -137.776 1.00 203.17 30 CYS C N 1
ATOM 7776 C CA . CYS C 2 30 ? -30.322 -8.920 -137.971 1.00 200.49 30 CYS C CA 1
ATOM 7777 C C . CYS C 2 30 ? -28.965 -9.163 -138.633 1.00 197.59 30 CYS C C 1
ATOM 7778 O O . CYS C 2 30 ? -28.324 -8.224 -139.104 1.00 197.05 30 CYS C O 1
ATOM 7781 N N . LEU C 2 31 ? -28.523 -10.418 -138.650 1.00 196.01 31 LEU C N 1
ATOM 7782 C CA . LEU C 2 31 ? -27.331 -10.797 -139.403 1.00 194.79 31 LEU C CA 1
ATOM 7783 C C . LEU C 2 31 ? -27.657 -10.943 -140.884 1.00 196.37 31 LEU C C 1
ATOM 7784 O O . LEU C 2 31 ? -26.809 -10.686 -141.735 1.00 197.43 31 LEU C O 1
ATOM 7789 N N . PHE C 2 32 ? -28.891 -11.350 -141.178 1.00 197.31 32 PHE C N 1
ATOM 7790 C CA . PHE C 2 32 ? -29.359 -11.503 -142.555 1.00 200.21 32 PHE C CA 1
ATOM 7791 C C . PHE C 2 32 ? -29.746 -10.173 -143.206 1.00 200.51 32 PHE C C 1
ATOM 7792 O O . PHE C 2 32 ? -29.758 -10.067 -144.434 1.00 203.82 32 PHE C O 1
ATOM 7800 N N . ILE C 2 33 ? -30.060 -9.169 -142.388 1.00 197.46 33 ILE C N 1
ATOM 7801 C CA . ILE C 2 33 ? -30.445 -7.844 -142.894 1.00 197.43 33 ILE C CA 1
ATOM 7802 C C . ILE C 2 33 ? -29.248 -7.059 -143.452 1.00 195.32 33 ILE C C 1
ATOM 7803 O O . ILE C 2 33 ? -29.422 -6.152 -144.265 1.00 196.51 33 ILE C O 1
ATOM 7808 N N . ASN C 2 34 ? -28.043 -7.415 -143.010 1.00 192.62 34 ASN C N 1
ATOM 7809 C CA . ASN C 2 34 ? -26.815 -6.793 -143.499 1.00 191.84 34 ASN C CA 1
ATOM 7810 C C . ASN C 2 34 ? -26.047 -7.682 -144.475 1.00 194.43 34 ASN C C 1
ATOM 7811 O O . ASN C 2 34 ? -25.362 -7.180 -145.365 1.00 196.55 34 ASN C O 1
ATOM 7816 N N . PHE C 2 35 ? -26.172 -8.997 -144.300 1.00 194.73 35 PHE C N 1
ATOM 7817 C CA . PHE C 2 35 ? -25.550 -9.989 -145.184 1.00 198.33 35 PHE C CA 1
ATOM 7818 C C . PHE C 2 35 ? -26.194 -9.987 -146.572 1.00 202.84 35 PHE C C 1
ATOM 7819 O O . PHE C 2 35 ? -25.563 -10.379 -147.557 1.00 207.81 35 PHE C O 1
ATOM 7827 N N . CYS C 2 36 ? -27.447 -9.535 -146.639 1.00 202.15 36 CYS C N 1
ATOM 7828 C CA . CYS C 2 36 ? -28.195 -9.466 -147.897 1.00 207.29 36 CYS C CA 1
ATOM 7829 C C . CYS C 2 36 ? -28.456 -8.030 -148.374 1.00 206.64 36 CYS C C 1
ATOM 7830 O O . CYS C 2 36 ? -28.905 -7.821 -149.505 1.00 211.78 36 CYS C O 1
ATOM 7833 N N . ALA C 2 37 ? -28.176 -7.053 -147.511 1.00 176.10 37 ALA C N 1
ATOM 7834 C CA . ALA C 2 37 ? -28.185 -5.641 -147.906 1.00 175.17 37 ALA C CA 1
ATOM 7835 C C . ALA C 2 37 ? -26.898 -5.288 -148.655 1.00 175.88 37 ALA C C 1
ATOM 7836 O O . ALA C 2 37 ? -26.834 -4.274 -149.352 1.00 176.21 37 ALA C O 1
ATOM 7838 N N . ILE C 2 38 ? -25.875 -6.125 -148.489 1.00 176.81 38 ILE C N 1
ATOM 7839 C CA . ILE C 2 38 ? -24.653 -6.043 -149.290 1.00 177.26 38 ILE C CA 1
ATOM 7840 C C . ILE C 2 38 ? -24.909 -6.687 -150.663 1.00 174.59 38 ILE C C 1
ATOM 7841 O O . ILE C 2 38 ? -24.246 -6.355 -151.650 1.00 174.55 38 ILE C O 1
ATOM 7846 N N . LEU C 2 39 ? -25.892 -7.585 -150.718 1.00 173.11 39 LEU C N 1
ATOM 7847 C CA . LEU C 2 39 ? -26.297 -8.231 -151.970 1.00 171.81 39 LEU C CA 1
ATOM 7848 C C . LEU C 2 39 ? -27.210 -7.350 -152.843 1.00 171.12 39 LEU C C 1
ATOM 7849 O O . LEU C 2 39 ? -27.735 -7.814 -153.859 1.00 171.44 39 LEU C O 1
ATOM 7854 N N . ILE C 2 40 ? -27.392 -6.090 -152.444 1.00 171.29 40 ILE C N 1
ATOM 7855 C CA . ILE C 2 40 ? -28.068 -5.089 -153.280 1.00 172.12 40 ILE C CA 1
ATOM 7856 C C . ILE C 2 40 ? -27.125 -3.929 -153.607 1.00 173.97 40 ILE C C 1
ATOM 7857 O O . ILE C 2 40 ? -26.262 -4.044 -154.477 1.00 174.39 40 ILE C O 1
#